Protein 2W7Y (pdb70)

Solvent-accessible surface area: 33368 Å² total

Foldseek 3Di:
DEQEEEEALPDDCVVPVLSVLCVLQVVLQVVDPPYGYHYDHDDDQQVCLVVQLVVPEHRQKYFNPQFFDDPSCVVSVQFDFLCCVCVVVVCCQLQAQQCPQCQDPNTHQFGAQFWQWFKKFFQVLLVVLVADDQVRQQDPVSVLVSCSSVVDPLAFAEAAFLLLLQQLQFQLQLDPLSQVCLVAAHDLVSCVPPSNLVSLLSVSLQVSALVRHPDDLVVRLVCVLVVRYGMGRGHLLCLVSLPRPRMAGHHHHNQEIETHGGGTIGRGPPDPVSNVSSSVVVCSSDPVVQLCCVPVRVGHGSRNVDDLLVCCVPDPDSSSVRSSVNRVSRVPGPYYGYRCCSRHHDVLSNLSSVLSSVCNDNPDDSNVSSVVSSVVNNVD/DEQEEEEALPDDCVVPVLSVLCVLQVVLQVVDPPYGYHYDHDDDQQVCLVVQLVVPEDRQKYFNPQFFDDPSCVVSVQFDFLCCVCPVVVCCQLQAQQCPQCQDPNTHQFGAQFWQWFKKFFQVLLVVLVADDQVRQQDPVSVLVSCSSVVDPLAFAEAAFLLLLQQLQFQLQLDPLSQVCQVAAHDLVSCVPPSNLVSLLSVSLQVSALVRHPDDLVVRLVCVLVVRYGMGRGHLLCLVSLPRPRMAGHHHHNQEIETHGGGTIGRGPPDPVSNVSSSVVVPSSDPVVQLCCVPVRVGHGSRNVDDLLVCCVPDPDSSSVRSSVNNVSRVPGPYYGYRCCSRHHDVLSNLSSVLSSVCNDNPDDSNVSSVVSSVVNNVD

Radius of gyration: 34.04 Å; Cα contacts (8 Å, |Δi|>4): 1521; chains: 2; bounding box: 57×71×108 Å

Nearest PDB structures (foldseek):
  2w7y-assembly2_B  TM=1.002E+00  e=1.220E-68  Streptococcus pneumoniae SP3-BS71
  8xbc-assembly1_A  TM=7.570E-01  e=1.941E-14  Vibrio sp. EA2
  3k02-assembly1_A  TM=7.233E-01  e=1.651E-14  Streptomyces glaucescens
  4r9g-assembly1_A  TM=7.208E-01  e=6.713E-14  Caldanaerobius polysaccharolyticus
  6wpm-assembly1_A  TM=7.218E-01  e=6.832E-13  Synechococcus sp.

Secondary structure (DSSP, 8-state):
-EEEEEES----TTT-HHHH--HHHHHHHHH---SEEEEEE-SS-TTT--TTTTTT---SEEE-TTPPPPHHHHHTT-B---HHHHHHTT-HHHHTTHHHHTEETTEE--B-SB-B--EEEEHHHHHHHTPPPGGG--SHHHHHH--TTTTSSS-EEE--BTTHHHHHHHHHTTSHHHHHHTTS---TTTTTSHHHHHHH---HHHHT-GGG-SB-HHHHHHHHHTTSEEEE---GGGGG---STTEEEE-BGGGEEE-B----EEEB---HHHHHHHHHHHH---HHHHHHHHHTS-S-BS-TTS-HHHHHHT---HHHHHHHHHHHHHHT-SEEE--HHHHH-HHHHHHHHHHHHHTTSTT--HHHHHHHHHHHHHH-/-EEEEEES----TTT-HHHH--HHHHHHHHH---SEEEEEE-SS-TTT--TTTTTT---SEEE-TTPPPPHHHHHTT-B---HHHHHHTT-HHHHTTHHHHTEETTEE--B-SB-B--EEEEHHHHHHHTPPPGGG--SHHHHHH--TTTTSSS-EEE--BTTHHHHHHHHHTTSHHHHHHTTS---TTTTTSHHHHHHH---HHHHH-GGG-SB-HHHHHHHHHTTSEEEE---GGGGG----TTEEEE-BTTTEEE-B----EEEB---HHHHHHHHHHHH---HHHHHHHHHTS-S-BS-TTS-HHHHHHT---HHHHHHHHHHHHHHT-SEEE--HHHHH-HHHHHHHHHHHHHTTSTT--HHHHHHHHHHHHHH-

Sequence (760 aa):
EVLEFYHGYHHSEDEWPVAKTRDLYDKFAEEHSGVEFKPTPVNGDLKDINNKVASGEFPDVIDLAGNAVSLAAIEQKLVLDLKPYIDSNKLEKNVGLNYKQNQKDGKIYTVHEQLFTGLWYNKDIFAKAGAKTPDQWNTWDDFTQAASIRKQDGVYAFGAGEPSIRLFNTVLGTTENGRKLLDKPLTKEGIESKEFADALKVKEIQANGSKNAGGDANAYSKDFQEGKSAVFFNGVWASGESKNPSLAPGIYPAGVAISSSGGGITISSKSEAKQKLALEFLKYTSDDVQKVIFEKVGANPSNENVNVKELSEKSSEATTKILGQAITQVKNAKAVVPTVSDVWGGDVHTAIINALTESAAENVDVDQKVKSTQDVLKSLEVLEFYHGYHHSEDEWPVAKTRDLYDKFAEEHSGVEFKPTPVNGDLKDINNKVASGEFPDVIDLAGNAVSLAAIEQKLVLDLKPYIDSNKLEKNVGLNYKQNQKDGKIYTVHEQLFTGLWYNKDIFAKAGAKTPDQWNTWDDFTQAASIRKQDGVYAFGAGEPSIRLFNTVLGTTENGRKLLDKPLTKEGIESKEFADALKVKEIQANGSKNAGGDANAYSKDFQEGKSAVFFNGVWASGESKNPSLAPGIYPAGVAISSSGGGITISSKSEAKQKLALEFLKYTSDDVQKVIFEKVGANPSNENVNVKELSEKSSEATTKILGQAITQVKNAKAVVPTVSDVWGGDVHTAIINALTESAAENVDVDQKVKSTQDVLKSL

CATH classification: 3.40.190.10 (+1 more: 3.40.190.10)

Structure (mmCIF, N/CA/C/O backbone):
data_2W7Y
#
_entry.id   2W7Y
#
_cell.length_a   36.990
_cell.length_b   104.900
_cell.length_c   97.700
_cell.angle_alpha   90.00
_cell.angle_beta   89.95
_cell.angle_gamma   90.00
#
_symmetry.space_group_name_H-M   'P 1 21 1'
#
loop_
_entity.id
_entity.type
_entity.pdbx_description
1 polymer 'PROBABLE SUGAR ABC TRANSPORTER, SUGAR-BINDING PROTEIN'
2 branched alpha-L-fucopyranose-(1-2)-[2-acetamido-2-deoxy-alpha-D-galactopyranose-(1-3)]beta-D-galactopyranose
3 non-polymer 'IODIDE ION'
4 water water
#
loop_
_atom_site.group_PDB
_atom_site.id
_atom_site.type_symbol
_atom_site.label_atom_id
_atom_site.label_alt_id
_atom_site.label_comp_id
_atom_site.label_asym_id
_atom_site.label_entity_id
_atom_site.label_seq_id
_atom_site.pdbx_PDB_ins_code
_atom_site.Cartn_x
_atom_site.Cartn_y
_atom_site.Cartn_z
_atom_site.occupancy
_atom_site.B_iso_or_equiv
_atom_site.auth_seq_id
_atom_site.auth_comp_id
_atom_site.auth_asym_id
_atom_site.auth_atom_id
_atom_site.pdbx_PDB_model_num
ATOM 1 N N . GLU A 1 38 ? 30.757 6.540 77.923 1.00 23.13 38 GLU A N 1
ATOM 2 C CA . GLU A 1 38 ? 30.262 5.537 76.932 1.00 23.25 38 GLU A CA 1
ATOM 3 C C . GLU A 1 38 ? 29.786 6.189 75.638 1.00 23.23 38 GLU A C 1
ATOM 4 O O . GLU A 1 38 ? 29.213 7.278 75.654 1.00 23.38 38 GLU A O 1
ATOM 10 N N . VAL A 1 39 ? 30.020 5.505 74.522 1.00 23.24 39 VAL A N 1
ATOM 11 C CA . VAL A 1 39 ? 29.653 6.009 73.197 1.00 23.06 39 VAL A CA 1
ATOM 12 C C . VAL A 1 39 ? 28.754 5.011 72.468 1.00 23.01 39 VAL A C 1
ATOM 13 O O . VAL A 1 39 ? 29.111 3.840 72.304 1.00 22.92 39 VAL A O 1
ATOM 17 N N . LEU A 1 40 ? 27.583 5.482 72.045 1.00 22.98 40 LEU A N 1
ATOM 18 C CA . LEU A 1 40 ? 26.685 4.692 71.209 1.00 22.99 40 LEU A CA 1
ATOM 19 C C . LEU A 1 40 ? 26.894 5.063 69.738 1.00 23.09 40 LEU A C 1
ATOM 20 O O . LEU A 1 40 ? 26.511 6.156 69.299 1.00 23.00 40 LEU A O 1
ATOM 25 N N . GLU A 1 41 ? 27.507 4.144 68.990 1.00 23.12 41 GLU A N 1
ATOM 26 C CA . GLU A 1 41 ? 27.821 4.355 67.577 1.00 23.19 41 GLU A CA 1
ATOM 27 C C . GLU A 1 41 ? 26.621 4.036 66.680 1.00 23.16 41 GLU A C 1
ATOM 28 O O . GLU A 1 41 ? 26.091 2.924 66.709 1.00 23.18 41 GLU A O 1
ATOM 34 N N . PHE A 1 42 ? 26.192 5.021 65.893 1.00 23.04 42 PHE A N 1
ATOM 35 C CA . PHE A 1 42 ? 25.046 4.849 65.004 1.00 23.01 42 PHE A CA 1
ATOM 36 C C . PHE A 1 42 ? 25.447 4.953 63.535 1.00 22.91 42 PHE A C 1
ATOM 37 O O . PHE A 1 42 ? 25.845 6.016 63.068 1.00 22.91 42 PHE A O 1
ATOM 45 N N . TYR A 1 43 ? 25.333 3.840 62.816 1.00 22.89 43 TYR A N 1
ATOM 46 C CA . TYR A 1 43 ? 25.693 3.790 61.401 1.00 23.01 43 TYR A CA 1
ATOM 47 C C . TYR A 1 43 ? 24.486 4.022 60.489 1.00 23.02 43 TYR A C 1
ATOM 48 O O . TYR A 1 43 ? 23.440 3.393 60.658 1.00 22.88 43 TYR A O 1
ATOM 57 N N . HIS A 1 44 ? 24.651 4.935 59.532 1.00 23.22 44 HIS A N 1
ATOM 58 C CA . HIS A 1 44 ? 23.631 5.248 58.519 1.00 23.11 44 HIS A CA 1
ATOM 59 C C . HIS A 1 44 ? 24.277 5.520 57.153 1.00 23.12 44 HIS A C 1
ATOM 60 O O . HIS A 1 44 ? 25.489 5.714 57.068 1.00 23.15 44 HIS A O 1
ATOM 67 N N . GLY A 1 45 ? 23.470 5.535 56.093 1.00 22.99 45 GLY A N 1
ATOM 68 C CA . GLY A 1 45 ? 23.978 5.767 54.741 1.00 22.98 45 GLY A CA 1
ATOM 69 C C . GLY A 1 45 ? 23.729 7.155 54.166 1.00 22.96 45 GLY A C 1
ATOM 70 O O . GLY A 1 45 ? 23.828 7.359 52.956 1.00 23.01 45 GLY A O 1
ATOM 71 N N . TYR A 1 46 ? 23.415 8.116 55.028 1.00 23.01 46 TYR A N 1
ATOM 72 C CA . TYR A 1 46 ? 23.197 9.493 54.593 1.00 22.92 46 TYR A CA 1
ATOM 73 C C . TYR A 1 46 ? 24.501 10.291 54.671 1.00 22.94 46 TYR A C 1
ATOM 74 O O . TYR A 1 46 ? 24.714 11.088 55.585 1.00 22.82 46 TYR A O 1
ATOM 83 N N . HIS A 1 47 ? 25.368 10.047 53.688 1.00 23.11 47 HIS A N 1
ATOM 84 C CA . HIS A 1 47 ? 26.720 10.618 53.621 1.00 23.08 47 HIS A CA 1
ATOM 85 C C . HIS A 1 47 ? 26.797 11.796 52.653 1.00 23.03 47 HIS A C 1
ATOM 86 O O . HIS A 1 47 ? 27.783 12.527 52.627 1.00 23.10 47 HIS A O 1
ATOM 93 N N . HIS A 1 48 ? 25.742 11.957 51.861 1.00 23.05 48 HIS A N 1
ATOM 94 C CA . HIS A 1 48 ? 25.707 12.881 50.733 1.00 23.02 48 HIS A CA 1
ATOM 95 C C . HIS A 1 48 ? 25.861 14.339 51.146 1.00 23.12 48 HIS A C 1
ATOM 96 O O . HIS A 1 48 ? 25.291 14.776 52.151 1.00 23.14 48 HIS A O 1
ATOM 103 N N . SER A 1 49 ? 26.642 15.082 50.367 1.00 23.13 49 SER A N 1
ATOM 104 C CA . SER A 1 49 ? 26.691 16.529 50.497 1.00 23.17 49 SER A CA 1
ATOM 105 C C . SER A 1 49 ? 25.314 17.061 50.126 1.00 23.31 49 SER A C 1
ATOM 106 O O . SER A 1 49 ? 24.626 16.479 49.282 1.00 23.20 49 SER A O 1
ATOM 109 N N . GLU A 1 50 ? 24.910 18.162 50.754 1.00 23.49 50 GLU A N 1
ATOM 110 C CA . GLU A 1 50 ? 23.574 18.715 50.520 1.00 23.46 50 GLU A CA 1
ATOM 111 C C . GLU A 1 50 ? 23.356 19.176 49.076 1.00 23.39 50 GLU A C 1
ATOM 112 O O . GLU A 1 50 ? 22.219 19.365 48.646 1.00 23.51 50 GLU A O 1
ATOM 118 N N . ASP A 1 51 ? 24.450 19.320 48.332 1.00 23.42 51 ASP A N 1
ATOM 119 C CA . ASP A 1 51 ? 24.391 19.643 46.909 1.00 23.39 51 ASP A CA 1
ATOM 120 C C . ASP A 1 51 ? 24.158 18.432 45.995 1.00 23.44 51 ASP A C 1
ATOM 121 O O . ASP A 1 51 ? 23.678 18.594 44.870 1.00 23.49 51 ASP A O 1
ATOM 126 N N . GLU A 1 52 ? 24.488 17.228 46.467 1.00 23.47 52 GLU A N 1
ATOM 127 C CA . GLU A 1 52 ? 24.164 16.008 45.708 1.00 23.55 52 GLU A CA 1
ATOM 128 C C . GLU A 1 52 ? 22.836 15.366 46.142 1.00 23.54 52 GLU A C 1
ATOM 129 O O . GLU A 1 52 ? 22.103 14.836 45.303 1.00 23.65 52 GLU A O 1
ATOM 135 N N . TRP A 1 53 ? 22.532 15.429 47.439 1.00 23.42 53 TRP A N 1
ATOM 136 C CA . TRP A 1 53 ? 21.252 14.958 47.981 1.00 23.41 53 TRP A CA 1
ATOM 137 C C . TRP A 1 53 ? 20.922 15.669 49.302 1.00 23.36 53 TRP A C 1
ATOM 138 O O . TRP A 1 53 ? 21.403 15.260 50.362 1.00 23.32 53 TRP A O 1
ATOM 149 N N . PRO A 1 54 ? 20.110 16.747 49.236 1.00 23.35 54 PRO A N 1
ATOM 150 C CA . PRO A 1 54 ? 19.710 17.551 50.401 1.00 23.30 54 PRO A CA 1
ATOM 151 C C . PRO A 1 54 ? 19.054 16.747 51.525 1.00 23.27 54 PRO A C 1
ATOM 152 O O . PRO A 1 54 ? 19.110 17.161 52.686 1.00 23.38 54 PRO A O 1
ATOM 156 N N . VAL A 1 55 ? 18.441 15.616 51.173 1.00 23.26 55 VAL A N 1
ATOM 157 C CA . VAL A 1 55 ? 17.768 14.730 52.128 1.00 23.12 55 VAL A CA 1
ATOM 158 C C . VAL A 1 55 ? 18.738 14.199 53.185 1.00 23.14 55 VAL A C 1
ATOM 159 O O . VAL A 1 55 ? 18.388 14.102 54.365 1.00 23.16 55 VAL A O 1
ATOM 163 N N . ALA A 1 56 ? 19.955 13.876 52.755 1.00 23.09 56 ALA A N 1
ATOM 164 C CA . ALA A 1 56 ? 20.988 13.353 53.649 1.00 23.28 56 ALA A CA 1
ATOM 165 C C . ALA A 1 56 ? 21.314 14.333 54.780 1.00 23.32 56 ALA A C 1
ATOM 166 O O . ALA A 1 56 ? 21.430 13.931 55.941 1.00 23.53 56 ALA A O 1
ATOM 168 N N . LYS A 1 57 ? 21.442 15.612 54.428 1.00 23.23 57 LYS A N 1
ATOM 169 C CA . LYS A 1 57 ? 21.726 16.684 55.376 1.00 23.23 57 LYS A CA 1
ATOM 170 C C . LYS A 1 57 ? 20.587 16.846 56.385 1.00 23.32 57 LYS A C 1
ATOM 171 O O . LYS A 1 57 ? 20.832 17.025 57.582 1.00 23.38 57 LYS A O 1
ATOM 177 N N . THR A 1 58 ? 19.348 16.788 55.893 1.00 23.31 58 THR A N 1
ATOM 178 C CA . THR A 1 58 ? 18.159 16.817 56.742 1.00 23.25 58 THR A CA 1
ATOM 179 C C . THR A 1 58 ? 18.203 15.683 57.770 1.00 23.34 58 THR A C 1
ATOM 180 O O . THR A 1 58 ? 17.967 15.913 58.958 1.00 23.56 58 THR A O 1
ATOM 192 N N . ARG A 1 60 ? 20.902 13.922 58.790 1.00 23.38 60 ARG A N 1
ATOM 193 C CA . ARG A 1 60 ? 22.034 14.184 59.689 1.00 23.35 60 ARG A CA 1
ATOM 194 C C . ARG A 1 60 ? 21.713 15.261 60.727 1.00 23.37 60 ARG A C 1
ATOM 195 O O . ARG A 1 60 ? 22.204 15.201 61.858 1.00 23.38 60 ARG A O 1
ATOM 203 N N . ASP A 1 61 ? 20.896 16.240 60.339 1.00 23.33 61 ASP A N 1
ATOM 204 C CA . ASP A 1 61 ? 20.413 17.265 61.273 1.00 23.31 61 ASP A CA 1
ATOM 205 C C . ASP A 1 61 ? 19.508 16.658 62.340 1.00 23.20 61 ASP A C 1
ATOM 206 O O . ASP A 1 61 ? 19.591 17.028 63.510 1.00 23.23 61 ASP A O 1
ATOM 211 N N . LEU A 1 62 ? 18.654 15.726 61.922 1.00 23.12 62 LEU A N 1
ATOM 212 C CA . LEU A 1 62 ? 17.799 14.954 62.826 1.00 23.15 62 LEU A CA 1
ATOM 213 C C . LEU A 1 62 ? 18.600 14.157 63.856 1.00 23.09 62 LEU A C 1
ATOM 214 O O . LEU A 1 62 ? 18.212 14.082 65.018 1.00 23.07 62 LEU A O 1
ATOM 219 N N . TYR A 1 63 ? 19.718 13.575 63.424 1.00 23.15 63 TYR A N 1
ATOM 220 C CA . TYR A 1 63 ? 20.526 12.697 64.277 1.00 23.14 63 TYR A CA 1
ATOM 221 C C . TYR A 1 63 ? 21.297 13.438 65.370 1.00 23.11 63 TYR A C 1
ATOM 222 O O . TYR A 1 63 ? 21.207 13.082 66.541 1.00 23.08 63 TYR A O 1
ATOM 231 N N . ASP A 1 64 ? 22.067 14.455 64.990 1.00 23.17 64 ASP A N 1
ATOM 232 C CA . ASP A 1 64 ? 22.906 15.157 65.969 1.00 23.45 64 ASP A CA 1
ATOM 233 C C . ASP A 1 64 ? 22.117 16.143 66.837 1.00 23.29 64 ASP A C 1
ATOM 234 O O . ASP A 1 64 ? 22.641 16.683 67.810 1.00 23.29 64 ASP A O 1
ATOM 239 N N . LYS A 1 65 ? 20.856 16.352 66.470 1.00 23.17 65 LYS A N 1
ATOM 240 C CA . LYS A 1 65 ? 19.877 17.044 67.298 1.00 23.19 65 LYS A CA 1
ATOM 241 C C . LYS A 1 65 ? 19.431 16.134 68.449 1.00 23.17 65 LYS A C 1
ATOM 242 O O . LYS A 1 65 ? 19.184 16.606 69.564 1.00 22.98 65 LYS A O 1
ATOM 248 N N . PHE A 1 66 ? 19.340 14.833 68.167 1.00 23.18 66 PHE A N 1
ATOM 249 C CA . PHE A 1 66 ? 19.130 13.813 69.199 1.00 23.22 66 PHE A CA 1
ATOM 250 C C . PHE A 1 66 ? 20.338 13.743 70.139 1.00 23.26 66 PHE A C 1
ATOM 251 O O . PHE A 1 66 ? 20.177 13.611 71.351 1.00 23.32 66 PHE A O 1
ATOM 259 N N . ALA A 1 67 ? 21.539 13.832 69.569 1.00 23.24 67 ALA A N 1
ATOM 260 C CA . ALA A 1 67 ? 22.781 13.800 70.340 1.00 23.19 67 ALA A CA 1
ATOM 261 C C . ALA A 1 67 ? 22.877 14.951 71.348 1.00 23.26 67 ALA A C 1
ATOM 262 O O . ALA A 1 67 ? 23.285 14.745 72.493 1.00 23.19 67 ALA A O 1
ATOM 264 N N . GLU A 1 68 ? 22.490 16.152 70.917 1.00 23.30 68 GLU A N 1
ATOM 265 C CA . GLU A 1 68 ? 22.500 17.344 71.772 1.00 23.48 68 GLU A CA 1
ATOM 266 C C . GLU A 1 68 ? 21.403 17.296 72.839 1.00 23.54 68 GLU A C 1
ATOM 267 O O . GLU A 1 68 ? 21.540 17.877 73.919 1.00 23.51 68 GLU A O 1
ATOM 273 N N . GLU A 1 69 ? 20.322 16.592 72.513 1.00 23.62 69 GLU A N 1
ATOM 274 C CA . GLU A 1 69 ? 19.195 16.354 73.410 1.00 23.63 69 GLU A CA 1
ATOM 275 C C . GLU A 1 69 ? 19.605 15.445 74.569 1.00 23.72 69 GLU A C 1
ATOM 276 O O . GLU A 1 69 ? 18.971 15.449 75.627 1.00 23.81 69 GLU A O 1
ATOM 282 N N . HIS A 1 70 ? 20.669 14.670 74.357 1.00 23.72 70 HIS A N 1
ATOM 283 C CA . HIS A 1 70 ? 21.163 13.708 75.344 1.00 23.68 70 HIS A CA 1
ATOM 284 C C . HIS A 1 70 ? 22.619 13.985 75.736 1.00 23.62 70 HIS A C 1
ATOM 285 O O . HIS A 1 70 ? 23.495 13.128 75.602 1.00 23.69 70 HIS A O 1
ATOM 292 N N . SER A 1 73 ? 23.452 13.107 79.054 1.00 24.07 71 SER A N 1
ATOM 293 C CA . SER A 1 73 ? 23.593 12.029 80.030 1.00 24.07 71 SER A CA 1
ATOM 294 C C . SER A 1 73 ? 24.913 11.263 79.843 1.00 23.97 71 SER A C 1
ATOM 295 O O . SER A 1 73 ? 25.762 11.660 79.039 1.00 23.99 71 SER A O 1
ATOM 298 N N . GLY A 1 74 ? 25.070 10.164 80.582 1.00 23.79 72 GLY A N 1
ATOM 299 C CA . GLY A 1 74 ? 26.337 9.430 80.657 1.00 23.59 72 GLY A CA 1
ATOM 300 C C . GLY A 1 74 ? 26.767 8.643 79.432 1.00 23.46 72 GLY A C 1
ATOM 301 O O . GLY A 1 74 ? 27.849 8.050 79.426 1.00 23.38 72 GLY A O 1
ATOM 302 N N . VAL A 1 75 ? 25.919 8.621 78.405 1.00 23.39 73 VAL A N 1
ATOM 303 C CA . VAL A 1 75 ? 26.234 7.961 77.137 1.00 23.27 73 VAL A CA 1
ATOM 304 C C . VAL A 1 75 ? 26.022 8.949 75.992 1.00 23.28 73 VAL A C 1
ATOM 305 O O . VAL A 1 75 ? 24.958 9.564 75.888 1.00 23.25 73 VAL A O 1
ATOM 309 N N . GLU A 1 76 ? 27.034 9.107 75.142 1.00 23.24 74 GLU A N 1
ATOM 310 C CA . GLU A 1 76 ? 26.927 10.036 74.019 1.00 23.26 74 GLU A CA 1
ATOM 311 C C . GLU A 1 76 ? 26.584 9.338 72.701 1.00 23.19 74 GLU A C 1
ATOM 312 O O . GLU A 1 76 ? 27.058 8.237 72.413 1.00 23.13 74 GLU A O 1
ATOM 318 N N . PHE A 1 77 ? 25.744 10.001 71.918 1.00 23.17 75 PHE A N 1
ATOM 319 C CA . PHE A 1 77 ? 25.272 9.486 70.646 1.00 23.11 75 PHE A CA 1
ATOM 320 C C . PHE A 1 77 ? 26.219 9.928 69.534 1.00 23.11 75 PHE A C 1
ATOM 321 O O . PHE A 1 77 ? 26.530 11.117 69.404 1.00 22.99 75 PHE A O 1
ATOM 329 N N . LYS A 1 78 ? 26.686 8.960 68.747 1.00 23.09 76 LYS A N 1
ATOM 330 C CA . LYS A 1 78 ? 27.633 9.230 67.667 1.00 23.23 76 LYS A CA 1
ATOM 331 C C . LYS A 1 78 ? 27.151 8.692 66.313 1.00 23.17 76 LYS A C 1
ATOM 332 O O . LYS A 1 78 ? 27.302 7.503 66.025 1.00 23.18 76 LYS A O 1
ATOM 338 N N . PRO A 1 79 ? 26.562 9.573 65.482 1.00 23.16 77 PRO A N 1
ATOM 339 C CA . PRO A 1 79 ? 26.195 9.187 64.126 1.00 23.00 77 PRO A CA 1
ATOM 340 C C . PRO A 1 79 ? 27.433 9.090 63.225 1.00 23.09 77 PRO A C 1
ATOM 341 O O . PRO A 1 79 ? 28.276 9.997 63.208 1.00 22.88 77 PRO A O 1
ATOM 345 N N . THR A 1 80 ? 27.532 7.979 62.500 1.00 23.15 78 THR A N 1
ATOM 346 C CA . THR A 1 80 ? 28.633 7.730 61.586 1.00 23.25 78 THR A CA 1
ATOM 347 C C . THR A 1 80 ? 28.071 7.471 60.191 1.00 23.16 78 THR A C 1
ATOM 348 O O . THR A 1 80 ? 27.483 6.414 59.945 1.00 23.08 78 THR A O 1
ATOM 352 N N . PRO A 1 81 ? 28.228 8.452 59.282 1.00 23.26 79 PRO A N 1
ATOM 353 C CA . PRO A 1 81 ? 27.773 8.314 57.897 1.00 23.25 79 PRO A CA 1
ATOM 354 C C . PRO A 1 81 ? 28.665 7.341 57.133 1.00 23.31 79 PRO A C 1
ATOM 355 O O . PRO A 1 81 ? 29.887 7.515 57.102 1.00 23.51 79 PRO A O 1
ATOM 359 N N . VAL A 1 82 ? 28.054 6.326 56.533 1.00 23.03 80 VAL A N 1
ATOM 360 C CA . VAL A 1 82 ? 28.793 5.290 55.822 1.00 22.93 80 VAL A CA 1
ATOM 361 C C . VAL A 1 82 ? 28.752 5.515 54.313 1.00 22.91 80 VAL A C 1
ATOM 362 O O . VAL A 1 82 ? 27.678 5.560 53.708 1.00 22.90 80 VAL A O 1
ATOM 366 N N . ASN A 1 83 ? 29.933 5.668 53.719 1.00 23.00 81 ASN A N 1
ATOM 367 C CA . ASN A 1 83 ? 30.070 5.760 52.272 1.00 23.05 81 ASN A CA 1
ATOM 368 C C . ASN A 1 83 ? 30.418 4.380 51.726 1.00 23.11 81 ASN A C 1
ATOM 369 O O . ASN A 1 83 ? 31.550 3.905 51.874 1.00 23.25 81 ASN A O 1
ATOM 374 N N . GLY A 1 84 ? 29.430 3.735 51.114 1.00 23.04 82 GLY A N 1
ATOM 375 C CA . GLY A 1 84 ? 29.565 2.357 50.657 1.00 23.09 82 GLY A CA 1
ATOM 376 C C . GLY A 1 84 ? 28.452 1.480 51.194 1.00 23.06 82 GLY A C 1
ATOM 377 O O . GLY A 1 84 ? 27.393 1.975 51.581 1.00 23.05 82 GLY A O 1
ATOM 378 N N . ASP A 1 85 ? 28.696 0.174 51.233 1.00 23.12 83 ASP A N 1
ATOM 379 C CA . ASP A 1 85 ? 27.663 -0.778 51.614 1.00 23.17 83 ASP A CA 1
ATOM 380 C C . ASP A 1 85 ? 27.433 -0.815 53.121 1.00 23.15 83 ASP A C 1
ATOM 381 O O . ASP A 1 85 ? 28.363 -1.054 53.893 1.00 23.10 83 ASP A O 1
ATOM 386 N N . LEU A 1 86 ? 26.186 -0.567 53.521 1.00 23.23 84 LEU A N 1
ATOM 387 C CA . LEU A 1 86 ? 25.764 -0.655 54.918 1.00 23.29 84 LEU A CA 1
ATOM 388 C C . LEU A 1 86 ? 25.720 -2.094 55.408 1.00 23.30 84 LEU A C 1
ATOM 389 O O . LEU A 1 86 ? 25.915 -2.354 56.598 1.00 23.50 84 LEU A O 1
ATOM 394 N N . LYS A 1 87 ? 25.452 -3.020 54.490 1.00 23.27 85 LYS A N 1
ATOM 395 C CA . LYS A 1 87 ? 25.402 -4.448 54.809 1.00 23.26 85 LYS A CA 1
ATOM 396 C C . LYS A 1 87 ? 26.758 -4.983 55.263 1.00 23.28 85 LYS A C 1
ATOM 397 O O . LYS A 1 87 ? 26.816 -5.904 56.078 1.00 23.32 85 LYS A O 1
ATOM 403 N N . ASP A 1 88 ? 27.836 -4.403 54.733 1.00 23.24 86 ASP A N 1
ATOM 404 C CA . ASP A 1 88 ? 29.199 -4.766 55.123 1.00 23.15 86 ASP A CA 1
ATOM 405 C C . ASP A 1 88 ? 29.495 -4.431 56.588 1.00 23.22 86 ASP A C 1
ATOM 406 O O . ASP A 1 88 ? 30.087 -5.243 57.294 1.00 23.08 86 ASP A O 1
ATOM 411 N N . ILE A 1 89 ? 29.073 -3.249 57.043 1.00 23.39 87 ILE A N 1
ATOM 412 C CA . ILE A 1 89 ? 29.215 -2.867 58.459 1.00 23.57 87 ILE A CA 1
ATOM 413 C C . ILE A 1 89 ? 28.600 -3.916 59.381 1.00 23.55 87 ILE A C 1
ATOM 414 O O . ILE A 1 89 ? 29.220 -4.325 60.360 1.00 23.65 87 ILE A O 1
ATOM 427 N N . ASN A 1 91 ? 27.569 -7.228 58.482 1.00 23.40 89 ASN A N 1
ATOM 428 C CA . ASN A 1 91 ? 28.079 -8.582 58.228 1.00 23.23 89 ASN A CA 1
ATOM 429 C C . ASN A 1 91 ? 29.507 -8.829 58.718 1.00 23.17 89 ASN A C 1
ATOM 430 O O . ASN A 1 91 ? 29.848 -9.948 59.120 1.00 23.02 89 ASN A O 1
ATOM 435 N N . ASN A 1 92 ? 30.339 -7.790 58.673 1.00 23.07 90 ASN A N 1
ATOM 436 C CA . ASN A 1 92 ? 31.693 -7.879 59.213 1.00 23.20 90 ASN A CA 1
ATOM 437 C C . ASN A 1 92 ? 31.697 -7.995 60.736 1.00 23.17 90 ASN A C 1
ATOM 438 O O . ASN A 1 92 ? 32.578 -8.631 61.309 1.00 23.14 90 ASN A O 1
ATOM 443 N N . LYS A 1 93 ? 30.706 -7.391 61.387 1.00 23.17 91 LYS A N 1
ATOM 444 C CA . LYS A 1 93 ? 30.556 -7.540 62.833 1.00 23.16 91 LYS A CA 1
ATOM 445 C C . LYS A 1 93 ? 29.893 -8.860 63.229 1.00 23.05 91 LYS A C 1
ATOM 446 O O . LYS A 1 93 ? 30.309 -9.485 64.203 1.00 22.94 91 LYS A O 1
ATOM 452 N N . VAL A 1 94 ? 28.884 -9.288 62.466 1.00 23.05 92 VAL A N 1
ATOM 453 C CA . VAL A 1 94 ? 28.214 -10.585 62.680 1.00 23.00 92 VAL A CA 1
ATOM 454 C C . VAL A 1 94 ? 29.213 -11.749 62.653 1.00 23.17 92 VAL A C 1
ATOM 455 O O . VAL A 1 94 ? 29.169 -12.631 63.515 1.00 23.02 92 VAL A O 1
ATOM 459 N N . ALA A 1 95 ? 30.107 -11.742 61.663 1.00 23.32 93 ALA A N 1
ATOM 460 C CA . ALA A 1 95 ? 31.292 -12.599 61.684 1.00 23.50 93 ALA A CA 1
ATOM 461 C C . ALA A 1 95 ? 32.181 -12.117 62.824 1.00 23.61 93 ALA A C 1
ATOM 462 O O . ALA A 1 95 ? 32.512 -10.936 62.892 1.00 24.15 93 ALA A O 1
ATOM 464 N N . SER A 1 96 ? 32.556 -13.033 63.712 1.00 23.63 94 SER A N 1
ATOM 465 C CA . SER A 1 96 ? 33.211 -12.722 65.003 1.00 23.52 94 SER A CA 1
ATOM 466 C C . SER A 1 96 ? 32.206 -12.360 66.115 1.00 23.32 94 SER A C 1
ATOM 467 O O . SER A 1 96 ? 32.586 -11.841 67.169 1.00 23.32 94 SER A O 1
ATOM 470 N N . GLY A 1 97 ? 30.930 -12.651 65.859 1.00 23.14 95 GLY A N 1
ATOM 471 C CA . GLY A 1 97 ? 29.884 -12.668 66.885 1.00 22.89 95 GLY A CA 1
ATOM 472 C C . GLY A 1 97 ? 29.487 -11.346 67.510 1.00 22.88 95 GLY A C 1
ATOM 473 O O . GLY A 1 97 ? 29.114 -11.297 68.684 1.00 22.84 95 GLY A O 1
ATOM 474 N N . GLU A 1 98 ? 29.551 -10.276 66.727 1.00 22.81 96 GLU A N 1
ATOM 475 C CA . GLU A 1 98 ? 29.225 -8.941 67.225 1.00 22.98 96 GLU A CA 1
ATOM 476 C C . GLU A 1 98 ? 28.137 -8.265 66.380 1.00 22.95 96 GLU A C 1
ATOM 477 O O . GLU A 1 98 ? 27.621 -8.848 65.423 1.00 22.77 96 GLU A O 1
ATOM 483 N N . PHE A 1 99 ? 27.779 -7.042 66.752 1.00 22.91 97 PHE A N 1
ATOM 484 C CA . PHE A 1 99 ? 26.798 -6.261 66.011 1.00 23.10 97 PHE A CA 1
ATOM 485 C C . PHE A 1 99 ? 27.093 -4.774 66.214 1.00 23.21 97 PHE A C 1
ATOM 486 O O . PHE A 1 99 ? 27.530 -4.380 67.300 1.00 23.17 97 PHE A O 1
ATOM 494 N N . PRO A 1 100 ? 26.891 -3.946 65.164 1.00 23.20 98 PRO A N 1
ATOM 495 C CA . PRO A 1 100 ? 27.016 -2.495 65.345 1.00 23.30 98 PRO A CA 1
ATOM 496 C C . PRO A 1 100 ? 26.014 -2.008 66.383 1.00 23.40 98 PRO A C 1
ATOM 497 O O . PRO A 1 100 ? 24.860 -2.449 66.373 1.00 23.55 98 PRO A O 1
ATOM 501 N N . ASP A 1 101 ? 26.452 -1.126 67.282 1.00 23.48 99 ASP A N 1
ATOM 502 C CA . ASP A 1 101 ? 25.588 -0.634 68.364 1.00 23.45 99 ASP A CA 1
ATOM 503 C C . ASP A 1 101 ? 24.185 -0.303 67.852 1.00 23.44 99 ASP A C 1
ATOM 504 O O . ASP A 1 101 ? 23.193 -0.846 68.338 1.00 23.65 99 ASP A O 1
ATOM 509 N N . VAL A 1 102 ? 24.120 0.590 66.867 1.00 23.48 100 VAL A N 1
ATOM 510 C CA . VAL A 1 102 ? 22.874 0.942 66.187 1.00 23.18 100 VAL A CA 1
ATOM 511 C C . VAL A 1 102 ? 23.196 1.054 64.704 1.00 23.12 100 VAL A C 1
ATOM 512 O O . VAL A 1 102 ? 24.202 1.660 64.332 1.00 23.09 100 VAL A O 1
ATOM 516 N N . ILE A 1 103 ? 22.364 0.448 63.860 1.00 23.06 101 ILE A N 1
ATOM 517 C CA . ILE A 1 103 ? 22.482 0.640 62.416 1.00 23.13 101 ILE A CA 1
ATOM 518 C C . ILE A 1 103 ? 21.117 0.881 61.776 1.00 23.24 101 ILE A C 1
ATOM 519 O O . ILE A 1 103 ? 20.151 0.191 62.097 1.00 23.52 101 ILE A O 1
ATOM 524 N N . ASP A 1 104 ? 21.044 1.890 60.910 1.00 23.10 102 ASP A N 1
ATOM 525 C CA . ASP A 1 104 ? 19.888 2.090 60.044 1.00 22.97 102 ASP A CA 1
ATOM 526 C C . ASP A 1 104 ? 20.168 1.391 58.723 1.00 22.83 102 ASP A C 1
ATOM 527 O O . ASP A 1 104 ? 20.994 1.837 57.924 1.00 22.60 102 ASP A O 1
ATOM 532 N N . LEU A 1 105 ? 19.465 0.285 58.513 1.00 22.85 103 LEU A N 1
ATOM 533 C CA . LEU A 1 105 ? 19.693 -0.587 57.375 1.00 22.75 103 LEU A CA 1
ATOM 534 C C . LEU A 1 105 ? 19.127 -0.038 56.069 1.00 22.71 103 LEU A C 1
ATOM 535 O O . LEU A 1 105 ? 19.468 -0.533 54.997 1.00 22.92 103 LEU A O 1
ATOM 540 N N . ALA A 1 106 ? 18.271 0.978 56.170 1.00 22.62 104 ALA A N 1
ATOM 541 C CA . ALA A 1 106 ? 17.765 1.727 55.010 1.00 22.78 104 ALA A CA 1
ATOM 542 C C . ALA A 1 106 ? 17.068 0.863 53.954 1.00 22.67 104 ALA A C 1
ATOM 543 O O . ALA A 1 106 ? 17.261 1.064 52.752 1.00 22.49 104 ALA A O 1
ATOM 545 N N . GLY A 1 107 ? 16.261 -0.089 54.418 1.00 22.66 105 GLY A N 1
ATOM 546 C CA . GLY A 1 107 ? 15.543 -1.011 53.539 1.00 22.78 105 GLY A CA 1
ATOM 547 C C . GLY A 1 107 ? 16.165 -2.397 53.470 1.00 22.77 105 GLY A C 1
ATOM 548 O O . GLY A 1 107 ? 15.483 -3.369 53.136 1.00 22.46 105 GLY A O 1
ATOM 549 N N . ASN A 1 108 ? 17.464 -2.482 53.771 1.00 22.78 106 ASN A N 1
ATOM 550 C CA . ASN A 1 108 ? 18.189 -3.752 53.756 1.00 23.05 106 ASN A CA 1
ATOM 551 C C . ASN A 1 108 ? 17.704 -4.690 54.849 1.00 23.10 106 ASN A C 1
ATOM 552 O O . ASN A 1 108 ? 17.320 -4.243 55.923 1.00 23.24 106 ASN A O 1
ATOM 557 N N . ALA A 1 109 ? 17.717 -5.989 54.565 1.00 23.25 107 ALA A N 1
ATOM 558 C CA . ALA A 1 109 ? 17.248 -6.991 55.520 1.00 23.31 107 ALA A CA 1
ATOM 559 C C . ALA A 1 109 ? 18.289 -7.266 56.597 1.00 23.38 107 ALA A C 1
ATOM 560 O O . ALA A 1 109 ? 19.497 -7.183 56.343 1.00 23.45 107 ALA A O 1
ATOM 562 N N . VAL A 1 110 ? 17.808 -7.586 57.796 1.00 23.38 108 VAL A N 1
ATOM 563 C CA . VAL A 1 110 ? 18.666 -8.026 58.898 1.00 23.40 108 VAL A CA 1
ATOM 564 C C . VAL A 1 110 ? 19.315 -9.360 58.539 1.00 23.45 108 VAL A C 1
ATOM 565 O O . VAL A 1 110 ? 18.699 -10.209 57.881 1.00 23.44 108 VAL A O 1
ATOM 569 N N . SER A 1 111 ? 20.570 -9.523 58.948 1.00 23.46 109 SER A N 1
ATOM 570 C CA . SER A 1 111 ? 21.275 -10.790 58.806 1.00 23.32 109 SER A CA 1
ATOM 571 C C . SER A 1 111 ? 20.521 -11.887 59.553 1.00 23.26 109 SER A C 1
ATOM 572 O O . SER A 1 111 ? 20.145 -11.711 60.716 1.00 23.20 109 SER A O 1
ATOM 575 N N . LEU A 1 112 ? 20.288 -13.006 58.872 1.00 23.27 110 LEU A N 1
ATOM 576 C CA . LEU A 1 112 ? 19.633 -14.165 59.479 1.00 23.28 110 LEU A CA 1
ATOM 577 C C . LEU A 1 112 ? 20.550 -14.862 60.485 1.00 23.21 110 LEU A C 1
ATOM 578 O O . LEU A 1 112 ? 20.076 -15.446 61.461 1.00 23.33 110 LEU A O 1
ATOM 583 N N . ALA A 1 113 ? 21.857 -14.787 60.237 1.00 23.11 111 ALA A N 1
ATOM 584 C CA . ALA A 1 113 ? 22.873 -15.289 61.160 1.00 23.04 111 ALA A CA 1
ATOM 585 C C . ALA A 1 113 ? 22.933 -14.462 62.446 1.00 23.11 111 ALA A C 1
ATOM 586 O O . ALA A 1 113 ? 23.238 -14.991 63.512 1.00 23.18 111 ALA A O 1
ATOM 588 N N . ALA A 1 114 ? 22.651 -13.164 62.336 1.00 23.17 112 ALA A N 1
ATOM 589 C CA . ALA A 1 114 ? 22.609 -12.274 63.494 1.00 23.13 112 ALA A CA 1
ATOM 590 C C . ALA A 1 114 ? 21.443 -12.622 64.423 1.00 23.15 112 ALA A C 1
ATOM 591 O O . ALA A 1 114 ? 21.589 -12.608 65.650 1.00 22.94 112 ALA A O 1
ATOM 593 N N . ILE A 1 115 ? 20.297 -12.941 63.824 1.00 23.08 113 ILE A N 1
ATOM 594 C CA . ILE A 1 115 ? 19.111 -13.354 64.571 1.00 23.19 113 ILE A CA 1
ATOM 595 C C . ILE A 1 115 ? 19.309 -14.719 65.251 1.00 23.25 113 ILE A C 1
ATOM 596 O O . ILE A 1 115 ? 18.912 -14.896 66.406 1.00 23.32 113 ILE A O 1
ATOM 601 N N . GLU A 1 116 ? 19.939 -15.662 64.547 1.00 23.27 114 GLU A N 1
ATOM 602 C CA . GLU A 1 116 ? 20.209 -17.002 65.095 1.00 23.42 114 GLU A CA 1
ATOM 603 C C . GLU A 1 116 ? 21.169 -16.945 66.293 1.00 23.33 114 GLU A C 1
ATOM 604 O O . GLU A 1 116 ? 21.030 -17.713 67.251 1.00 23.29 114 GLU A O 1
ATOM 610 N N . GLN A 1 117 ? 22.134 -16.029 66.225 1.00 23.23 115 GLN A N 1
ATOM 611 C CA . GLN A 1 117 ? 23.133 -15.852 67.274 1.00 23.21 115 GLN A CA 1
ATOM 612 C C . GLN A 1 117 ? 22.666 -14.835 68.312 1.00 23.22 115 GLN A C 1
ATOM 613 O O . GLN A 1 117 ? 23.419 -14.493 69.230 1.00 23.12 115 GLN A O 1
ATOM 619 N N . LYS A 1 118 ? 21.412 -14.392 68.161 1.00 23.31 116 LYS A N 1
ATOM 620 C CA . LYS A 1 118 ? 20.805 -13.249 68.887 1.00 23.25 116 LYS A CA 1
ATOM 621 C C . LYS A 1 118 ? 21.725 -12.058 69.151 1.00 23.20 116 LYS A C 1
ATOM 622 O O . LYS A 1 118 ? 21.833 -11.563 70.280 1.00 23.33 116 LYS A O 1
ATOM 628 N N . LEU A 1 119 ? 22.360 -11.599 68.080 1.00 23.17 117 LEU A N 1
ATOM 629 C CA . LEU A 1 119 ? 23.194 -10.403 68.091 1.00 23.21 117 LEU A CA 1
ATOM 630 C C . LEU A 1 119 ? 22.331 -9.138 68.079 1.00 23.09 117 LEU A C 1
ATOM 631 O O . LEU A 1 119 ? 22.835 -8.031 68.275 1.00 22.95 117 LEU A O 1
ATOM 636 N N . VAL A 1 120 ? 21.028 -9.328 67.863 1.00 23.18 118 VAL A N 1
ATOM 637 C CA . VAL A 1 120 ? 20.069 -8.239 67.651 1.00 23.23 118 VAL A CA 1
ATOM 638 C C . VAL A 1 120 ? 19.006 -8.227 68.752 1.00 23.25 118 VAL A C 1
ATOM 639 O O . VAL A 1 120 ? 18.519 -9.285 69.164 1.00 23.13 118 VAL A O 1
ATOM 643 N N . LEU A 1 121 ? 18.647 -7.027 69.212 1.00 23.26 119 LEU A N 1
ATOM 644 C CA . LEU A 1 121 ? 17.634 -6.857 70.256 1.00 23.45 119 LEU A CA 1
ATOM 645 C C . LEU A 1 121 ? 16.202 -6.955 69.719 1.00 23.41 119 LEU A C 1
ATOM 646 O O . LEU A 1 121 ? 15.892 -6.430 68.649 1.00 23.59 119 LEU A O 1
ATOM 651 N N . ASP A 1 122 ? 15.345 -7.644 70.470 1.00 23.42 120 ASP A N 1
ATOM 652 C CA . ASP A 1 122 ? 13.907 -7.682 70.204 1.00 23.40 120 ASP A CA 1
ATOM 653 C C . ASP A 1 122 ? 13.298 -6.348 70.634 1.00 23.42 120 ASP A C 1
ATOM 654 O O . ASP A 1 122 ? 13.368 -5.964 71.807 1.00 23.34 120 ASP A O 1
ATOM 659 N N . LEU A 1 123 ? 12.710 -5.651 69.664 1.00 23.39 121 LEU A N 1
ATOM 660 C CA . LEU A 1 123 ? 12.212 -4.288 69.849 1.00 23.36 121 LEU A CA 1
ATOM 661 C C . LEU A 1 123 ? 10.754 -4.226 70.291 1.00 23.17 121 LEU A C 1
ATOM 662 O O . LEU A 1 123 ? 10.303 -3.198 70.798 1.00 23.16 121 LEU A O 1
ATOM 667 N N . LYS A 1 124 ? 10.027 -5.325 70.100 1.00 23.20 122 LYS A N 1
ATOM 668 C CA . LYS A 1 124 ? 8.582 -5.355 70.351 1.00 23.19 122 LYS A CA 1
ATOM 669 C C . LYS A 1 124 ? 8.170 -5.054 71.801 1.00 23.23 122 LYS A C 1
ATOM 670 O O . LYS A 1 124 ? 7.265 -4.243 72.002 1.00 23.35 122 LYS A O 1
ATOM 676 N N . PRO A 1 125 ? 8.811 -5.703 72.808 1.00 23.26 123 PRO A N 1
ATOM 677 C CA . PRO A 1 125 ? 8.517 -5.345 74.201 1.00 23.28 123 PRO A CA 1
ATOM 678 C C . PRO A 1 125 ? 8.578 -3.845 74.496 1.00 23.28 123 PRO A C 1
ATOM 679 O O . PRO A 1 125 ? 7.669 -3.332 75.126 1.00 23.50 123 PRO A O 1
ATOM 683 N N . TYR A 1 126 ? 9.619 -3.152 74.037 1.00 23.30 124 TYR A N 1
ATOM 684 C CA . TYR A 1 126 ? 9.748 -1.701 74.246 1.00 23.31 124 TYR A CA 1
ATOM 685 C C . TYR A 1 126 ? 8.654 -0.898 73.535 1.00 23.35 124 TYR A C 1
ATOM 686 O O . TYR A 1 126 ? 8.143 0.083 74.083 1.00 23.36 124 TYR A O 1
ATOM 695 N N . ILE A 1 127 ? 8.315 -1.310 72.314 1.00 23.28 125 ILE A N 1
ATOM 696 C CA . ILE A 1 127 ? 7.236 -0.683 71.551 1.00 23.16 125 ILE A CA 1
ATOM 697 C C . ILE A 1 127 ? 5.885 -0.857 72.258 1.00 23.22 125 ILE A C 1
ATOM 698 O O . ILE A 1 127 ? 5.064 0.065 72.267 1.00 23.16 125 ILE A O 1
ATOM 703 N N . ASP A 1 128 ? 5.687 -2.025 72.877 1.00 23.37 126 ASP A N 1
ATOM 704 C CA . ASP A 1 128 ? 4.367 -2.434 73.391 1.00 23.47 126 ASP A CA 1
ATOM 705 C C . ASP A 1 128 ? 3.676 -1.483 74.397 1.00 23.56 126 ASP A C 1
ATOM 706 O O . ASP A 1 128 ? 2.451 -1.331 74.363 1.00 23.56 126 ASP A O 1
ATOM 711 N N . SER A 1 129 ? 4.428 -0.751 75.231 1.00 23.62 127 SER A N 1
ATOM 712 C CA . SER A 1 129 ? 4.977 -1.161 76.533 1.00 23.61 127 SER A CA 1
ATOM 713 C C . SER A 1 129 ? 5.160 0.371 76.733 1.00 23.49 127 SER A C 1
ATOM 714 O O . SER A 1 129 ? 4.822 0.946 77.769 1.00 23.57 127 SER A O 1
ATOM 717 N N . ASN A 1 130 ? 5.594 1.010 75.636 1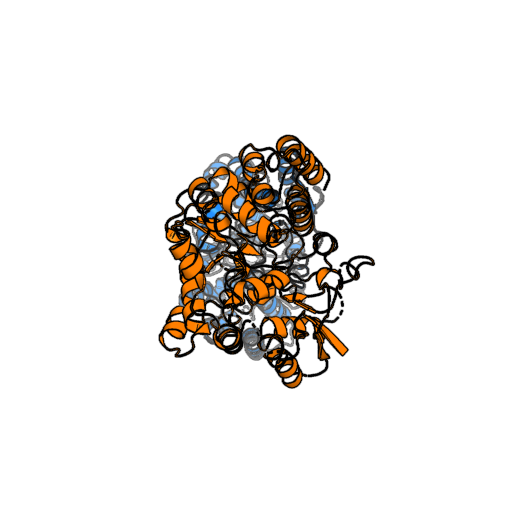.00 23.41 128 ASN A N 1
ATOM 718 C CA . ASN A 1 130 ? 5.604 2.471 75.448 1.00 23.31 128 ASN A CA 1
ATOM 719 C C . ASN A 1 130 ? 4.552 2.984 74.453 1.00 23.18 128 ASN A C 1
ATOM 720 O O . ASN A 1 130 ? 4.601 4.147 74.040 1.00 23.13 128 ASN A O 1
ATOM 725 N N . LYS A 1 131 ? 3.612 2.113 74.078 1.00 23.20 129 LYS A N 1
ATOM 726 C CA . LYS A 1 131 ? 2.459 2.460 73.222 1.00 23.31 129 LYS A CA 1
ATOM 727 C C . LYS A 1 131 ? 2.870 3.077 71.881 1.00 23.24 129 LYS A C 1
ATOM 728 O O . LYS A 1 131 ? 2.436 4.181 71.534 1.00 23.27 129 LYS A O 1
ATOM 734 N N . LEU A 1 132 ? 3.705 2.359 71.133 1.00 23.26 130 LEU A N 1
ATOM 735 C CA . LEU A 1 132 ? 4.239 2.862 69.866 1.00 23.19 130 LEU A CA 1
ATOM 736 C C . LEU A 1 132 ? 3.869 1.985 68.666 1.00 23.17 130 LEU A C 1
ATOM 737 O O . LEU A 1 132 ? 4.595 1.955 67.672 1.00 23.20 130 LEU A O 1
ATOM 742 N N . GLU A 1 133 ? 2.744 1.275 68.768 1.00 23.25 131 GLU A N 1
ATOM 743 C CA . GLU A 1 133 ? 2.211 0.471 67.663 1.00 23.27 131 GLU A CA 1
ATOM 744 C C . GLU A 1 133 ? 1.971 1.339 66.427 1.00 23.23 131 GLU A C 1
ATOM 745 O O . GLU A 1 133 ? 2.382 0.985 65.319 1.00 23.07 131 GLU A O 1
ATOM 751 N N . LYS A 1 134 ? 1.302 2.473 66.639 1.00 23.18 132 LYS A N 1
ATOM 752 C CA . LYS A 1 134 ? 0.974 3.425 65.576 1.00 23.23 132 LYS A CA 1
ATOM 753 C C . LYS A 1 134 ? 2.202 4.128 65.009 1.00 23.20 132 LYS A C 1
ATOM 754 O O . LYS A 1 134 ? 2.248 4.445 63.817 1.00 23.20 132 LYS A O 1
ATOM 760 N N . ASN A 1 135 ? 3.183 4.378 65.874 1.00 23.12 133 ASN A N 1
ATOM 761 C CA . ASN A 1 135 ? 4.409 5.073 65.497 1.00 23.08 133 ASN A CA 1
ATOM 762 C C . ASN A 1 135 ? 5.302 4.266 64.557 1.00 23.15 133 ASN A C 1
ATOM 763 O O . ASN A 1 135 ? 5.961 4.835 63.687 1.00 23.14 133 ASN A O 1
ATOM 768 N N . VAL A 1 136 ? 5.326 2.947 64.741 1.00 23.20 134 VAL A N 1
ATOM 769 C CA . VAL A 1 136 ? 6.134 2.062 63.893 1.00 23.22 134 VAL A CA 1
ATOM 770 C C . VAL A 1 136 ? 5.348 1.570 62.672 1.00 23.23 134 VAL A C 1
ATOM 771 O O . VAL A 1 136 ? 5.941 1.095 61.697 1.00 23.30 134 VAL A O 1
ATOM 775 N N . GLY A 1 137 ? 4.020 1.687 62.748 1.00 23.16 135 GLY A N 1
ATOM 776 C CA . GLY A 1 137 ? 3.114 1.379 61.645 1.00 23.13 135 GLY A CA 1
ATOM 777 C C . GLY A 1 137 ? 3.232 -0.021 61.081 1.00 23.22 135 GLY A C 1
ATOM 778 O O . GLY A 1 137 ? 3.070 -1.006 61.804 1.00 23.19 135 GLY A O 1
ATOM 779 N N . LEU A 1 138 ? 3.527 -0.094 59.784 1.00 23.27 136 LEU A N 1
ATOM 780 C CA . LEU A 1 138 ? 3.631 -1.355 59.047 1.00 23.30 136 LEU A CA 1
ATOM 781 C C . LEU A 1 138 ? 4.726 -2.296 59.577 1.00 23.36 136 LEU A C 1
ATOM 782 O O . LEU A 1 138 ? 4.612 -3.514 59.432 1.00 23.38 136 LEU A O 1
ATOM 787 N N . ASN A 1 139 ? 5.771 -1.729 60.187 1.00 23.23 137 ASN A N 1
ATOM 788 C CA . ASN A 1 139 ? 6.834 -2.514 60.834 1.00 23.21 137 ASN A CA 1
ATOM 789 C C . ASN A 1 139 ? 6.294 -3.502 61.865 1.00 23.22 137 ASN A C 1
ATOM 790 O O . ASN A 1 139 ? 6.813 -4.611 61.995 1.00 23.13 137 ASN A O 1
ATOM 795 N N . TYR A 1 140 ? 5.252 -3.086 62.586 1.00 23.23 138 TYR A N 1
ATOM 796 C CA . TYR A 1 140 ? 4.712 -3.846 63.710 1.00 23.26 138 TYR A CA 1
ATOM 797 C C . TYR A 1 140 ? 4.262 -5.254 63.332 1.00 23.28 138 TYR A C 1
ATOM 798 O O . TYR A 1 140 ? 4.618 -6.217 64.008 1.00 23.39 138 TYR A O 1
ATOM 807 N N . LYS A 1 141 ? 3.486 -5.370 62.259 1.00 23.42 139 LYS A N 1
ATOM 808 C CA . LYS A 1 141 ? 3.000 -6.669 61.795 1.00 23.50 139 LYS A CA 1
ATOM 809 C C . LYS A 1 141 ? 4.000 -7.363 60.869 1.00 23.63 139 LYS A C 1
ATOM 810 O O . LYS A 1 141 ? 4.242 -8.567 60.996 1.00 23.73 139 LYS A O 1
ATOM 812 N N . GLN A 1 142 ? 4.586 -6.593 59.954 1.00 23.59 140 GLN A N 1
ATOM 813 C CA . GLN A 1 142 ? 5.403 -7.145 58.873 1.00 23.53 140 GLN A CA 1
ATOM 814 C C . GLN A 1 142 ? 6.842 -7.507 59.267 1.00 23.49 140 GLN A C 1
ATOM 815 O O . GLN A 1 142 ? 7.404 -8.469 58.742 1.00 23.46 140 GLN A O 1
ATOM 821 N N . ASN A 1 143 ? 7.437 -6.730 60.172 1.00 23.33 141 ASN A N 1
ATOM 822 C CA . ASN A 1 143 ? 8.768 -7.046 60.693 1.00 23.34 141 ASN A CA 1
ATOM 823 C C . ASN A 1 143 ? 8.739 -7.968 61.914 1.00 23.26 141 ASN A C 1
ATOM 824 O O . ASN A 1 143 ? 9.748 -8.141 62.596 1.00 23.19 141 ASN A O 1
ATOM 829 N N . GLN A 1 144 ? 7.574 -8.556 62.173 1.00 23.40 142 GLN A N 1
ATOM 830 C CA . GLN A 1 144 ? 7.408 -9.537 63.236 1.00 23.42 142 GLN A CA 1
ATOM 831 C C . GLN A 1 144 ? 7.804 -10.937 62.785 1.00 23.53 142 GLN A C 1
ATOM 832 O O . GLN A 1 144 ? 7.174 -11.525 61.902 1.00 23.60 142 GLN A O 1
ATOM 838 N N . LYS A 1 145 ? 8.859 -11.454 63.406 1.00 23.65 143 LYS A N 1
ATOM 839 C CA . LYS A 1 145 ? 9.335 -12.811 63.176 1.00 23.63 143 LYS A CA 1
ATOM 840 C C . LYS A 1 145 ? 9.152 -13.636 64.441 1.00 23.48 143 LYS A C 1
ATOM 841 O O . LYS A 1 145 ? 9.932 -13.514 65.390 1.00 23.51 143 LYS A O 1
ATOM 847 N N . ASP A 1 146 ? 8.109 -14.465 64.442 1.00 23.35 144 ASP A N 1
ATOM 848 C CA . ASP A 1 146 ? 7.709 -15.256 65.608 1.00 23.26 144 ASP A CA 1
ATOM 849 C C . ASP A 1 146 ? 7.426 -14.380 66.836 1.00 23.18 144 ASP A C 1
ATOM 850 O O . ASP A 1 146 ? 7.885 -14.674 67.936 1.00 23.20 144 ASP A O 1
ATOM 855 N N . GLY A 1 147 ? 6.675 -13.298 66.635 1.00 23.13 145 GLY A N 1
ATOM 856 C CA . GLY A 1 147 ? 6.321 -12.379 67.721 1.00 23.07 145 GLY A CA 1
ATOM 857 C C . GLY A 1 147 ? 7.448 -11.466 68.181 1.00 22.98 145 GLY A C 1
ATOM 858 O O . GLY A 1 147 ? 7.323 -10.785 69.199 1.00 22.95 145 GLY A O 1
ATOM 859 N N . LYS A 1 148 ? 8.540 -11.449 67.424 1.00 22.94 146 LYS A N 1
ATOM 860 C CA . LYS A 1 148 ? 9.711 -10.631 67.736 1.00 23.03 146 LYS A CA 1
ATOM 861 C C . LYS A 1 148 ? 9.987 -9.632 66.615 1.00 22.97 146 LYS A C 1
ATOM 862 O O . LYS A 1 148 ? 9.922 -9.987 65.439 1.00 22.95 146 LYS A O 1
ATOM 868 N N . ILE A 1 149 ? 10.277 -8.384 66.984 1.00 23.05 147 ILE A N 1
ATOM 869 C CA . ILE A 1 149 ? 10.649 -7.352 66.007 1.00 23.06 147 ILE A CA 1
ATOM 870 C C . ILE A 1 149 ? 12.115 -6.942 66.172 1.00 23.08 147 ILE A C 1
ATOM 871 O O . ILE A 1 149 ? 12.507 -6.375 67.192 1.00 23.11 147 ILE A O 1
ATOM 876 N N . TYR A 1 150 ? 12.919 -7.220 65.152 1.00 23.13 148 TYR A N 1
ATOM 877 C CA . TYR A 1 150 ? 14.351 -6.958 65.217 1.00 23.10 148 TYR A CA 1
ATOM 878 C C . TYR A 1 150 ? 14.762 -5.634 64.566 1.00 23.07 148 TYR A C 1
ATOM 879 O O . TYR A 1 150 ? 15.877 -5.150 64.781 1.00 23.08 148 TYR A O 1
ATOM 888 N N . THR A 1 151 ? 13.862 -5.054 63.776 1.00 22.90 149 THR A N 1
ATOM 889 C CA . THR A 1 151 ? 14.170 -3.838 63.024 1.00 22.81 149 THR A CA 1
ATOM 890 C C . THR A 1 151 ? 12.928 -2.981 62.753 1.00 22.74 149 THR A C 1
ATOM 891 O O . THR A 1 151 ? 11.831 -3.503 62.528 1.00 22.48 149 THR A O 1
ATOM 895 N N . VAL A 1 152 ? 13.111 -1.662 62.804 1.00 22.75 150 VAL A N 1
ATOM 896 C CA . VAL A 1 152 ? 12.039 -0.712 62.503 1.00 22.81 150 VAL A CA 1
ATOM 897 C C . VAL A 1 152 ? 12.525 0.359 61.530 1.00 22.77 150 VAL A C 1
ATOM 898 O O . VAL A 1 152 ? 13.416 1.145 61.850 1.00 22.76 150 VAL A O 1
ATOM 902 N N . HIS A 1 153 ? 11.927 0.378 60.343 1.00 22.85 151 HIS A N 1
ATOM 903 C CA . HIS A 1 153 ? 12.250 1.360 59.318 1.00 22.86 151 HIS A CA 1
ATOM 904 C C . HIS A 1 153 ? 11.348 2.585 59.488 1.00 23.10 151 HIS A C 1
ATOM 905 O O . HIS A 1 153 ? 10.125 2.488 59.350 1.00 23.38 151 HIS A O 1
ATOM 912 N N . GLU A 1 154 ? 11.950 3.731 59.814 1.00 23.11 152 GLU A N 1
ATOM 913 C CA . GLU A 1 154 ? 11.212 4.996 59.965 1.00 23.28 152 GLU A CA 1
ATOM 914 C C . GLU A 1 154 ? 10.594 5.521 58.666 1.00 23.31 152 GLU A C 1
ATOM 915 O O . GLU A 1 154 ? 9.681 6.345 58.697 1.00 23.11 152 GLU A O 1
ATOM 921 N N . GLN A 1 155 ? 11.112 5.049 57.536 1.00 23.42 153 GLN A N 1
ATOM 922 C CA . GLN A 1 155 ? 10.550 5.341 56.226 1.00 23.39 153 GLN A CA 1
ATOM 923 C C . GLN A 1 155 ? 10.066 4.035 55.626 1.00 23.34 153 GLN A C 1
ATOM 924 O O . GLN A 1 155 ? 10.833 3.083 55.522 1.00 23.38 153 GLN A O 1
ATOM 930 N N . LEU A 1 156 ? 8.801 3.990 55.227 1.00 23.08 154 LEU A N 1
ATOM 931 C CA . LEU A 1 156 ? 8.224 2.781 54.657 1.00 22.78 154 LEU A CA 1
ATOM 932 C C . LEU A 1 156 ? 8.713 2.501 53.238 1.00 22.60 154 LEU A C 1
ATOM 933 O O . LEU A 1 156 ? 8.899 3.418 52.441 1.00 22.24 154 LEU A O 1
ATOM 938 N N . PHE A 1 157 ? 8.914 1.220 52.938 1.00 22.72 155 PHE A N 1
ATOM 939 C CA . PHE A 1 157 ? 9.325 0.783 51.611 1.00 22.71 155 PHE A CA 1
ATOM 940 C C . PHE A 1 157 ? 8.110 0.733 50.683 1.00 22.84 155 PHE A C 1
ATOM 941 O O . PHE A 1 157 ? 7.738 -0.323 50.158 1.00 22.69 155 PHE A O 1
ATOM 949 N N . THR A 1 158 ? 7.501 1.901 50.499 1.00 23.10 156 THR A N 1
ATOM 950 C CA . THR A 1 158 ? 6.305 2.069 49.689 1.00 23.38 156 THR A CA 1
ATOM 951 C C . THR A 1 158 ? 6.755 2.332 48.260 1.00 23.69 156 THR A C 1
ATOM 952 O O . THR A 1 158 ? 7.364 3.364 47.973 1.00 23.62 156 THR A O 1
ATOM 964 N N . GLY A 1 160 ? 5.817 2.071 44.025 1.00 23.63 158 GLY A N 1
ATOM 965 C CA . GLY A 1 160 ? 5.240 1.845 42.705 1.00 23.10 158 GLY A CA 1
ATOM 966 C C . GLY A 1 160 ? 6.347 1.990 41.677 1.00 22.88 158 GLY A C 1
ATOM 967 O O . GLY A 1 160 ? 7.431 1.423 41.832 1.00 22.65 158 GLY A O 1
ATOM 968 N N . LEU A 1 161 ? 6.087 2.754 40.623 1.00 22.75 159 LEU A N 1
ATOM 969 C CA . LEU A 1 161 ? 7.126 3.048 39.642 1.00 22.82 159 LEU A CA 1
ATOM 970 C C . LEU A 1 161 ? 6.971 4.472 39.091 1.00 22.71 159 LEU A C 1
ATOM 971 O O . LEU A 1 161 ? 6.025 5.182 39.455 1.00 22.39 159 LEU A O 1
ATOM 976 N N . TRP A 1 162 ? 7.909 4.889 38.242 1.00 22.61 160 TRP A N 1
ATOM 977 C CA . TRP A 1 162 ? 7.848 6.207 37.615 1.00 22.72 160 TRP A CA 1
ATOM 978 C C . TRP A 1 162 ? 7.958 6.089 36.103 1.00 22.77 160 TRP A C 1
ATOM 979 O O . TRP A 1 162 ? 8.653 5.212 35.595 1.00 22.88 160 TRP A O 1
ATOM 990 N N . TYR A 1 163 ? 7.265 6.969 35.387 1.00 22.75 161 TYR A N 1
ATOM 991 C CA . TYR A 1 163 ? 7.294 6.949 33.928 1.00 22.85 161 TYR A CA 1
ATOM 992 C C . TYR A 1 163 ? 7.286 8.353 33.331 1.00 22.99 161 TYR A C 1
ATOM 993 O O . TYR A 1 163 ? 6.771 9.296 33.943 1.00 22.92 161 TYR A O 1
ATOM 1002 N N . ASN A 1 164 ? 7.876 8.480 32.144 1.00 22.95 162 ASN A N 1
ATOM 1003 C CA . ASN A 1 164 ? 7.888 9.736 31.405 1.00 22.87 162 ASN A CA 1
ATOM 1004 C C . ASN A 1 164 ? 6.655 9.841 30.512 1.00 22.93 162 ASN A C 1
ATOM 1005 O O . ASN A 1 164 ? 6.529 9.109 29.525 1.00 22.91 162 ASN A O 1
ATOM 1010 N N . LYS A 1 165 ? 5.757 10.760 30.865 1.00 22.91 163 LYS A N 1
ATOM 1011 C CA . LYS A 1 165 ? 4.496 10.968 30.140 1.00 22.95 163 LYS A CA 1
ATOM 1012 C C . LYS A 1 165 ? 4.698 11.361 28.673 1.00 22.97 163 LYS A C 1
ATOM 1013 O O . LYS A 1 165 ? 3.920 10.952 27.806 1.00 23.00 163 LYS A O 1
ATOM 1019 N N . ASP A 1 166 ? 5.741 12.147 28.406 1.00 23.00 164 ASP A N 1
ATOM 1020 C CA . ASP A 1 166 ? 6.027 12.645 27.054 1.00 23.10 164 ASP A CA 1
ATOM 1021 C C . ASP A 1 166 ? 6.539 11.556 26.115 1.00 23.02 164 ASP A C 1
ATOM 1022 O O . ASP A 1 166 ? 6.104 11.472 24.967 1.00 23.06 164 ASP A O 1
ATOM 1027 N N . ILE A 1 167 ? 7.466 10.738 26.608 1.00 23.04 165 ILE A N 1
ATOM 1028 C CA . ILE A 1 167 ? 8.003 9.605 25.848 1.00 23.07 165 ILE A CA 1
ATOM 1029 C C . ILE A 1 167 ? 6.914 8.576 25.520 1.00 22.94 165 ILE A C 1
ATOM 1030 O O . ILE A 1 167 ? 6.863 8.066 24.399 1.00 23.13 165 ILE A O 1
ATOM 1035 N N . PHE A 1 168 ? 6.046 8.288 26.490 1.00 22.90 166 PHE A N 1
ATOM 1036 C CA . PHE A 1 168 ? 4.917 7.372 26.285 1.00 22.89 166 PHE A CA 1
ATOM 1037 C C . PHE A 1 168 ? 3.945 7.893 25.225 1.00 23.00 166 PHE A C 1
ATOM 1038 O O . PHE A 1 168 ? 3.529 7.145 24.335 1.00 22.99 166 PHE A O 1
ATOM 1046 N N . ALA A 1 169 ? 3.597 9.177 25.327 1.00 22.88 167 ALA A N 1
ATOM 1047 C CA . ALA A 1 169 ? 2.671 9.812 24.396 1.00 22.98 167 ALA A CA 1
ATOM 1048 C C . ALA A 1 169 ? 3.201 9.780 22.966 1.00 23.16 167 ALA A C 1
ATOM 1049 O O . ALA A 1 169 ? 2.446 9.502 22.032 1.00 23.30 167 ALA A O 1
ATOM 1051 N N . LYS A 1 170 ? 4.502 10.040 22.818 1.00 23.25 168 LYS A N 1
ATOM 1052 C CA . LYS A 1 170 ? 5.184 10.047 21.520 1.00 23.39 168 LYS A CA 1
ATOM 1053 C C . LYS A 1 170 ? 5.299 8.666 20.883 1.00 23.35 168 LYS A C 1
ATOM 1054 O O . LYS A 1 170 ? 5.236 8.529 19.657 1.00 23.47 168 LYS A O 1
ATOM 1060 N N . ALA A 1 171 ? 5.460 7.650 21.724 1.00 23.33 169 ALA A N 1
ATOM 1061 C CA . ALA A 1 171 ? 5.540 6.265 21.274 1.00 23.28 169 ALA A CA 1
ATOM 1062 C C . ALA A 1 171 ? 4.165 5.673 20.976 1.00 23.26 169 ALA A C 1
ATOM 1063 O O . ALA A 1 171 ? 4.064 4.624 20.338 1.00 23.44 169 ALA A O 1
ATOM 1065 N N . GLY A 1 172 ? 3.114 6.351 21.439 1.00 23.24 170 GLY A N 1
ATOM 1066 C CA . GLY A 1 172 ? 1.749 5.829 21.385 1.00 23.06 170 GLY A CA 1
ATOM 1067 C C . GLY A 1 172 ? 1.594 4.631 22.306 1.00 23.03 170 GLY A C 1
ATOM 1068 O O . GLY A 1 172 ? 0.850 3.701 22.006 1.00 22.94 170 GLY A O 1
ATOM 1069 N N . ALA A 1 173 ? 2.310 4.661 23.429 1.00 23.03 171 ALA A N 1
ATOM 1070 C CA . ALA A 1 173 ? 2.365 3.529 24.350 1.00 22.97 171 ALA A CA 1
ATOM 1071 C C . ALA A 1 173 ? 1.359 3.667 25.492 1.00 23.02 171 ALA A C 1
ATOM 1072 O O . ALA A 1 173 ? 1.150 4.767 26.019 1.00 22.97 171 ALA A O 1
ATOM 1074 N N . LYS A 1 174 ? 0.739 2.544 25.858 1.00 23.09 172 LYS A N 1
ATOM 1075 C CA . LYS A 1 174 ? -0.157 2.476 27.013 1.00 23.09 172 LYS A CA 1
ATOM 1076 C C . LYS A 1 174 ? 0.584 2.910 28.272 1.00 23.11 172 LYS A C 1
ATOM 1077 O O . LYS A 1 174 ? 1.687 2.440 28.546 1.00 23.08 172 LYS A O 1
ATOM 1083 N N . THR A 1 175 ? -0.021 3.820 29.027 1.00 23.12 173 THR A N 1
ATOM 1084 C CA . THR A 1 175 ? 0.566 4.288 30.279 1.00 23.09 173 THR A CA 1
ATOM 1085 C C . THR A 1 175 ? 0.316 3.238 31.375 1.00 23.05 173 THR A C 1
ATOM 1086 O O . THR A 1 175 ? -0.558 2.385 31.209 1.00 23.02 173 THR A O 1
ATOM 1090 N N . PRO A 1 176 ? 1.106 3.264 32.474 1.00 23.08 174 PRO A N 1
ATOM 1091 C CA . PRO A 1 176 ? 0.970 2.292 33.567 1.00 23.09 174 PRO A CA 1
ATOM 1092 C C . PRO A 1 176 ? -0.455 1.992 34.058 1.00 23.24 174 PRO A C 1
ATOM 1093 O O . PRO A 1 176 ? -0.744 0.851 34.421 1.00 23.27 174 PRO A O 1
ATOM 1097 N N . ASP A 1 177 ? -1.332 2.992 34.056 1.00 23.47 175 ASP A N 1
ATOM 1098 C CA . ASP A 1 177 ? -2.731 2.800 34.456 1.00 23.62 175 ASP A CA 1
ATOM 1099 C C . ASP A 1 177 ? -3.529 1.968 33.441 1.00 23.64 175 ASP A C 1
ATOM 1100 O O . ASP A 1 177 ? -4.633 1.504 33.743 1.00 23.65 175 ASP A O 1
ATOM 1105 N N . GLN A 1 178 ? -2.967 1.781 32.246 1.00 23.58 176 GLN A N 1
ATOM 1106 C CA . GLN A 1 178 ? -3.609 0.983 31.197 1.00 23.49 176 GLN A CA 1
ATOM 1107 C C . GLN A 1 178 ? -3.042 -0.436 31.118 1.00 23.28 176 GLN A C 1
ATOM 1108 O O . GLN A 1 178 ? -3.525 -1.253 30.333 1.00 23.36 176 GLN A O 1
ATOM 1114 N N . TRP A 1 179 ? -2.017 -0.724 31.917 1.00 23.29 177 TRP A N 1
ATOM 1115 C CA . TRP A 1 179 ? -1.389 -2.050 31.922 1.00 23.21 177 TRP A CA 1
ATOM 1116 C C . TRP A 1 179 ? -2.180 -3.045 32.762 1.00 23.24 177 TRP A C 1
ATOM 1117 O O . TRP A 1 179 ? -1.908 -3.223 33.951 1.00 23.18 177 TRP A O 1
ATOM 1128 N N . ASN A 1 180 ? -3.154 -3.696 32.132 1.00 23.40 178 ASN A N 1
ATOM 1129 C CA . ASN A 1 180 ? -3.985 -4.691 32.807 1.00 23.30 178 ASN A CA 1
ATOM 1130 C C . ASN A 1 180 ? -3.323 -6.057 32.878 1.00 23.19 178 ASN A C 1
ATOM 1131 O O . ASN A 1 180 ? -3.624 -6.850 33.769 1.00 23.07 178 ASN A O 1
ATOM 1136 N N . THR A 1 181 ? -2.425 -6.317 31.930 1.00 23.16 179 THR A N 1
ATOM 1137 C CA . THR A 1 181 ? -1.662 -7.562 31.875 1.00 23.18 179 THR A CA 1
ATOM 1138 C C . THR A 1 181 ? -0.167 -7.288 31.674 1.00 23.17 179 THR A C 1
ATOM 1139 O O . THR A 1 181 ? 0.232 -6.170 31.340 1.00 23.10 179 THR A O 1
ATOM 1143 N N . TRP A 1 182 ? 0.646 -8.323 31.878 1.00 23.16 180 TRP A N 1
ATOM 1144 C CA . TRP A 1 182 ? 2.083 -8.271 31.614 1.00 23.17 180 TRP A CA 1
ATOM 1145 C C . TRP A 1 182 ? 2.377 -7.953 30.146 1.00 23.15 180 TRP A C 1
ATOM 1146 O O . TRP A 1 182 ? 3.294 -7.187 29.843 1.00 23.18 180 TRP A O 1
ATOM 1157 N N . ASP A 1 183 ? 1.593 -8.546 29.247 1.00 23.18 181 ASP A N 1
ATOM 1158 C CA . ASP A 1 183 ? 1.733 -8.326 27.808 1.00 23.09 181 ASP A CA 1
ATOM 1159 C C . ASP A 1 183 ? 1.516 -6.865 27.393 1.00 23.12 181 ASP A C 1
ATOM 1160 O O . ASP A 1 183 ? 2.182 -6.382 26.478 1.00 23.13 181 ASP A O 1
ATOM 1165 N N . ASP A 1 184 ? 0.607 -6.165 28.074 1.00 23.04 182 ASP A N 1
ATOM 1166 C CA . ASP A 1 184 ? 0.410 -4.723 27.864 1.00 23.04 182 ASP A CA 1
ATOM 1167 C C . ASP A 1 184 ? 1.677 -3.927 28.175 1.00 23.05 182 ASP A C 1
ATOM 1168 O O . ASP A 1 184 ? 2.021 -2.985 27.456 1.00 23.06 182 ASP A O 1
ATOM 1173 N N . PHE A 1 185 ? 2.349 -4.303 29.262 1.00 22.97 183 PHE A N 1
ATOM 1174 C CA . PHE A 1 185 ? 3.600 -3.678 29.684 1.00 22.91 183 PHE A CA 1
ATOM 1175 C C . PHE A 1 185 ? 4.722 -3.905 28.668 1.00 22.91 183 PHE A C 1
ATOM 1176 O O . PHE A 1 185 ? 5.424 -2.965 28.302 1.00 22.96 183 PHE A O 1
ATOM 1184 N N . THR A 1 186 ? 4.877 -5.151 28.220 1.00 22.92 184 THR A N 1
ATOM 1185 C CA . THR A 1 186 ? 5.906 -5.518 27.247 1.00 22.92 184 THR A CA 1
ATOM 1186 C C . THR A 1 186 ? 5.650 -4.905 25.873 1.00 22.86 184 THR A C 1
ATOM 1187 O O . THR A 1 186 ? 6.594 -4.568 25.161 1.00 23.02 184 THR A O 1
ATOM 1191 N N . GLN A 1 187 ? 4.376 -4.778 25.504 1.00 22.77 185 GLN A N 1
ATOM 1192 C CA . GLN A 1 187 ? 3.986 -4.124 24.248 1.00 22.83 185 GLN A CA 1
ATOM 1193 C C . GLN A 1 187 ? 4.228 -2.614 24.299 1.00 22.77 185 GLN A C 1
ATOM 1194 O O . GLN A 1 187 ? 4.592 -2.004 23.295 1.00 22.69 185 GLN A O 1
ATOM 1200 N N . ALA A 1 188 ? 4.039 -2.027 25.481 1.00 22.90 186 ALA A N 1
ATOM 1201 C CA . ALA A 1 188 ? 4.342 -0.616 25.717 1.00 23.00 186 ALA A CA 1
ATOM 1202 C C . ALA A 1 188 ? 5.846 -0.374 25.633 1.00 23.04 186 ALA A C 1
ATOM 1203 O O . ALA A 1 188 ? 6.298 0.611 25.045 1.00 22.83 186 ALA A O 1
ATOM 1213 N N . ALA A 1 190 ? 8.049 -2.332 24.008 1.00 23.26 188 ALA A N 1
ATOM 1214 C CA . ALA A 1 190 ? 8.423 -2.538 22.607 1.00 23.22 188 ALA A CA 1
ATOM 1215 C C . ALA A 1 190 ? 8.190 -1.279 21.758 1.00 23.15 188 ALA A C 1
ATOM 1216 O O . ALA A 1 190 ? 9.050 -0.896 20.965 1.00 23.23 188 ALA A O 1
ATOM 1218 N N . SER A 1 191 ? 7.037 -0.636 21.947 1.00 23.24 189 SER A N 1
ATOM 1219 C CA . SER A 1 191 ? 6.693 0.619 21.264 1.00 23.36 189 SER A CA 1
ATOM 1220 C C . SER A 1 191 ? 7.698 1.738 21.516 1.00 23.31 189 SER A C 1
ATOM 1221 O O . SER A 1 191 ? 8.036 2.492 20.602 1.00 23.45 189 SER A O 1
ATOM 1224 N N . ILE A 1 192 ? 8.157 1.840 22.762 1.00 23.27 190 ILE A N 1
ATOM 1225 C CA . ILE A 1 192 ? 9.076 2.894 23.191 1.00 23.26 190 ILE A CA 1
ATOM 1226 C C . ILE A 1 192 ? 10.475 2.680 22.615 1.00 23.37 190 ILE A C 1
ATOM 1227 O O . ILE A 1 192 ? 11.171 3.644 22.282 1.00 23.40 190 ILE A O 1
ATOM 1232 N N . ARG A 1 193 ? 10.866 1.413 22.486 1.00 23.45 191 ARG A N 1
ATOM 1233 C CA . ARG A 1 193 ? 12.157 1.039 21.907 1.00 23.43 191 ARG A CA 1
ATOM 1234 C C . ARG A 1 193 ? 12.228 1.290 20.399 1.00 23.46 191 ARG A C 1
ATOM 1235 O O . ARG A 1 193 ? 13.323 1.386 19.840 1.00 23.64 191 ARG A O 1
ATOM 1243 N N . LYS A 1 194 ? 11.070 1.395 19.746 1.00 23.47 192 LYS A N 1
ATOM 1244 C CA . LYS A 1 194 ? 11.006 1.755 18.321 1.00 23.48 192 LYS A CA 1
ATOM 1245 C C . LYS A 1 194 ? 11.457 3.199 18.081 1.00 23.59 192 LYS A C 1
ATOM 1246 O O . LYS A 1 194 ? 11.807 3.577 16.958 1.00 23.60 192 LYS A O 1
ATOM 1252 N N . GLN A 1 195 ? 11.435 3.994 19.148 1.00 23.67 193 GLN A N 1
ATOM 1253 C CA . GLN A 1 195 ? 11.978 5.347 19.147 1.00 23.77 193 GLN A CA 1
ATOM 1254 C C . GLN A 1 195 ? 13.455 5.261 19.512 1.00 23.79 193 GLN A C 1
ATOM 1255 O O . GLN A 1 195 ? 13.845 4.418 20.325 1.00 23.99 193 GLN A O 1
ATOM 1261 N N . ASP A 1 196 ? 14.278 6.125 18.925 1.00 23.79 194 ASP A N 1
ATOM 1262 C CA . ASP A 1 196 ? 15.695 6.159 19.289 1.00 23.75 194 ASP A CA 1
ATOM 1263 C C . ASP A 1 196 ? 16.046 7.352 20.178 1.00 23.71 194 ASP A C 1
ATOM 1264 O O . ASP A 1 196 ? 15.324 8.355 20.209 1.00 23.72 194 ASP A O 1
ATOM 1269 N N . GLY A 1 197 ? 17.156 7.223 20.902 1.00 23.59 195 GLY A N 1
ATOM 1270 C CA . GLY A 1 197 ? 17.577 8.226 21.869 1.00 23.44 195 GLY A CA 1
ATOM 1271 C C . GLY A 1 197 ? 17.228 7.800 23.280 1.00 23.35 195 GLY A C 1
ATOM 1272 O O . GLY A 1 197 ? 17.871 8.230 24.242 1.00 23.35 195 GLY A O 1
ATOM 1273 N N . VAL A 1 198 ? 16.206 6.952 23.399 1.00 23.24 196 VAL A N 1
ATOM 1274 C CA . VAL A 1 198 ? 15.755 6.451 24.697 1.00 23.21 196 VAL A CA 1
ATOM 1275 C C . VAL A 1 198 ? 15.795 4.925 24.795 1.00 23.14 196 VAL A C 1
ATOM 1276 O O . VAL A 1 198 ? 15.542 4.216 23.814 1.00 23.13 196 VAL A O 1
ATOM 1280 N N . TYR A 1 199 ? 16.133 4.430 25.982 1.00 22.96 197 TYR A N 1
ATOM 1281 C CA . TYR A 1 199 ? 15.939 3.024 26.307 1.00 22.92 197 TYR A CA 1
ATOM 1282 C C . TYR A 1 199 ? 14.720 2.887 27.215 1.00 22.94 197 TYR A C 1
ATOM 1283 O O . TYR A 1 199 ? 14.273 3.868 27.815 1.00 22.97 197 TYR A O 1
ATOM 1292 N N . ALA A 1 200 ? 14.172 1.679 27.294 1.00 22.88 198 ALA A N 1
ATOM 1293 C CA . ALA A 1 200 ? 12.920 1.444 28.005 1.00 22.82 198 ALA A CA 1
ATOM 1294 C C . ALA A 1 200 ? 13.056 1.683 29.515 1.00 22.86 198 ALA A C 1
ATOM 1295 O O . ALA A 1 200 ? 12.447 2.609 30.064 1.00 22.74 198 ALA A O 1
ATOM 1297 N N . PHE A 1 201 ? 13.869 0.859 30.170 1.00 22.87 199 PHE A N 1
ATOM 1298 C CA . PHE A 1 201 ? 14.119 0.975 31.605 1.00 22.90 199 PHE A CA 1
ATOM 1299 C C . PHE A 1 201 ? 15.523 0.507 31.973 1.00 22.93 199 PHE A C 1
ATOM 1300 O O . PHE A 1 201 ? 16.169 -0.223 31.213 1.00 22.93 199 PHE A O 1
ATOM 1308 N N . GLY A 1 202 ? 15.995 0.938 33.139 1.00 23.01 200 GLY A N 1
ATOM 1309 C CA . GLY A 1 202 ? 17.224 0.399 33.712 1.00 22.94 200 GLY A CA 1
ATOM 1310 C C . GLY A 1 202 ? 16.981 -0.961 34.341 1.00 22.98 200 GLY A C 1
ATOM 1311 O O . GLY A 1 202 ? 15.994 -1.156 35.051 1.00 23.12 200 GLY A O 1
ATOM 1312 N N . ALA A 1 203 ? 17.879 -1.904 34.070 1.00 23.11 201 ALA A N 1
ATOM 1313 C CA . ALA A 1 203 ? 17.807 -3.243 34.653 1.00 23.27 201 ALA A CA 1
ATOM 1314 C C . ALA A 1 203 ? 18.978 -3.490 35.603 1.00 23.39 201 ALA A C 1
ATOM 1315 O O . ALA A 1 203 ? 19.986 -2.790 35.554 1.00 23.59 201 ALA A O 1
ATOM 1317 N N . GLY A 1 204 ? 18.840 -4.496 36.459 1.00 23.61 202 GLY A N 1
ATOM 1318 C CA . GLY A 1 204 ? 19.811 -4.764 37.522 1.00 23.67 202 GLY A CA 1
ATOM 1319 C C . GLY A 1 204 ? 19.032 -4.946 38.808 1.00 23.74 202 GLY A C 1
ATOM 1320 O O . GLY A 1 204 ? 18.170 -5.823 38.889 1.00 23.86 202 GLY A O 1
ATOM 1321 N N . GLU A 1 205 ? 19.318 -4.105 39.803 1.00 23.69 203 GLU A N 1
ATOM 1322 C CA . GLU A 1 205 ? 18.496 -4.023 41.014 1.00 23.61 203 GLU A CA 1
ATOM 1323 C C . GLU A 1 205 ? 17.012 -3.749 40.704 1.00 23.66 203 GLU A C 1
ATOM 1324 O O . GLU A 1 205 ? 16.144 -4.411 41.272 1.00 23.97 203 GLU A O 1
ATOM 1330 N N . PRO A 1 206 ? 16.711 -2.773 39.814 1.00 23.57 204 PRO A N 1
ATOM 1331 C CA . PRO A 1 206 ? 15.308 -2.484 39.482 1.00 23.50 204 PRO A CA 1
ATOM 1332 C C . PRO A 1 206 ? 14.511 -3.641 38.869 1.00 23.51 204 PRO A C 1
ATOM 1333 O O . PRO A 1 206 ? 13.280 -3.617 38.910 1.00 23.82 204 PRO A O 1
ATOM 1337 N N . SER A 1 207 ? 15.191 -4.630 38.299 1.00 23.46 205 SER A N 1
ATOM 1338 C CA . SER A 1 207 ? 14.497 -5.738 37.637 1.00 23.47 205 SER A CA 1
ATOM 1339 C C . SER A 1 207 ? 13.832 -6.720 38.610 1.00 23.34 205 SER A C 1
ATOM 1340 O O . SER A 1 207 ? 12.894 -7.419 38.232 1.00 23.50 205 SER A O 1
ATOM 1343 N N . ILE A 1 208 ? 14.306 -6.764 39.857 1.00 23.30 206 ILE A N 1
ATOM 1344 C CA . ILE A 1 208 ? 13.679 -7.602 40.885 1.00 23.03 206 ILE A CA 1
ATOM 1345 C C . ILE A 1 208 ? 12.299 -7.069 41.283 1.00 22.96 206 ILE A C 1
ATOM 1346 O O . ILE A 1 208 ? 11.459 -7.820 41.773 1.00 22.92 206 ILE A O 1
ATOM 1351 N N . ARG A 1 209 ? 12.074 -5.774 41.054 1.00 23.08 207 ARG A N 1
ATOM 1352 C CA . ARG A 1 209 ? 10.782 -5.140 41.316 1.00 23.03 207 ARG A CA 1
ATOM 1353 C C . ARG A 1 209 ? 9.736 -5.617 40.311 1.00 23.02 207 ARG A C 1
ATOM 1354 O O . ARG A 1 209 ? 8.542 -5.664 40.624 1.00 22.98 207 ARG A O 1
ATOM 1362 N N . LEU A 1 210 ? 10.190 -5.957 39.106 1.00 23.06 208 LEU A N 1
ATOM 1363 C CA . LEU A 1 210 ? 9.329 -6.583 38.100 1.00 22.99 208 LEU A CA 1
ATOM 1364 C C . LEU A 1 210 ? 8.990 -8.028 38.464 1.00 23.02 208 LEU A C 1
ATOM 1365 O O . LEU A 1 210 ? 7.843 -8.447 38.317 1.00 23.08 208 LEU A O 1
ATOM 1370 N N . PHE A 1 211 ? 9.986 -8.778 38.939 1.00 23.11 209 PHE A N 1
ATOM 1371 C CA . PHE A 1 211 ? 9.785 -10.150 39.425 1.00 23.17 209 PHE A CA 1
ATOM 1372 C C . PHE A 1 211 ? 8.867 -10.182 40.653 1.00 23.22 209 PHE A C 1
ATOM 1373 O O . PHE A 1 211 ? 7.934 -10.984 40.714 1.00 23.21 209 PHE A O 1
ATOM 1381 N N . ASN A 1 212 ? 9.153 -9.309 41.616 1.00 23.10 210 ASN A N 1
ATOM 1382 C CA . ASN A 1 212 ? 8.393 -9.186 42.856 1.00 23.12 210 ASN A CA 1
ATOM 1383 C C . ASN A 1 212 ? 6.907 -8.962 42.606 1.00 23.11 210 ASN A C 1
ATOM 1384 O O . ASN A 1 212 ? 6.056 -9.568 43.266 1.00 23.04 210 ASN A O 1
ATOM 1389 N N . THR A 1 213 ? 6.607 -8.093 41.642 1.00 23.08 211 THR A N 1
ATOM 1390 C CA . THR A 1 213 ? 5.231 -7.694 41.365 1.00 22.98 211 THR A CA 1
ATOM 1391 C C . THR A 1 213 ? 4.485 -8.642 40.426 1.00 23.00 211 THR A C 1
ATOM 1392 O O . THR A 1 213 ? 3.271 -8.803 40.563 1.00 22.92 211 THR A O 1
ATOM 1396 N N . VAL A 1 214 ? 5.198 -9.271 39.491 1.00 23.09 212 VAL A N 1
ATOM 1397 C CA . VAL A 1 214 ? 4.559 -10.199 38.544 1.00 23.34 212 VAL A CA 1
ATOM 1398 C C . VAL A 1 214 ? 4.197 -11.514 39.230 1.00 23.51 212 VAL A C 1
ATOM 1399 O O . VAL A 1 214 ? 3.245 -12.188 38.837 1.00 23.80 212 VAL A O 1
ATOM 1403 N N . LEU A 1 215 ? 4.955 -11.859 40.267 1.00 23.63 213 LEU A N 1
ATOM 1404 C CA . LEU A 1 215 ? 4.642 -12.997 41.115 1.00 23.61 213 LEU A CA 1
ATOM 1405 C C . LEU A 1 215 ? 3.330 -12.739 41.864 1.00 23.62 213 LEU A C 1
ATOM 1406 O O . LEU A 1 215 ? 2.505 -13.640 42.007 1.00 23.86 213 LEU A O 1
ATOM 1411 N N . GLY A 1 216 ? 3.127 -11.498 42.304 1.00 23.63 214 GLY A N 1
ATOM 1412 C CA . GLY A 1 216 ? 1.903 -11.101 43.006 1.00 23.54 214 GLY A CA 1
ATOM 1413 C C . GLY A 1 216 ? 0.658 -10.975 42.137 1.00 23.43 214 GLY A C 1
ATOM 1414 O O . GLY A 1 216 ? -0.356 -10.432 42.573 1.00 23.35 214 GLY A O 1
ATOM 1415 N N . THR A 1 217 ? 0.739 -11.492 40.914 1.00 23.42 215 THR A N 1
ATOM 1416 C CA . THR A 1 217 ? -0.346 -11.409 39.941 1.00 23.32 215 THR A CA 1
ATOM 1417 C C . THR A 1 217 ? -1.322 -12.593 40.076 1.00 23.28 215 THR A C 1
ATOM 1418 O O . THR A 1 217 ? -2.423 -12.571 39.516 1.00 23.16 215 THR A O 1
ATOM 1422 N N . THR A 1 218 ? -0.901 -13.619 40.818 1.00 23.16 216 THR A N 1
ATOM 1423 C CA . THR A 1 218 ? -1.753 -14.763 41.140 1.00 23.24 216 THR A CA 1
ATOM 1424 C C . THR A 1 218 ? -1.794 -14.983 42.651 1.00 23.23 216 THR A C 1
ATOM 1425 O O . THR A 1 218 ? -0.908 -14.519 43.372 1.00 23.01 216 THR A O 1
ATOM 1429 N N . GLU A 1 219 ? -2.822 -15.696 43.117 1.00 23.20 217 GLU A N 1
ATOM 1430 C CA . GLU A 1 219 ? -2.957 -16.061 44.530 1.00 23.25 217 GLU A CA 1
ATOM 1431 C C . GLU A 1 219 ? -1.783 -16.908 45.025 1.00 23.21 217 GLU A C 1
ATOM 1432 O O . GLU A 1 219 ? -1.248 -16.657 46.106 1.00 23.20 217 GLU A O 1
ATOM 1438 N N . ASN A 1 220 ? -1.389 -17.900 44.226 1.00 23.21 218 ASN A N 1
ATOM 1439 C CA . ASN A 1 220 ? -0.264 -18.785 44.547 1.00 23.20 218 ASN A CA 1
ATOM 1440 C C . ASN A 1 220 ? 1.070 -18.051 44.671 1.00 23.17 218 ASN A C 1
ATOM 1441 O O . ASN A 1 220 ? 1.896 -18.391 45.518 1.00 23.14 218 ASN A O 1
ATOM 1446 N N . GLY A 1 221 ? 1.270 -17.049 43.818 1.00 23.24 219 GLY A N 1
ATOM 1447 C CA . GLY A 1 221 ? 2.454 -16.201 43.871 1.00 23.12 219 GLY A CA 1
ATOM 1448 C C . GLY A 1 221 ? 2.475 -15.275 45.076 1.00 23.12 219 GLY A C 1
ATOM 1449 O O . GLY A 1 221 ? 3.545 -14.968 45.603 1.00 23.33 219 GLY A O 1
ATOM 1450 N N . ARG A 1 222 ? 1.296 -14.827 45.506 1.00 23.08 220 ARG A N 1
ATOM 1451 C CA . ARG A 1 222 ? 1.161 -13.958 46.680 1.00 23.11 220 ARG A CA 1
ATOM 1452 C C . ARG A 1 222 ? 1.470 -14.685 47.991 1.00 23.13 220 ARG A C 1
ATOM 1453 O O . ARG A 1 222 ? 2.128 -14.132 48.870 1.00 23.08 220 ARG A O 1
ATOM 1461 N N . LYS A 1 223 ? 0.994 -15.923 48.121 1.00 23.21 221 LYS A N 1
ATOM 1462 C CA . LYS A 1 223 ? 1.239 -16.709 49.334 1.00 23.22 221 LYS A CA 1
ATOM 1463 C C . LYS A 1 223 ? 2.687 -17.209 49.432 1.00 23.18 221 LYS A C 1
ATOM 1464 O O . LYS A 1 223 ? 3.183 -17.484 50.526 1.00 23.18 221 LYS A O 1
ATOM 1470 N N . LEU A 1 224 ? 3.351 -17.319 48.283 1.00 23.18 222 LEU A N 1
ATOM 1471 C CA . LEU A 1 224 ? 4.797 -17.534 48.221 1.00 23.25 222 LEU A CA 1
ATOM 1472 C C . LEU A 1 224 ? 5.552 -16.419 48.937 1.00 23.32 222 LEU A C 1
ATOM 1473 O O . LEU A 1 224 ? 6.530 -16.680 49.634 1.00 23.40 222 LEU A O 1
ATOM 1478 N N . LEU A 1 225 ? 5.080 -15.183 48.758 1.00 23.44 223 LEU A N 1
ATOM 1479 C CA . LEU A 1 225 ? 5.659 -13.997 49.394 1.00 23.55 223 LEU A CA 1
ATOM 1480 C C . LEU A 1 225 ? 5.121 -13.718 50.809 1.00 23.55 223 LEU A C 1
ATOM 1481 O O . LEU A 1 225 ? 5.348 -12.638 51.357 1.00 23.74 223 LEU A O 1
ATOM 1486 N N . ASP A 1 226 ? 4.411 -14.689 51.383 1.00 23.57 224 ASP A N 1
ATOM 1487 C CA . ASP A 1 226 ? 3.901 -14.612 52.758 1.00 23.59 224 ASP A CA 1
ATOM 1488 C C . ASP A 1 226 ? 4.815 -15.343 53.741 1.00 23.53 224 ASP A C 1
ATOM 1489 O O . ASP A 1 226 ? 4.824 -15.052 54.937 1.00 23.59 224 ASP A O 1
ATOM 1494 N N . LYS A 1 227 ? 5.564 -16.311 53.226 1.00 23.52 225 LYS A N 1
ATOM 1495 C CA . LYS A 1 227 ? 6.429 -17.155 54.042 1.00 23.44 225 LYS A CA 1
ATOM 1496 C C . LYS A 1 227 ? 7.871 -17.088 53.525 1.00 23.35 225 LYS A C 1
ATOM 1497 O O . LYS A 1 227 ? 8.103 -16.581 52.424 1.00 23.07 225 LYS A O 1
ATOM 1503 N N . PRO A 1 228 ? 8.847 -17.573 54.327 1.00 23.35 226 PRO A N 1
ATOM 1504 C CA . PRO A 1 228 ? 10.187 -17.831 53.797 1.00 23.40 226 PRO A CA 1
ATOM 1505 C C . PRO A 1 228 ? 10.152 -18.762 52.580 1.00 23.44 226 PRO A C 1
ATOM 1506 O O . PRO A 1 228 ? 9.238 -19.580 52.446 1.00 23.45 226 PRO A O 1
ATOM 1510 N N . LEU A 1 229 ? 11.144 -18.627 51.705 1.00 23.45 227 LEU A N 1
ATOM 1511 C CA . LEU A 1 229 ? 11.199 -19.391 50.460 1.00 23.41 227 LEU A CA 1
ATOM 1512 C C . LEU A 1 229 ? 11.553 -20.863 50.698 1.00 23.36 227 LEU A C 1
ATOM 1513 O O . LEU A 1 229 ? 12.450 -21.183 51.484 1.00 23.13 227 LEU A O 1
ATOM 1518 N N . THR A 1 230 ? 10.830 -21.748 50.015 1.00 23.41 228 THR A N 1
ATOM 1519 C CA . THR A 1 230 ? 11.067 -23.189 50.088 1.00 23.45 228 THR A CA 1
ATOM 1520 C C . THR A 1 230 ? 11.421 -23.745 48.703 1.00 23.43 228 THR A C 1
ATOM 1521 O O . THR A 1 230 ? 11.174 -23.091 47.689 1.00 23.30 228 THR A O 1
ATOM 1525 N N . LYS A 1 231 ? 11.995 -24.948 48.674 1.00 23.50 229 LYS A N 1
ATOM 1526 C CA . LYS A 1 231 ? 12.394 -25.611 47.424 1.00 23.56 229 LYS A CA 1
ATOM 1527 C C . LYS A 1 231 ? 11.214 -25.818 46.475 1.00 23.59 229 LYS A C 1
ATOM 1528 O O . LYS A 1 231 ? 11.324 -25.569 45.274 1.00 23.56 229 LYS A O 1
ATOM 1534 N N . GLU A 1 232 ? 10.091 -26.270 47.028 1.00 23.65 230 GLU A N 1
ATOM 1535 C CA . GLU A 1 232 ? 8.850 -26.436 46.273 1.00 23.66 230 GLU A CA 1
ATOM 1536 C C . GLU A 1 232 ? 8.287 -25.096 45.795 1.00 23.64 230 GLU A C 1
ATOM 1537 O O . GLU A 1 232 ? 7.672 -25.024 44.732 1.00 23.79 230 GLU A O 1
ATOM 1543 N N . GLY A 1 233 ? 8.508 -24.043 46.580 1.00 23.61 231 GLY A N 1
ATOM 1544 C CA . GLY A 1 233 ? 8.116 -22.686 46.197 1.00 23.50 231 GLY A CA 1
ATOM 1545 C C . GLY A 1 233 ? 8.936 -22.163 45.029 1.00 23.48 231 GLY A C 1
ATOM 1546 O O . GLY A 1 233 ? 8.424 -21.467 44.165 1.00 23.46 231 GLY A O 1
ATOM 1547 N N . ILE A 1 234 ? 10.220 -22.505 45.011 1.00 23.38 232 ILE A N 1
ATOM 1548 C CA . ILE A 1 234 ? 11.106 -22.182 43.900 1.00 23.40 232 ILE A CA 1
ATOM 1549 C C . ILE A 1 234 ? 10.675 -22.886 42.592 1.00 23.51 232 ILE A C 1
ATOM 1550 O O . ILE A 1 234 ? 11.256 -22.631 41.532 1.00 23.48 232 ILE A O 1
ATOM 1555 N N . GLU A 1 235 ? 9.630 -23.718 42.642 1.00 23.64 233 GLU A N 1
ATOM 1556 C CA . GLU A 1 235 ? 9.497 -24.752 41.617 1.00 23.58 233 GLU A CA 1
ATOM 1557 C C . GLU A 1 235 ? 8.155 -25.340 41.123 1.00 23.65 233 GLU A C 1
ATOM 1558 O O . GLU A 1 235 ? 8.183 -25.972 40.065 1.00 23.69 233 GLU A O 1
ATOM 1564 N N . SER A 1 236 ? 6.978 -25.103 41.714 1.00 23.66 234 SER A N 1
ATOM 1565 C CA . SER A 1 236 ? 6.165 -23.876 41.587 1.00 23.53 234 SER A CA 1
ATOM 1566 C C . SER A 1 236 ? 6.244 -23.195 40.211 1.00 23.58 234 SER A C 1
ATOM 1567 O O . SER A 1 236 ? 7.217 -22.518 39.871 1.00 23.57 234 SER A O 1
ATOM 1570 N N . LYS A 1 237 ? 5.201 -23.448 39.421 1.00 23.54 235 LYS A N 1
ATOM 1571 C CA . LYS A 1 237 ? 5.047 -22.915 38.069 1.00 23.56 235 LYS A CA 1
ATOM 1572 C C . LYS A 1 237 ? 5.020 -21.386 38.060 1.00 23.58 235 LYS A C 1
ATOM 1573 O O . LYS A 1 237 ? 5.614 -20.760 37.183 1.00 23.72 235 LYS A O 1
ATOM 1579 N N . GLU A 1 238 ? 4.349 -20.800 39.049 1.00 23.54 236 GLU A N 1
ATOM 1580 C CA . GLU A 1 238 ? 4.283 -19.348 39.211 1.00 23.52 236 GLU A CA 1
ATOM 1581 C C . GLU A 1 238 ? 5.662 -18.705 39.388 1.00 23.51 236 GLU A C 1
ATOM 1582 O O . GLU A 1 238 ? 5.938 -17.664 38.795 1.00 23.73 236 GLU A O 1
ATOM 1588 N N . PHE A 1 239 ? 6.512 -19.326 40.204 1.00 23.48 237 PHE A N 1
ATOM 1589 C CA . PHE A 1 239 ? 7.888 -18.871 40.417 1.00 23.39 237 PHE A CA 1
ATOM 1590 C C . PHE A 1 239 ? 8.707 -18.964 39.130 1.00 23.40 237 PHE A C 1
ATOM 1591 O O . PHE A 1 239 ? 9.469 -18.050 38.806 1.00 23.46 237 PHE A O 1
ATOM 1599 N N . ALA A 1 240 ? 8.544 -20.072 38.407 1.00 23.36 238 ALA A N 1
ATOM 1600 C CA . ALA A 1 240 ? 9.266 -20.314 37.155 1.00 23.23 238 ALA A CA 1
ATOM 1601 C C . ALA A 1 240 ? 8.796 -19.406 36.020 1.00 23.16 238 ALA A C 1
ATOM 1602 O O . ALA A 1 240 ? 9.620 -18.919 35.242 1.00 23.10 238 ALA A O 1
ATOM 1604 N N . ASP A 1 241 ? 7.482 -19.191 35.929 1.00 23.12 239 ASP A N 1
ATOM 1605 C CA . ASP A 1 241 ? 6.897 -18.302 34.917 1.00 23.20 239 ASP A CA 1
ATOM 1606 C C . ASP A 1 241 ? 7.297 -16.845 35.118 1.00 23.09 239 ASP A C 1
ATOM 1607 O O . ASP A 1 241 ? 7.577 -16.142 34.150 1.00 23.15 239 ASP A O 1
ATOM 1612 N N . ALA A 1 242 ? 7.306 -16.397 36.371 1.00 23.02 240 ALA A N 1
ATOM 1613 C CA . ALA A 1 242 ? 7.673 -15.022 36.704 1.00 23.10 240 ALA A CA 1
ATOM 1614 C C . ALA A 1 242 ? 9.122 -14.753 36.299 1.00 23.14 240 ALA A C 1
ATOM 1615 O O . ALA A 1 242 ? 9.417 -13.783 35.599 1.00 22.93 240 ALA A O 1
ATOM 1617 N N . LEU A 1 243 ? 10.009 -15.641 36.738 1.00 23.10 241 LEU A N 1
ATOM 1618 C CA . LEU A 1 243 ? 11.418 -15.618 36.379 1.00 23.22 241 LEU A CA 1
ATOM 1619 C C . LEU A 1 243 ? 11.603 -15.488 34.863 1.00 23.32 241 LEU A C 1
ATOM 1620 O O . LEU A 1 243 ? 12.362 -14.633 34.403 1.00 23.17 241 LEU A O 1
ATOM 1625 N N . LYS A 1 244 ? 10.873 -16.309 34.102 1.00 23.27 242 LYS A N 1
ATOM 1626 C CA . LYS A 1 244 ? 10.989 -16.371 32.641 1.00 23.37 242 LYS A CA 1
ATOM 1627 C C . LYS A 1 244 ? 10.447 -15.128 31.921 1.00 23.58 242 LYS A C 1
ATOM 1628 O O . LYS A 1 244 ? 11.083 -14.620 30.993 1.00 23.42 242 LYS A O 1
ATOM 1642 N N . VAL A 1 246 ? 10.197 -12.068 33.113 1.00 23.58 244 VAL A N 1
ATOM 1643 C CA . VAL A 1 246 ? 11.040 -10.910 33.429 1.00 23.42 244 VAL A CA 1
ATOM 1644 C C . VAL A 1 246 ? 12.386 -10.976 32.694 1.00 23.40 244 VAL A C 1
ATOM 1645 O O . VAL A 1 246 ? 12.834 -9.975 32.135 1.00 23.34 244 VAL A O 1
ATOM 1657 N N . LYS A 1 248 ? 13.011 -12.548 29.869 1.00 23.40 246 LYS A N 1
ATOM 1658 C CA . LYS A 1 248 ? 12.730 -12.292 28.455 1.00 23.29 246 LYS A CA 1
ATOM 1659 C C . LYS A 1 248 ? 12.638 -10.795 28.173 1.00 23.27 246 LYS A C 1
ATOM 1660 O O . LYS A 1 248 ? 13.127 -10.316 27.143 1.00 23.09 246 LYS A O 1
ATOM 1666 N N . GLU A 1 249 ? 12.007 -10.068 29.094 1.00 23.20 247 GLU A N 1
ATOM 1667 C CA . GLU A 1 249 ? 11.857 -8.620 28.981 1.00 23.28 247 GLU A CA 1
ATOM 1668 C C . GLU A 1 249 ? 13.176 -7.885 29.225 1.00 23.25 247 GLU A C 1
ATOM 1669 O O . GLU A 1 249 ? 13.474 -6.895 28.556 1.00 23.38 247 GLU A O 1
ATOM 1675 N N . ILE A 1 250 ? 13.961 -8.385 30.174 1.00 23.29 248 ILE A N 1
ATOM 1676 C CA . ILE A 1 250 ? 15.290 -7.847 30.468 1.00 23.19 248 ILE A CA 1
ATOM 1677 C C . ILE A 1 250 ? 16.261 -8.064 29.292 1.00 23.33 248 ILE A C 1
ATOM 1678 O O . ILE A 1 250 ? 17.110 -7.208 29.010 1.00 23.27 248 ILE A O 1
ATOM 1683 N N . GLN A 1 251 ? 16.120 -9.199 28.606 1.00 23.27 249 GLN A N 1
ATOM 1684 C CA . GLN A 1 251 ? 16.942 -9.506 27.436 1.00 23.22 249 GLN A CA 1
ATOM 1685 C C . GLN A 1 251 ? 16.547 -8.624 26.247 1.00 23.07 249 GLN A C 1
ATOM 1686 O O . GLN A 1 251 ? 17.409 -8.121 25.526 1.00 22.99 249 GLN A O 1
ATOM 1692 N N . ALA A 1 252 ? 15.241 -8.430 26.071 1.00 23.01 250 ALA A N 1
ATOM 1693 C CA . ALA A 1 252 ? 14.698 -7.531 25.054 1.00 23.09 250 ALA A CA 1
ATOM 1694 C C . ALA A 1 252 ? 15.057 -6.073 25.342 1.00 23.12 250 ALA A C 1
ATOM 1695 O O . ALA A 1 252 ? 15.174 -5.262 24.422 1.00 23.16 250 ALA A O 1
ATOM 1697 N N . ASN A 1 253 ? 15.231 -5.757 26.624 1.00 23.08 251 ASN A N 1
ATOM 1698 C CA . ASN A 1 253 ? 15.610 -4.418 27.073 1.00 23.19 251 ASN A CA 1
ATOM 1699 C C . ASN A 1 253 ? 17.041 -4.033 26.674 1.00 23.27 251 ASN A C 1
ATOM 1700 O O . ASN A 1 253 ? 17.378 -2.848 26.620 1.00 23.34 251 ASN A O 1
ATOM 1705 N N . GLY A 1 254 ? 17.870 -5.037 26.391 1.00 23.36 252 GLY A N 1
ATOM 1706 C CA . GLY A 1 254 ? 19.245 -4.823 25.956 1.00 23.38 252 GLY A CA 1
ATOM 1707 C C . GLY A 1 254 ? 20.266 -5.039 27.056 1.00 23.46 252 GLY A C 1
ATOM 1708 O O . GLY A 1 254 ? 20.089 -4.561 28.182 1.00 23.32 252 GLY A O 1
ATOM 1709 N N . SER A 1 255 ? 21.342 -5.753 26.717 1.00 23.50 253 SER A N 1
ATOM 1710 C CA . SER A 1 255 ? 22.454 -6.026 27.637 1.00 23.56 253 SER A CA 1
ATOM 1711 C C . SER A 1 255 ? 23.178 -4.751 28.071 1.00 23.56 253 SER A C 1
ATOM 1712 O O . SER A 1 255 ? 23.774 -4.695 29.150 1.00 23.57 253 SER A O 1
ATOM 1715 N N . LYS A 1 256 ? 23.111 -3.735 27.214 1.00 23.56 254 LYS A N 1
ATOM 1716 C CA . LYS A 1 256 ? 23.696 -2.421 27.460 1.00 23.47 254 LYS A CA 1
ATOM 1717 C C . LYS A 1 256 ? 23.025 -1.712 28.639 1.00 23.30 254 LYS A C 1
ATOM 1718 O O . LYS A 1 256 ? 23.629 -0.855 29.281 1.00 23.23 254 LYS A O 1
ATOM 1724 N N . ASN A 1 257 ? 21.780 -2.083 28.926 1.00 23.22 255 ASN A N 1
ATOM 1725 C CA . ASN A 1 257 ? 20.968 -1.361 29.906 1.00 23.20 255 ASN A CA 1
ATOM 1726 C C . ASN A 1 257 ? 20.736 -2.080 31.244 1.00 23.11 255 ASN A C 1
ATOM 1727 O O . ASN A 1 257 ? 19.803 -1.752 31.978 1.00 22.94 255 ASN A O 1
ATOM 1732 N N . ALA A 1 258 ? 21.607 -3.036 31.564 1.00 23.18 256 ALA A N 1
ATOM 1733 C CA . ALA A 1 258 ? 21.501 -3.805 32.807 1.00 23.42 256 ALA A CA 1
ATOM 1734 C C . ALA A 1 258 ? 22.710 -3.656 33.741 1.00 23.64 256 ALA A C 1
ATOM 1735 O O . ALA A 1 258 ? 22.817 -4.364 34.747 1.00 23.83 256 ALA A O 1
ATOM 1737 N N . GLY A 1 259 ? 23.607 -2.730 33.419 1.00 23.78 257 GLY A N 1
ATOM 1738 C CA . GLY A 1 259 ? 24.813 -2.526 34.217 1.00 24.09 257 GLY A CA 1
ATOM 1739 C C . GLY A 1 259 ? 24.706 -1.470 35.307 1.00 24.28 257 GLY A C 1
ATOM 1740 O O . GLY A 1 259 ? 25.485 -0.507 35.314 1.00 24.33 257 GLY A O 1
ATOM 1741 N N . GLY A 1 260 ? 23.755 -1.644 36.231 1.00 24.24 258 GLY A N 1
ATOM 1742 C CA . GLY A 1 260 ? 23.666 -0.754 37.395 1.00 24.17 258 GLY A CA 1
ATOM 1743 C C . GLY A 1 260 ? 22.528 -0.941 38.385 1.00 24.12 258 GLY A C 1
ATOM 1744 O O . GLY A 1 260 ? 21.658 -1.792 38.203 1.00 24.10 258 GLY A O 1
ATOM 1745 N N . ASP A 1 261 ? 22.557 -0.133 39.446 1.00 24.16 259 ASP A N 1
ATOM 1746 C CA . ASP A 1 261 ? 21.491 -0.087 40.453 1.00 24.18 259 ASP A CA 1
ATOM 1747 C C . ASP A 1 261 ? 20.586 1.126 40.231 1.00 24.15 259 ASP A C 1
ATOM 1748 O O . ASP A 1 261 ? 20.866 1.965 39.367 1.00 24.21 259 ASP A O 1
ATOM 1753 N N . ALA A 1 262 ? 19.514 1.218 41.019 1.00 24.02 260 ALA A N 1
ATOM 1754 C CA . ALA A 1 262 ? 18.518 2.290 40.877 1.00 23.96 260 ALA A CA 1
ATOM 1755 C C . ALA A 1 262 ? 19.120 3.696 40.954 1.00 23.82 260 ALA A C 1
ATOM 1756 O O . ALA A 1 262 ? 18.653 4.616 40.279 1.00 23.86 260 ALA A O 1
ATOM 1758 N N . ASN A 1 263 ? 20.160 3.851 41.768 1.00 23.79 261 ASN A N 1
ATOM 1759 C CA . ASN A 1 263 ? 20.813 5.145 41.959 1.00 23.72 261 ASN A CA 1
ATOM 1760 C C . ASN A 1 263 ? 21.480 5.696 40.698 1.00 23.69 261 ASN A C 1
ATOM 1761 O O . ASN A 1 263 ? 21.536 6.911 40.500 1.00 23.66 261 ASN A O 1
ATOM 1766 N N . ALA A 1 264 ? 21.977 4.802 39.847 1.00 23.72 262 ALA A N 1
ATOM 1767 C CA . ALA A 1 264 ? 22.673 5.212 38.627 1.00 23.66 262 ALA A CA 1
ATOM 1768 C C . ALA A 1 264 ? 21.742 5.329 37.414 1.00 23.55 262 ALA A C 1
ATOM 1769 O O . ALA A 1 264 ? 22.165 5.778 36.346 1.00 23.66 262 ALA A O 1
ATOM 1771 N N . TYR A 1 265 ? 20.485 4.923 37.589 1.00 23.26 263 TYR A N 1
ATOM 1772 C CA . TYR A 1 265 ? 19.458 5.062 36.555 1.00 23.05 263 TYR A CA 1
ATOM 1773 C C . TYR A 1 265 ? 18.567 6.287 36.765 1.00 22.92 263 TYR A C 1
ATOM 1774 O O . TYR A 1 265 ? 17.818 6.677 35.864 1.00 22.73 263 TYR A O 1
ATOM 1783 N N . SER A 1 266 ? 18.652 6.879 37.955 1.00 22.81 264 SER A N 1
ATOM 1784 C CA . SER A 1 266 ? 17.848 8.041 38.322 1.00 22.84 264 SER A CA 1
ATOM 1785 C C . SER A 1 266 ? 18.159 9.256 37.452 1.00 22.92 264 SER A C 1
ATOM 1786 O O . SER A 1 266 ? 17.245 9.924 36.968 1.00 22.88 264 SER A O 1
ATOM 1789 N N . LYS A 1 267 ? 19.450 9.522 37.259 1.00 22.94 265 LYS A N 1
ATOM 1790 C CA . LYS A 1 267 ? 19.927 10.654 36.468 1.00 23.07 265 LYS A CA 1
ATOM 1791 C C . LYS A 1 267 ? 19.390 10.603 35.035 1.00 22.98 265 LYS A C 1
ATOM 1792 O O . LYS A 1 267 ? 18.827 11.586 34.552 1.00 22.82 265 LYS A O 1
ATOM 1798 N N . ASP A 1 268 ? 19.549 9.446 34.384 1.00 22.92 266 ASP A N 1
ATOM 1799 C CA . ASP A 1 268 ? 19.077 9.222 33.012 1.00 22.95 266 ASP A CA 1
ATOM 1800 C C . ASP A 1 268 ? 17.598 9.524 32.871 1.00 22.94 266 ASP A C 1
ATOM 1801 O O . ASP A 1 268 ? 17.179 10.157 31.902 1.00 23.03 266 ASP A O 1
ATOM 1806 N N . PHE A 1 269 ? 16.822 9.068 33.853 1.00 22.91 267 PHE A N 1
ATOM 1807 C CA . PHE A 1 269 ? 15.378 9.243 33.868 1.00 22.97 267 PHE A CA 1
ATOM 1808 C C . PHE A 1 269 ? 14.981 10.709 34.034 1.00 22.99 267 PHE A C 1
ATOM 1809 O O . PHE A 1 269 ? 14.080 11.187 33.344 1.00 23.17 267 PHE A O 1
ATOM 1817 N N . GLN A 1 270 ? 15.667 11.407 34.939 1.00 23.05 268 GLN A N 1
ATOM 1818 C CA . GLN A 1 270 ? 15.493 12.849 35.151 1.00 23.13 268 GLN A CA 1
ATOM 1819 C C . GLN A 1 270 ? 15.796 13.652 33.891 1.00 23.19 268 GLN A C 1
ATOM 1820 O O . GLN A 1 270 ? 15.217 14.718 33.673 1.00 23.46 268 GLN A O 1
ATOM 1826 N N . GLU A 1 271 ? 16.709 13.132 33.072 1.00 23.16 269 GLU A N 1
ATOM 1827 C CA . GLU A 1 271 ? 17.162 13.808 31.860 1.00 23.21 269 GLU A CA 1
ATOM 1828 C C . GLU A 1 271 ? 16.392 13.366 30.613 1.00 23.20 269 GLU A C 1
ATOM 1829 O O . GLU A 1 271 ? 16.678 13.822 29.508 1.00 23.20 269 GLU A O 1
ATOM 1835 N N . GLY A 1 272 ? 15.419 12.477 30.797 1.00 23.20 270 GLY A N 1
ATOM 1836 C CA . GLY A 1 272 ? 14.573 12.013 29.699 1.00 23.14 270 GLY A CA 1
ATOM 1837 C C . GLY A 1 272 ? 15.234 11.015 28.770 1.00 23.09 270 GLY A C 1
ATOM 1838 O O . GLY A 1 272 ? 14.890 10.937 27.589 1.00 23.06 270 GLY A O 1
ATOM 1839 N N . LYS A 1 273 ? 16.178 10.247 29.306 1.00 23.05 271 LYS A N 1
ATOM 1840 C CA . LYS A 1 273 ? 16.903 9.236 28.529 1.00 23.00 271 LYS A CA 1
ATOM 1841 C C . LYS A 1 273 ? 16.278 7.845 28.644 1.00 22.90 271 LYS A C 1
ATOM 1842 O O . LYS A 1 273 ? 16.609 6.953 27.869 1.00 22.88 271 LYS A O 1
ATOM 1848 N N . SER A 1 274 ? 15.385 7.667 29.616 1.00 22.91 272 SER A N 1
ATOM 1849 C CA . SER A 1 274 ? 14.641 6.416 29.778 1.00 22.83 272 SER A CA 1
ATOM 1850 C C . SER A 1 274 ? 13.148 6.682 29.981 1.00 22.90 272 SER A C 1
ATOM 1851 O O . SER A 1 274 ? 12.754 7.795 30.340 1.00 22.83 272 SER A O 1
ATOM 1854 N N . ALA A 1 275 ? 12.326 5.663 29.733 1.00 22.85 273 ALA A N 1
ATOM 1855 C CA . ALA A 1 275 ? 10.869 5.812 29.761 1.00 22.96 273 ALA A CA 1
ATOM 1856 C C . ALA A 1 275 ? 10.263 5.483 31.121 1.00 22.94 273 ALA A C 1
ATOM 1857 O O . ALA A 1 275 ? 9.328 6.144 31.560 1.00 22.89 273 ALA A O 1
ATOM 1859 N N . VAL A 1 276 ? 10.799 4.457 31.773 1.00 22.94 274 VAL A N 1
ATOM 1860 C CA . VAL A 1 276 ? 10.305 4.029 33.079 1.00 23.16 274 VAL A CA 1
ATOM 1861 C C . VAL A 1 276 ? 11.443 3.813 34.091 1.00 22.97 274 VAL A C 1
ATOM 1862 O O . VAL A 1 276 ? 12.570 3.474 33.724 1.00 22.84 274 VAL A O 1
ATOM 1866 N N . PHE A 1 277 ? 11.125 4.044 35.363 1.00 22.87 275 PHE A N 1
ATOM 1867 C CA . PHE A 1 277 ? 12.091 3.992 36.452 1.00 22.76 275 PHE A CA 1
ATOM 1868 C C . PHE A 1 277 ? 11.460 3.283 37.635 1.00 22.75 275 PHE A C 1
ATOM 1869 O O . PHE A 1 277 ? 10.529 3.797 38.250 1.00 22.80 275 PHE A O 1
ATOM 1877 N N . PHE A 1 278 ? 11.960 2.091 37.938 1.00 22.86 276 PHE A N 1
ATOM 1878 C CA . PHE A 1 278 ? 11.438 1.304 39.047 1.00 22.98 276 PHE A CA 1
ATOM 1879 C C . PHE A 1 278 ? 12.101 1.714 40.363 1.00 23.01 276 PHE A C 1
ATOM 1880 O O . PHE A 1 278 ? 13.148 1.180 40.741 1.00 22.97 276 PHE A O 1
ATOM 1888 N N . ASN A 1 279 ? 11.493 2.690 41.035 1.00 22.94 277 ASN A N 1
ATOM 1889 C CA . ASN A 1 279 ? 11.940 3.128 42.357 1.00 22.80 277 ASN A CA 1
ATOM 1890 C C . ASN A 1 279 ? 10.752 3.561 43.219 1.00 22.71 277 ASN A C 1
ATOM 1891 O O . ASN A 1 279 ? 9.655 3.781 42.704 1.00 22.29 277 ASN A O 1
ATOM 1896 N N . GLY A 1 280 ? 10.978 3.666 44.529 1.00 22.59 278 GLY A N 1
ATOM 1897 C CA . GLY A 1 280 ? 9.911 3.961 45.483 1.00 22.63 278 GLY A CA 1
ATOM 1898 C C . GLY A 1 280 ? 9.437 5.400 45.511 1.00 22.69 278 GLY A C 1
ATOM 1899 O O . GLY A 1 280 ? 9.928 6.240 44.758 1.00 22.63 278 GLY A O 1
ATOM 1900 N N . VAL A 1 281 ? 8.478 5.674 46.393 1.00 22.79 279 VAL A N 1
ATOM 1901 C CA . VAL A 1 281 ? 7.874 7.003 46.522 1.00 22.88 279 VAL A CA 1
ATOM 1902 C C . VAL A 1 281 ? 8.887 8.062 46.964 1.00 23.05 279 VAL A C 1
ATOM 1903 O O . VAL A 1 281 ? 8.744 9.243 46.644 1.00 22.97 279 VAL A O 1
ATOM 1907 N N . TRP A 1 282 ? 9.916 7.615 47.684 1.00 23.18 280 TRP A N 1
ATOM 1908 C CA . TRP A 1 282 ? 10.972 8.476 48.208 1.00 23.06 280 TRP A CA 1
ATOM 1909 C C . TRP A 1 282 ? 11.779 9.182 47.113 1.00 22.98 280 TRP A C 1
ATOM 1910 O O . TRP A 1 282 ? 12.543 10.102 47.401 1.00 23.08 280 TRP A O 1
ATOM 1921 N N . ALA A 1 283 ? 11.593 8.754 45.864 1.00 22.86 281 ALA A N 1
ATOM 1922 C CA . ALA A 1 283 ? 12.246 9.364 44.701 1.00 22.84 281 ALA A CA 1
ATOM 1923 C C . ALA A 1 283 ? 11.648 10.718 44.312 1.00 22.73 281 ALA A C 1
ATOM 1924 O O . ALA A 1 283 ? 12.208 11.434 43.479 1.00 22.82 281 ALA A O 1
ATOM 1926 N N . SER A 1 284 ? 10.520 11.059 44.933 1.00 22.69 282 SER A N 1
ATOM 1927 C CA . SER A 1 284 ? 9.721 12.243 44.597 1.00 22.60 282 SER A CA 1
ATOM 1928 C C . SER A 1 284 ? 10.478 13.568 44.537 1.00 22.73 282 SER A C 1
ATOM 1929 O O . SER A 1 284 ? 10.224 14.379 43.646 1.00 22.83 282 SER A O 1
ATOM 1932 N N . GLY A 1 285 ? 11.389 13.785 45.483 1.00 22.72 283 GLY A N 1
ATOM 1933 C CA . GLY A 1 285 ? 12.197 15.004 45.526 1.00 23.00 283 GLY A CA 1
ATOM 1934 C C . GLY A 1 285 ? 13.104 15.193 44.323 1.00 23.11 283 GLY A C 1
ATOM 1935 O O . GLY A 1 285 ? 13.350 16.324 43.891 1.00 23.27 283 GLY A O 1
ATOM 1936 N N . GLU A 1 286 ? 13.609 14.083 43.792 1.00 23.22 284 GLU A N 1
ATOM 1937 C CA . GLU A 1 286 ? 14.453 14.097 42.597 1.00 23.48 284 GLU A CA 1
ATOM 1938 C C . GLU A 1 286 ? 13.593 14.139 41.343 1.00 23.50 284 GLU A C 1
ATOM 1939 O O . GLU A 1 286 ? 14.022 14.605 40.286 1.00 23.50 284 GLU A O 1
ATOM 1953 N N . SER A 1 288 ? 10.321 15.532 41.061 1.00 23.54 286 SER A N 1
ATOM 1954 C CA . SER A 1 288 ? 9.504 16.746 40.924 1.00 23.33 286 SER A CA 1
ATOM 1955 C C . SER A 1 288 ? 10.168 17.857 40.106 1.00 23.35 286 SER A C 1
ATOM 1956 O O . SER A 1 288 ? 9.503 18.806 39.687 1.00 23.32 286 SER A O 1
ATOM 1959 N N . LYS A 1 289 ? 11.477 17.733 39.892 1.00 23.43 287 LYS A N 1
ATOM 1960 C CA . LYS A 1 289 ? 12.251 18.692 39.095 1.00 23.42 287 LYS A CA 1
ATOM 1961 C C . LYS A 1 289 ? 11.849 18.646 37.618 1.00 23.38 287 LYS A C 1
ATOM 1962 O O . LYS A 1 289 ? 11.875 19.663 36.925 1.00 23.34 287 LYS A O 1
ATOM 1968 N N . ASN A 1 290 ? 11.472 17.458 37.151 1.00 23.24 288 ASN A N 1
ATOM 1969 C CA . ASN A 1 290 ? 11.014 17.256 35.784 1.00 23.10 288 ASN A CA 1
ATOM 1970 C C . ASN A 1 290 ? 9.513 16.935 35.793 1.00 23.10 288 ASN A C 1
ATOM 1971 O O . ASN A 1 290 ? 9.110 15.860 36.234 1.00 22.98 288 ASN A O 1
ATOM 1976 N N . PRO A 1 291 ? 8.675 17.875 35.310 1.00 23.14 289 PRO A N 1
ATOM 1977 C CA . PRO A 1 291 ? 7.224 17.678 35.393 1.00 23.13 289 PRO A CA 1
ATOM 1978 C C . PRO A 1 291 ? 6.674 16.665 34.375 1.00 23.19 289 PRO A C 1
ATOM 1979 O O . PRO A 1 291 ? 5.482 16.347 34.408 1.00 23.15 289 PRO A O 1
ATOM 1983 N N . SER A 1 292 ? 7.542 16.157 33.495 1.00 23.20 290 SER A N 1
ATOM 1984 C CA . SER A 1 292 ? 7.162 15.158 32.494 1.00 23.11 290 SER A CA 1
ATOM 1985 C C . SER A 1 292 ? 6.958 13.772 33.092 1.00 23.27 290 SER A C 1
ATOM 1986 O O . SER A 1 292 ? 6.311 12.919 32.490 1.00 23.46 290 SER A O 1
ATOM 1989 N N . LEU A 1 293 ? 7.513 13.543 34.275 1.00 23.32 291 LEU A N 1
ATOM 1990 C CA . LEU A 1 293 ? 7.483 12.214 34.862 1.00 23.45 291 LEU A CA 1
ATOM 1991 C C . LEU A 1 293 ? 6.463 12.060 35.999 1.00 23.35 291 LEU A C 1
ATOM 1992 O O . LEU A 1 293 ? 6.264 12.965 36.818 1.00 23.22 291 LEU A O 1
ATOM 1997 N N . ALA A 1 294 ? 5.807 10.907 36.017 1.00 23.13 292 ALA A N 1
ATOM 1998 C CA . ALA A 1 294 ? 4.654 10.692 36.867 1.00 23.09 292 ALA A CA 1
ATOM 1999 C C . ALA A 1 294 ? 4.710 9.341 37.591 1.00 23.11 292 ALA A C 1
ATOM 2000 O O . ALA A 1 294 ? 5.366 8.404 37.126 1.00 23.13 292 ALA A O 1
ATOM 2002 N N . PRO A 1 295 ? 4.039 9.243 38.752 1.00 23.11 293 PRO A N 1
ATOM 2003 C CA . PRO A 1 295 ? 3.948 7.942 39.411 1.00 23.08 293 PRO A CA 1
ATOM 2004 C C . PRO A 1 295 ? 2.943 6.993 38.748 1.00 23.09 293 PRO A C 1
ATOM 2005 O O . PRO A 1 295 ? 1.920 7.427 38.218 1.00 23.12 293 PRO A O 1
ATOM 2009 N N . GLY A 1 296 ? 3.260 5.704 38.782 1.00 22.93 294 GLY A N 1
ATOM 2010 C CA . GLY A 1 296 ? 2.332 4.657 38.397 1.00 22.92 294 GLY A CA 1
ATOM 2011 C C . GLY A 1 296 ? 2.641 3.424 39.213 1.00 22.94 294 GLY A C 1
ATOM 2012 O O . GLY A 1 296 ? 3.516 3.450 40.074 1.00 23.15 294 GLY A O 1
ATOM 2013 N N . ILE A 1 297 ? 1.928 2.337 38.949 1.00 23.08 295 ILE A N 1
ATOM 2014 C CA . ILE A 1 297 ? 2.243 1.051 39.576 1.00 23.00 295 ILE A CA 1
ATOM 2015 C C . ILE A 1 297 ? 2.394 -0.039 38.514 1.00 22.97 295 ILE A C 1
ATOM 2016 O O . ILE A 1 297 ? 2.334 0.243 37.315 1.00 23.01 295 ILE A O 1
ATOM 2021 N N . TYR A 1 298 ? 2.580 -1.274 38.966 1.00 23.00 296 TYR A N 1
ATOM 2022 C CA . TYR A 1 298 ? 2.931 -2.397 38.102 1.00 23.05 296 TYR A CA 1
ATOM 2023 C C . TYR A 1 298 ? 1.699 -3.072 37.489 1.00 23.11 296 TYR A C 1
ATOM 2024 O O . TYR A 1 298 ? 0.594 -2.911 38.014 1.00 23.23 296 TYR A O 1
ATOM 2033 N N . PRO A 1 299 ? 1.880 -3.806 36.361 1.00 23.16 297 PRO A N 1
ATOM 2034 C CA . PRO A 1 299 ? 0.782 -4.474 35.642 1.00 23.05 297 PRO A CA 1
ATOM 2035 C C . PRO A 1 299 ? -0.165 -5.269 36.538 1.00 23.10 297 PRO A C 1
ATOM 2036 O O . PRO A 1 299 ? 0.263 -5.850 37.544 1.00 23.05 297 PRO A O 1
ATOM 2040 N N . ALA A 1 300 ? -1.440 -5.284 36.149 1.00 23.10 298 ALA A N 1
ATOM 2041 C CA . ALA A 1 300 ? -2.529 -5.903 36.917 1.00 23.11 298 ALA A CA 1
ATOM 2042 C C . ALA A 1 300 ? -2.790 -5.222 38.270 1.00 23.01 298 ALA A C 1
ATOM 2043 O O . ALA A 1 300 ? -3.322 -5.840 39.193 1.00 23.15 298 ALA A O 1
ATOM 2045 N N . GLY A 1 301 ? -2.428 -3.941 38.365 1.00 22.87 299 GLY A N 1
ATOM 2046 C CA . GLY A 1 301 ? -2.682 -3.131 39.556 1.00 22.59 299 GLY A CA 1
ATOM 2047 C C . GLY A 1 301 ? -1.945 -3.569 40.810 1.00 22.48 299 GLY A C 1
ATOM 2048 O O . GLY A 1 301 ? -2.485 -3.481 41.911 1.00 22.19 299 GLY A O 1
ATOM 2049 N N . VAL A 1 302 ? -0.705 -4.026 40.642 1.00 22.61 300 VAL A N 1
ATOM 2050 C CA . VAL A 1 302 ? 0.117 -4.481 41.764 1.00 22.67 300 VAL A CA 1
ATOM 2051 C C . VAL A 1 302 ? 1.138 -3.412 42.160 1.00 22.88 300 VAL A C 1
ATOM 2052 O O . VAL A 1 302 ? 1.701 -2.730 41.304 1.00 22.83 300 VAL A O 1
ATOM 2056 N N . ALA A 1 303 ? 1.348 -3.260 43.466 1.00 22.99 301 ALA A N 1
ATOM 2057 C CA . ALA A 1 303 ? 2.374 -2.366 43.997 1.00 23.01 301 ALA A CA 1
ATOM 2058 C C . ALA A 1 303 ? 3.147 -3.052 45.116 1.00 23.02 301 ALA A C 1
ATOM 2059 O O . ALA A 1 303 ? 2.709 -4.068 45.653 1.00 22.97 301 ALA A O 1
ATOM 2061 N N . ILE A 1 304 ? 4.311 -2.503 45.448 1.00 23.13 302 ILE A N 1
ATOM 2062 C CA . ILE A 1 304 ? 5.110 -3.007 46.557 1.00 23.11 302 ILE A CA 1
ATOM 2063 C C . ILE A 1 304 ? 4.802 -2.185 47.811 1.00 23.17 302 ILE A C 1
ATOM 2064 O O . ILE A 1 304 ? 4.848 -0.951 47.783 1.00 23.11 302 ILE A O 1
ATOM 2069 N N . SER A 1 305 ? 4.458 -2.879 48.894 1.00 23.20 303 SER A N 1
ATOM 2070 C CA . SER A 1 305 ? 4.256 -2.240 50.190 1.00 23.39 303 SER A CA 1
ATOM 2071 C C . SER A 1 305 ? 4.834 -3.096 51.298 1.00 23.47 303 SER A C 1
ATOM 2072 O O . SER A 1 305 ? 4.207 -4.054 51.766 1.00 23.57 303 SER A O 1
ATOM 2075 N N . SER A 1 306 ? 6.051 -2.752 51.695 1.00 23.58 304 SER A N 1
ATOM 2076 C CA . SER A 1 306 ? 6.695 -3.404 52.815 1.00 23.83 304 SER A CA 1
ATOM 2077 C C . SER A 1 306 ? 7.340 -2.374 53.726 1.00 23.69 304 SER A C 1
ATOM 2078 O O . SER A 1 306 ? 7.249 -1.165 53.478 1.00 23.75 304 SER A O 1
ATOM 2081 N N . SER A 1 307 ? 7.954 -2.859 54.799 1.00 23.63 305 SER A N 1
ATOM 2082 C CA . SER A 1 307 ? 8.606 -2.008 55.776 1.00 23.51 305 SER A CA 1
ATOM 2083 C C . SER A 1 307 ? 10.041 -1.742 55.360 1.00 23.31 305 SER A C 1
ATOM 2084 O O . SER A 1 307 ? 10.470 -0.588 55.289 1.00 23.39 305 SER A O 1
ATOM 2087 N N . GLY A 1 308 ? 10.762 -2.823 55.062 1.00 23.10 306 GLY A N 1
ATOM 2088 C CA . GLY A 1 308 ? 12.212 -2.793 54.909 1.00 22.97 306 GLY A CA 1
ATOM 2089 C C . GLY A 1 308 ? 12.883 -2.934 56.267 1.00 22.88 306 GLY A C 1
ATOM 2090 O O . GLY A 1 308 ? 12.225 -2.859 57.305 1.00 22.71 306 GLY A O 1
ATOM 2091 N N . GLY A 1 309 ? 14.193 -3.160 56.261 1.00 22.83 307 GLY A N 1
ATOM 2092 C CA . GLY A 1 309 ? 14.986 -3.075 57.482 1.00 22.88 307 GLY A CA 1
ATOM 2093 C C . GLY A 1 309 ? 15.277 -1.615 57.774 1.00 22.94 307 GLY A C 1
ATOM 2094 O O . GLY A 1 309 ? 15.350 -0.787 56.858 1.00 23.05 307 GLY A O 1
ATOM 2095 N N . GLY A 1 310 ? 15.433 -1.289 59.049 1.00 22.78 308 GLY A N 1
ATOM 2096 C CA . GLY A 1 310 ? 15.720 0.078 59.441 1.00 22.86 308 GLY A CA 1
ATOM 2097 C C . GLY A 1 310 ? 16.618 0.130 60.649 1.00 22.92 308 GLY A C 1
ATOM 2098 O O . GLY A 1 310 ? 17.710 -0.437 60.642 1.00 22.82 308 GLY A O 1
ATOM 2099 N N . ILE A 1 311 ? 16.145 0.816 61.685 1.00 22.93 309 ILE A N 1
ATOM 2100 C CA . ILE A 1 311 ? 16.865 0.935 62.949 1.00 23.02 309 ILE A CA 1
ATOM 2101 C C . ILE A 1 311 ? 16.958 -0.429 63.628 1.00 23.03 309 ILE A C 1
ATOM 2102 O O . ILE A 1 311 ? 15.943 -1.050 63.947 1.00 23.11 309 ILE A O 1
ATOM 2107 N N . THR A 1 312 ? 18.195 -0.884 63.812 1.00 22.94 310 THR A N 1
ATOM 2108 C CA . THR A 1 312 ? 18.497 -2.222 64.308 1.00 22.80 310 THR A CA 1
ATOM 2109 C C . THR A 1 312 ? 19.570 -2.099 65.393 1.00 22.72 310 THR A C 1
ATOM 2110 O O . THR A 1 312 ? 20.592 -1.445 65.189 1.00 22.61 310 THR A O 1
ATOM 2114 N N . ILE A 1 313 ? 19.331 -2.711 66.549 1.00 22.70 311 ILE A N 1
ATOM 2115 C CA . ILE A 1 313 ? 20.194 -2.479 67.713 1.00 22.87 311 ILE A CA 1
ATOM 2116 C C . ILE A 1 313 ? 20.825 -3.735 68.318 1.00 22.80 311 ILE A C 1
ATOM 2117 O O . ILE A 1 313 ? 20.184 -4.783 68.426 1.00 22.86 311 ILE A O 1
ATOM 2122 N N . SER A 1 314 ? 22.092 -3.603 68.700 1.00 22.61 312 SER A N 1
ATOM 2123 C CA . SER A 1 314 ? 22.866 -4.680 69.302 1.00 22.64 312 SER A CA 1
ATOM 2124 C C . SER A 1 314 ? 22.289 -5.175 70.630 1.00 22.68 312 SER A C 1
ATOM 2125 O O . SER A 1 314 ? 21.767 -4.393 71.420 1.00 22.40 312 SER A O 1
ATOM 2128 N N . SER A 1 315 ? 22.397 -6.485 70.849 1.00 22.87 313 SER A N 1
ATOM 2129 C CA . SER A 1 315 ? 21.979 -7.141 72.087 1.00 23.11 313 SER A CA 1
ATOM 2130 C C . SER A 1 315 ? 23.063 -7.091 73.158 1.00 23.28 313 SER A C 1
ATOM 2131 O O . SER A 1 315 ? 22.791 -7.333 74.336 1.00 23.29 313 SER A O 1
ATOM 2134 N N . LYS A 1 316 ? 24.285 -6.773 72.739 1.00 23.40 314 LYS A N 1
ATOM 2135 C CA . LYS A 1 316 ? 25.463 -6.925 73.583 1.00 23.53 314 LYS A CA 1
ATOM 2136 C C . LYS A 1 316 ? 26.004 -5.599 74.113 1.00 23.65 314 LYS A C 1
ATOM 2137 O O . LYS A 1 316 ? 27.183 -5.280 73.953 1.00 23.67 314 LYS A O 1
ATOM 2151 N N . SER A 1 318 ? 25.698 -2.401 77.415 1.00 23.74 316 SER A N 1
ATOM 2152 C CA . SER A 1 318 ? 25.313 -2.043 78.776 1.00 23.66 316 SER A CA 1
ATOM 2153 C C . SER A 1 318 ? 23.876 -1.521 78.807 1.00 23.63 316 SER A C 1
ATOM 2154 O O . SER A 1 318 ? 23.330 -1.117 77.773 1.00 23.71 316 SER A O 1
ATOM 2157 N N . GLU A 1 319 ? 23.272 -1.540 79.994 1.00 23.49 317 GLU A N 1
ATOM 2158 C CA . GLU A 1 319 ? 21.885 -1.119 80.181 1.00 23.49 317 GLU A CA 1
ATOM 2159 C C . GLU A 1 319 ? 21.635 0.315 79.713 1.00 23.48 317 GLU A C 1
ATOM 2160 O O . GLU A 1 319 ? 20.602 0.601 79.104 1.00 23.54 317 GLU A O 1
ATOM 2162 N N . ALA A 1 320 ? 22.595 1.198 79.988 1.00 23.48 318 ALA A N 1
ATOM 2163 C CA . ALA A 1 320 ? 22.463 2.630 79.716 1.00 23.45 318 ALA A CA 1
ATOM 2164 C C . ALA A 1 320 ? 22.459 2.978 78.227 1.00 23.45 318 ALA A C 1
ATOM 2165 O O . ALA A 1 320 ? 21.707 3.858 77.799 1.00 23.50 318 ALA A O 1
ATOM 2167 N N . LYS A 1 321 ? 23.298 2.303 77.444 1.00 23.37 319 LYS A N 1
ATOM 2168 C CA . LYS A 1 321 ? 23.353 2.570 76.003 1.00 23.40 319 LYS A CA 1
ATOM 2169 C C . LYS A 1 321 ? 22.305 1.798 75.205 1.00 23.33 319 LYS A C 1
ATOM 2170 O O . LYS A 1 321 ? 21.941 2.203 74.098 1.00 23.33 319 LYS A O 1
ATOM 2176 N N . GLN A 1 322 ? 21.816 0.699 75.777 1.00 23.29 320 GLN A N 1
ATOM 2177 C CA . GLN A 1 322 ? 20.660 -0.009 75.226 1.00 23.21 320 GLN A CA 1
ATOM 2178 C C . GLN A 1 322 ? 19.384 0.828 75.353 1.00 23.10 320 GLN A C 1
ATOM 2179 O O . GLN A 1 322 ? 18.565 0.855 74.437 1.00 22.91 320 GLN A O 1
ATOM 2185 N N . LYS A 1 323 ? 19.220 1.509 76.485 1.00 23.15 321 LYS A N 1
ATOM 2186 C CA . LYS A 1 323 ? 18.029 2.334 76.690 1.00 23.22 321 LYS A CA 1
ATOM 2187 C C . LYS A 1 323 ? 18.077 3.669 75.942 1.00 23.11 321 LYS A C 1
ATOM 2188 O O . LYS A 1 323 ? 17.032 4.220 75.611 1.00 23.21 321 LYS A O 1
ATOM 2194 N N . LEU A 1 324 ? 19.279 4.172 75.667 1.00 22.99 322 LEU A N 1
ATOM 2195 C CA . LEU A 1 324 ? 19.446 5.355 74.823 1.00 22.94 322 LEU A CA 1
ATOM 2196 C C . LEU A 1 324 ? 19.168 5.017 73.355 1.00 22.98 322 LEU A C 1
ATOM 2197 O O . LEU A 1 324 ? 18.618 5.838 72.611 1.00 22.90 322 LEU A O 1
ATOM 2202 N N . ALA A 1 325 ? 19.556 3.809 72.951 1.00 22.94 323 ALA A N 1
ATOM 2203 C CA . ALA A 1 325 ? 19.292 3.308 71.603 1.00 22.82 323 ALA A CA 1
ATOM 2204 C C . ALA A 1 325 ? 17.796 3.131 71.344 1.00 22.81 323 ALA A C 1
ATOM 2205 O O . ALA A 1 325 ? 17.317 3.425 70.251 1.00 22.72 323 ALA A O 1
ATOM 2207 N N . LEU A 1 326 ? 17.069 2.648 72.351 1.00 22.90 324 LEU A N 1
ATOM 2208 C CA . LEU A 1 326 ? 15.612 2.523 72.276 1.00 22.97 324 LEU A CA 1
ATOM 2209 C C . LEU A 1 326 ? 14.947 3.896 72.311 1.00 23.03 324 LEU A C 1
ATOM 2210 O O . LEU A 1 326 ? 13.916 4.106 71.663 1.00 22.94 324 LEU A O 1
ATOM 2215 N N . GLU A 1 327 ? 15.547 4.824 73.061 1.00 23.02 325 GLU A N 1
ATOM 2216 C CA . GLU A 1 327 ? 15.142 6.234 73.037 1.00 23.10 325 GLU A CA 1
ATOM 2217 C C . GLU A 1 327 ? 15.298 6.838 71.633 1.00 23.11 325 GLU A C 1
ATOM 2218 O O . GLU A 1 327 ? 14.494 7.675 71.226 1.00 23.26 325 GLU A O 1
ATOM 2224 N N . PHE A 1 328 ? 16.322 6.398 70.898 1.00 22.99 326 PHE A N 1
ATOM 2225 C CA . PHE A 1 328 ? 16.561 6.861 69.529 1.00 22.88 326 PHE A CA 1
ATOM 2226 C C . PHE A 1 328 ? 15.520 6.322 68.543 1.00 22.78 326 PHE A C 1
ATOM 2227 O O . PHE A 1 328 ? 15.092 7.035 67.636 1.00 22.64 326 PHE A O 1
ATOM 2235 N N . LEU A 1 329 ? 15.134 5.061 68.725 1.00 22.75 327 LEU A N 1
ATOM 2236 C CA . LEU A 1 329 ? 14.017 4.461 68.001 1.00 22.92 327 LEU A CA 1
ATOM 2237 C C . LEU A 1 329 ? 12.724 5.245 68.248 1.00 23.02 327 LEU A C 1
ATOM 2238 O O . LEU A 1 329 ? 11.994 5.551 67.310 1.00 23.03 327 LEU A O 1
ATOM 2243 N N . LYS A 1 330 ? 12.461 5.556 69.518 1.00 23.13 328 LYS A N 1
ATOM 2244 C CA . LYS A 1 330 ? 11.328 6.377 69.947 1.00 23.24 328 LYS A CA 1
ATOM 2245 C C . LYS A 1 330 ? 11.343 7.755 69.276 1.00 23.23 328 LYS A C 1
ATOM 2246 O O . LYS A 1 330 ? 10.306 8.251 68.823 1.00 23.30 328 LYS A O 1
ATOM 2252 N N . TYR A 1 331 ? 12.528 8.359 69.219 1.00 23.07 329 TYR A N 1
ATOM 2253 C CA . TYR A 1 331 ? 12.725 9.685 68.638 1.00 23.01 329 TYR A CA 1
ATOM 2254 C C . TYR A 1 331 ? 12.461 9.714 67.124 1.00 23.05 329 TYR A C 1
ATOM 2255 O O . TYR A 1 331 ? 11.691 10.548 66.638 1.00 22.78 329 TYR A O 1
ATOM 2272 N N . THR A 1 333 ? 10.772 7.920 65.414 1.00 23.19 331 THR A N 1
ATOM 2273 C CA . THR A 1 333 ? 9.455 7.369 65.154 1.00 23.16 331 THR A CA 1
ATOM 2274 C C . THR A 1 333 ? 8.358 8.260 65.783 1.00 23.05 331 THR A C 1
ATOM 2275 O O . THR A 1 333 ? 7.161 7.976 65.684 1.00 23.01 331 THR A O 1
ATOM 2279 N N . SER A 1 334 ? 8.790 9.372 66.379 1.00 22.99 332 SER A N 1
ATOM 2280 C CA . SER A 1 334 ? 7.888 10.335 67.013 1.00 23.13 332 SER A CA 1
ATOM 2281 C C . SER A 1 334 ? 7.123 11.200 66.005 1.00 23.13 332 SER A C 1
ATOM 2282 O O . SER A 1 334 ? 7.545 11.356 64.856 1.00 22.92 332 SER A O 1
ATOM 2285 N N . ASP A 1 335 ? 6.006 11.764 66.466 1.00 23.19 333 ASP A N 1
ATOM 2286 C CA . ASP A 1 335 ? 5.118 12.598 65.649 1.00 23.24 333 ASP A CA 1
ATOM 2287 C C . ASP A 1 335 ? 5.840 13.733 64.921 1.00 23.16 333 ASP A C 1
ATOM 2288 O O . ASP A 1 335 ? 5.627 13.941 63.725 1.00 23.21 333 ASP A O 1
ATOM 2293 N N . ASP A 1 336 ? 6.688 14.456 65.651 1.00 23.11 334 ASP A N 1
ATOM 2294 C CA . ASP A 1 336 ? 7.386 15.629 65.119 1.00 23.22 334 ASP A CA 1
ATOM 2295 C C . ASP A 1 336 ? 8.475 15.293 64.097 1.00 23.05 334 ASP A C 1
ATOM 2296 O O . ASP A 1 336 ? 8.645 16.008 63.109 1.00 22.96 334 ASP A O 1
ATOM 2301 N N . VAL A 1 337 ? 9.206 14.210 64.340 1.00 23.15 335 VAL A N 1
ATOM 2302 C CA . VAL A 1 337 ? 10.254 13.762 63.417 1.00 23.14 335 VAL A CA 1
ATOM 2303 C C . VAL A 1 337 ? 9.649 13.193 62.130 1.00 23.13 335 VAL A C 1
ATOM 2304 O O . VAL A 1 337 ? 10.161 13.440 61.034 1.00 23.01 335 VAL A O 1
ATOM 2308 N N . GLN A 1 338 ? 8.553 12.449 62.270 1.00 23.15 336 GLN A N 1
ATOM 2309 C CA . GLN A 1 338 ? 7.861 11.858 61.122 1.00 23.11 336 GLN A CA 1
ATOM 2310 C C . GLN A 1 338 ? 7.227 12.883 60.192 1.00 22.98 336 GLN A C 1
ATOM 2311 O O . GLN A 1 338 ? 7.110 12.637 58.993 1.00 22.98 336 GLN A O 1
ATOM 2317 N N . LYS A 1 339 ? 6.827 14.026 60.745 1.00 23.06 337 LYS A N 1
ATOM 2318 C CA . LYS A 1 339 ? 6.361 15.152 59.938 1.00 22.98 337 LYS A CA 1
ATOM 2319 C C . LYS A 1 339 ? 7.500 15.682 59.067 1.00 22.88 337 LYS A C 1
ATOM 2320 O O . LYS A 1 339 ? 7.290 16.045 57.912 1.00 22.85 337 LYS A O 1
ATOM 2326 N N . VAL A 1 340 ? 8.705 15.710 59.630 1.00 22.91 338 VAL A N 1
ATOM 2327 C CA . VAL A 1 340 ? 9.913 16.065 58.881 1.00 22.79 338 VAL A CA 1
ATOM 2328 C C . VAL A 1 340 ? 10.230 14.985 57.845 1.00 22.74 338 VAL A C 1
ATOM 2329 O O . VAL A 1 340 ? 10.632 15.301 56.726 1.00 22.74 338 VAL A O 1
ATOM 2333 N N . ILE A 1 341 ? 10.031 13.719 58.221 1.00 22.72 339 ILE A N 1
ATOM 2334 C CA . ILE A 1 341 ? 10.208 12.587 57.303 1.00 22.85 339 ILE A CA 1
ATOM 2335 C C . ILE A 1 341 ? 9.326 12.723 56.058 1.00 22.74 339 ILE A C 1
ATOM 2336 O O . ILE A 1 341 ? 9.767 12.405 54.965 1.00 22.73 339 ILE A O 1
ATOM 2341 N N . PHE A 1 342 ? 8.098 13.209 56.220 1.00 22.80 340 PHE A N 1
ATOM 2342 C CA . PHE A 1 342 ? 7.213 13.435 55.073 1.00 22.81 340 PHE A CA 1
ATOM 2343 C C . PHE A 1 342 ? 7.485 14.741 54.315 1.00 22.85 340 PHE A C 1
ATOM 2344 O O . PHE A 1 342 ? 7.558 14.737 53.089 1.00 22.78 340 PHE A O 1
ATOM 2352 N N . GLU A 1 343 ? 7.641 15.847 55.044 1.00 23.06 341 GLU A N 1
ATOM 2353 C CA . GLU A 1 343 ? 7.701 17.188 54.439 1.00 23.13 341 GLU A CA 1
ATOM 2354 C C . GL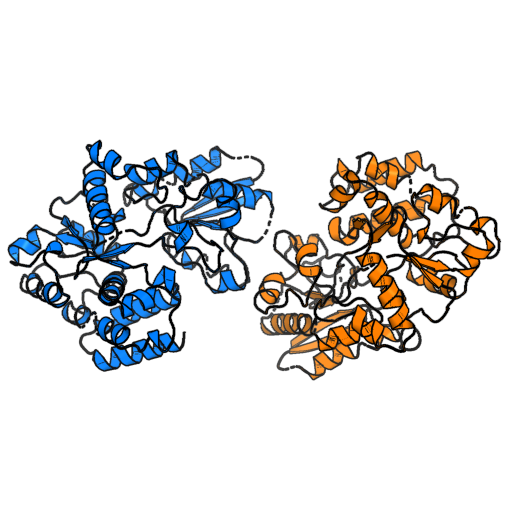U A 1 343 ? 9.074 17.610 53.899 1.00 23.30 341 GLU A C 1
ATOM 2355 O O . GLU A 1 343 ? 9.156 18.206 52.825 1.00 23.35 341 GLU A O 1
ATOM 2361 N N . LYS A 1 344 ? 10.136 17.333 54.655 1.00 23.37 342 LYS A N 1
ATOM 2362 C CA . LYS A 1 344 ? 11.498 17.707 54.260 1.00 23.36 342 LYS A CA 1
ATOM 2363 C C . LYS A 1 344 ? 12.191 16.569 53.519 1.00 23.34 342 LYS A C 1
ATOM 2364 O O . LYS A 1 344 ? 12.709 16.754 52.415 1.00 23.29 342 LYS A O 1
ATOM 2370 N N . VAL A 1 345 ? 12.216 15.402 54.153 1.00 23.33 343 VAL A N 1
ATOM 2371 C CA . VAL A 1 345 ? 12.581 14.164 53.490 1.00 23.36 343 VAL A CA 1
ATOM 2372 C C . VAL A 1 345 ? 11.345 13.817 52.678 1.00 23.59 343 VAL A C 1
ATOM 2373 O O . VAL A 1 345 ? 10.236 13.836 53.202 1.00 23.88 343 VAL A O 1
ATOM 2377 N N . GLY A 1 346 ? 11.500 13.537 51.396 1.00 23.55 344 GLY A N 1
ATOM 2378 C CA . GLY A 1 346 ? 10.308 13.255 50.597 1.00 23.48 344 GLY A CA 1
ATOM 2379 C C . GLY A 1 346 ? 9.955 11.785 50.644 1.00 23.27 344 GLY A C 1
ATOM 2380 O O . GLY A 1 346 ? 9.920 11.132 49.612 1.00 23.38 344 GLY A O 1
ATOM 2381 N N . ALA A 1 347 ? 9.699 11.266 51.844 1.00 23.18 345 ALA A N 1
ATOM 2382 C CA . ALA A 1 347 ? 9.436 9.839 52.033 1.00 23.17 345 ALA A CA 1
ATOM 2383 C C . ALA A 1 347 ? 8.125 9.555 52.767 1.00 23.08 345 ALA A C 1
ATOM 2384 O O . ALA A 1 347 ? 7.515 10.460 53.339 1.00 23.05 345 ALA A O 1
ATOM 2386 N N . ASN A 1 348 ? 7.694 8.294 52.722 1.00 23.11 346 ASN A N 1
ATOM 2387 C CA . ASN A 1 348 ? 6.491 7.837 53.414 1.00 23.01 346 ASN A CA 1
ATOM 2388 C C . ASN A 1 348 ? 6.805 7.474 54.873 1.00 23.03 346 ASN A C 1
ATOM 2389 O O . ASN A 1 348 ? 7.548 6.525 55.134 1.00 22.83 346 ASN A O 1
ATOM 2394 N N . PRO A 1 349 ? 6.234 8.234 55.827 1.00 23.08 347 PRO A N 1
ATOM 2395 C CA . PRO A 1 349 ? 6.487 8.014 57.249 1.00 23.05 347 PRO A CA 1
ATOM 2396 C C . PRO A 1 349 ? 5.887 6.700 57.752 1.00 23.07 347 PRO A C 1
ATOM 2397 O O . PRO A 1 349 ? 4.836 6.271 57.266 1.00 23.18 347 PRO A O 1
ATOM 2401 N N . SER A 1 350 ? 6.560 6.068 58.710 1.00 23.00 348 SER A N 1
ATOM 2402 C CA . SER A 1 350 ? 6.048 4.850 59.337 1.00 22.91 348 SER A CA 1
ATOM 2403 C C . SER A 1 350 ? 4.931 5.182 60.321 1.00 22.99 348 SER A C 1
ATOM 2404 O O . SER A 1 350 ? 4.043 4.364 60.569 1.00 22.95 348 SER A O 1
ATOM 2407 N N . ASN A 1 351 ? 4.987 6.393 60.872 1.00 23.16 349 ASN A N 1
ATOM 2408 C CA . ASN A 1 351 ? 4.029 6.850 61.870 1.00 23.18 349 ASN A CA 1
ATOM 2409 C C . ASN A 1 351 ? 2.672 7.150 61.247 1.00 23.25 349 ASN A C 1
ATOM 2410 O O . ASN A 1 351 ? 2.534 8.076 60.445 1.00 23.18 349 ASN A O 1
ATOM 2415 N N . GLU A 1 352 ? 1.676 6.361 61.640 1.00 23.38 350 GLU A N 1
ATOM 2416 C CA . GLU A 1 352 ? 0.330 6.449 61.076 1.00 23.34 350 GLU A CA 1
ATOM 2417 C C . GLU A 1 352 ? -0.475 7.630 61.619 1.00 23.39 350 GLU A C 1
ATOM 2418 O O . GLU A 1 352 ? -1.595 7.883 61.164 1.00 23.64 350 GLU A O 1
ATOM 2424 N N . ASN A 1 353 ? 0.104 8.347 62.585 1.00 23.35 351 ASN A N 1
ATOM 2425 C CA . ASN A 1 353 ? -0.477 9.582 63.112 1.00 23.25 351 ASN A CA 1
ATOM 2426 C C . ASN A 1 353 ? -0.237 10.773 62.188 1.00 23.22 351 ASN A C 1
ATOM 2427 O O . ASN A 1 353 ? -0.897 11.800 62.313 1.00 23.33 351 ASN A O 1
ATOM 2432 N N . VAL A 1 354 ? 0.721 10.635 61.274 1.00 23.33 352 VAL A N 1
ATOM 2433 C CA . VAL A 1 354 ? 1.020 11.678 60.295 1.00 23.27 352 VAL A CA 1
ATOM 2434 C C . VAL A 1 354 ? 0.040 11.574 59.132 1.00 23.36 352 VAL A C 1
ATOM 2435 O O . VAL A 1 354 ? 0.004 10.565 58.425 1.00 23.34 352 VAL A O 1
ATOM 2439 N N . ASN A 1 355 ? -0.761 12.622 58.954 1.00 23.47 353 ASN A N 1
ATOM 2440 C CA . ASN A 1 355 ? -1.771 12.657 57.903 1.00 23.45 353 ASN A CA 1
ATOM 2441 C C . ASN A 1 355 ? -1.165 13.048 56.554 1.00 23.40 353 ASN A C 1
ATOM 2442 O O . ASN A 1 355 ? -1.126 14.224 56.192 1.00 23.49 353 ASN A O 1
ATOM 2447 N N . VAL A 1 356 ? -0.704 12.041 55.821 1.00 23.39 354 VAL A N 1
ATOM 2448 C CA . VAL A 1 356 ? -0.035 12.218 54.528 1.00 23.37 354 VAL A CA 1
ATOM 2449 C C . VAL A 1 356 ? -0.907 12.929 53.483 1.00 23.40 354 VAL A C 1
ATOM 2450 O O . VAL A 1 356 ? -0.413 13.781 52.741 1.00 23.33 354 VAL A O 1
ATOM 2454 N N . LYS A 1 357 ? -2.191 12.571 53.430 1.00 23.44 355 LYS A N 1
ATOM 2455 C CA . LYS A 1 357 ? -3.128 13.163 52.471 1.00 23.37 355 LYS A CA 1
ATOM 2456 C C . LYS A 1 357 ? -3.400 14.624 52.773 1.00 23.44 355 LYS A C 1
ATOM 2457 O O . LYS A 1 357 ? -3.315 15.469 51.881 1.00 23.54 355 LYS A O 1
ATOM 2463 N N . GLU A 1 358 ? -3.734 14.910 54.033 1.00 23.48 356 GLU A N 1
ATOM 2464 C CA . GLU A 1 358 ? -3.997 16.270 54.497 1.00 23.37 356 GLU A CA 1
ATOM 2465 C C . GLU A 1 358 ? -2.760 17.159 54.363 1.00 23.39 356 GLU A C 1
ATOM 2466 O O . GLU A 1 358 ? -2.872 18.336 54.013 1.00 23.47 356 GLU A O 1
ATOM 2472 N N . LEU A 1 359 ? -1.587 16.594 54.643 1.00 23.32 357 LEU A N 1
ATOM 2473 C CA . LEU A 1 359 ? -0.326 17.314 54.464 1.00 23.39 357 LEU A CA 1
ATOM 2474 C C . LEU A 1 359 ? -0.042 17.597 52.985 1.00 23.34 357 LEU A C 1
ATOM 2475 O O . LEU A 1 359 ? 0.439 18.677 52.638 1.00 23.41 357 LEU A O 1
ATOM 2480 N N . SER A 1 360 ? -0.357 16.631 52.123 1.00 23.43 358 SER A N 1
ATOM 2481 C CA . SER A 1 360 ? -0.305 16.827 50.670 1.00 23.54 358 SER A CA 1
ATOM 2482 C C . SER A 1 360 ? -1.322 17.871 50.214 1.00 23.64 358 SER A C 1
ATOM 2483 O O . SER A 1 360 ? -0.999 18.710 49.373 1.00 23.79 358 SER A O 1
ATOM 2486 N N . GLU A 1 361 ? -2.539 17.796 50.769 1.00 23.62 359 GLU A N 1
ATOM 2487 C CA . GLU A 1 361 ? -3.604 18.784 50.552 1.00 23.59 359 GLU A CA 1
ATOM 2488 C C . GLU A 1 361 ? -3.069 20.204 50.721 1.00 23.60 359 GLU A C 1
ATOM 2489 O O . GLU A 1 361 ? -3.117 21.011 49.794 1.00 23.65 359 GLU A O 1
ATOM 2495 N N . LYS A 1 362 ? -2.552 20.478 51.918 1.00 23.58 360 LYS A N 1
ATOM 2496 C CA . LYS A 1 362 ? -2.227 21.831 52.372 1.00 23.58 360 LYS A CA 1
ATOM 2497 C C . LYS A 1 362 ? -0.822 22.313 51.989 1.00 23.59 360 LYS A C 1
ATOM 2498 O O . LYS A 1 362 ? -0.383 23.378 52.440 1.00 23.63 360 LYS A O 1
ATOM 2504 N N . SER A 1 363 ? -0.125 21.539 51.158 1.00 23.61 361 SER A N 1
ATOM 2505 C CA . SER A 1 363 ? 1.229 21.895 50.724 1.00 23.61 361 SER A CA 1
ATOM 2506 C C . SER A 1 363 ? 1.249 22.594 49.367 1.00 23.60 361 SER A C 1
ATOM 2507 O O . SER A 1 363 ? 0.442 22.284 48.486 1.00 23.47 361 SER A O 1
ATOM 2510 N N . SER A 1 364 ? 2.178 23.536 49.215 1.00 23.60 362 SER A N 1
ATOM 2511 C CA . SER A 1 364 ? 2.417 24.211 47.938 1.00 23.67 362 SER A CA 1
ATOM 2512 C C . SER A 1 364 ? 3.620 23.602 47.207 1.00 23.67 362 SER A C 1
ATOM 2513 O O . SER A 1 364 ? 3.957 24.013 46.094 1.00 23.68 362 SER A O 1
ATOM 2516 N N . GLU A 1 365 ? 4.249 22.612 47.841 1.00 23.59 363 GLU A N 1
ATOM 2517 C CA . GLU A 1 365 ? 5.448 21.974 47.314 1.00 23.55 363 GLU A CA 1
ATOM 2518 C C . GLU A 1 365 ? 5.117 20.915 46.267 1.00 23.51 363 GLU A C 1
ATOM 2519 O O . GLU A 1 365 ? 4.255 20.058 46.483 1.00 23.58 363 GLU A O 1
ATOM 2525 N N . ALA A 1 366 ? 5.816 20.982 45.136 1.00 23.38 364 ALA A N 1
ATOM 2526 C CA . ALA A 1 366 ? 5.635 20.028 44.045 1.00 23.27 364 ALA A CA 1
ATOM 2527 C C . ALA A 1 366 ? 6.044 18.624 44.478 1.00 23.22 364 ALA A C 1
ATOM 2528 O O . ALA A 1 366 ? 5.398 17.647 44.108 1.00 23.27 364 ALA A O 1
ATOM 2530 N N . THR A 1 367 ? 7.112 18.543 45.269 1.00 23.22 365 THR A N 1
ATOM 2531 C CA . THR A 1 367 ? 7.611 17.283 45.818 1.00 23.12 365 THR A CA 1
ATOM 2532 C C . THR A 1 367 ? 6.555 16.569 46.665 1.00 23.04 365 THR A C 1
ATOM 2533 O O . THR A 1 367 ? 6.303 15.376 46.481 1.00 23.02 365 THR A O 1
ATOM 2537 N N . THR A 1 368 ? 5.947 17.312 47.584 1.00 23.03 366 THR A N 1
ATOM 2538 C CA . THR A 1 368 ? 4.916 16.789 48.480 1.00 23.04 366 THR A CA 1
ATOM 2539 C C . THR A 1 368 ? 3.643 16.383 47.718 1.00 23.06 366 THR A C 1
ATOM 2540 O O . THR A 1 368 ? 2.959 15.441 48.114 1.00 23.16 366 THR A O 1
ATOM 2544 N N . LYS A 1 369 ? 3.353 17.079 46.618 1.00 23.06 367 LYS A N 1
ATOM 2545 C CA . LYS A 1 369 ? 2.208 16.764 45.755 1.00 23.08 367 LYS A CA 1
ATOM 2546 C C . LYS A 1 369 ? 2.293 15.388 45.087 1.00 22.96 367 LYS A C 1
ATOM 2547 O O . LYS A 1 369 ? 1.393 14.570 45.263 1.00 22.73 367 LYS A O 1
ATOM 2553 N N . ILE A 1 370 ? 3.358 15.131 44.321 1.00 23.03 368 ILE A N 1
ATOM 2554 C CA . ILE A 1 370 ? 3.500 13.823 43.660 1.00 23.13 368 ILE A CA 1
ATOM 2555 C C . ILE A 1 370 ? 3.867 12.715 44.639 1.00 22.89 368 ILE A C 1
ATOM 2556 O O . ILE A 1 370 ? 3.618 11.550 44.361 1.00 22.97 368 ILE A O 1
ATOM 2561 N N . LEU A 1 371 ? 4.446 13.084 45.782 1.00 22.97 369 LEU A N 1
ATOM 2562 C CA . LEU A 1 371 ? 4.705 12.134 46.864 1.00 22.98 369 LEU A CA 1
ATOM 2563 C C . LEU A 1 371 ? 3.390 11.542 47.352 1.00 22.94 369 LEU A C 1
ATOM 2564 O O . LEU A 1 371 ? 3.239 10.322 47.414 1.00 23.21 369 LEU A O 1
ATOM 2569 N N . GLY A 1 372 ? 2.447 12.417 47.689 1.00 22.88 370 GLY A N 1
ATOM 2570 C CA . GLY A 1 372 ? 1.110 12.018 48.115 1.00 22.95 370 GLY A CA 1
ATOM 2571 C C . GLY A 1 372 ? 0.360 11.261 47.038 1.00 23.08 370 GLY A C 1
ATOM 2572 O O . GLY A 1 372 ? -0.403 10.342 47.341 1.00 23.20 370 GLY A O 1
ATOM 2573 N N . GLN A 1 373 ? 0.582 11.648 45.782 1.00 23.08 371 GLN A N 1
ATOM 2574 C CA . GLN A 1 373 ? -0.007 10.968 44.629 1.00 23.22 371 GLN A CA 1
ATOM 2575 C C . GLN A 1 373 ? 0.547 9.554 44.491 1.00 23.20 371 GLN A C 1
ATOM 2576 O O . GLN A 1 373 ? -0.206 8.603 44.282 1.00 23.43 371 GLN A O 1
ATOM 2582 N N . ALA A 1 374 ? 1.866 9.428 44.621 1.00 23.19 372 ALA A N 1
ATOM 2583 C CA . ALA A 1 374 ? 2.546 8.137 44.547 1.00 23.10 372 ALA A CA 1
ATOM 2584 C C . ALA A 1 374 ? 2.132 7.197 45.683 1.00 23.02 372 ALA A C 1
ATOM 2585 O O . ALA A 1 374 ? 1.911 6.006 45.454 1.00 23.19 372 ALA A O 1
ATOM 2587 N N . ILE A 1 375 ? 2.020 7.732 46.897 1.00 23.03 373 ILE A N 1
ATOM 2588 C CA . ILE A 1 375 ? 1.569 6.939 48.051 1.00 23.05 373 ILE A CA 1
ATOM 2589 C C . ILE A 1 375 ? 0.119 6.449 47.890 1.00 22.92 373 ILE A C 1
ATOM 2590 O O . ILE A 1 375 ? -0.166 5.274 48.129 1.00 22.98 373 ILE A O 1
ATOM 2595 N N . THR A 1 376 ? -0.776 7.346 47.471 1.00 22.86 374 THR A N 1
ATOM 2596 C CA . THR A 1 376 ? -2.195 7.018 47.254 1.00 23.03 374 THR A CA 1
ATOM 2597 C C . THR A 1 376 ? -2.392 5.892 46.225 1.00 23.01 374 THR A C 1
ATOM 2598 O O . THR A 1 376 ? -3.291 5.063 46.376 1.00 23.06 374 THR A O 1
ATOM 2602 N N . GLN A 1 377 ? -1.544 5.862 45.197 1.00 23.02 375 GLN A N 1
ATOM 2603 C CA . GLN A 1 377 ? -1.584 4.800 44.188 1.00 22.93 375 GLN A CA 1
ATOM 2604 C C . GLN A 1 377 ? -1.296 3.416 44.772 1.00 22.88 375 GLN A C 1
ATOM 2605 O O . GLN A 1 377 ? -1.994 2.453 44.448 1.00 22.76 375 GLN A O 1
ATOM 2611 N N . VAL A 1 378 ? -0.273 3.334 45.626 1.00 22.81 376 VAL A N 1
ATOM 2612 C CA . VAL A 1 378 ? 0.126 2.087 46.279 1.00 22.93 376 VAL A CA 1
ATOM 2613 C C . VAL A 1 378 ? -0.927 1.657 47.302 1.00 23.17 376 VAL A C 1
ATOM 2614 O O . VAL A 1 378 ? -1.261 0.472 47.399 1.00 23.29 376 VAL A O 1
ATOM 2618 N N . LYS A 1 379 ? -1.452 2.627 48.049 1.00 23.28 377 LYS A N 1
ATOM 2619 C CA . LYS A 1 379 ? -2.518 2.386 49.031 1.00 23.24 377 LYS A CA 1
ATOM 2620 C C . LYS A 1 379 ? -3.819 1.889 48.395 1.00 23.25 377 LYS A C 1
ATOM 2621 O O . LYS A 1 379 ? -4.637 1.253 49.065 1.00 23.27 377 LYS A O 1
ATOM 2627 N N . ASN A 1 380 ? -4.004 2.182 47.108 1.00 23.17 378 ASN A N 1
ATOM 2628 C CA . ASN A 1 380 ? -5.227 1.815 46.387 1.00 23.26 378 ASN A CA 1
ATOM 2629 C C . ASN A 1 380 ? -4.993 0.781 45.281 1.00 23.26 378 ASN A C 1
ATOM 2630 O O . ASN A 1 380 ? -5.831 0.601 44.391 1.00 23.38 378 ASN A O 1
ATOM 2635 N N . ALA A 1 381 ? -3.847 0.109 45.351 1.00 23.31 379 ALA A N 1
ATOM 2636 C CA . ALA A 1 381 ? -3.515 -0.990 44.447 1.00 23.28 379 ALA A CA 1
ATOM 2637 C C . ALA A 1 381 ? -4.479 -2.158 44.647 1.00 23.32 379 ALA A C 1
ATOM 2638 O O . ALA A 1 381 ? -4.970 -2.384 45.762 1.00 23.25 379 ALA A O 1
ATOM 2640 N N . LYS A 1 382 ? -4.756 -2.882 43.563 1.00 23.29 380 LYS A N 1
ATOM 2641 C CA . LYS A 1 382 ? -5.601 -4.075 43.612 1.00 23.30 380 LYS A CA 1
ATOM 2642 C C . LYS A 1 382 ? -4.957 -5.159 44.474 1.00 23.25 380 LYS A C 1
ATOM 2643 O O . LYS A 1 382 ? -5.638 -5.870 45.206 1.00 23.27 380 LYS A O 1
ATOM 2649 N N . ALA A 1 383 ? -3.638 -5.280 44.370 1.00 23.39 381 ALA A N 1
ATOM 2650 C CA . ALA A 1 383 ? -2.869 -6.209 45.185 1.00 23.42 381 ALA A CA 1
ATOM 2651 C C . ALA A 1 383 ? -1.577 -5.553 45.617 1.00 23.47 381 ALA A C 1
ATOM 2652 O O . ALA A 1 383 ? -0.981 -4.769 44.875 1.00 23.60 381 ALA A O 1
ATOM 2654 N N . VAL A 1 384 ? -1.140 -5.877 46.824 1.00 23.55 382 VAL A N 1
ATOM 2655 C CA . VAL A 1 384 ? 0.092 -5.323 47.343 1.00 23.43 382 VAL A CA 1
ATOM 2656 C C . VAL A 1 384 ? 0.975 -6.445 47.913 1.00 23.41 382 VAL A C 1
ATOM 2657 O O . VAL A 1 384 ? 0.488 -7.328 48.634 1.00 23.50 382 VAL A O 1
ATOM 2661 N N . VAL A 1 385 ? 2.256 -6.424 47.541 1.00 23.10 383 VAL A N 1
ATOM 2662 C CA . VAL A 1 385 ? 3.230 -7.440 47.958 1.00 23.13 383 VAL A CA 1
ATOM 2663 C C . VAL A 1 385 ? 4.372 -6.847 48.802 1.00 23.11 383 VAL A C 1
ATOM 2664 O O . VAL A 1 385 ? 4.669 -5.658 48.686 1.00 23.03 383 VAL A O 1
ATOM 2668 N N . PRO A 1 386 ? 4.996 -7.669 49.675 1.00 23.13 384 PRO A N 1
ATOM 2669 C CA . PRO A 1 386 ? 6.208 -7.222 50.356 1.00 23.13 384 PRO A CA 1
ATOM 2670 C C . PRO A 1 386 ? 7.436 -7.458 49.472 1.00 23.08 384 PRO A C 1
ATOM 2671 O O . PRO A 1 386 ? 7.338 -8.137 48.448 1.00 23.21 384 PRO A O 1
ATOM 2675 N N . THR A 1 387 ? 8.579 -6.903 49.854 1.00 23.07 385 THR A N 1
ATOM 2676 C CA . THR A 1 387 ? 9.801 -7.110 49.075 1.00 23.20 385 THR A CA 1
ATOM 2677 C C . THR A 1 387 ? 10.354 -8.506 49.325 1.00 23.39 385 THR A C 1
ATOM 2678 O O . THR A 1 387 ? 10.278 -9.021 50.450 1.00 23.44 385 THR A O 1
ATOM 2682 N N . VAL A 1 388 ? 10.896 -9.109 48.267 1.00 23.31 386 VAL A N 1
ATOM 2683 C CA . VAL A 1 388 ? 11.644 -10.366 48.353 1.00 23.37 386 VAL A CA 1
ATOM 2684 C C . VAL A 1 388 ? 12.642 -10.326 49.517 1.00 23.42 386 VAL A C 1
ATOM 2685 O O . VAL A 1 388 ? 12.761 -11.294 50.274 1.00 23.55 386 VAL A O 1
ATOM 2689 N N . SER A 1 389 ? 13.329 -9.194 49.656 1.00 23.24 387 SER A N 1
ATOM 2690 C CA . SER A 1 389 ? 14.314 -8.976 50.712 1.00 23.33 387 SER A CA 1
ATOM 2691 C C . SER A 1 389 ? 13.753 -9.142 52.126 1.00 23.20 387 SER A C 1
ATOM 2692 O O . SER A 1 389 ? 14.397 -9.745 52.979 1.00 23.25 387 SER A O 1
ATOM 2695 N N . ASP A 1 390 ? 12.557 -8.605 52.366 1.00 23.36 388 ASP A N 1
ATOM 2696 C CA . ASP A 1 390 ? 11.922 -8.650 53.687 1.00 23.21 388 ASP A CA 1
ATOM 2697 C C . ASP A 1 390 ? 11.495 -10.056 54.079 1.00 23.11 388 ASP A C 1
ATOM 2698 O O . ASP A 1 390 ? 11.724 -10.500 55.208 1.00 22.99 388 ASP A O 1
ATOM 2703 N N . VAL A 1 391 ? 10.884 -10.752 53.130 1.00 23.06 389 VAL A N 1
ATOM 2704 C CA . VAL A 1 391 ? 10.240 -12.028 53.397 1.00 23.13 389 VAL A CA 1
ATOM 2705 C C . VAL A 1 391 ? 11.180 -13.228 53.166 1.00 23.08 389 VAL A C 1
ATOM 2706 O O . VAL A 1 391 ? 11.096 -14.230 53.879 1.00 22.92 389 VAL A O 1
ATOM 2710 N N . TRP A 1 392 ? 12.087 -13.113 52.194 1.00 23.12 390 TRP A N 1
ATOM 2711 C CA . TRP A 1 392 ? 12.996 -14.218 51.870 1.00 23.04 390 TRP A CA 1
ATOM 2712 C C . TRP A 1 392 ? 14.457 -13.970 52.267 1.00 23.13 390 TRP A C 1
ATOM 2713 O O . TRP A 1 392 ? 15.286 -14.882 52.201 1.00 23.20 390 TRP A O 1
ATOM 2724 N N . GLY A 1 393 ? 14.767 -12.744 52.681 1.00 23.17 391 GLY A N 1
ATOM 2725 C CA . GLY A 1 393 ? 16.103 -12.413 53.171 1.00 23.19 391 GLY A CA 1
ATOM 2726 C C . GLY A 1 393 ? 17.005 -11.787 52.128 1.00 23.14 391 GLY A C 1
ATOM 2727 O O . GLY A 1 393 ? 16.720 -11.855 50.932 1.00 23.09 391 GLY A O 1
ATOM 2728 N N . GLY A 1 394 ? 18.105 -11.197 52.594 1.00 23.19 392 GLY A N 1
ATOM 2729 C CA . GLY A 1 394 ? 19.046 -10.471 51.739 1.00 23.30 392 GLY A CA 1
ATOM 2730 C C . GLY A 1 394 ? 19.816 -11.307 50.729 1.00 23.30 392 GLY A C 1
ATOM 2731 O O . GLY A 1 394 ? 20.148 -10.819 49.645 1.00 23.42 392 GLY A O 1
ATOM 2732 N N . ASP A 1 395 ? 20.103 -12.559 51.084 1.00 23.22 393 ASP A N 1
ATOM 2733 C CA . ASP A 1 395 ? 20.837 -13.476 50.209 1.00 23.20 393 ASP A CA 1
ATOM 2734 C C . ASP A 1 395 ? 20.037 -13.884 48.975 1.00 23.20 393 ASP A C 1
ATOM 2735 O O . ASP A 1 395 ? 20.590 -13.973 47.877 1.00 23.30 393 ASP A O 1
ATOM 2740 N N . VAL A 1 396 ? 18.747 -14.144 49.168 1.00 23.25 394 VAL A N 1
ATOM 2741 C CA . VAL A 1 396 ? 17.842 -14.522 48.079 1.00 23.30 394 VAL A CA 1
ATOM 2742 C C . VAL A 1 396 ? 17.648 -13.325 47.144 1.00 23.33 394 VAL A C 1
ATOM 2743 O O . VAL A 1 396 ? 17.716 -13.465 45.923 1.00 23.44 394 VAL A O 1
ATOM 2747 N N . HIS A 1 397 ? 17.432 -12.155 47.743 1.00 23.37 395 HIS A N 1
ATOM 2748 C CA . HIS A 1 397 ? 17.386 -10.862 47.045 1.00 23.30 395 HIS A CA 1
ATOM 2749 C C . HIS A 1 397 ? 18.566 -10.687 46.066 1.00 23.28 395 HIS A C 1
ATOM 2750 O O . HIS A 1 397 ? 18.356 -10.531 44.858 1.00 23.33 395 HIS A O 1
ATOM 2757 N N . THR A 1 398 ? 19.791 -10.760 46.594 1.00 23.22 396 THR A N 1
ATOM 2758 C CA . THR A 1 398 ? 21.030 -10.594 45.821 1.00 23.09 396 THR A CA 1
ATOM 2759 C C . THR A 1 398 ? 21.211 -11.651 44.719 1.00 23.23 396 THR A C 1
ATOM 2760 O O . THR A 1 398 ? 21.600 -11.323 43.593 1.00 23.32 396 THR A O 1
ATOM 2764 N N . ALA A 1 399 ? 20.932 -12.911 45.047 1.00 23.17 397 ALA A N 1
ATOM 2765 C CA . ALA A 1 399 ? 20.997 -14.013 44.075 1.00 23.09 397 ALA A CA 1
ATOM 2766 C C . ALA A 1 399 ? 20.033 -13.826 42.898 1.00 23.05 397 ALA A C 1
ATOM 2767 O O . ALA A 1 399 ? 20.404 -14.059 41.747 1.00 23.17 397 ALA A O 1
ATOM 2769 N N . ILE A 1 400 ? 18.806 -13.405 43.192 1.00 23.10 398 ILE A N 1
ATOM 2770 C CA . ILE A 1 400 ? 17.803 -13.131 42.155 1.00 23.14 398 ILE A CA 1
ATOM 2771 C C . ILE A 1 400 ? 18.190 -11.930 41.287 1.00 23.07 398 ILE A C 1
ATOM 2772 O O . ILE A 1 400 ? 18.078 -11.998 40.069 1.00 23.27 398 ILE A O 1
ATOM 2777 N N . ILE A 1 401 ? 18.657 -10.850 41.919 1.00 23.21 399 ILE A N 1
ATOM 2778 C CA . ILE A 1 401 ? 19.178 -9.668 41.207 1.00 23.23 399 ILE A CA 1
ATOM 2779 C C . ILE A 1 401 ? 20.314 -10.023 40.244 1.00 23.20 399 ILE A C 1
ATOM 2780 O O . ILE A 1 401 ? 20.302 -9.590 39.089 1.00 23.20 399 ILE A O 1
ATOM 2785 N N . ASN A 1 402 ? 21.284 -10.804 40.724 1.00 23.27 400 ASN A N 1
ATOM 2786 C CA . ASN A 1 402 ? 22.400 -11.278 39.892 1.00 23.33 400 ASN A CA 1
ATOM 2787 C C . ASN A 1 402 ? 21.949 -12.118 38.692 1.00 23.26 400 ASN A C 1
ATOM 2788 O O . ASN A 1 402 ? 22.452 -11.939 37.581 1.00 23.30 400 ASN A O 1
ATOM 2793 N N . ALA A 1 403 ? 21.003 -13.026 38.921 1.00 23.24 401 ALA A N 1
ATOM 2794 C CA . ALA A 1 403 ? 20.483 -13.893 37.859 1.00 23.33 401 ALA A CA 1
ATOM 2795 C C . ALA A 1 403 ? 19.714 -13.109 36.793 1.00 23.28 401 ALA A C 1
ATOM 2796 O O . ALA A 1 403 ? 19.835 -13.389 35.602 1.00 23.21 401 ALA A O 1
ATOM 2798 N N . LEU A 1 404 ? 18.927 -12.129 37.232 1.00 23.40 402 LEU A N 1
ATOM 2799 C CA . LEU A 1 404 ? 18.188 -11.258 36.315 1.00 23.37 402 LEU A CA 1
ATOM 2800 C C . LEU A 1 404 ? 19.129 -10.365 35.505 1.00 23.37 402 LEU A C 1
ATOM 2801 O O . LEU A 1 404 ? 18.883 -10.119 34.325 1.00 23.55 402 LEU A O 1
ATOM 2806 N N . THR A 1 405 ? 20.202 -9.898 36.143 1.00 23.23 403 THR A N 1
ATOM 2807 C CA . THR A 1 405 ? 21.233 -9.087 35.488 1.00 23.18 403 THR A CA 1
ATOM 2808 C C . THR A 1 405 ? 21.988 -9.892 34.423 1.00 23.24 403 THR A C 1
ATOM 2809 O O . THR A 1 405 ? 22.170 -9.428 33.294 1.00 23.42 403 THR A O 1
ATOM 2813 N N . GLU A 1 406 ? 22.407 -11.101 34.791 1.00 23.19 404 GLU A N 1
ATOM 2814 C CA . GLU A 1 406 ? 23.090 -12.020 33.884 1.00 23.09 404 GLU A CA 1
ATOM 2815 C C . GLU A 1 406 ? 22.259 -12.394 32.653 1.00 23.03 404 GLU A C 1
ATOM 2816 O O . GLU A 1 406 ? 22.815 -12.648 31.579 1.00 23.08 404 GLU A O 1
ATOM 2822 N N . SER A 1 407 ? 20.938 -12.425 32.813 1.00 22.97 405 SER A N 1
ATOM 2823 C CA . SER A 1 407 ? 20.021 -12.826 31.737 1.00 22.90 405 SER A CA 1
ATOM 2824 C C . SER A 1 407 ? 19.882 -11.789 30.613 1.00 22.83 405 SER A C 1
ATOM 2825 O O . SER A 1 407 ? 19.338 -12.093 29.550 1.00 22.91 405 SER A O 1
ATOM 2828 N N . ALA A 1 408 ? 20.377 -10.575 30.854 1.00 22.84 406 ALA A N 1
ATOM 2829 C CA . ALA A 1 408 ? 20.364 -9.503 29.859 1.00 22.82 406 ALA A CA 1
ATOM 2830 C C . ALA A 1 408 ? 21.319 -9.777 28.709 1.00 22.94 406 ALA A C 1
ATOM 2831 O O . ALA A 1 408 ? 21.125 -9.258 27.605 1.00 23.01 406 ALA A O 1
ATOM 2833 N N . ALA A 1 409 ? 22.353 -10.578 28.977 1.00 23.00 407 ALA A N 1
ATOM 2834 C CA . ALA A 1 409 ? 23.314 -10.990 27.950 1.00 23.13 407 ALA A CA 1
ATOM 2835 C C . ALA A 1 409 ? 22.595 -11.649 26.774 1.00 23.07 407 ALA A C 1
ATOM 2836 O O . ALA A 1 409 ? 21.721 -12.503 26.964 1.00 22.98 407 ALA A O 1
ATOM 2838 N N . GLU A 1 410 ? 22.969 -11.228 25.569 1.00 23.09 408 GLU A N 1
ATOM 2839 C CA . GLU A 1 410 ? 22.261 -11.589 24.338 1.00 23.36 408 GLU A CA 1
ATOM 2840 C C . GLU A 1 410 ? 22.402 -13.074 23.968 1.00 23.28 408 GLU A C 1
ATOM 2841 O O . GLU A 1 410 ? 21.620 -13.596 23.174 1.00 23.31 408 GLU A O 1
ATOM 2847 N N . ASN A 1 411 ? 23.391 -13.739 24.565 1.00 23.33 409 ASN A N 1
ATOM 2848 C CA . ASN A 1 411 ? 23.730 -15.133 24.262 1.00 23.32 409 ASN A CA 1
ATOM 2849 C C . ASN A 1 411 ? 23.204 -16.143 25.289 1.00 23.31 409 ASN A C 1
ATOM 2850 O O . ASN A 1 411 ? 23.524 -17.332 25.228 1.00 23.33 409 ASN A O 1
ATOM 2855 N N . VAL A 1 412 ? 22.395 -15.668 26.228 1.00 23.28 410 VAL A N 1
ATOM 2856 C CA . VAL A 1 412 ? 21.864 -16.518 27.282 1.00 23.30 410 VAL A CA 1
ATOM 2857 C C . VAL A 1 412 ? 20.496 -17.045 26.866 1.00 23.32 410 VAL A C 1
ATOM 2858 O O . VAL A 1 412 ? 19.621 -16.275 26.461 1.00 23.38 410 VAL A O 1
ATOM 2862 N N . ASP A 1 413 ? 20.332 -18.363 26.943 1.00 23.30 411 ASP A N 1
ATOM 2863 C CA . ASP A 1 413 ? 19.036 -18.997 26.725 1.00 23.41 411 ASP A CA 1
ATOM 2864 C C . ASP A 1 413 ? 18.203 -18.849 27.995 1.00 23.41 411 ASP A C 1
ATOM 2865 O O . ASP A 1 413 ? 18.644 -19.245 29.079 1.00 23.40 411 ASP A O 1
ATOM 2870 N N . VAL A 1 414 ? 17.008 -18.273 27.853 1.00 23.37 412 VAL A N 1
ATOM 2871 C CA . VAL A 1 414 ? 16.130 -17.980 28.998 1.00 23.42 412 VAL A CA 1
ATOM 2872 C C . VAL A 1 414 ? 15.683 -19.244 29.742 1.00 23.39 412 VAL A C 1
ATOM 2873 O O . VAL A 1 414 ? 15.738 -19.292 30.970 1.00 23.39 412 VAL A O 1
ATOM 2877 N N . ASP A 1 415 ? 15.257 -20.260 28.992 1.00 23.36 413 ASP A N 1
ATOM 2878 C CA . ASP A 1 415 ? 14.772 -21.516 29.570 1.00 23.39 413 ASP A CA 1
ATOM 2879 C C . ASP A 1 415 ? 15.761 -22.173 30.536 1.00 23.36 413 ASP A C 1
ATOM 2880 O O . ASP A 1 415 ? 15.403 -22.494 31.673 1.00 23.29 413 ASP A O 1
ATOM 2885 N N . GLN A 1 416 ? 16.999 -22.361 30.085 1.00 23.30 414 GLN A N 1
ATOM 2886 C CA . GLN A 1 416 ? 18.018 -23.008 30.908 1.00 23.28 414 GLN A CA 1
ATOM 2887 C C . GLN A 1 416 ? 18.618 -22.070 31.953 1.00 23.22 414 GLN A C 1
ATOM 2888 O O . GLN A 1 416 ? 19.197 -22.530 32.939 1.00 23.27 414 GLN A O 1
ATOM 2894 N N . LYS A 1 417 ? 18.475 -20.762 31.737 1.00 23.10 415 LYS A N 1
ATOM 2895 C CA . LYS A 1 417 ? 18.830 -19.772 32.752 1.00 22.96 415 LYS A CA 1
ATOM 2896 C C . LYS A 1 417 ? 17.850 -19.813 33.925 1.00 22.93 415 LYS A C 1
ATOM 2897 O O . LYS A 1 417 ? 18.270 -19.751 35.084 1.00 22.79 415 LYS A O 1
ATOM 2903 N N . VAL A 1 418 ? 16.556 -19.915 33.615 1.00 22.82 416 VAL A N 1
ATOM 2904 C CA . VAL A 1 418 ? 15.516 -20.081 34.631 1.00 22.99 416 VAL A CA 1
ATOM 2905 C C . VAL A 1 418 ? 15.821 -21.317 35.486 1.00 23.14 416 VAL A C 1
ATOM 2906 O O . VAL A 1 418 ? 15.808 -21.243 36.719 1.00 23.12 416 VAL A O 1
ATOM 2910 N N . LYS A 1 419 ? 16.126 -22.432 34.819 1.00 23.14 417 LYS A N 1
ATOM 2911 C CA . LYS A 1 419 ? 16.429 -23.690 35.496 1.00 23.17 417 LYS A CA 1
ATOM 2912 C C . LYS A 1 419 ? 17.677 -23.604 36.378 1.00 23.25 417 LYS A C 1
ATOM 2913 O O . LYS A 1 419 ? 17.685 -24.128 37.496 1.00 23.28 417 LYS A O 1
ATOM 2919 N N . SER A 1 420 ? 18.722 -22.946 35.875 1.00 23.20 418 SER A N 1
ATOM 2920 C CA . SER A 1 420 ? 19.970 -22.797 36.626 1.00 23.28 418 SER A CA 1
ATOM 2921 C C . SER A 1 420 ? 19.823 -21.780 37.763 1.00 23.28 418 SER A C 1
ATOM 2922 O O . SER A 1 420 ? 20.498 -21.891 38.788 1.00 23.25 418 SER A O 1
ATOM 2925 N N . THR A 1 421 ? 18.942 -20.799 37.571 1.00 23.23 419 THR A N 1
ATOM 2926 C CA . THR A 1 421 ? 18.615 -19.829 38.615 1.00 23.25 419 THR A CA 1
ATOM 2927 C C . THR A 1 421 ? 17.918 -20.520 39.784 1.00 23.31 419 THR A C 1
ATOM 2928 O O . THR A 1 421 ? 18.272 -20.292 40.943 1.00 23.39 419 THR A O 1
ATOM 2932 N N . GLN A 1 422 ? 16.944 -21.374 39.479 1.00 23.34 420 GLN A N 1
ATOM 2933 C CA . GLN A 1 422 ? 16.253 -22.123 40.527 1.00 23.40 420 GLN A CA 1
ATOM 2934 C C . GLN A 1 422 ? 17.148 -23.189 41.169 1.00 23.37 420 GLN A C 1
ATOM 2935 O O . GLN A 1 422 ? 16.922 -23.578 42.312 1.00 23.42 420 GLN A O 1
ATOM 2941 N N . ASP A 1 423 ? 18.175 -23.628 40.443 1.00 23.53 421 ASP A N 1
ATOM 2942 C CA . ASP A 1 423 ? 19.217 -24.493 41.003 1.00 23.61 421 ASP A CA 1
ATOM 2943 C C . ASP A 1 423 ? 20.050 -23.747 42.051 1.00 23.64 421 ASP A C 1
ATOM 2944 O O . ASP A 1 423 ? 20.396 -24.309 43.096 1.00 23.71 421 ASP A O 1
ATOM 2949 N N . VAL A 1 424 ? 20.364 -22.485 41.760 1.00 23.57 422 VAL A N 1
ATOM 2950 C CA . VAL A 1 424 ? 21.131 -21.618 42.659 1.00 23.51 422 VAL A CA 1
ATOM 2951 C C . VAL A 1 424 ? 20.353 -21.282 43.941 1.00 23.52 422 VAL A C 1
ATOM 2952 O O . VAL A 1 424 ? 20.927 -21.272 45.036 1.00 23.56 422 VAL A O 1
ATOM 2956 N N . LEU A 1 425 ? 19.052 -21.027 43.801 1.00 23.51 423 LEU A N 1
ATOM 2957 C CA . LEU A 1 425 ? 18.194 -20.689 44.942 1.00 23.42 423 LEU A CA 1
ATOM 2958 C C . LEU A 1 425 ? 18.017 -21.828 45.951 1.00 23.34 423 LEU A C 1
ATOM 2959 O O . LEU A 1 425 ? 17.997 -21.587 47.160 1.00 23.42 423 LEU A O 1
ATOM 2964 N N . LYS A 1 426 ? 17.887 -23.056 45.447 1.00 23.25 424 LYS A N 1
ATOM 2965 C CA . LYS A 1 426 ? 17.736 -24.250 46.287 1.00 23.29 424 LYS A CA 1
ATOM 2966 C C . LYS A 1 426 ? 18.952 -24.512 47.177 1.00 23.33 424 LYS A C 1
ATOM 2967 O O . LYS A 1 426 ? 18.803 -24.937 48.323 1.00 23.35 424 LYS A O 1
ATOM 2973 N N . SER A 1 427 ? 20.146 -24.258 46.639 1.00 23.37 425 SER A N 1
ATOM 2974 C CA . SER A 1 427 ? 21.406 -24.459 47.361 1.00 23.42 425 SER A CA 1
ATOM 2975 C C . SER A 1 427 ? 21.589 -23.523 48.559 1.00 23.51 425 SER A C 1
ATOM 2976 O O . SER A 1 427 ? 22.249 -23.887 49.537 1.00 23.50 425 SER A O 1
ATOM 2979 N N . LEU A 1 428 ? 21.014 -22.324 48.478 1.00 23.56 426 LEU A N 1
ATOM 2980 C CA . LEU A 1 428 ? 21.133 -21.332 49.549 1.00 23.64 426 LEU A CA 1
ATOM 2981 C C . LEU A 1 428 ? 19.964 -21.370 50.544 1.00 23.68 426 LEU A C 1
ATOM 2982 O O . LEU A 1 428 ? 18.876 -21.868 50.240 1.00 23.69 426 LEU A O 1
ATOM 2984 N N . GLU B 1 38 ? 48.875 -28.703 66.109 1.00 23.12 38 GLU B N 1
ATOM 2985 C CA . GLU B 1 38 ? 48.409 -27.708 67.118 1.00 23.23 38 GLU B CA 1
ATOM 2986 C C . GLU B 1 38 ? 47.933 -28.375 68.404 1.00 23.26 38 GLU B C 1
ATOM 2987 O O . GLU B 1 38 ? 47.330 -29.448 68.374 1.00 23.39 38 GLU B O 1
ATOM 2993 N N . VAL B 1 39 ? 48.200 -27.723 69.532 1.00 23.22 39 VAL B N 1
ATOM 2994 C CA . VAL B 1 39 ? 47.823 -28.247 70.841 1.00 23.08 39 VAL B CA 1
ATOM 2995 C C . VAL B 1 39 ? 46.930 -27.253 71.585 1.00 23.04 39 VAL B C 1
ATOM 2996 O O . VAL B 1 39 ? 47.293 -26.085 71.758 1.00 22.95 39 VAL B O 1
ATOM 3000 N N . LEU B 1 40 ? 45.759 -27.726 72.009 1.00 22.95 40 LEU B N 1
ATOM 3001 C CA . LEU B 1 40 ? 44.871 -26.945 72.866 1.00 22.97 40 LEU B CA 1
ATOM 3002 C C . LEU B 1 40 ? 45.083 -27.338 74.331 1.00 22.97 40 LEU B C 1
ATOM 3003 O O . LEU B 1 40 ? 44.704 -28.434 74.749 1.00 22.94 40 LEU B O 1
ATOM 3008 N N . GLU B 1 41 ? 45.700 -26.439 75.094 1.00 23.05 41 GLU B N 1
ATOM 3009 C CA . GLU B 1 41 ? 46.026 -26.688 76.499 1.00 23.20 41 GLU B CA 1
ATOM 3010 C C . GLU B 1 41 ? 44.832 -26.386 77.411 1.00 23.17 41 GLU B C 1
ATOM 3011 O O . GLU B 1 41 ? 44.292 -25.278 77.395 1.00 23.26 41 GLU B O 1
ATOM 3017 N N . PHE B 1 42 ? 44.418 -27.378 78.196 1.00 22.98 42 PHE B N 1
ATOM 3018 C CA . PHE B 1 42 ? 43.275 -27.218 79.097 1.00 23.04 42 PHE B CA 1
ATOM 3019 C C . PHE B 1 42 ? 43.681 -27.354 80.564 1.00 22.93 42 PHE B C 1
ATOM 3020 O O . PHE B 1 42 ? 44.090 -28.423 81.007 1.00 22.95 42 PHE B O 1
ATOM 3028 N N . TYR B 1 43 ? 43.556 -26.260 81.309 1.00 22.92 43 TYR B N 1
ATOM 3029 C CA . TYR B 1 43 ? 43.938 -26.233 82.720 1.00 23.01 43 TYR B CA 1
ATOM 3030 C C . TYR B 1 43 ? 42.742 -26.451 83.649 1.00 23.05 43 TYR B C 1
ATOM 3031 O O . TYR B 1 43 ? 41.711 -25.783 83.519 1.00 22.89 43 TYR B O 1
ATOM 3040 N N . HIS B 1 44 ? 42.891 -27.406 84.568 1.00 23.14 44 HIS B N 1
ATOM 3041 C CA . HIS B 1 44 ? 41.869 -27.726 85.570 1.00 23.05 44 HIS B CA 1
ATOM 3042 C C . HIS B 1 44 ? 42.529 -28.032 86.919 1.00 23.16 44 HIS B C 1
ATOM 3043 O O . HIS B 1 44 ? 43.746 -28.233 86.987 1.00 23.04 44 HIS B O 1
ATOM 3050 N N . GLY B 1 45 ? 41.723 -28.073 87.983 1.00 23.12 45 GLY B N 1
ATOM 3051 C CA . GLY B 1 45 ? 42.232 -28.305 89.338 1.00 23.04 45 GLY B CA 1
ATOM 3052 C C . GLY B 1 45 ? 42.003 -29.704 89.890 1.00 23.00 45 GLY B C 1
ATOM 3053 O O . GLY B 1 45 ? 42.141 -29.931 91.092 1.00 22.96 45 GLY B O 1
ATOM 3054 N N . TYR B 1 46 ? 41.660 -30.644 89.013 1.00 22.99 46 TYR B N 1
ATOM 3055 C CA . TYR B 1 46 ? 41.455 -32.031 89.421 1.00 22.96 46 TYR B CA 1
ATOM 3056 C C . TYR B 1 46 ? 42.763 -32.820 89.315 1.00 22.93 46 TYR B C 1
ATOM 3057 O O . TYR B 1 46 ? 42.981 -33.583 88.373 1.00 22.87 46 TYR B O 1
ATOM 3066 N N . HIS B 1 47 ? 43.626 -32.609 90.305 1.00 23.01 47 HIS B N 1
ATOM 3067 C CA . HIS B 1 47 ? 44.971 -33.192 90.354 1.00 23.14 47 HIS B CA 1
ATOM 3068 C C . HIS B 1 47 ? 45.044 -34.383 91.315 1.00 23.09 47 HIS B C 1
ATOM 3069 O O . HIS B 1 47 ? 46.044 -35.100 91.355 1.00 23.20 47 HIS B O 1
ATOM 3076 N N . HIS B 1 48 ? 43.978 -34.573 92.087 1.00 23.08 48 HIS B N 1
ATOM 3077 C CA . HIS B 1 48 ? 43.959 -35.512 93.202 1.00 23.03 48 HIS B CA 1
ATOM 3078 C C . HIS B 1 48 ? 44.094 -36.960 92.769 1.00 23.07 48 HIS B C 1
ATOM 3079 O O . HIS B 1 48 ? 43.520 -37.375 91.758 1.00 23.15 48 HIS B O 1
ATOM 3086 N N . SER B 1 49 ? 44.866 -37.721 93.539 1.00 23.07 49 SER B N 1
ATOM 3087 C CA . SER B 1 49 ? 44.920 -39.163 93.375 1.00 23.20 49 SER B CA 1
ATOM 3088 C C . SER B 1 49 ? 43.547 -39.701 93.736 1.00 23.37 49 SER B C 1
ATOM 3089 O O . SER B 1 49 ? 42.870 -39.140 94.605 1.00 23.35 49 SER B O 1
ATOM 3092 N N . GLU B 1 50 ? 43.130 -40.778 93.073 1.00 23.50 50 GLU B N 1
ATOM 3093 C CA . GLU B 1 50 ? 41.793 -41.335 93.303 1.00 23.46 50 GLU B CA 1
ATOM 3094 C C . GLU B 1 50 ? 41.580 -41.832 94.736 1.00 23.39 50 GLU B C 1
ATOM 3095 O O . GLU B 1 50 ? 40.446 -42.046 95.157 1.00 23.51 50 GLU B O 1
ATOM 3101 N N . ASP B 1 51 ? 42.673 -41.985 95.479 1.00 23.41 51 ASP B N 1
ATOM 3102 C CA . ASP B 1 51 ? 42.615 -42.353 96.890 1.00 23.36 51 ASP B CA 1
ATOM 3103 C C . ASP B 1 51 ? 42.391 -41.166 97.833 1.00 23.40 51 ASP B C 1
ATOM 3104 O O . ASP B 1 51 ? 41.928 -41.351 98.961 1.00 23.41 51 ASP B O 1
ATOM 3109 N N . GLU B 1 52 ? 42.718 -39.954 97.382 1.00 23.47 52 GLU B N 1
ATOM 3110 C CA . GLU B 1 52 ? 42.416 -38.747 98.169 1.00 23.52 52 GLU B CA 1
ATOM 3111 C C . GLU B 1 52 ? 41.100 -38.074 97.750 1.00 23.52 52 GLU B C 1
ATOM 3112 O O . GLU B 1 52 ? 40.378 -37.541 98.597 1.00 23.61 52 GLU B O 1
ATOM 3118 N N . TRP B 1 53 ? 40.789 -38.118 96.453 1.00 23.48 53 TRP B N 1
ATOM 3119 C CA . TRP B 1 53 ? 39.508 -37.627 95.929 1.00 23.41 53 TRP B CA 1
ATOM 3120 C C . TRP B 1 53 ? 39.170 -38.306 94.598 1.00 23.41 53 TRP B C 1
ATOM 3121 O O . TRP B 1 53 ? 39.658 -37.882 93.545 1.00 23.41 53 TRP B O 1
ATOM 3132 N N . PRO B 1 54 ? 38.349 -39.380 94.647 1.00 23.39 54 PRO B N 1
ATOM 3133 C CA . PRO B 1 54 ? 37.929 -40.161 93.470 1.00 23.37 54 PRO B CA 1
ATOM 3134 C C . PRO B 1 54 ? 37.266 -39.334 92.364 1.00 23.36 54 PRO B C 1
ATOM 3135 O O . PRO B 1 54 ? 37.313 -39.722 91.193 1.00 23.49 54 PRO B O 1
ATOM 3139 N N . VAL B 1 55 ? 36.655 -38.213 92.746 1.00 23.32 55 VAL B N 1
ATOM 3140 C CA . VAL B 1 55 ? 35.993 -37.298 91.812 1.00 23.17 55 VAL B CA 1
ATOM 3141 C C . VAL B 1 55 ? 36.964 -36.755 90.765 1.00 23.19 55 VAL B C 1
ATOM 3142 O O . VAL B 1 55 ? 36.606 -36.623 89.588 1.00 23.23 55 VAL B O 1
ATOM 3146 N N . ALA B 1 56 ? 38.188 -36.452 91.195 1.00 23.11 56 ALA B N 1
ATOM 3147 C CA . ALA B 1 56 ? 39.216 -35.915 90.300 1.00 23.24 56 ALA B CA 1
ATOM 3148 C C . ALA B 1 56 ? 39.537 -36.876 89.150 1.00 23.26 56 ALA B C 1
ATOM 3149 O O . ALA B 1 56 ? 39.632 -36.458 87.991 1.00 23.37 56 ALA B O 1
ATOM 3151 N N . LYS B 1 57 ? 39.687 -38.157 89.486 1.00 23.15 57 LYS B N 1
ATOM 3152 C CA . LYS B 1 57 ? 39.943 -39.216 88.511 1.00 23.23 57 LYS B CA 1
ATOM 3153 C C . LYS B 1 57 ? 38.798 -39.342 87.496 1.00 23.30 57 LYS B C 1
ATOM 3154 O O . LYS B 1 57 ? 39.042 -39.462 86.295 1.00 23.29 57 LYS B O 1
ATOM 3160 N N . THR B 1 58 ? 37.559 -39.308 87.993 1.00 23.28 58 THR B N 1
ATOM 3161 C CA . THR B 1 58 ? 36.365 -39.303 87.151 1.00 23.24 58 THR B CA 1
ATOM 3162 C C . THR B 1 58 ? 36.405 -38.149 86.147 1.00 23.28 58 THR B C 1
ATOM 3163 O O . THR B 1 58 ? 36.155 -38.350 84.958 1.00 23.42 58 THR B O 1
ATOM 3175 N N . ARG B 1 60 ? 39.117 -36.358 85.144 1.00 23.39 60 ARG B N 1
ATOM 3176 C CA . ARG B 1 60 ? 40.233 -36.621 84.233 1.00 23.36 60 ARG B CA 1
ATOM 3177 C C . ARG B 1 60 ? 39.888 -37.678 83.176 1.00 23.38 60 ARG B C 1
ATOM 3178 O O . ARG B 1 60 ? 40.368 -37.596 82.044 1.00 23.43 60 ARG B O 1
ATOM 3186 N N . ASP B 1 61 ? 39.069 -38.665 83.549 1.00 23.28 61 ASP B N 1
ATOM 3187 C CA . ASP B 1 61 ? 38.588 -39.677 82.599 1.00 23.29 61 ASP B CA 1
ATOM 3188 C C . ASP B 1 61 ? 37.675 -39.052 81.544 1.00 23.24 61 ASP B C 1
ATOM 3189 O O . ASP B 1 61 ? 37.737 -39.413 80.372 1.00 23.12 61 ASP B O 1
ATOM 3194 N N . LEU B 1 62 ? 36.835 -38.116 81.984 1.00 23.23 62 LEU B N 1
ATOM 3195 C CA . LEU B 1 62 ? 35.975 -37.323 81.106 1.00 23.23 62 LEU B CA 1
ATOM 3196 C C . LEU B 1 62 ? 36.767 -36.507 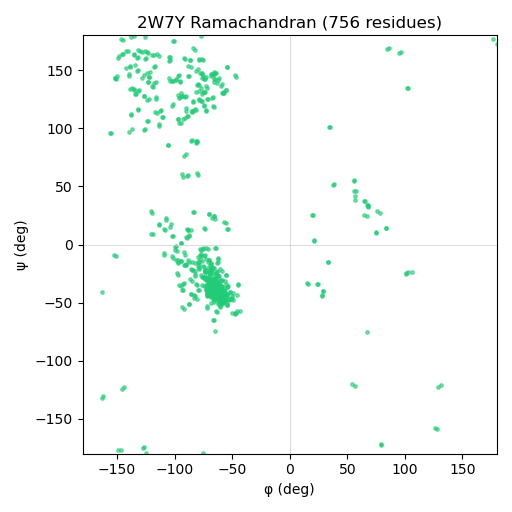80.086 1.00 23.15 62 LEU B C 1
ATOM 3197 O O . LEU B 1 62 ? 36.366 -36.404 78.928 1.00 23.11 62 LEU B O 1
ATOM 3202 N N . TYR B 1 63 ? 37.889 -35.938 80.524 1.00 23.16 63 TYR B N 1
ATOM 3203 C CA . TYR B 1 63 ? 38.697 -35.053 79.685 1.00 23.12 63 TYR B CA 1
ATOM 3204 C C . TYR B 1 63 ? 39.445 -35.792 78.576 1.00 23.13 63 TYR B C 1
ATOM 3205 O O . TYR B 1 63 ? 39.322 -35.431 77.406 1.00 23.08 63 TYR B O 1
ATOM 3214 N N . ASP B 1 64 ? 40.226 -36.810 78.936 1.00 23.18 64 ASP B N 1
ATOM 3215 C CA . ASP B 1 64 ? 41.063 -37.498 77.942 1.00 23.44 64 ASP B CA 1
ATOM 3216 C C . ASP B 1 64 ? 40.273 -38.461 77.052 1.00 23.27 64 ASP B C 1
ATOM 3217 O O . ASP B 1 64 ? 40.798 -38.998 76.076 1.00 23.25 64 ASP B O 1
ATOM 3222 N N . LYS B 1 65 ? 39.007 -38.655 77.405 1.00 23.17 65 LYS B N 1
ATOM 3223 C CA . LYS B 1 65 ? 38.029 -39.341 76.575 1.00 23.18 65 LYS B CA 1
ATOM 3224 C C . LYS B 1 65 ? 37.567 -38.415 75.445 1.00 23.17 65 LYS B C 1
ATOM 3225 O O . LYS B 1 65 ? 37.292 -38.869 74.325 1.00 22.98 65 LYS B O 1
ATOM 3231 N N . PHE B 1 66 ? 37.491 -37.118 75.751 1.00 23.18 66 PHE B N 1
ATOM 3232 C CA . PHE B 1 66 ? 37.274 -36.077 74.745 1.00 23.20 66 PHE B CA 1
ATOM 3233 C C . PHE B 1 66 ? 38.476 -35.997 73.800 1.00 23.27 66 PHE B C 1
ATOM 3234 O O . PHE B 1 66 ? 38.306 -35.864 72.587 1.00 23.28 66 PHE B O 1
ATOM 3242 N N . ALA B 1 67 ? 39.681 -36.083 74.366 1.00 23.28 67 ALA B N 1
ATOM 3243 C CA . ALA B 1 67 ? 40.927 -36.052 73.592 1.00 23.23 67 ALA B CA 1
ATOM 3244 C C . ALA B 1 67 ? 41.020 -37.183 72.563 1.00 23.24 67 ALA B C 1
ATOM 3245 O O . ALA B 1 67 ? 41.446 -36.956 71.429 1.00 23.17 67 ALA B O 1
ATOM 3247 N N . GLU B 1 68 ? 40.618 -38.390 72.965 1.00 23.27 68 GLU B N 1
ATOM 3248 C CA . GLU B 1 68 ? 40.629 -39.564 72.080 1.00 23.49 68 GLU B CA 1
ATOM 3249 C C . GLU B 1 68 ? 39.524 -39.501 71.018 1.00 23.52 68 GLU B C 1
ATOM 3250 O O . GLU B 1 68 ? 39.657 -40.059 69.927 1.00 23.45 68 GLU B O 1
ATOM 3256 N N . GLU B 1 69 ? 38.439 -38.814 71.365 1.00 23.66 69 GLU B N 1
ATOM 3257 C CA . GLU B 1 69 ? 37.310 -38.548 70.479 1.00 23.62 69 GLU B CA 1
ATOM 3258 C C . GLU B 1 69 ? 37.721 -37.602 69.345 1.00 23.73 69 GLU B C 1
ATOM 3259 O O . GLU B 1 69 ? 37.075 -37.562 68.296 1.00 23.80 69 GLU B O 1
ATOM 3265 N N . HIS B 1 70 ? 38.796 -36.847 69.571 1.00 23.70 70 HIS B N 1
ATOM 3266 C CA . HIS B 1 70 ? 39.292 -35.863 68.613 1.00 23.64 70 HIS B CA 1
ATOM 3267 C C . HIS B 1 70 ? 40.754 -36.124 68.240 1.00 23.65 70 HIS B C 1
ATOM 3268 O O . HIS B 1 70 ? 41.619 -35.252 68.372 1.00 23.68 70 HIS B O 1
ATOM 3275 N N . SER B 1 73 ? 41.555 -35.209 64.878 1.00 24.04 71 SER B N 1
ATOM 3276 C CA . SER B 1 73 ? 41.698 -34.114 63.923 1.00 24.03 71 SER B CA 1
ATOM 3277 C C . SER B 1 73 ? 43.033 -33.371 64.106 1.00 23.92 71 SER B C 1
ATOM 3278 O O . SER B 1 73 ? 43.893 -33.807 64.878 1.00 23.95 71 SER B O 1
ATOM 3281 N N . GLY B 1 74 ? 43.193 -32.251 63.399 1.00 23.77 72 GLY B N 1
ATOM 3282 C CA . GLY B 1 74 ? 44.464 -31.522 63.341 1.00 23.57 72 GLY B CA 1
ATOM 3283 C C . GLY B 1 74 ? 44.886 -30.747 64.580 1.00 23.42 72 GLY B C 1
ATOM 3284 O O . GLY B 1 74 ? 45.964 -30.145 64.601 1.00 23.33 72 GLY B O 1
ATOM 3285 N N . VAL B 1 75 ? 44.037 -30.745 65.606 1.00 23.34 73 VAL B N 1
ATOM 3286 C CA . VAL B 1 75 ? 44.361 -30.110 66.888 1.00 23.27 73 VAL B CA 1
ATOM 3287 C C . VAL B 1 75 ? 44.165 -31.128 68.016 1.00 23.31 73 VAL B C 1
ATOM 3288 O O . VAL B 1 75 ? 43.108 -31.761 68.114 1.00 23.28 73 VAL B O 1
ATOM 3292 N N . GLU B 1 76 ? 45.183 -31.296 68.856 1.00 23.26 74 GLU B N 1
ATOM 3293 C CA . GLU B 1 76 ? 45.077 -32.243 69.960 1.00 23.27 74 GLU B CA 1
ATOM 3294 C C . GLU B 1 76 ? 44.731 -31.571 71.288 1.00 23.19 74 GLU B C 1
ATOM 3295 O O . GLU B 1 76 ? 45.187 -30.464 71.582 1.00 23.11 74 GLU B O 1
ATOM 3301 N N . PHE B 1 77 ? 43.901 -32.255 72.068 1.00 23.19 75 PHE B N 1
ATOM 3302 C CA . PHE B 1 77 ? 43.437 -31.762 73.355 1.00 23.10 75 PHE B CA 1
ATOM 3303 C C . PHE B 1 77 ? 44.387 -32.226 74.458 1.00 23.08 75 PHE B C 1
ATOM 3304 O O . PHE B 1 77 ? 44.689 -33.419 74.570 1.00 22.92 75 PHE B O 1
ATOM 3312 N N . LYS B 1 78 ? 44.866 -31.275 75.257 1.00 23.05 76 LYS B N 1
ATOM 3313 C CA . LYS B 1 78 ? 45.813 -31.569 76.330 1.00 23.20 76 LYS B CA 1
ATOM 3314 C C . LYS B 1 78 ? 45.335 -31.045 77.690 1.00 23.20 76 LYS B C 1
ATOM 3315 O O . LYS B 1 78 ? 45.481 -29.854 77.989 1.00 23.18 76 LYS B O 1
ATOM 3321 N N . PRO B 1 79 ? 44.752 -31.936 78.516 1.00 23.14 77 PRO B N 1
ATOM 3322 C CA . PRO B 1 79 ? 44.384 -31.570 79.877 1.00 23.05 77 PRO B CA 1
ATOM 3323 C C . PRO B 1 79 ? 45.613 -31.500 80.781 1.00 23.10 77 PRO B C 1
ATOM 3324 O O . PRO B 1 79 ? 46.440 -32.414 80.783 1.00 22.93 77 PRO B O 1
ATOM 3328 N N . THR B 1 80 ? 45.726 -30.406 81.529 1.00 23.16 78 THR B N 1
ATOM 3329 C CA . THR B 1 80 ? 46.847 -30.182 82.431 1.00 23.23 78 THR B CA 1
ATOM 3330 C C . THR B 1 80 ? 46.314 -29.940 83.841 1.00 23.16 78 THR B C 1
ATOM 3331 O O . THR B 1 80 ? 45.760 -28.871 84.117 1.00 23.00 78 THR B O 1
ATOM 3335 N N . PRO B 1 81 ? 46.469 -30.943 84.732 1.00 23.24 79 PRO B N 1
ATOM 3336 C CA . PRO B 1 81 ? 46.024 -30.835 86.119 1.00 23.24 79 PRO B CA 1
ATOM 3337 C C . PRO B 1 81 ? 46.914 -29.875 86.897 1.00 23.27 79 PRO B C 1
ATOM 3338 O O . PRO B 1 81 ? 48.138 -30.040 86.918 1.00 23.41 79 PRO B O 1
ATOM 3342 N N . VAL B 1 82 ? 46.299 -28.879 87.525 1.00 23.12 80 VAL B N 1
ATOM 3343 C CA . VAL B 1 82 ? 47.047 -27.853 88.247 1.00 22.99 80 VAL B CA 1
ATOM 3344 C C . VAL B 1 82 ? 47.011 -28.095 89.753 1.00 22.92 80 VAL B C 1
ATOM 3345 O O . VAL B 1 82 ? 45.941 -28.111 90.362 1.00 22.85 80 VAL B O 1
ATOM 3349 N N . ASN B 1 83 ? 48.192 -28.295 90.335 1.00 22.99 81 ASN B N 1
ATOM 3350 C CA . ASN B 1 83 ? 48.346 -28.404 91.781 1.00 23.01 81 ASN B CA 1
ATOM 3351 C C . ASN B 1 83 ? 48.714 -27.032 92.353 1.00 23.05 81 ASN B C 1
ATOM 3352 O O . ASN B 1 83 ? 49.851 -26.567 92.219 1.00 23.04 81 ASN B O 1
ATOM 3357 N N . GLY B 1 84 ? 47.734 -26.387 92.977 1.00 23.02 82 GLY B N 1
ATOM 3358 C CA . GLY B 1 84 ? 47.885 -25.015 93.451 1.00 23.11 82 GLY B CA 1
ATOM 3359 C C . GLY B 1 84 ? 46.764 -24.121 92.952 1.00 23.08 82 GLY B C 1
ATOM 3360 O O . GLY B 1 84 ? 45.696 -24.601 92.580 1.00 23.12 82 GLY B O 1
ATOM 3361 N N . ASP B 1 85 ? 47.010 -22.817 92.936 1.00 23.14 83 ASP B N 1
ATOM 3362 C CA . ASP B 1 85 ? 45.979 -21.856 92.566 1.00 23.23 83 ASP B CA 1
ATOM 3363 C C . ASP B 1 85 ? 45.737 -21.802 91.055 1.00 23.21 83 ASP B C 1
ATOM 3364 O O . ASP B 1 85 ? 46.666 -21.567 90.274 1.00 23.10 83 ASP B O 1
ATOM 3369 N N . LEU B 1 86 ? 44.482 -22.026 90.661 1.00 23.25 84 LEU B N 1
ATOM 3370 C CA . LEU B 1 86 ? 44.056 -21.913 89.264 1.00 23.29 84 LEU B CA 1
ATOM 3371 C C . LEU B 1 86 ? 44.015 -20.466 88.802 1.00 23.30 84 LEU B C 1
ATOM 3372 O O . LEU B 1 86 ? 44.199 -20.186 87.617 1.00 23.51 84 LEU B O 1
ATOM 3377 N N . LYS B 1 87 ? 43.758 -19.555 89.740 1.00 23.26 85 LYS B N 1
ATOM 3378 C CA . LYS B 1 87 ? 43.712 -18.124 89.445 1.00 23.26 85 LYS B CA 1
ATOM 3379 C C . LYS B 1 87 ? 45.071 -17.587 89.006 1.00 23.26 85 LYS B C 1
ATOM 3380 O O . LYS B 1 87 ? 45.140 -16.649 88.214 1.00 23.25 85 LYS B O 1
ATOM 3386 N N . ASP B 1 88 ? 46.142 -18.187 89.525 1.00 23.22 86 ASP B N 1
ATOM 3387 C CA . ASP B 1 88 ? 47.501 -17.820 89.141 1.00 23.16 86 ASP B CA 1
ATOM 3388 C C . ASP B 1 88 ? 47.787 -18.115 87.664 1.00 23.22 86 ASP B C 1
ATOM 3389 O O . ASP B 1 88 ? 48.384 -17.287 86.980 1.00 23.10 86 ASP B O 1
ATOM 3394 N N . ILE B 1 89 ? 47.354 -19.282 87.180 1.00 23.34 87 ILE B N 1
ATOM 3395 C CA . ILE B 1 89 ? 47.507 -19.641 85.760 1.00 23.50 87 ILE B CA 1
ATOM 3396 C C . ILE B 1 89 ? 46.891 -18.567 84.864 1.00 23.52 87 ILE B C 1
ATOM 3397 O O . ILE B 1 89 ? 47.511 -18.137 83.895 1.00 23.60 87 ILE B O 1
ATOM 3410 N N . ASN B 1 91 ? 45.854 -15.260 85.812 1.00 23.33 89 ASN B N 1
ATOM 3411 C CA . ASN B 1 91 ? 46.379 -13.922 86.094 1.00 23.15 89 ASN B CA 1
ATOM 3412 C C . ASN B 1 91 ? 47.803 -13.681 85.602 1.00 23.09 89 ASN B C 1
ATOM 3413 O O . ASN B 1 91 ? 48.140 -12.561 85.218 1.00 23.00 89 ASN B O 1
ATOM 3418 N N . ASN B 1 92 ? 48.635 -14.720 85.628 1.00 23.03 90 ASN B N 1
ATOM 3419 C CA . ASN B 1 92 ? 49.994 -14.626 85.092 1.00 23.15 90 ASN B CA 1
ATOM 3420 C C . ASN B 1 92 ? 49.997 -14.471 83.571 1.00 23.14 90 ASN B C 1
ATOM 3421 O O . ASN B 1 92 ? 50.872 -13.813 83.014 1.00 23.03 90 ASN B O 1
ATOM 3426 N N . LYS B 1 93 ? 49.010 -15.073 82.907 1.00 23.18 91 LYS B N 1
ATOM 3427 C CA . LYS B 1 93 ? 48.853 -14.901 81.465 1.00 23.16 91 LYS B CA 1
ATOM 3428 C C . LYS B 1 93 ? 48.196 -13.564 81.100 1.00 23.06 91 LYS B C 1
ATOM 3429 O O . LYS B 1 93 ? 48.604 -12.929 80.135 1.00 22.95 91 LYS B O 1
ATOM 3435 N N . VAL B 1 94 ? 47.198 -13.141 81.880 1.00 23.10 92 VAL B N 1
ATOM 3436 C CA . VAL B 1 94 ? 46.520 -11.850 81.680 1.00 23.00 92 VAL B CA 1
ATOM 3437 C C . VAL B 1 94 ? 47.529 -10.700 81.718 1.00 23.17 92 VAL B C 1
ATOM 3438 O O . VAL B 1 94 ? 47.485 -9.798 80.876 1.00 23.10 92 VAL B O 1
ATOM 3442 N N . ALA B 1 95 ? 48.432 -10.741 82.698 1.00 23.32 93 ALA B N 1
ATOM 3443 C CA . ALA B 1 95 ? 49.612 -9.883 82.701 1.00 23.52 93 ALA B CA 1
ATOM 3444 C C . ALA B 1 95 ? 50.500 -10.345 81.552 1.00 23.61 93 ALA B C 1
ATOM 3445 O O . ALA B 1 95 ? 50.833 -11.523 81.464 1.00 24.07 93 ALA B O 1
ATOM 3447 N N . SER B 1 96 ? 50.870 -9.413 80.680 1.00 23.64 94 SER B N 1
ATOM 3448 C CA . SER B 1 96 ? 51.513 -9.704 79.379 1.00 23.56 94 SER B CA 1
ATOM 3449 C C . SER B 1 96 ? 50.504 -10.040 78.269 1.00 23.34 94 SER B C 1
ATOM 3450 O O . SER B 1 96 ? 50.877 -10.566 77.218 1.00 23.34 94 SER B O 1
ATOM 3453 N N . GLY B 1 97 ? 49.230 -9.740 78.526 1.00 23.16 95 GLY B N 1
ATOM 3454 C CA . GLY B 1 97 ? 48.191 -9.695 77.495 1.00 22.92 95 GLY B CA 1
ATOM 3455 C C . GLY B 1 97 ? 47.782 -11.002 76.846 1.00 22.91 95 GLY B C 1
ATOM 3456 O O . GLY B 1 97 ? 47.404 -11.023 75.671 1.00 22.84 95 GLY B O 1
ATOM 3457 N N . GLU B 1 98 ? 47.837 -12.087 77.613 1.00 22.86 96 GLU B N 1
ATOM 3458 C CA . GLU B 1 98 ? 47.506 -13.416 77.103 1.00 22.94 96 GLU B CA 1
ATOM 3459 C C . GLU B 1 98 ? 46.431 -14.101 77.955 1.00 22.97 96 GLU B C 1
ATOM 3460 O O . GLU B 1 98 ? 45.960 -13.540 78.946 1.00 22.79 96 GLU B O 1
ATOM 3466 N N . PHE B 1 99 ? 46.038 -15.308 77.549 1.00 22.93 97 PHE B N 1
ATOM 3467 C CA . PHE B 1 99 ? 45.059 -16.100 78.279 1.00 23.06 97 PHE B CA 1
ATOM 3468 C C . PHE B 1 99 ? 45.330 -17.586 78.044 1.00 23.16 97 PHE B C 1
ATOM 3469 O O . PHE B 1 99 ? 45.729 -17.966 76.942 1.00 23.18 97 PHE B O 1
ATOM 3477 N N . PRO B 1 100 ? 45.140 -18.431 79.081 1.00 23.17 98 PRO B N 1
ATOM 3478 C CA . PRO B 1 100 ? 45.251 -19.878 78.867 1.00 23.28 98 PRO B CA 1
ATOM 3479 C C . PRO B 1 100 ? 44.243 -20.343 77.819 1.00 23.42 98 PRO B C 1
ATOM 3480 O O . PRO B 1 100 ? 43.096 -19.877 77.823 1.00 23.54 98 PRO B O 1
ATOM 3484 N N . ASP B 1 101 ? 44.667 -21.230 76.920 1.00 23.45 99 ASP B N 1
ATOM 3485 C CA . ASP B 1 101 ? 43.801 -21.687 75.824 1.00 23.45 99 ASP B CA 1
ATOM 3486 C C . ASP B 1 101 ? 42.395 -22.036 76.327 1.00 23.44 99 ASP B C 1
ATOM 3487 O O . ASP B 1 101 ? 41.394 -21.485 75.858 1.00 23.57 99 ASP B O 1
ATOM 3492 N N . VAL B 1 102 ? 42.339 -22.960 77.281 1.00 23.42 100 VAL B N 1
ATOM 3493 C CA . VAL B 1 102 ? 41.105 -23.305 77.985 1.00 23.20 100 VAL B CA 1
ATOM 3494 C C . VAL B 1 102 ? 41.441 -23.441 79.468 1.00 23.11 100 VAL B C 1
ATOM 3495 O O . VAL B 1 102 ? 42.453 -24.051 79.826 1.00 23.01 100 VAL B O 1
ATOM 3499 N N . ILE B 1 103 ? 40.611 -22.854 80.324 1.00 23.07 101 ILE B N 1
ATOM 3500 C CA . ILE B 1 103 ? 40.734 -23.071 81.763 1.00 23.08 101 ILE B CA 1
ATOM 3501 C C . ILE B 1 103 ? 39.368 -23.314 82.403 1.00 23.20 101 ILE B C 1
ATOM 3502 O O . ILE B 1 103 ? 38.402 -22.608 82.109 1.00 23.38 101 ILE B O 1
ATOM 3507 N N . ASP B 1 104 ? 39.294 -24.348 83.241 1.00 23.05 102 ASP B N 1
ATOM 3508 C CA . ASP B 1 104 ? 38.159 -24.547 84.130 1.00 22.96 102 ASP B CA 1
ATOM 3509 C C . ASP B 1 104 ? 38.455 -23.844 85.460 1.00 22.84 102 ASP B C 1
ATOM 3510 O O . ASP B 1 104 ? 39.304 -24.279 86.248 1.00 22.52 102 ASP B O 1
ATOM 3515 N N . LEU B 1 105 ? 37.738 -22.753 85.693 1.00 22.86 103 LEU B N 1
ATOM 3516 C CA . LEU B 1 105 ? 37.967 -21.903 86.855 1.00 22.85 103 LEU B CA 1
ATOM 3517 C C . LEU B 1 105 ? 37.385 -22.465 88.152 1.00 22.76 103 LEU B C 1
ATOM 3518 O O . LEU B 1 105 ? 37.696 -21.974 89.238 1.00 22.86 103 LEU B O 1
ATOM 3523 N N . ALA B 1 106 ? 36.541 -23.488 88.027 1.00 22.68 104 ALA B N 1
ATOM 3524 C CA . ALA B 1 106 ? 36.045 -24.264 89.172 1.00 22.74 104 ALA B CA 1
ATOM 3525 C C . ALA B 1 106 ? 35.345 -23.433 90.252 1.00 22.68 104 ALA B C 1
ATOM 3526 O O . ALA B 1 106 ? 35.491 -23.700 91.452 1.00 22.54 104 ALA B O 1
ATOM 3528 N N . GLY B 1 107 ? 34.580 -22.435 89.816 1.00 22.57 105 GLY B N 1
ATOM 3529 C CA . GLY B 1 107 ? 33.876 -21.542 90.732 1.00 22.79 105 GLY B CA 1
ATOM 3530 C C . GLY B 1 107 ? 34.488 -20.155 90.828 1.00 22.77 105 GLY B C 1
ATOM 3531 O O . GLY B 1 107 ? 33.803 -19.195 91.205 1.00 22.49 105 GLY B O 1
ATOM 3532 N N . ASN B 1 108 ? 35.779 -20.059 90.503 1.00 22.77 106 ASN B N 1
ATOM 3533 C CA . ASN B 1 108 ? 36.513 -18.793 90.533 1.00 22.97 106 ASN B CA 1
ATOM 3534 C C . ASN B 1 108 ? 36.037 -17.845 89.447 1.00 23.10 106 ASN B C 1
ATOM 3535 O O . ASN B 1 108 ? 35.686 -18.279 88.347 1.00 23.25 106 ASN B O 1
ATOM 3540 N N . ALA B 1 109 ? 36.032 -16.552 89.759 1.00 23.19 107 ALA B N 1
ATOM 3541 C CA . ALA B 1 109 ? 35.572 -15.531 88.826 1.00 23.29 107 ALA B CA 1
ATOM 3542 C C . ALA B 1 109 ? 36.612 -15.250 87.746 1.00 23.39 107 ALA B C 1
ATOM 3543 O O . ALA B 1 109 ? 37.818 -15.351 87.992 1.00 23.42 107 ALA B O 1
ATOM 3545 N N . VAL B 1 110 ? 36.133 -14.904 86.552 1.00 23.38 108 VAL B N 1
ATOM 3546 C CA . VAL B 1 110 ? 36.995 -14.451 85.461 1.00 23.37 108 VAL B CA 1
ATOM 3547 C C . VAL B 1 110 ? 37.634 -13.115 85.843 1.00 23.48 108 VAL B C 1
ATOM 3548 O O . VAL B 1 110 ? 37.006 -12.273 86.498 1.00 23.42 108 VAL B O 1
ATOM 3552 N N . SER B 1 111 ? 38.893 -12.944 85.444 1.00 23.50 109 SER B N 1
ATOM 3553 C CA . SER B 1 111 ? 39.600 -11.679 85.598 1.00 23.27 109 SER B CA 1
ATOM 3554 C C . SER B 1 111 ? 38.839 -10.568 84.881 1.00 23.24 109 SER B C 1
ATOM 3555 O O . SER B 1 111 ? 38.435 -10.729 83.725 1.00 23.22 109 SER B O 1
ATOM 3558 N N . LEU B 1 112 ? 38.635 -9.453 85.576 1.00 23.20 110 LEU B N 1
ATOM 3559 C CA . LEU B 1 112 ? 37.970 -8.290 84.996 1.00 23.26 110 LEU B CA 1
ATOM 3560 C C . LEU B 1 112 ? 38.879 -7.579 83.993 1.00 23.21 110 LEU B C 1
ATOM 3561 O O . LEU B 1 112 ? 38.402 -6.975 83.032 1.00 23.27 110 LEU B O 1
ATOM 3566 N N . ALA B 1 113 ? 40.187 -7.669 84.229 1.00 23.16 111 ALA B N 1
ATOM 3567 C CA . ALA B 1 113 ? 41.202 -7.153 83.313 1.00 23.09 111 ALA B CA 1
ATOM 3568 C C . ALA B 1 113 ? 41.273 -7.967 82.020 1.00 23.15 111 ALA B C 1
ATOM 3569 O O . ALA B 1 113 ? 41.625 -7.435 80.968 1.00 23.34 111 ALA B O 1
ATOM 3571 N N . ALA B 1 114 ? 40.952 -9.257 82.104 1.00 23.15 112 ALA B N 1
ATOM 3572 C CA . ALA B 1 114 ? 40.913 -10.122 80.928 1.00 23.14 112 ALA B CA 1
ATOM 3573 C C . ALA B 1 114 ? 39.745 -9.756 80.015 1.00 23.18 112 ALA B C 1
ATOM 3574 O O . ALA B 1 114 ? 39.880 -9.765 78.790 1.00 23.06 112 ALA B O 1
ATOM 3576 N N . ILE B 1 115 ? 38.609 -9.430 80.625 1.00 23.14 113 ILE B N 1
ATOM 3577 C CA . ILE B 1 115 ? 37.418 -9.011 79.892 1.00 23.25 113 ILE B CA 1
ATOM 3578 C C . ILE B 1 115 ? 37.617 -7.633 79.243 1.00 23.31 113 ILE B C 1
ATOM 3579 O O . ILE B 1 115 ? 37.209 -7.426 78.097 1.00 23.33 113 ILE B O 1
ATOM 3584 N N . GLU B 1 116 ? 38.264 -6.714 79.964 1.00 23.35 114 GLU B N 1
ATOM 3585 C CA . GLU B 1 116 ? 38.532 -5.364 79.449 1.00 23.37 114 GLU B CA 1
ATOM 3586 C C . GLU B 1 116 ? 39.477 -5.407 78.247 1.00 23.31 114 GLU B C 1
ATOM 3587 O O . GLU B 1 116 ? 39.320 -4.636 77.296 1.00 23.34 114 GLU B O 1
ATOM 3593 N N . GLN B 1 117 ? 40.445 -6.320 78.297 1.00 23.22 115 GLN B N 1
ATOM 3594 C CA . GLN B 1 117 ? 41.435 -6.480 77.233 1.00 23.22 115 GLN B CA 1
ATOM 3595 C C . GLN B 1 117 ? 40.957 -7.460 76.165 1.00 23.19 115 GLN B C 1
ATOM 3596 O O . GLN B 1 117 ? 41.696 -7.767 75.226 1.00 23.14 115 GLN B O 1
ATOM 3602 N N . LYS B 1 118 ? 39.706 -7.908 76.307 1.00 23.28 116 LYS B N 1
ATOM 3603 C CA . LYS B 1 118 ? 39.106 -9.025 75.545 1.00 23.24 116 LYS B CA 1
ATOM 3604 C C . LYS B 1 118 ? 40.028 -10.218 75.262 1.00 23.18 116 LYS B C 1
ATOM 3605 O O . LYS B 1 118 ? 40.166 -10.667 74.122 1.00 23.24 116 LYS B O 1
ATOM 3611 N N . LEU B 1 119 ? 40.633 -10.725 76.330 1.00 23.21 117 LEU B N 1
ATOM 3612 C CA . LEU B 1 119 ? 41.466 -11.923 76.287 1.00 23.24 117 LEU B CA 1
ATOM 3613 C C . LEU B 1 119 ? 40.586 -13.175 76.282 1.00 23.18 117 LEU B C 1
ATOM 3614 O O . LEU B 1 119 ? 41.068 -14.284 76.043 1.00 23.13 117 LEU B O 1
ATOM 3619 N N . VAL B 1 120 ? 39.292 -12.974 76.533 1.00 23.18 118 VAL B N 1
ATOM 3620 C CA . VAL B 1 120 ? 38.325 -14.058 76.722 1.00 23.23 118 VAL B CA 1
ATOM 3621 C C . VAL B 1 120 ? 37.259 -14.048 75.620 1.00 23.26 118 VAL B C 1
ATOM 3622 O O . VAL B 1 120 ? 36.781 -12.983 75.214 1.00 23.20 118 VAL B O 1
ATOM 3626 N N . LEU B 1 121 ? 36.890 -15.237 75.145 1.00 23.26 119 LEU B N 1
ATOM 3627 C CA . LEU B 1 121 ? 35.884 -15.383 74.097 1.00 23.39 119 LEU B CA 1
ATOM 3628 C C . LEU B 1 121 ? 34.459 -15.299 74.642 1.00 23.40 119 LEU B C 1
ATOM 3629 O O . LEU B 1 121 ? 34.157 -15.868 75.691 1.00 23.58 119 LEU B O 1
ATOM 3634 N N . ASP B 1 122 ? 33.600 -14.576 73.922 1.00 23.41 120 ASP B N 1
ATOM 3635 C CA . ASP B 1 122 ? 32.166 -14.539 74.194 1.00 23.35 120 ASP B CA 1
ATOM 3636 C C . ASP B 1 122 ? 31.551 -15.857 73.729 1.00 23.40 120 ASP B C 1
ATOM 3637 O O . ASP B 1 122 ? 31.619 -16.207 72.547 1.00 23.53 120 ASP B O 1
ATOM 3642 N N . LEU B 1 123 ? 30.953 -16.575 74.672 1.00 23.40 121 LEU B N 1
ATOM 3643 C CA . LEU B 1 123 ? 30.451 -17.931 74.451 1.00 23.39 121 LEU B CA 1
ATOM 3644 C C . LEU B 1 123 ? 28.989 -17.975 74.016 1.00 23.23 121 LEU B C 1
ATOM 3645 O O . LEU B 1 123 ? 28.528 -18.995 73.490 1.00 23.24 121 LEU B O 1
ATOM 3650 N N . LYS B 1 124 ? 28.268 -16.876 74.235 1.00 23.22 122 LYS B N 1
ATOM 3651 C CA . LYS B 1 124 ? 26.819 -16.832 74.002 1.00 23.13 122 LYS B CA 1
ATOM 3652 C C . LYS B 1 124 ? 26.404 -17.103 72.544 1.00 23.25 122 LYS B C 1
ATOM 3653 O O . LYS B 1 124 ? 25.497 -17.910 72.321 1.00 23.41 122 LYS B O 1
ATOM 3659 N N . PRO B 1 125 ? 27.046 -16.432 71.552 1.00 23.29 123 PRO B N 1
ATOM 3660 C CA . PRO B 1 125 ? 26.739 -16.755 70.154 1.00 23.27 123 PRO B CA 1
ATOM 3661 C C . PRO B 1 125 ? 26.797 -18.251 69.825 1.00 23.32 123 PRO B C 1
ATOM 3662 O O . PRO B 1 125 ? 25.896 -18.739 69.159 1.00 23.48 123 PRO B O 1
ATOM 3666 N N . TYR B 1 126 ? 27.824 -18.965 70.294 1.00 23.34 124 TYR B N 1
ATOM 3667 C CA . TYR B 1 126 ? 27.943 -20.415 70.052 1.00 23.31 124 TYR B CA 1
ATOM 3668 C C . TYR B 1 126 ? 26.838 -21.222 70.737 1.00 23.37 124 TYR B C 1
ATOM 3669 O O . TYR B 1 126 ? 26.299 -22.168 70.160 1.00 23.35 124 TYR B O 1
ATOM 3678 N N . ILE B 1 127 ? 26.517 -20.849 71.974 1.00 23.37 125 ILE B N 1
ATOM 3679 C CA . ILE B 1 127 ? 25.452 -21.501 72.734 1.00 23.18 125 ILE B CA 1
ATOM 3680 C C . ILE B 1 127 ? 24.101 -21.321 72.031 1.00 23.21 125 ILE B C 1
ATOM 3681 O O . ILE B 1 127 ? 23.258 -22.221 72.031 1.00 23.09 125 ILE B O 1
ATOM 3686 N N . ASP B 1 128 ? 23.931 -20.170 71.391 1.00 23.39 126 ASP B N 1
ATOM 3687 C CA . ASP B 1 128 ? 22.623 -19.740 70.908 1.00 23.44 126 ASP B CA 1
ATOM 3688 C C . ASP B 1 128 ? 21.812 -20.478 69.792 1.00 23.49 126 ASP B C 1
ATOM 3689 O O . ASP B 1 128 ? 20.798 -21.085 70.116 1.00 23.54 126 ASP B O 1
ATOM 3694 N N . SER B 1 129 ? 22.123 -20.417 68.492 1.00 23.65 127 SER B N 1
ATOM 3695 C CA . SER B 1 129 ? 23.278 -20.918 67.715 1.00 23.64 127 SER B CA 1
ATOM 3696 C C . SER B 1 129 ? 23.354 -22.451 67.646 1.00 23.53 127 SER B C 1
ATOM 3697 O O . SER B 1 129 ? 22.991 -23.047 66.622 1.00 23.51 127 SER B O 1
ATOM 3700 N N . ASN B 1 130 ? 23.769 -23.075 68.743 1.00 23.39 128 ASN B N 1
ATOM 3701 C CA . ASN B 1 130 ? 23.782 -24.532 68.853 1.00 23.30 128 ASN B CA 1
ATOM 3702 C C . ASN B 1 130 ? 22.724 -25.076 69.820 1.00 23.24 128 ASN B C 1
ATOM 3703 O O . ASN B 1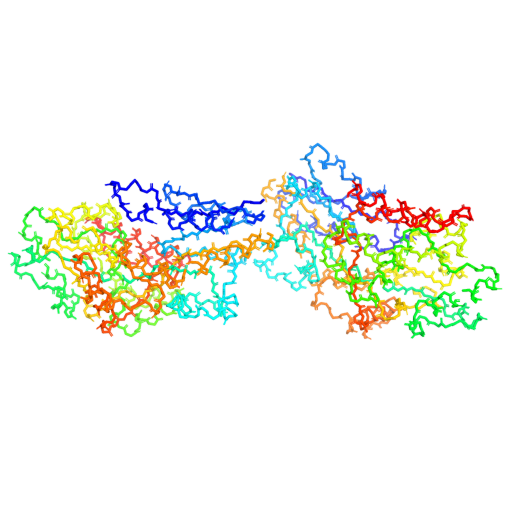 130 ? 22.772 -26.249 70.205 1.00 23.12 128 ASN B O 1
ATOM 3708 N N . LYS B 1 131 ? 21.776 -24.213 70.197 1.00 23.21 129 LYS B N 1
ATOM 3709 C CA . LYS B 1 131 ? 20.622 -24.572 71.040 1.00 23.28 129 LYS B CA 1
ATOM 3710 C C . LYS B 1 131 ? 21.034 -25.211 72.369 1.00 23.24 129 LYS B C 1
ATOM 3711 O O . LYS B 1 131 ? 20.595 -26.315 72.700 1.00 23.27 129 LYS B O 1
ATOM 3717 N N . LEU B 1 132 ? 21.881 -24.511 73.121 1.00 23.26 130 LEU B N 1
ATOM 3718 C CA . LEU B 1 132 ? 22.433 -25.038 74.370 1.00 23.22 130 LEU B CA 1
ATOM 3719 C C . LEU B 1 132 ? 22.084 -24.167 75.577 1.00 23.20 130 LEU B C 1
ATOM 3720 O O . LEU B 1 132 ? 22.842 -24.119 76.547 1.00 23.29 130 LEU B O 1
ATOM 3725 N N . GLU B 1 133 ? 20.944 -23.476 75.503 1.00 23.29 131 GLU B N 1
ATOM 3726 C CA . GLU B 1 133 ? 20.423 -22.673 76.616 1.00 23.25 131 GLU B CA 1
ATOM 3727 C C . GLU B 1 133 ? 20.177 -23.547 77.841 1.00 23.20 131 GLU B C 1
ATOM 3728 O O . GLU B 1 133 ? 20.580 -23.199 78.954 1.00 23.13 131 GLU B O 1
ATOM 3734 N N . LYS B 1 134 ? 19.514 -24.679 77.614 1.00 23.20 132 LYS B N 1
ATOM 3735 C CA . LYS B 1 134 ? 19.194 -25.645 78.662 1.00 23.23 132 LYS B CA 1
ATOM 3736 C C . LYS B 1 134 ? 20.430 -26.352 79.206 1.00 23.14 132 LYS B C 1
ATOM 3737 O O . LYS B 1 134 ? 20.493 -26.674 80.392 1.00 23.22 132 LYS B O 1
ATOM 3743 N N . ASN B 1 135 ? 21.398 -26.596 78.327 1.00 23.13 133 ASN B N 1
ATOM 3744 C CA . ASN B 1 135 ? 22.619 -27.316 78.677 1.00 23.11 133 ASN B CA 1
ATOM 3745 C C . ASN B 1 135 ? 23.530 -26.538 79.626 1.00 23.15 133 ASN B C 1
ATOM 3746 O O . ASN B 1 135 ? 24.201 -27.128 80.475 1.00 23.20 133 ASN B O 1
ATOM 3751 N N . VAL B 1 136 ? 23.555 -25.217 79.472 1.00 23.19 134 VAL B N 1
ATOM 3752 C CA . VAL B 1 136 ? 24.365 -24.356 80.340 1.00 23.21 134 VAL B CA 1
ATOM 3753 C C . VAL B 1 136 ? 23.583 -23.885 81.571 1.00 23.20 134 VAL B C 1
ATOM 3754 O O . VAL B 1 136 ? 24.172 -23.416 82.540 1.00 23.35 134 VAL B O 1
ATOM 3758 N N . GLY B 1 137 ? 22.258 -24.017 81.512 1.00 23.25 135 GLY B N 1
ATOM 3759 C CA . GLY B 1 137 ? 21.364 -23.710 82.630 1.00 23.16 135 GLY B CA 1
ATOM 3760 C C . GLY B 1 137 ? 21.500 -22.319 83.220 1.00 23.20 135 GLY B C 1
ATOM 3761 O O . GLY B 1 137 ? 21.322 -21.316 82.523 1.00 23.13 135 GLY B O 1
ATOM 3762 N N . LEU B 1 138 ? 21.827 -22.275 84.511 1.00 23.20 136 LEU B N 1
ATOM 3763 C CA . LEU B 1 138 ? 21.935 -21.027 85.272 1.00 23.27 136 LEU B CA 1
ATOM 3764 C C . LEU B 1 138 ? 23.024 -20.079 84.747 1.00 23.34 136 LEU B C 1
ATOM 3765 O O . LEU B 1 138 ? 22.918 -18.860 84.914 1.00 23.43 136 LEU B O 1
ATOM 3770 N N . ASN B 1 139 ? 24.059 -20.640 84.122 1.00 23.17 137 ASN B N 1
ATOM 3771 C CA . ASN B 1 139 ? 25.118 -19.851 83.481 1.00 23.18 137 ASN B CA 1
ATOM 3772 C C . ASN B 1 139 ? 24.579 -18.840 82.465 1.00 23.24 137 ASN B C 1
ATOM 3773 O O . ASN B 1 139 ? 25.103 -17.731 82.351 1.00 23.13 137 ASN B O 1
ATOM 3778 N N . TYR B 1 140 ? 23.527 -19.234 81.745 1.00 23.28 138 TYR B N 1
ATOM 3779 C CA . TYR B 1 140 ? 22.979 -18.446 80.643 1.00 23.29 138 TYR B CA 1
ATOM 3780 C C . TYR B 1 140 ? 22.530 -17.045 81.050 1.00 23.32 138 TYR B C 1
ATOM 3781 O O . TYR B 1 140 ? 22.871 -16.069 80.385 1.00 23.47 138 TYR B O 1
ATOM 3790 N N . LYS B 1 141 ? 21.768 -16.950 82.133 1.00 23.40 139 LYS B N 1
ATOM 3791 C CA . LYS B 1 141 ? 21.299 -15.660 82.625 1.00 23.50 139 LYS B CA 1
ATOM 3792 C C . LYS B 1 141 ? 22.311 -14.982 83.555 1.00 23.60 139 LYS B C 1
ATOM 3793 O O . LYS B 1 141 ? 22.551 -13.776 83.449 1.00 23.67 139 LYS B O 1
ATOM 3795 N N . GLN B 1 142 ? 22.911 -15.769 84.446 1.00 23.52 140 GLN B N 1
ATOM 3796 C CA . GLN B 1 142 ? 23.725 -15.241 85.537 1.00 23.45 140 GLN B CA 1
ATOM 3797 C C . GLN B 1 142 ? 25.161 -14.884 85.153 1.00 23.47 140 GLN B C 1
ATOM 3798 O O . GLN B 1 142 ? 25.732 -13.940 85.704 1.00 23.44 140 GLN B O 1
ATOM 3804 N N . ASN B 1 143 ? 25.748 -15.642 84.227 1.00 23.34 141 ASN B N 1
ATOM 3805 C CA . ASN B 1 143 ? 27.076 -15.323 83.708 1.00 23.29 141 ASN B CA 1
ATOM 3806 C C . ASN B 1 143 ? 27.030 -14.384 82.496 1.00 23.32 141 ASN B C 1
ATOM 3807 O O . ASN B 1 143 ? 28.028 -14.215 81.788 1.00 23.23 141 ASN B O 1
ATOM 3812 N N . GLN B 1 144 ? 25.865 -13.779 82.268 1.00 23.35 142 GLN B N 1
ATOM 3813 C CA . GLN B 1 144 ? 25.696 -12.778 81.216 1.00 23.45 142 GLN B CA 1
ATOM 3814 C C . GLN B 1 144 ? 26.096 -11.389 81.689 1.00 23.55 142 GLN B C 1
ATOM 3815 O O . GLN B 1 144 ? 25.469 -10.816 82.585 1.00 23.58 142 GLN B O 1
ATOM 3821 N N . LYS B 1 145 ? 27.156 -10.867 81.080 1.00 23.65 143 LYS B N 1
ATOM 3822 C CA . LYS B 1 145 ? 27.629 -9.512 81.327 1.00 23.64 143 LYS B CA 1
ATOM 3823 C C . LYS B 1 145 ? 27.443 -8.675 80.069 1.00 23.50 143 LYS B C 1
ATOM 3824 O O . LYS B 1 145 ? 28.208 -8.802 79.106 1.00 23.51 143 LYS B O 1
ATOM 3830 N N . ASP B 1 146 ? 26.414 -7.829 80.091 1.00 23.39 144 ASP B N 1
ATOM 3831 C CA . ASP B 1 146 ? 26.008 -7.012 78.942 1.00 23.29 144 ASP B CA 1
ATOM 3832 C C . ASP B 1 146 ? 25.726 -7.864 77.699 1.00 23.20 144 ASP B C 1
ATOM 3833 O O . ASP B 1 146 ? 26.185 -7.547 76.605 1.00 23.17 144 ASP B O 1
ATOM 3838 N N . GLY B 1 147 ? 24.978 -8.950 77.881 1.00 23.21 145 GLY B N 1
ATOM 3839 C CA . GLY B 1 147 ? 24.620 -9.844 76.777 1.00 23.11 145 GLY B CA 1
ATOM 3840 C C . GLY B 1 147 ? 25.744 -10.748 76.292 1.00 23.03 145 GLY B C 1
ATOM 3841 O O . GLY B 1 147 ? 25.619 -11.396 75.255 1.00 23.03 145 GLY B O 1
ATOM 3842 N N . LYS B 1 148 ? 26.838 -10.795 77.048 1.00 22.99 146 LYS B N 1
ATOM 3843 C CA . LYS B 1 148 ? 27.994 -11.623 76.711 1.00 22.99 146 LYS B CA 1
ATOM 3844 C C . LYS B 1 148 ? 28.277 -12.643 77.814 1.00 22.94 146 LYS B C 1
ATOM 3845 O O . LYS B 1 148 ? 28.232 -12.311 78.996 1.00 23.00 146 LYS B O 1
ATOM 3851 N N . ILE B 1 149 ? 28.558 -13.883 77.423 1.00 23.00 147 ILE B N 1
ATOM 3852 C CA . ILE B 1 149 ? 28.912 -14.936 78.379 1.00 23.09 147 ILE B CA 1
ATOM 3853 C C . ILE B 1 149 ? 30.374 -15.352 78.204 1.00 23.12 147 ILE B C 1
ATOM 3854 O O . ILE B 1 149 ? 30.753 -15.905 77.168 1.00 23.13 147 ILE B O 1
ATOM 3859 N N . TYR B 1 150 ? 31.187 -15.087 79.224 1.00 23.06 148 TYR B N 1
ATOM 3860 C CA . TYR B 1 150 ? 32.622 -15.348 79.154 1.00 23.07 148 TYR B CA 1
ATOM 3861 C C . TYR B 1 150 ? 33.036 -16.679 79.782 1.00 23.01 148 TYR B C 1
ATOM 3862 O O . TYR B 1 150 ? 34.143 -17.160 79.539 1.00 22.92 148 TYR B O 1
ATOM 3871 N N . THR B 1 151 ? 32.147 -17.266 80.582 1.00 22.86 149 THR B N 1
ATOM 3872 C CA . THR B 1 151 ? 32.451 -18.508 81.289 1.00 22.78 149 THR B CA 1
ATOM 3873 C C . THR B 1 151 ? 31.200 -19.364 81.527 1.00 22.68 149 THR B C 1
ATOM 3874 O O . THR B 1 151 ? 30.103 -18.840 81.740 1.00 22.43 149 THR B O 1
ATOM 3878 N N . VAL B 1 152 ? 31.376 -20.681 81.462 1.00 22.73 150 VAL B N 1
ATOM 3879 C CA . VAL B 1 152 ? 30.300 -21.631 81.754 1.00 22.85 150 VAL B CA 1
ATOM 3880 C 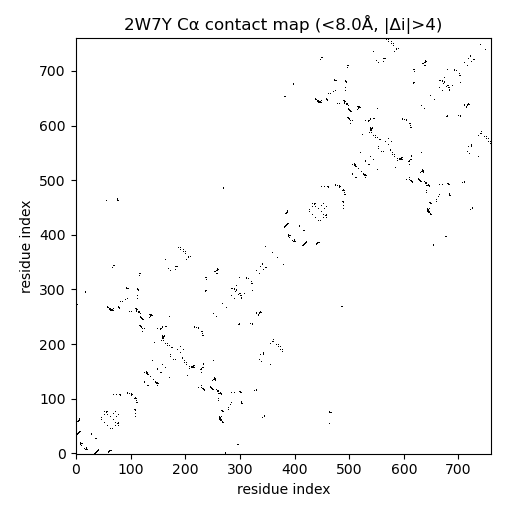C . VAL B 1 152 ? 30.797 -22.711 82.714 1.00 22.80 150 VAL B C 1
ATOM 3881 O O . VAL B 1 152 ? 31.698 -23.481 82.387 1.00 22.79 150 VAL B O 1
ATOM 3885 N N . HIS B 1 153 ? 30.201 -22.753 83.899 1.00 22.91 151 HIS B N 1
ATOM 3886 C CA . HIS B 1 153 ? 30.527 -23.761 84.904 1.00 22.90 151 HIS B CA 1
ATOM 3887 C C . HIS B 1 153 ? 29.623 -24.980 84.710 1.00 23.03 151 HIS B C 1
ATOM 3888 O O . HIS B 1 153 ? 28.401 -24.873 84.820 1.00 23.27 151 HIS B O 1
ATOM 3895 N N . GLU B 1 154 ? 30.223 -26.127 84.395 1.00 23.12 152 GLU B N 1
ATOM 3896 C CA . GLU B 1 154 ? 29.468 -27.381 84.198 1.00 23.29 152 GLU B CA 1
ATOM 3897 C C . GLU B 1 154 ? 28.860 -27.948 85.480 1.00 23.24 152 GLU B C 1
ATOM 3898 O O . GLU B 1 154 ? 27.964 -28.789 85.426 1.00 23.02 152 GLU B O 1
ATOM 3904 N N . GLN B 1 155 ? 29.368 -27.486 86.620 1.00 23.31 153 GLN B N 1
ATOM 3905 C CA . GLN B 1 155 ? 28.809 -27.796 87.929 1.00 23.30 153 GLN B CA 1
ATOM 3906 C C . GLN B 1 155 ? 28.325 -26.499 88.548 1.00 23.20 153 GLN B C 1
ATOM 3907 O O . GLN B 1 155 ? 29.081 -25.538 88.644 1.00 23.24 153 GLN B O 1
ATOM 3913 N N . LEU B 1 156 ? 27.071 -26.474 88.976 1.00 23.01 154 LEU B N 1
ATOM 3914 C CA . LEU B 1 156 ? 26.497 -25.271 89.563 1.00 22.78 154 LEU B CA 1
ATOM 3915 C C . LEU B 1 156 ? 27.001 -25.013 90.978 1.00 22.66 154 LEU B C 1
ATOM 3916 O O . LEU B 1 156 ? 27.194 -25.945 91.758 1.00 22.27 154 LEU B O 1
ATOM 3921 N N . PHE B 1 157 ? 27.215 -23.737 91.297 1.00 22.74 155 PHE B N 1
ATOM 3922 C CA . PHE B 1 157 ? 27.631 -23.337 92.637 1.00 22.77 155 PHE B CA 1
ATOM 3923 C C . PHE B 1 157 ? 26.422 -23.312 93.580 1.00 22.85 155 PHE B C 1
ATOM 3924 O O . PHE B 1 157 ? 26.084 -22.276 94.164 1.00 22.64 155 PHE B O 1
ATOM 3932 N N . THR B 1 158 ? 25.784 -24.475 93.709 1.00 23.04 156 THR B N 1
ATOM 3933 C CA . THR B 1 158 ? 24.599 -24.664 94.538 1.00 23.26 156 THR B CA 1
ATOM 3934 C C . THR B 1 158 ? 25.059 -24.958 95.968 1.00 23.68 156 THR B C 1
ATOM 3935 O O . THR B 1 158 ? 25.698 -25.984 96.228 1.00 23.54 156 THR B O 1
ATOM 3947 N N . GLY B 1 160 ? 24.141 -24.765 100.208 1.00 23.52 158 GLY B N 1
ATOM 3948 C CA . GLY B 1 160 ? 23.578 -24.560 101.536 1.00 23.08 158 GLY B CA 1
ATOM 3949 C C . GLY B 1 160 ? 24.697 -24.728 102.551 1.00 22.84 158 GLY B C 1
ATOM 3950 O O . GLY B 1 160 ? 25.776 -24.149 102.403 1.00 22.60 158 GLY B O 1
ATOM 3951 N N . LEU B 1 161 ? 24.452 -25.532 103.579 1.00 22.72 159 LEU B N 1
ATOM 3952 C CA . LEU B 1 161 ? 25.492 -25.837 104.555 1.00 22.75 159 LEU B CA 1
ATOM 3953 C C . LEU B 1 161 ? 25.343 -27.268 105.084 1.00 22.65 159 LEU B C 1
ATOM 3954 O O . LEU B 1 161 ? 24.415 -27.982 104.695 1.00 22.44 159 LEU B O 1
ATOM 3959 N N . TRP B 1 162 ? 26.268 -27.691 105.938 1.00 22.51 160 TRP B N 1
ATOM 3960 C CA . TRP B 1 162 ? 26.205 -29.024 106.532 1.00 22.69 160 TRP B CA 1
ATOM 3961 C C . TRP B 1 162 ? 26.331 -28.944 108.048 1.00 22.75 160 TRP B C 1
ATOM 3962 O O . TRP B 1 162 ? 27.069 -28.110 108.570 1.00 22.80 160 TRP B O 1
ATOM 3973 N N . TYR B 1 163 ? 25.599 -29.803 108.749 1.00 22.72 161 TYR B N 1
ATOM 3974 C CA . TYR B 1 163 ? 25.650 -29.827 110.207 1.00 22.82 161 TYR B CA 1
ATOM 3975 C C . TYR B 1 163 ? 25.649 -31.249 110.766 1.00 22.90 161 TYR B C 1
ATOM 3976 O O . TYR B 1 163 ? 25.139 -32.175 110.129 1.00 22.79 161 TYR B O 1
ATOM 3985 N N . ASN B 1 164 ? 26.240 -31.407 111.950 1.00 22.93 162 ASN B N 1
ATOM 3986 C CA . ASN B 1 164 ? 26.253 -32.678 112.666 1.00 22.80 162 ASN B CA 1
ATOM 3987 C C . ASN B 1 164 ? 25.027 -32.796 113.568 1.00 22.85 162 ASN B C 1
ATOM 3988 O O . ASN B 1 164 ? 24.918 -32.094 114.577 1.00 22.83 162 ASN B O 1
ATOM 3993 N N . LYS B 1 165 ? 24.117 -33.696 113.198 1.00 22.84 163 LYS B N 1
ATOM 3994 C CA . LYS B 1 165 ? 22.858 -33.912 113.923 1.00 22.94 163 LYS B CA 1
ATOM 3995 C C . LYS B 1 165 ? 23.057 -34.344 115.378 1.00 22.93 163 LYS B C 1
ATOM 3996 O O . LYS B 1 165 ? 22.283 -33.958 116.252 1.00 22.95 163 LYS B O 1
ATOM 4002 N N . ASP B 1 166 ? 24.098 -35.139 115.627 1.00 22.98 164 ASP B N 1
ATOM 4003 C CA . ASP B 1 166 ? 24.389 -35.653 116.968 1.00 23.11 164 ASP B CA 1
ATOM 4004 C C . ASP B 1 166 ? 24.914 -34.585 117.920 1.00 23.01 164 ASP B C 1
ATOM 4005 O O . ASP B 1 166 ? 24.492 -34.527 119.070 1.00 23.16 164 ASP B O 1
ATOM 4010 N N . ILE B 1 167 ? 25.833 -33.752 117.435 1.00 23.05 165 ILE B N 1
ATOM 4011 C CA . ILE B 1 167 ? 26.393 -32.648 118.221 1.00 23.05 165 ILE B CA 1
ATOM 4012 C C . ILE B 1 167 ? 25.316 -31.617 118.584 1.00 22.96 165 ILE B C 1
ATOM 4013 O O . ILE B 1 167 ? 25.282 -31.129 119.717 1.00 23.08 165 ILE B O 1
ATOM 4018 N N . PHE B 1 168 ? 24.443 -31.301 117.625 1.00 22.93 166 PHE B N 1
ATOM 4019 C CA . PHE B 1 168 ? 23.318 -30.383 117.848 1.00 22.87 166 PHE B CA 1
ATOM 4020 C C . PHE B 1 168 ? 22.346 -30.919 118.898 1.00 23.01 166 PHE B C 1
ATOM 4021 O O . PHE B 1 168 ? 21.932 -30.180 119.799 1.00 23.05 166 PHE B O 1
ATOM 4029 N N . ALA B 1 169 ? 21.998 -32.202 118.780 1.00 22.88 167 ALA B N 1
ATOM 4030 C CA . ALA B 1 169 ? 21.082 -32.863 119.707 1.00 23.01 167 ALA B CA 1
ATOM 4031 C C . ALA B 1 169 ? 21.614 -32.868 121.143 1.00 23.19 167 ALA B C 1
ATOM 4032 O O . ALA B 1 169 ? 20.864 -32.615 122.090 1.00 23.24 167 ALA B O 1
ATOM 4034 N N . LYS B 1 170 ? 22.911 -33.143 121.288 1.00 23.28 168 LYS B N 1
ATOM 4035 C CA . LYS B 1 170 ? 23.579 -33.173 122.593 1.00 23.40 168 LYS B CA 1
ATOM 4036 C C . LYS B 1 170 ? 23.691 -31.792 123.238 1.00 23.39 168 LYS B C 1
ATOM 4037 O O . LYS B 1 170 ? 23.620 -31.664 124.463 1.00 23.54 168 LYS B O 1
ATOM 4043 N N . ALA B 1 171 ? 23.865 -30.766 122.408 1.00 23.36 169 ALA B N 1
ATOM 4044 C CA . ALA B 1 171 ? 23.958 -29.389 122.883 1.00 23.29 169 ALA B CA 1
ATOM 4045 C C . ALA B 1 171 ? 22.589 -28.796 123.204 1.00 23.29 169 ALA B C 1
ATOM 4046 O O . ALA B 1 171 ? 22.499 -27.766 123.874 1.00 23.43 169 ALA B O 1
ATOM 4048 N N . GLY B 1 172 ? 21.531 -29.454 122.729 1.00 23.28 170 GLY B N 1
ATOM 4049 C CA . GLY B 1 172 ? 20.175 -28.916 122.798 1.00 23.08 170 GLY B CA 1
ATOM 4050 C C . GLY B 1 172 ? 20.028 -27.703 121.897 1.00 22.99 170 GLY B C 1
ATOM 4051 O O . GLY B 1 172 ? 19.289 -26.775 122.212 1.00 22.99 170 GLY B O 1
ATOM 4052 N N . ALA B 1 173 ? 20.740 -27.715 120.772 1.00 23.00 171 ALA B N 1
ATOM 4053 C CA . ALA B 1 173 ? 20.794 -26.567 119.867 1.00 22.95 171 ALA B CA 1
ATOM 4054 C C . ALA B 1 173 ? 19.782 -26.676 118.730 1.00 22.96 171 ALA B C 1
ATOM 4055 O O . ALA B 1 173 ? 19.561 -27.759 118.187 1.00 22.94 171 ALA B O 1
ATOM 4057 N N . LYS B 1 174 ? 19.163 -25.546 118.392 1.00 23.04 172 LYS B N 1
ATOM 4058 C CA . LYS B 1 174 ? 18.271 -25.449 117.245 1.00 23.00 172 LYS B CA 1
ATOM 4059 C C . LYS B 1 174 ? 19.006 -25.861 115.972 1.00 23.02 172 LYS B C 1
ATOM 4060 O O . LYS B 1 174 ? 20.110 -25.389 115.701 1.00 22.99 172 LYS B O 1
ATOM 4066 N N . THR B 1 175 ? 18.392 -26.755 115.205 1.00 23.04 173 THR B N 1
ATOM 4067 C CA . THR B 1 175 ? 18.963 -27.206 113.941 1.00 23.06 173 THR B CA 1
ATOM 4068 C C . THR B 1 175 ? 18.706 -26.140 112.863 1.00 23.02 173 THR B C 1
ATOM 4069 O O . THR B 1 175 ? 17.830 -25.294 113.044 1.00 23.01 173 THR B O 1
ATOM 4073 N N . PRO B 1 176 ? 19.497 -26.142 111.766 1.00 23.02 174 PRO B N 1
ATOM 4074 C CA . PRO B 1 176 ? 19.355 -25.150 110.687 1.00 23.07 174 PRO B CA 1
ATOM 4075 C C . PRO B 1 176 ? 17.931 -24.830 110.203 1.00 23.19 174 PRO B C 1
ATOM 4076 O O . PRO B 1 176 ? 17.658 -23.686 109.841 1.00 23.18 174 PRO B O 1
ATOM 4080 N N . ASP B 1 177 ? 17.043 -25.823 110.204 1.00 23.40 175 ASP B N 1
ATOM 4081 C CA . ASP B 1 177 ? 15.645 -25.623 109.806 1.00 23.58 175 ASP B CA 1
ATOM 4082 C C . ASP B 1 177 ? 14.850 -24.804 110.829 1.00 23.58 175 ASP B C 1
ATOM 4083 O O . ASP B 1 177 ? 13.759 -24.318 110.527 1.00 23.57 175 ASP B O 1
ATOM 4088 N N . GLN B 1 178 ? 15.405 -24.657 112.032 1.00 23.55 176 GLN B N 1
ATOM 4089 C CA . GLN B 1 178 ? 14.782 -23.877 113.101 1.00 23.43 176 GLN B CA 1
ATOM 4090 C C . GLN B 1 178 ? 15.360 -22.460 113.199 1.00 23.28 176 GLN B C 1
ATOM 4091 O O . GLN B 1 178 ? 14.876 -21.650 113.992 1.00 23.20 176 GLN B O 1
ATOM 4097 N N . TRP B 1 179 ? 16.392 -22.166 112.404 1.00 23.22 177 TRP B N 1
ATOM 4098 C CA . TRP B 1 179 ? 17.023 -20.841 112.417 1.00 23.21 177 TRP B CA 1
ATOM 4099 C C . TRP B 1 179 ? 16.231 -19.827 111.601 1.00 23.22 177 TRP B C 1
ATOM 4100 O O . TRP B 1 179 ? 16.490 -19.627 110.412 1.00 23.23 177 TRP B O 1
ATOM 4111 N N . ASN B 1 180 ? 15.272 -19.181 112.253 1.00 23.33 178 ASN B N 1
ATOM 4112 C CA . ASN B 1 180 ? 14.449 -18.168 111.606 1.00 23.29 178 ASN B CA 1
ATOM 4113 C C . ASN B 1 180 ? 15.124 -16.807 111.566 1.00 23.16 178 ASN B C 1
ATOM 4114 O O . ASN B 1 180 ? 14.845 -15.998 110.685 1.00 23.17 178 ASN B O 1
ATOM 4119 N N . THR B 1 181 ? 16.009 -16.566 112.528 1.00 23.14 179 THR B N 1
ATOM 4120 C CA . THR B 1 181 ? 16.783 -15.328 112.598 1.00 23.18 179 THR B CA 1
ATOM 4121 C C . THR B 1 181 ? 18.275 -15.618 112.776 1.00 23.15 179 THR B C 1
ATOM 4122 O O . THR B 1 181 ? 18.666 -16.749 113.081 1.00 23.05 179 THR B O 1
ATOM 4126 N N . TRP B 1 182 ? 19.094 -14.587 112.576 1.00 23.09 180 TRP B N 1
ATOM 4127 C CA . TRP B 1 182 ? 20.531 -14.647 112.826 1.00 23.08 180 TRP B CA 1
ATOM 4128 C C . TRP B 1 182 ? 20.828 -14.985 114.290 1.00 23.15 180 TRP B C 1
ATOM 4129 O O . TRP B 1 182 ? 21.752 -15.750 114.578 1.00 23.21 180 TRP B O 1
ATOM 4140 N N . ASP B 1 183 ? 20.039 -14.418 115.203 1.00 23.18 181 ASP B N 1
ATOM 4141 C CA . ASP B 1 183 ? 20.195 -14.663 116.639 1.00 23.16 181 ASP B CA 1
ATOM 4142 C C . ASP B 1 183 ? 19.967 -16.129 117.028 1.00 23.11 181 ASP B C 1
ATOM 4143 O O . ASP B 1 183 ? 20.612 -16.625 117.949 1.00 23.04 181 ASP B O 1
ATOM 4148 N N . ASP B 1 184 ? 19.064 -16.815 116.324 1.00 23.05 182 ASP B N 1
ATOM 4149 C CA . ASP B 1 184 ? 18.850 -18.257 116.518 1.00 23.02 182 ASP B CA 1
ATOM 4150 C C . ASP B 1 184 ? 20.115 -19.049 116.200 1.00 23.10 182 ASP B C 1
ATOM 4151 O O . ASP B 1 184 ? 20.479 -19.972 116.934 1.00 23.01 182 ASP B O 1
ATOM 4156 N N . PHE B 1 185 ? 20.773 -18.675 115.102 1.00 23.00 183 PHE B N 1
ATOM 4157 C CA . PHE B 1 185 ? 22.037 -19.276 114.682 1.00 22.95 183 PHE B CA 1
ATOM 4158 C C . PHE B 1 185 ? 23.157 -19.073 115.713 1.00 22.91 183 PHE B C 1
ATOM 4159 O O . PHE B 1 185 ? 23.842 -20.029 116.085 1.00 22.90 183 PHE B O 1
ATOM 4167 N N . THR B 1 186 ? 23.327 -17.832 116.167 1.00 22.89 184 THR B N 1
ATOM 4168 C CA . THR B 1 186 ? 24.366 -17.475 117.140 1.00 22.91 184 THR B CA 1
ATOM 4169 C C . THR B 1 186 ? 24.123 -18.106 118.511 1.00 22.89 184 THR B C 1
ATOM 4170 O O . THR B 1 186 ? 25.073 -18.471 119.207 1.00 22.97 184 THR B O 1
ATOM 4174 N N . GLN B 1 187 ? 22.851 -18.227 118.891 1.00 22.84 185 GLN B N 1
ATOM 4175 C CA . GLN B 1 187 ? 22.462 -18.915 120.128 1.00 22.83 185 GLN B CA 1
ATOM 4176 C C . GLN B 1 187 ? 22.694 -20.425 120.040 1.00 22.74 185 GLN B C 1
ATOM 4177 O O . GLN B 1 187 ? 23.077 -21.053 121.030 1.00 22.69 185 GLN B O 1
ATOM 4183 N N . ALA B 1 188 ? 22.463 -20.996 118.857 1.00 22.79 186 ALA B N 1
ATOM 4184 C CA . ALA B 1 188 ? 22.762 -22.405 118.587 1.00 22.93 186 ALA B CA 1
ATOM 4185 C C . ALA B 1 188 ? 24.266 -22.663 118.657 1.00 23.03 186 ALA B C 1
ATOM 4186 O O . ALA B 1 188 ? 24.706 -23.649 119.250 1.00 22.88 186 ALA B O 1
ATOM 4196 N N . ALA B 1 190 ? 26.507 -20.750 120.299 1.00 23.23 188 ALA B N 1
ATOM 4197 C CA . ALA B 1 190 ? 26.894 -20.579 121.703 1.00 23.20 188 ALA B CA 1
ATOM 4198 C C . ALA B 1 190 ? 26.658 -21.842 122.542 1.00 23.13 188 ALA B C 1
ATOM 4199 O O . ALA B 1 190 ? 27.510 -22.222 123.347 1.00 23.15 188 ALA B O 1
ATOM 4201 N N . SER B 1 191 ? 25.508 -22.486 122.337 1.00 23.25 189 SER B N 1
ATOM 4202 C CA . SER B 1 191 ? 25.156 -23.742 123.012 1.00 23.35 189 SER B CA 1
ATOM 4203 C C . SER B 1 191 ? 26.147 -24.868 122.720 1.00 23.37 189 SER B C 1
ATOM 4204 O O . SER B 1 191 ? 26.505 -25.630 123.616 1.00 23.45 189 SER B O 1
ATOM 4207 N N . ILE B 1 192 ? 26.574 -24.964 121.461 1.00 23.34 190 ILE B N 1
ATOM 4208 C CA . ILE B 1 192 ? 27.500 -26.004 121.007 1.00 23.32 190 ILE B CA 1
ATOM 4209 C C . ILE B 1 192 ? 28.907 -25.801 121.578 1.00 23.36 190 ILE B C 1
ATOM 4210 O O . ILE B 1 192 ? 29.595 -26.770 121.907 1.00 23.42 190 ILE B O 1
ATOM 4215 N N . ARG B 1 193 ? 29.311 -24.539 121.712 1.00 23.42 191 ARG B N 1
ATOM 4216 C CA . ARG B 1 193 ? 30.604 -24.184 122.302 1.00 23.41 191 ARG B CA 1
ATOM 4217 C C . ARG B 1 193 ? 30.686 -24.471 123.805 1.00 23.47 191 ARG B C 1
ATOM 4218 O O . ARG B 1 193 ? 31.783 -24.605 124.348 1.00 23.61 191 ARG B O 1
ATOM 4226 N N . LYS B 1 194 ? 29.532 -24.567 124.470 1.00 23.48 192 LYS B N 1
ATOM 4227 C CA . LYS B 1 194 ? 29.478 -24.954 125.885 1.00 23.49 192 LYS B CA 1
ATOM 4228 C C . LYS B 1 194 ? 29.930 -26.402 126.085 1.00 23.62 192 LYS B C 1
ATOM 4229 O O . LYS B 1 194 ? 30.300 -26.802 127.194 1.00 23.68 192 LYS B O 1
ATOM 4235 N N . GLN B 1 195 ? 29.891 -27.177 125.002 1.00 23.68 193 GLN B N 1
ATOM 4236 C CA . GLN B 1 195 ? 30.427 -28.537 124.977 1.00 23.79 193 GLN B CA 1
ATOM 4237 C C . GLN B 1 195 ? 31.902 -28.461 124.604 1.00 23.83 193 GLN B C 1
ATOM 4238 O O . GLN B 1 195 ? 32.297 -27.614 123.798 1.00 24.06 193 GLN B O 1
ATOM 4244 N N . ASP B 1 196 ? 32.720 -29.340 125.176 1.00 23.82 194 ASP B N 1
ATOM 4245 C CA . ASP B 1 196 ? 34.139 -29.373 124.813 1.00 23.79 194 ASP B CA 1
ATOM 4246 C C . ASP B 1 196 ? 34.491 -30.557 123.911 1.00 23.72 194 ASP B C 1
ATOM 4247 O O . ASP B 1 196 ? 33.776 -31.565 123.876 1.00 23.74 194 ASP B O 1
ATOM 4252 N N . GLY B 1 197 ? 35.594 -30.412 123.179 1.00 23.56 195 GLY B N 1
ATOM 4253 C CA . GLY B 1 197 ? 36.003 -31.391 122.181 1.00 23.42 195 GLY B CA 1
ATOM 4254 C C . GLY B 1 197 ? 35.637 -30.935 120.782 1.00 23.36 195 GLY B C 1
ATOM 4255 O O . GLY B 1 197 ? 36.263 -31.350 119.804 1.00 23.35 195 GLY B O 1
ATOM 4256 N N . VAL B 1 198 ? 34.621 -30.077 120.691 1.00 23.22 196 VAL B N 1
ATOM 4257 C CA . VAL B 1 198 ? 34.153 -29.553 119.410 1.00 23.23 196 VAL B CA 1
ATOM 4258 C C . VAL B 1 198 ? 34.204 -28.023 119.338 1.00 23.15 196 VAL B C 1
ATOM 4259 O O . VAL B 1 198 ? 33.975 -27.333 120.335 1.00 23.13 196 VAL B O 1
ATOM 4263 N N . TYR B 1 199 ? 34.528 -27.508 118.154 1.00 22.95 197 TYR B N 1
ATOM 4264 C CA . TYR B 1 199 ? 34.355 -26.092 117.859 1.00 22.91 197 TYR B CA 1
ATOM 4265 C C . TYR B 1 199 ? 33.140 -25.924 116.953 1.00 22.91 197 TYR B C 1
ATOM 4266 O O . TYR B 1 199 ? 32.686 -26.887 116.328 1.00 22.89 197 TYR B O 1
ATOM 4275 N N . ALA B 1 200 ? 32.606 -24.708 116.901 1.00 22.84 198 ALA B N 1
ATOM 4276 C CA . ALA B 1 200 ? 31.344 -24.456 116.212 1.00 22.81 198 ALA B CA 1
ATOM 4277 C C . ALA B 1 200 ? 31.465 -24.666 114.700 1.00 22.81 198 ALA B C 1
ATOM 4278 O O . ALA B 1 200 ? 30.853 -25.578 114.142 1.00 22.74 198 ALA B O 1
ATOM 4280 N N . PHE B 1 201 ? 32.275 -23.834 114.054 1.00 22.83 199 PHE B N 1
ATOM 4281 C CA . PHE B 1 201 ? 32.517 -23.941 112.617 1.00 22.92 199 PHE B CA 1
ATOM 4282 C C . PHE B 1 201 ? 33.928 -23.485 112.258 1.00 22.93 199 PHE B C 1
ATOM 4283 O O . PHE B 1 201 ? 34.590 -22.803 113.046 1.00 22.85 199 PHE B O 1
ATOM 4291 N N . GLY B 1 202 ? 34.383 -23.870 111.070 1.00 22.97 200 GLY B N 1
ATOM 4292 C CA . GLY B 1 202 ? 35.617 -23.325 110.513 1.00 22.99 200 GLY B CA 1
ATOM 4293 C C . GLY B 1 202 ? 35.374 -21.950 109.920 1.00 22.99 200 GLY B C 1
ATOM 4294 O O . GLY B 1 202 ? 34.364 -21.726 109.256 1.00 23.20 200 GLY B O 1
ATOM 4295 N N . ALA B 1 203 ? 36.294 -21.027 110.175 1.00 23.10 201 ALA B N 1
ATOM 4296 C CA . ALA B 1 203 ? 36.223 -19.676 109.627 1.00 23.30 201 ALA B CA 1
ATOM 4297 C C . ALA B 1 203 ? 37.389 -19.411 108.669 1.00 23.39 201 ALA B C 1
ATOM 4298 O O . ALA B 1 203 ? 38.380 -20.135 108.670 1.00 23.56 201 ALA B O 1
ATOM 4300 N N . GLY B 1 204 ? 37.263 -18.367 107.857 1.00 23.54 202 GLY B N 1
ATOM 4301 C CA . GLY B 1 204 ? 38.218 -18.089 106.784 1.00 23.65 202 GLY B CA 1
ATOM 4302 C C . GLY B 1 204 ? 37.423 -17.898 105.511 1.00 23.68 202 GLY B C 1
ATOM 4303 O O . GLY B 1 204 ? 36.543 -17.040 105.463 1.00 23.91 202 GLY B O 1
ATOM 4304 N N . GLU B 1 205 ? 37.713 -18.704 104.489 1.00 23.65 203 GLU B N 1
ATOM 4305 C CA . GLU B 1 205 ? 36.872 -18.761 103.284 1.00 23.65 203 GLU B CA 1
ATOM 4306 C C . GLU B 1 205 ? 35.387 -19.021 103.617 1.00 23.72 203 GLU B C 1
ATOM 4307 O O . GLU B 1 205 ? 34.518 -18.317 103.098 1.00 24.00 203 GLU B O 1
ATOM 4313 N N . PRO B 1 206 ? 35.090 -20.026 104.477 1.00 23.58 204 PRO B N 1
ATOM 4314 C CA . PRO B 1 206 ? 33.692 -20.325 104.809 1.00 23.53 204 PRO B CA 1
ATOM 4315 C C . PRO B 1 206 ? 32.894 -19.182 105.437 1.00 23.54 204 PRO B C 1
ATOM 4316 O O . PRO B 1 206 ? 31.666 -19.201 105.380 1.00 23.86 204 PRO B O 1
ATOM 4320 N N . SER B 1 207 ? 33.573 -18.213 106.043 1.00 23.52 205 SER B N 1
ATOM 4321 C CA . SER B 1 207 ? 32.886 -17.107 106.711 1.00 23.48 205 SER B CA 1
ATOM 4322 C C . SER B 1 207 ? 32.221 -16.110 105.755 1.00 23.34 205 SER B C 1
ATOM 4323 O O . SER B 1 207 ? 31.282 -15.422 106.147 1.00 23.37 205 SER B O 1
ATOM 4326 N N . ILE B 1 208 ? 32.698 -16.039 104.509 1.00 23.37 206 ILE B N 1
ATOM 4327 C CA . ILE B 1 208 ? 32.068 -15.177 103.496 1.00 23.08 206 ILE B CA 1
ATOM 4328 C C . ILE B 1 208 ? 30.674 -15.685 103.110 1.00 23.01 206 ILE B C 1
ATOM 4329 O O . ILE B 1 208 ? 29.822 -14.907 102.677 1.00 22.91 206 ILE B O 1
ATOM 4334 N N . ARG B 1 209 ? 30.452 -16.987 103.286 1.00 23.05 207 ARG B N 1
ATOM 4335 C CA . ARG B 1 209 ? 29.153 -17.606 103.026 1.00 23.01 207 ARG B CA 1
ATOM 4336 C C . ARG B 1 209 ? 28.116 -17.131 104.045 1.00 23.04 207 ARG B C 1
ATOM 4337 O O . ARG B 1 209 ? 26.929 -17.039 103.732 1.00 22.98 207 ARG B O 1
ATOM 4345 N N . LEU B 1 210 ? 28.572 -16.831 105.261 1.00 23.04 208 LEU B N 1
ATOM 4346 C CA . LEU B 1 210 ? 27.722 -16.223 106.284 1.00 22.99 208 LEU B CA 1
ATOM 4347 C C . LEU B 1 210 ? 27.384 -14.771 105.943 1.00 23.05 208 LEU B C 1
ATOM 4348 O O . LEU B 1 210 ? 26.237 -14.352 106.094 1.00 23.13 208 LEU B O 1
ATOM 4353 N N . PHE B 1 211 ? 28.382 -14.018 105.481 1.00 23.08 209 PHE B N 1
ATOM 4354 C CA . PHE B 1 211 ? 28.186 -12.639 105.026 1.00 23.15 209 PHE B CA 1
ATOM 4355 C C . PHE B 1 211 ? 27.278 -12.577 103.794 1.00 23.19 209 PHE B C 1
ATOM 4356 O O . PHE B 1 211 ? 26.362 -11.756 103.732 1.00 23.19 209 PHE B O 1
ATOM 4364 N N . ASN B 1 212 ? 27.548 -13.450 102.825 1.00 23.14 210 ASN B N 1
ATOM 4365 C CA . ASN B 1 212 ? 26.782 -13.541 101.581 1.00 23.12 210 ASN B CA 1
ATOM 4366 C C . ASN B 1 212 ? 25.293 -13.757 101.840 1.00 23.13 210 ASN B C 1
ATOM 4367 O O . ASN B 1 212 ? 24.444 -13.135 101.197 1.00 23.22 210 ASN B O 1
ATOM 4372 N N . THR B 1 213 ? 24.986 -14.633 102.792 1.00 23.08 211 THR B N 1
ATOM 4373 C CA . THR B 1 213 ? 23.607 -15.025 103.063 1.00 22.94 211 THR B CA 1
ATOM 4374 C C . THR B 1 213 ? 22.877 -14.104 104.043 1.00 22.96 211 THR B C 1
ATOM 4375 O O . THR B 1 213 ? 21.658 -13.954 103.947 1.00 22.87 211 THR B O 1
ATOM 4379 N N . VAL B 1 214 ? 23.607 -13.490 104.975 1.00 23.03 212 VAL B N 1
ATOM 4380 C CA . VAL B 1 214 ? 22.983 -12.578 105.942 1.00 23.30 212 VAL B CA 1
ATOM 4381 C C . VAL B 1 214 ? 22.615 -11.260 105.267 1.00 23.49 212 VAL B C 1
ATOM 4382 O O . VAL B 1 214 ? 21.652 -10.594 105.659 1.00 23.68 212 VAL B O 1
ATOM 4386 N N . LEU B 1 215 ? 23.372 -10.909 104.231 1.00 23.60 213 LEU B N 1
ATOM 4387 C CA . LEU B 1 215 ? 23.057 -9.756 103.397 1.00 23.69 213 LEU B CA 1
ATOM 4388 C C . LEU B 1 215 ? 21.739 -9.990 102.656 1.00 23.67 213 LEU B C 1
ATOM 4389 O O . LEU B 1 215 ? 20.925 -9.077 102.520 1.00 23.90 213 LEU B O 1
ATOM 4394 N N . GLY B 1 216 ? 21.522 -11.223 102.207 1.00 23.64 214 GLY B N 1
ATOM 4395 C CA . GLY B 1 216 ? 20.295 -11.589 101.497 1.00 23.57 214 GLY B CA 1
ATOM 4396 C C . GLY B 1 216 ? 19.062 -11.727 102.376 1.00 23.50 214 GLY B C 1
ATOM 4397 O O . GLY B 1 216 ? 18.039 -12.259 101.939 1.00 23.49 214 GLY B O 1
ATOM 4398 N N . THR B 1 217 ? 19.156 -11.232 103.608 1.00 23.50 215 THR B N 1
ATOM 4399 C CA . THR B 1 217 ? 18.078 -11.331 104.591 1.00 23.40 215 THR B CA 1
ATOM 4400 C C . THR B 1 217 ? 17.099 -10.151 104.477 1.00 23.38 215 THR B C 1
ATOM 4401 O O . THR B 1 217 ? 15.990 -10.199 105.022 1.00 23.38 215 THR B O 1
ATOM 4405 N N . THR B 1 218 ? 17.521 -9.101 103.767 1.00 23.29 216 THR B N 1
ATOM 4406 C CA . THR B 1 218 ? 16.668 -7.947 103.459 1.00 23.25 216 THR B CA 1
ATOM 4407 C C . THR B 1 218 ? 16.621 -7.694 101.952 1.00 23.19 216 THR B C 1
ATOM 4408 O O . THR B 1 218 ? 17.503 -8.140 101.215 1.00 22.96 216 THR B O 1
ATOM 4412 N N . GLU B 1 219 ? 15.595 -6.967 101.508 1.00 23.23 217 GLU B N 1
ATOM 4413 C CA . GLU B 1 219 ? 15.460 -6.573 100.103 1.00 23.29 217 GLU B CA 1
ATOM 4414 C C . GLU B 1 219 ? 16.639 -5.726 99.622 1.00 23.26 217 GLU B C 1
ATOM 4415 O O . GLU B 1 219 ? 17.178 -5.966 98.539 1.00 23.27 217 GLU B O 1
ATOM 4421 N N . ASN B 1 220 ? 17.032 -4.743 100.433 1.00 23.19 218 ASN B N 1
ATOM 4422 C CA . ASN B 1 220 ? 18.157 -3.861 100.119 1.00 23.20 218 ASN B CA 1
ATOM 4423 C C . ASN B 1 220 ? 19.488 -4.600 99.968 1.00 23.22 218 ASN B C 1
ATOM 4424 O O . ASN B 1 220 ? 20.315 -4.235 99.129 1.00 23.21 218 ASN B O 1
ATOM 4429 N N . GLY B 1 221 ? 19.689 -5.628 100.790 1.00 23.25 219 GLY B N 1
ATOM 4430 C CA . GLY B 1 221 ? 20.877 -6.474 100.713 1.00 23.14 219 GLY B CA 1
ATOM 4431 C C . GLY B 1 221 ? 20.886 -7.385 99.498 1.00 23.15 219 GLY B C 1
ATOM 4432 O O . GLY B 1 221 ? 21.947 -7.684 98.953 1.00 23.28 219 GLY B O 1
ATOM 4433 N N . ARG B 1 222 ? 19.702 -7.825 99.078 1.00 23.13 220 ARG B N 1
ATOM 4434 C CA . ARG B 1 222 ? 19.544 -8.660 97.883 1.00 23.19 220 ARG B CA 1
ATOM 4435 C C . ARG B 1 222 ? 19.847 -7.909 96.582 1.00 23.20 220 ARG B C 1
ATOM 4436 O O . ARG B 1 222 ? 20.486 -8.458 95.684 1.00 23.17 220 ARG B O 1
ATOM 4444 N N . LYS B 1 223 ? 19.385 -6.663 96.480 1.00 23.22 221 LYS B N 1
ATOM 4445 C CA . LYS B 1 223 ? 19.627 -5.858 95.279 1.00 23.25 221 LYS B CA 1
ATOM 4446 C C . LYS B 1 223 ? 21.080 -5.373 95.186 1.00 23.25 221 LYS B C 1
ATOM 4447 O O . LYS B 1 223 ? 21.572 -5.077 94.095 1.00 23.23 221 LYS B O 1
ATOM 4453 N N . LEU B 1 224 ? 21.752 -5.296 96.335 1.00 23.24 222 LEU B N 1
ATOM 4454 C CA . LEU B 1 224 ? 23.198 -5.082 96.396 1.00 23.31 222 LEU B CA 1
ATOM 4455 C C . LEU B 1 224 ? 23.953 -6.191 95.664 1.00 23.39 222 LEU B C 1
ATOM 4456 O O . LEU B 1 224 ? 24.955 -5.934 94.996 1.00 23.48 222 LEU B O 1
ATOM 4461 N N . LEU B 1 225 ? 23.454 -7.419 95.792 1.00 23.48 223 LEU B N 1
ATOM 4462 C CA . LEU B 1 225 ? 24.045 -8.594 95.150 1.00 23.56 223 LEU B CA 1
ATOM 4463 C C . LEU B 1 225 ? 23.505 -8.849 93.738 1.00 23.59 223 LEU B C 1
ATOM 4464 O O . LEU B 1 225 ? 23.725 -9.922 93.174 1.00 23.74 223 LEU B O 1
ATOM 4469 N N . ASP B 1 226 ? 22.796 -7.865 93.183 1.00 23.63 224 ASP B N 1
ATOM 4470 C CA . ASP B 1 226 ? 22.281 -7.917 91.808 1.00 23.69 224 ASP B CA 1
ATOM 4471 C C . ASP B 1 226 ? 23.195 -7.181 90.832 1.00 23.60 224 ASP B C 1
ATOM 4472 O O . ASP B 1 226 ? 23.212 -7.479 89.633 1.00 23.59 224 ASP B O 1
ATOM 4477 N N . LYS B 1 227 ? 23.940 -6.213 91.357 1.00 23.53 225 LYS B N 1
ATOM 4478 C CA . LYS B 1 227 ? 24.802 -5.356 90.554 1.00 23.46 225 LYS B CA 1
ATOM 4479 C C . LYS B 1 227 ? 26.243 -5.439 91.066 1.00 23.40 225 LYS B C 1
ATOM 4480 O O . LYS B 1 227 ? 26.473 -5.955 92.163 1.00 23.16 225 LYS B O 1
ATOM 4486 N N . PRO B 1 228 ? 27.222 -4.961 90.266 1.00 23.42 226 PRO B N 1
ATOM 4487 C CA . PRO B 1 228 ? 28.567 -4.721 90.799 1.00 23.46 226 PRO B CA 1
ATOM 4488 C C . PRO B 1 228 ? 28.541 -3.811 92.034 1.00 23.50 226 PRO B C 1
ATOM 4489 O O . PRO B 1 228 ? 27.634 -2.983 92.178 1.00 23.52 226 PRO B O 1
ATOM 4493 N N . LEU B 1 229 ? 29.533 -3.970 92.907 1.00 23.48 227 LEU B N 1
ATOM 4494 C CA . LEU B 1 229 ? 29.603 -3.217 94.160 1.00 23.48 227 LEU B CA 1
ATOM 4495 C C . LEU B 1 229 ? 29.959 -1.741 93.949 1.00 23.40 227 LEU B C 1
ATOM 4496 O O . LEU B 1 229 ? 30.861 -1.414 93.175 1.00 23.28 227 LEU B O 1
ATOM 4501 N N . THR B 1 230 ? 29.233 -0.863 94.637 1.00 23.46 228 THR B N 1
ATOM 4502 C CA . THR B 1 230 ? 29.483 0.582 94.597 1.00 23.51 228 THR B CA 1
ATOM 4503 C C . THR B 1 230 ? 29.853 1.107 95.986 1.00 23.51 228 THR B C 1
ATOM 4504 O O . THR B 1 230 ? 29.610 0.431 96.988 1.00 23.41 228 THR B O 1
ATOM 4508 N N . LYS B 1 231 ? 30.433 2.310 96.036 1.00 23.57 229 LYS B N 1
ATOM 4509 C CA . LYS B 1 231 ? 30.844 2.946 97.299 1.00 23.62 229 LYS B CA 1
ATOM 4510 C C . LYS B 1 231 ? 29.670 3.144 98.257 1.00 23.65 229 LYS B C 1
ATOM 4511 O O . LYS B 1 231 ? 29.795 2.902 99.458 1.00 23.69 229 LYS B O 1
ATOM 4517 N N . GLU B 1 232 ? 28.537 3.583 97.712 1.00 23.72 230 GLU B N 1
ATOM 4518 C CA . GLU B 1 232 ? 27.304 3.756 98.483 1.00 23.75 230 GLU B CA 1
ATOM 4519 C C . GLU B 1 232 ? 26.720 2.414 98.929 1.00 23.71 230 GLU B C 1
ATOM 4520 O O . GLU B 1 232 ? 26.076 2.330 99.976 1.00 23.78 230 GLU B O 1
ATOM 4526 N N . GLY B 1 233 ? 26.956 1.374 98.132 1.00 23.67 231 GLY B N 1
ATOM 4527 C CA . GLY B 1 233 ? 26.565 0.009 98.487 1.00 23.57 231 GLY B CA 1
ATOM 4528 C C . GLY B 1 233 ? 27.386 -0.542 99.640 1.00 23.54 231 GLY B C 1
ATOM 4529 O O . GLY B 1 233 ? 26.877 -1.278 100.478 1.00 23.55 231 GLY B O 1
ATOM 4530 N N . ILE B 1 234 ? 28.663 -0.180 99.677 1.00 23.45 232 ILE B N 1
ATOM 4531 C CA . ILE B 1 234 ? 29.557 -0.542 100.771 1.00 23.45 232 ILE B CA 1
ATOM 4532 C C . ILE B 1 234 ? 29.132 0.114 102.107 1.00 23.59 232 ILE B C 1
ATOM 4533 O O . ILE B 1 234 ? 29.718 -0.180 103.158 1.00 23.50 232 ILE B O 1
ATOM 4538 N N . GLU B 1 235 ? 28.085 0.949 102.089 1.00 23.67 233 GLU B N 1
ATOM 4539 C CA . GLU B 1 235 ? 27.973 1.976 103.128 1.00 23.68 233 GLU B CA 1
ATOM 4540 C C . GLU B 1 235 ? 26.646 2.599 103.649 1.00 23.80 233 GLU B C 1
ATOM 4541 O O . GLU B 1 235 ? 26.701 3.220 104.713 1.00 23.91 233 GLU B O 1
ATOM 4547 N N . SER B 1 236 ? 25.453 2.391 103.078 1.00 23.82 234 SER B N 1
ATOM 4548 C CA . SER B 1 236 ? 24.624 1.175 103.162 1.00 23.70 234 SER B CA 1
ATOM 4549 C C . SER B 1 236 ? 24.704 0.447 104.510 1.00 23.69 234 SER B C 1
ATOM 4550 O O . SER B 1 236 ? 25.672 -0.254 104.817 1.00 23.74 234 SER B O 1
ATOM 4553 N N . LYS B 1 237 ? 23.668 0.685 105.316 1.00 23.67 235 LYS B N 1
ATOM 4554 C CA . LYS B 1 237 ? 23.518 0.119 106.658 1.00 23.66 235 LYS B CA 1
ATOM 4555 C C . LYS B 1 237 ? 23.492 -1.409 106.625 1.00 23.62 235 LYS B C 1
ATOM 4556 O O . LYS B 1 237 ? 24.085 -2.056 107.486 1.00 23.72 235 LYS B O 1
ATOM 4562 N N . GLU B 1 238 ? 22.822 -1.973 105.619 1.00 23.60 236 GLU B N 1
ATOM 4563 C CA . GLU B 1 238 ? 22.741 -3.428 105.435 1.00 23.56 236 GLU B CA 1
ATOM 4564 C C . GLU B 1 238 ? 24.113 -4.078 105.233 1.00 23.53 236 GLU B C 1
ATOM 4565 O O . GLU B 1 238 ? 24.381 -5.143 105.792 1.00 23.64 236 GLU B O 1
ATOM 4571 N N . PHE B 1 239 ? 24.965 -3.435 104.433 1.00 23.48 237 PHE B N 1
ATOM 4572 C CA . PHE B 1 239 ? 26.338 -3.891 104.205 1.00 23.42 237 PHE B CA 1
ATOM 4573 C C . PHE B 1 239 ? 27.163 -3.833 105.492 1.00 23.43 237 PHE B C 1
ATOM 4574 O O . PHE B 1 239 ? 27.934 -4.750 105.786 1.00 23.43 237 PHE B O 1
ATOM 4582 N N . ALA B 1 240 ? 26.992 -2.750 106.247 1.00 23.34 238 ALA B N 1
ATOM 4583 C CA . ALA B 1 240 ? 27.725 -2.530 107.492 1.00 23.25 238 ALA B CA 1
ATOM 4584 C C . ALA B 1 240 ? 27.266 -3.465 108.607 1.00 23.16 238 ALA B C 1
ATOM 4585 O O . ALA B 1 240 ? 28.093 -3.980 109.360 1.00 23.06 238 ALA B O 1
ATOM 4587 N N . ASP B 1 241 ? 25.952 -3.674 108.705 1.00 23.13 239 ASP B N 1
ATOM 4588 C CA . ASP B 1 241 ? 25.368 -4.570 109.705 1.00 23.21 239 ASP B CA 1
ATOM 4589 C C . ASP B 1 241 ? 25.760 -6.025 109.473 1.00 23.13 239 ASP B C 1
ATOM 4590 O O . ASP B 1 241 ? 26.060 -6.742 110.424 1.00 23.18 239 ASP B O 1
ATOM 4595 N N . ALA B 1 242 ? 25.742 -6.452 108.211 1.00 23.08 240 ALA B N 1
ATOM 4596 C CA . ALA B 1 242 ? 26.108 -7.816 107.842 1.00 23.12 240 ALA B CA 1
ATOM 4597 C C . ALA B 1 242 ? 27.558 -8.101 108.227 1.00 23.16 240 ALA B C 1
ATOM 4598 O O . ALA B 1 242 ? 27.850 -9.100 108.885 1.00 23.09 240 ALA B O 1
ATOM 4600 N N . LEU B 1 243 ? 28.448 -7.199 107.821 1.00 23.13 241 LEU B N 1
ATOM 4601 C CA . LEU B 1 243 ? 29.863 -7.242 108.166 1.00 23.25 241 LEU B CA 1
ATOM 4602 C C . LEU B 1 243 ? 30.062 -7.393 109.681 1.00 23.30 241 LEU B C 1
ATOM 4603 O O . LEU B 1 243 ? 30.832 -8.246 110.124 1.00 23.19 241 LEU B O 1
ATOM 4608 N N . LYS B 1 244 ? 29.338 -6.587 110.460 1.00 23.25 242 LYS B N 1
ATOM 4609 C CA . LYS B 1 244 ? 29.465 -6.561 111.920 1.00 23.32 242 LYS B CA 1
ATOM 4610 C C . LYS B 1 244 ? 28.922 -7.813 112.612 1.00 23.54 242 LYS B C 1
ATOM 4611 O O . LYS B 1 244 ? 29.548 -8.335 113.536 1.00 23.38 242 LYS B O 1
ATOM 4625 N N . VAL B 1 246 ? 28.642 -10.851 111.373 1.00 23.63 244 VAL B N 1
ATOM 4626 C CA . VAL B 1 246 ? 29.488 -12.000 111.037 1.00 23.44 244 VAL B CA 1
ATOM 4627 C C . VAL B 1 246 ? 30.828 -11.947 111.777 1.00 23.39 244 VAL B C 1
ATOM 4628 O O . VAL B 1 246 ? 31.269 -12.954 112.329 1.00 23.38 244 VAL B O 1
ATOM 4640 N N . LYS B 1 248 ? 31.487 -10.438 114.618 1.00 23.39 246 LYS B N 1
ATOM 4641 C CA . LYS B 1 248 ? 31.210 -10.729 116.024 1.00 23.28 246 LYS B CA 1
ATOM 4642 C C . LYS B 1 248 ? 31.104 -12.237 116.273 1.00 23.29 246 LYS B C 1
ATOM 4643 O O . LYS B 1 248 ? 31.587 -12.747 117.288 1.00 23.08 246 LYS B O 1
ATOM 4649 N N . GLU B 1 249 ? 30.466 -12.939 115.338 1.00 23.20 247 GLU B N 1
ATOM 4650 C CA . GLU B 1 249 ? 30.308 -14.384 115.431 1.00 23.24 247 GLU B CA 1
ATOM 4651 C C . GLU B 1 249 ? 31.628 -15.118 115.181 1.00 23.25 247 GLU B C 1
ATOM 4652 O O . GLU B 1 249 ? 31.930 -16.108 115.847 1.00 23.24 247 GLU B O 1
ATOM 4658 N N . ILE B 1 250 ? 32.408 -14.613 114.229 1.00 23.33 248 ILE B N 1
ATOM 4659 C CA . ILE B 1 250 ? 33.736 -15.145 113.925 1.00 23.25 248 ILE B CA 1
ATOM 4660 C C . ILE B 1 250 ? 34.702 -14.954 115.108 1.00 23.32 248 ILE B C 1
ATOM 4661 O O . ILE B 1 250 ? 35.541 -15.819 115.384 1.00 23.31 248 ILE B O 1
ATOM 4666 N N . GLN B 1 251 ? 34.568 -13.830 115.810 1.00 23.29 249 GLN B N 1
ATOM 4667 C CA . GLN B 1 251 ? 35.408 -13.542 116.973 1.00 23.16 249 GLN B CA 1
ATOM 4668 C C . GLN B 1 251 ? 35.023 -14.435 118.150 1.00 23.05 249 GLN B C 1
ATOM 4669 O O . GLN B 1 251 ? 35.892 -14.953 118.855 1.00 22.98 249 GLN B O 1
ATOM 4675 N N . ALA B 1 252 ? 33.717 -14.619 118.339 1.00 23.00 250 ALA B N 1
ATOM 4676 C CA . ALA B 1 252 ? 33.175 -15.544 119.335 1.00 23.11 250 ALA B CA 1
ATOM 4677 C C . ALA B 1 252 ? 33.521 -17.005 119.014 1.00 23.11 250 ALA B C 1
ATOM 4678 O O . ALA B 1 252 ? 33.634 -17.835 119.918 1.00 23.06 250 ALA B O 1
ATOM 4680 N N . ASN B 1 253 ? 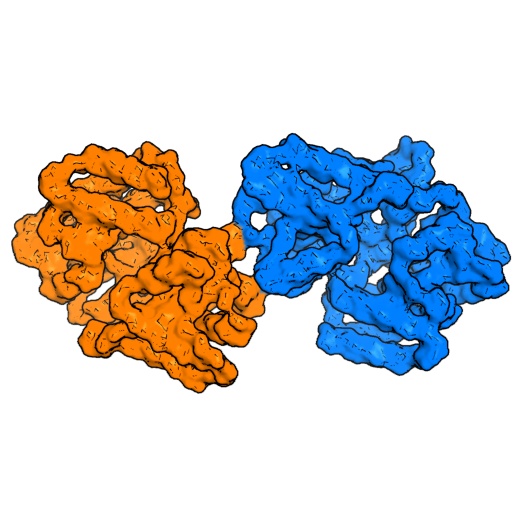33.688 -17.298 117.725 1.00 23.11 251 ASN B N 1
ATOM 4681 C CA . ASN B 1 253 ? 34.059 -18.629 117.250 1.00 23.19 251 ASN B CA 1
ATOM 4682 C C . ASN B 1 253 ? 35.491 -19.027 117.628 1.00 23.21 251 ASN B C 1
ATOM 4683 O O . ASN B 1 253 ? 35.824 -20.211 117.666 1.00 23.27 251 ASN B O 1
ATOM 4688 N N . GLY B 1 254 ? 36.328 -18.031 117.905 1.00 23.41 252 GLY B N 1
ATOM 4689 C CA . GLY B 1 254 ? 37.704 -18.262 118.345 1.00 23.44 252 GLY B CA 1
ATOM 4690 C C . GLY B 1 254 ? 38.720 -18.038 117.245 1.00 23.45 252 GLY B C 1
ATOM 4691 O O . GLY B 1 254 ? 38.534 -18.493 116.119 1.00 23.35 252 GLY B O 1
ATOM 4692 N N . SER B 1 255 ? 39.796 -17.332 117.585 1.00 23.60 253 SER B N 1
ATOM 4693 C CA . SER B 1 255 ? 40.907 -17.051 116.663 1.00 23.61 253 SER B CA 1
ATOM 4694 C C . SER B 1 255 ? 41.634 -18.321 116.214 1.00 23.59 253 SER B C 1
ATOM 4695 O O . SER B 1 255 ? 42.235 -18.359 115.137 1.00 23.64 253 SER B O 1
ATOM 4698 N N . LYS B 1 256 ? 41.566 -19.350 117.054 1.00 23.52 254 LYS B N 1
ATOM 4699 C CA . LYS B 1 256 ? 42.130 -20.667 116.778 1.00 23.50 254 LYS B CA 1
ATOM 4700 C C . LYS B 1 256 ? 41.453 -21.354 115.584 1.00 23.37 254 LYS B C 1
ATOM 4701 O O . LYS B 1 256 ? 42.053 -22.206 114.923 1.00 23.29 254 LYS B O 1
ATOM 4707 N N . ASN B 1 257 ? 40.208 -20.971 115.311 1.00 23.28 255 ASN B N 1
ATOM 4708 C CA . ASN B 1 257 ? 39.387 -21.666 114.325 1.00 23.21 255 ASN B CA 1
ATOM 4709 C C . ASN B 1 257 ? 39.147 -20.909 113.010 1.00 23.10 255 ASN B C 1
ATOM 4710 O O . ASN B 1 257 ? 38.186 -21.191 112.294 1.00 23.01 255 ASN B O 1
ATOM 4715 N N . ALA B 1 258 ? 40.033 -19.967 112.693 1.00 23.13 256 ALA B N 1
ATOM 4716 C CA . ALA B 1 258 ? 39.920 -19.170 111.466 1.00 23.41 256 ALA B CA 1
ATOM 4717 C C . ALA B 1 258 ? 41.125 -19.304 110.522 1.00 23.58 256 ALA B C 1
ATOM 4718 O O . ALA B 1 258 ? 41.233 -18.574 109.536 1.00 23.79 256 ALA B O 1
ATOM 4720 N N . GLY B 1 259 ? 42.023 -20.237 110.819 1.00 23.75 257 GLY B N 1
ATOM 4721 C CA . GLY B 1 259 ? 43.213 -20.429 109.998 1.00 24.08 257 GLY B CA 1
ATOM 4722 C C . GLY B 1 259 ? 43.080 -21.491 108.916 1.00 24.27 257 GLY B C 1
ATOM 4723 O O . GLY B 1 259 ? 43.838 -22.470 108.912 1.00 24.33 257 GLY B O 1
ATOM 4724 N N . GLY B 1 260 ? 42.132 -21.304 107.992 1.00 24.23 258 GLY B N 1
ATOM 4725 C CA . GLY B 1 260 ? 42.000 -22.212 106.846 1.00 24.20 258 GLY B CA 1
ATOM 4726 C C . GLY B 1 260 ? 40.898 -21.947 105.835 1.00 24.16 258 GLY B C 1
ATOM 4727 O O . GLY B 1 260 ? 40.052 -21.075 106.029 1.00 24.12 258 GLY B O 1
ATOM 4728 N N . ASP B 1 261 ? 40.928 -22.712 104.744 1.00 24.24 259 ASP B N 1
ATOM 4729 C CA . ASP B 1 261 ? 39.851 -22.724 103.748 1.00 24.24 259 ASP B CA 1
ATOM 4730 C C . ASP B 1 261 ? 38.942 -23.938 103.961 1.00 24.19 259 ASP B C 1
ATOM 4731 O O . ASP B 1 261 ? 39.231 -24.795 104.806 1.00 24.24 259 ASP B O 1
ATOM 4736 N N . ALA B 1 262 ? 37.858 -24.007 103.187 1.00 24.10 260 ALA B N 1
ATOM 4737 C CA . ALA B 1 262 ? 36.865 -25.086 103.292 1.00 24.02 260 ALA B CA 1
ATOM 4738 C C . ALA B 1 262 ? 37.466 -26.492 103.193 1.00 23.89 260 ALA B C 1
ATOM 4739 O O . ALA B 1 262 ? 37.003 -27.423 103.862 1.00 23.89 260 ALA B O 1
ATOM 4741 N N . ASN B 1 263 ? 38.499 -26.635 102.366 1.00 23.77 261 ASN B N 1
ATOM 4742 C CA . ASN B 1 263 ? 39.145 -27.926 102.144 1.00 23.72 261 ASN B CA 1
ATOM 4743 C C . ASN B 1 263 ? 39.819 -28.510 103.389 1.00 23.72 261 ASN B C 1
ATOM 4744 O O . ASN B 1 263 ? 39.879 -29.731 103.552 1.00 23.65 261 ASN B O 1
ATOM 4749 N N . ALA B 1 264 ? 40.309 -27.635 104.265 1.00 23.75 262 ALA B N 1
ATOM 4750 C CA . ALA B 1 264 ? 41.015 -28.061 105.475 1.00 23.67 262 ALA B CA 1
ATOM 4751 C C . ALA B 1 264 ? 40.083 -28.222 106.679 1.00 23.56 262 ALA B C 1
ATOM 4752 O O . ALA B 1 264 ? 40.490 -28.732 107.727 1.00 23.71 262 ALA B O 1
ATOM 4754 N N . TYR B 1 265 ? 38.834 -27.789 106.519 1.00 23.29 263 TYR B N 1
ATOM 4755 C CA . TYR B 1 265 ? 37.810 -27.945 107.553 1.00 23.06 263 TYR B CA 1
ATOM 4756 C C . TYR B 1 265 ? 36.918 -29.165 107.327 1.00 22.93 263 TYR B C 1
ATOM 4757 O O . TYR B 1 265 ? 36.180 -29.573 108.226 1.00 22.79 263 TYR B O 1
ATOM 4766 N N . SER B 1 266 ? 36.993 -29.737 106.127 1.00 22.88 264 SER B N 1
ATOM 4767 C CA . SER B 1 266 ? 36.182 -30.890 105.745 1.00 22.91 264 SER B CA 1
ATOM 4768 C C . SER B 1 266 ? 36.495 -32.114 106.601 1.00 22.98 264 SER B C 1
ATOM 4769 O O . SER B 1 266 ? 35.583 -32.789 107.082 1.00 22.99 264 SER B O 1
ATOM 4772 N N . LYS B 1 267 ? 37.787 -32.378 106.789 1.00 22.97 265 LYS B N 1
ATOM 4773 C CA . LYS B 1 267 ? 38.265 -33.531 107.548 1.00 23.08 265 LYS B CA 1
ATOM 4774 C C . LYS B 1 267 ? 37.739 -33.515 108.985 1.00 22.99 265 LYS B C 1
ATOM 4775 O O . LYS B 1 267 ? 37.180 -34.507 109.452 1.00 22.90 265 LYS B O 1
ATOM 4781 N N . ASP B 1 268 ? 37.913 -32.380 109.662 1.00 22.91 266 ASP B N 1
ATOM 4782 C CA . ASP B 1 268 ? 37.434 -32.171 111.027 1.00 22.89 266 ASP B CA 1
ATOM 4783 C C . ASP B 1 268 ? 35.946 -32.451 111.171 1.00 22.89 266 ASP B C 1
ATOM 4784 O O . ASP B 1 268 ? 35.519 -33.057 112.150 1.00 23.03 266 ASP B O 1
ATOM 4789 N N . PHE B 1 269 ? 35.168 -31.993 110.195 1.00 22.85 267 PHE B N 1
ATOM 4790 C CA . PHE B 1 269 ? 33.722 -32.177 110.185 1.00 22.93 267 PHE B CA 1
ATOM 4791 C C . PHE B 1 269 ? 33.330 -33.649 109.987 1.00 23.01 267 PHE B C 1
ATOM 4792 O O . PHE B 1 269 ? 32.441 -34.158 110.673 1.00 23.02 267 PHE B O 1
ATOM 4800 N N . GLN B 1 270 ? 34.011 -34.322 109.060 1.00 23.07 268 GLN B N 1
ATOM 4801 C CA . GLN B 1 270 ? 33.835 -35.757 108.824 1.00 23.17 268 GLN B CA 1
ATOM 4802 C C . GLN B 1 270 ? 34.132 -36.582 110.072 1.00 23.20 268 GLN B C 1
ATOM 4803 O O . GLN B 1 270 ? 33.542 -37.645 110.276 1.00 23.39 268 GLN B O 1
ATOM 4809 N N . GLU B 1 271 ? 35.047 -36.081 110.900 1.00 23.18 269 GLU B N 1
ATOM 4810 C CA . GLU B 1 271 ? 35.501 -36.786 112.098 1.00 23.20 269 GLU B CA 1
ATOM 4811 C C . GLU B 1 271 ? 34.738 -36.376 113.362 1.00 23.22 269 GLU B C 1
ATOM 4812 O O . GLU B 1 271 ? 35.023 -36.869 114.456 1.00 23.22 269 GLU B O 1
ATOM 4818 N N . GLY B 1 272 ? 33.774 -35.473 113.207 1.00 23.20 270 GLY B N 1
ATOM 4819 C CA . GLY B 1 272 ? 32.935 -35.032 114.318 1.00 23.21 270 GLY B CA 1
ATOM 4820 C C . GLY B 1 272 ? 33.589 -34.028 115.251 1.00 23.13 270 GLY B C 1
ATOM 4821 O O . GLY B 1 272 ? 33.238 -33.956 116.431 1.00 23.06 270 GLY B O 1
ATOM 4822 N N . LYS B 1 273 ? 34.532 -33.250 114.721 1.00 23.04 271 LYS B N 1
ATOM 4823 C CA . LYS B 1 273 ? 35.267 -32.262 115.516 1.00 23.03 271 LYS B CA 1
ATOM 4824 C C . LYS B 1 273 ? 34.645 -30.868 115.441 1.00 22.94 271 LYS B C 1
ATOM 4825 O O . LYS B 1 273 ? 34.974 -29.996 116.242 1.00 22.95 271 LYS B O 1
ATOM 4831 N N . SER B 1 274 ? 33.753 -30.665 114.475 1.00 22.97 272 SER B N 1
ATOM 4832 C CA . SER B 1 274 ? 33.010 -29.411 114.343 1.00 22.88 272 SER B CA 1
ATOM 4833 C C . SER B 1 274 ? 31.515 -29.673 114.156 1.00 22.91 272 SER B C 1
ATOM 4834 O O . SER B 1 274 ? 31.116 -30.785 113.796 1.00 22.79 272 SER B O 1
ATOM 4837 N N . ALA B 1 275 ? 30.700 -28.647 114.404 1.00 22.82 273 ALA B N 1
ATOM 4838 C CA . ALA B 1 275 ? 29.242 -28.786 114.371 1.00 22.91 273 ALA B CA 1
ATOM 4839 C C . ALA B 1 275 ? 28.632 -28.427 113.022 1.00 22.91 273 ALA B C 1
ATOM 4840 O O . ALA B 1 275 ? 27.688 -29.071 112.571 1.00 22.85 273 ALA B O 1
ATOM 4842 N N . VAL B 1 276 ? 29.169 -27.391 112.391 1.00 22.94 274 VAL B N 1
ATOM 4843 C CA . VAL B 1 276 ? 28.671 -26.938 111.098 1.00 23.09 274 VAL B CA 1
ATOM 4844 C C . VAL B 1 276 ? 29.814 -26.722 110.097 1.00 22.93 274 VAL B C 1
ATOM 4845 O O . VAL B 1 276 ? 30.945 -26.402 110.481 1.00 22.83 274 VAL B O 1
ATOM 4849 N N . PHE B 1 277 ? 29.499 -26.924 108.820 1.00 22.82 275 PHE B N 1
ATOM 4850 C CA . PHE B 1 277 ? 30.460 -26.852 107.729 1.00 22.73 275 PHE B CA 1
ATOM 4851 C C . PHE B 1 277 ? 29.831 -26.116 106.554 1.00 22.75 275 PHE B C 1
ATOM 4852 O O . PHE B 1 277 ? 28.893 -26.608 105.926 1.00 22.72 275 PHE B O 1
ATOM 4860 N N . PHE B 1 278 ? 30.347 -24.927 106.269 1.00 22.87 276 PHE B N 1
ATOM 4861 C CA . PHE B 1 278 ? 29.818 -24.113 105.179 1.00 22.99 276 PHE B CA 1
ATOM 4862 C C . PHE B 1 278 ? 30.457 -24.501 103.843 1.00 22.96 276 PHE B C 1
ATOM 4863 O O . PHE B 1 278 ? 31.491 -23.954 103.452 1.00 23.01 276 PHE B O 1
ATOM 4871 N N . ASN B 1 279 ? 29.842 -25.469 103.166 1.00 22.92 277 ASN B N 1
ATOM 4872 C CA . ASN B 1 279 ? 30.275 -25.891 101.833 1.00 22.83 277 ASN B CA 1
ATOM 4873 C C . ASN B 1 279 ? 29.084 -26.283 100.961 1.00 22.69 277 ASN B C 1
ATOM 4874 O O . ASN B 1 279 ? 27.981 -26.492 101.471 1.00 22.42 277 ASN B O 1
ATOM 4879 N N . GLY B 1 280 ? 29.308 -26.370 99.651 1.00 22.52 278 GLY B N 1
ATOM 4880 C CA . GLY B 1 280 ? 28.233 -26.631 98.697 1.00 22.61 278 GLY B CA 1
ATOM 4881 C C . GLY B 1 280 ? 27.769 -28.073 98.634 1.00 22.63 278 GLY B C 1
ATOM 4882 O O . GLY B 1 280 ? 28.292 -28.934 99.336 1.00 22.50 278 GLY B O 1
ATOM 4883 N N . VAL B 1 281 ? 26.785 -28.325 97.773 1.00 22.79 279 VAL B N 1
ATOM 4884 C CA . VAL B 1 281 ? 26.176 -29.649 97.617 1.00 22.91 279 VAL B CA 1
ATOM 4885 C C . VAL B 1 281 ? 27.182 -30.697 97.143 1.00 23.06 279 VAL B C 1
ATOM 4886 O O . VAL B 1 281 ? 27.035 -31.885 97.435 1.00 23.03 279 VAL B O 1
ATOM 4890 N N . TRP B 1 282 ? 28.206 -30.234 96.427 1.00 23.11 280 TRP B N 1
ATOM 4891 C CA . TRP B 1 282 ? 29.258 -31.089 95.883 1.00 23.05 280 TRP B CA 1
ATOM 4892 C C . TRP B 1 282 ? 30.068 -31.830 96.954 1.00 22.95 280 TRP B C 1
ATOM 4893 O O . TRP B 1 282 ? 30.818 -32.755 96.635 1.00 23.07 280 TRP B O 1
ATOM 4904 N N . ALA B 1 283 ? 29.906 -31.423 98.215 1.00 22.88 281 ALA B N 1
ATOM 4905 C CA . ALA B 1 283 ? 30.564 -32.065 99.355 1.00 22.78 281 ALA B CA 1
ATOM 4906 C C . ALA B 1 283 ? 29.953 -33.426 99.724 1.00 22.75 281 ALA B C 1
ATOM 4907 O O . ALA B 1 283 ? 30.512 -34.155 100.547 1.00 22.86 281 ALA B O 1
ATOM 4909 N N . SER B 1 284 ? 28.820 -33.754 99.103 1.00 22.70 282 SER B N 1
ATOM 4910 C CA . SER B 1 284 ? 28.010 -34.933 99.433 1.00 22.61 282 SER B CA 1
ATOM 4911 C C . SER B 1 284 ? 28.761 -36.262 99.467 1.00 22.79 282 SER B C 1
ATOM 4912 O O . SER B 1 284 ? 28.511 -37.087 100.344 1.00 22.93 282 SER B O 1
ATOM 4915 N N . GLY B 1 285 ? 29.669 -36.468 98.512 1.00 22.88 283 GLY B N 1
ATOM 4916 C CA . GLY B 1 285 ? 30.464 -37.695 98.438 1.00 23.02 283 GLY B CA 1
ATOM 4917 C C . GLY B 1 285 ? 31.376 -37.911 99.632 1.00 23.12 283 GLY B C 1
ATOM 4918 O O . GLY B 1 285 ? 31.626 -39.049 100.032 1.00 23.27 283 GLY B O 1
ATOM 4919 N N . GLU B 1 286 ? 31.882 -36.815 100.190 1.00 23.23 284 GLU B N 1
ATOM 4920 C CA . GLU B 1 286 ? 32.739 -36.861 101.372 1.00 23.43 284 GLU B CA 1
ATOM 4921 C C . GLU B 1 286 ? 31.886 -36.918 102.628 1.00 23.49 284 GLU B C 1
ATOM 4922 O O . GLU B 1 286 ? 32.318 -37.407 103.673 1.00 23.51 284 GLU B O 1
ATOM 4936 N N . SER B 1 288 ? 28.612 -38.286 102.891 1.00 23.49 286 SER B N 1
ATOM 4937 C CA . SER B 1 288 ? 27.794 -39.502 103.009 1.00 23.31 286 SER B CA 1
ATOM 4938 C C . SER B 1 288 ? 28.454 -40.627 103.809 1.00 23.32 286 SER B C 1
ATOM 4939 O O . SER B 1 288 ? 27.788 -41.584 104.212 1.00 23.29 286 SER B O 1
ATOM 4942 N N . LYS B 1 289 ? 29.762 -40.505 104.023 1.00 23.41 287 LYS B N 1
ATOM 4943 C CA . LYS B 1 289 ? 30.539 -41.483 104.786 1.00 23.41 287 LYS B CA 1
ATOM 4944 C C . LYS B 1 289 ? 30.142 -41.476 106.265 1.00 23.35 287 LYS B C 1
ATOM 4945 O O . LYS B 1 289 ? 30.175 -42.511 106.933 1.00 23.35 287 LYS B O 1
ATOM 4951 N N . ASN B 1 290 ? 29.770 -40.298 106.760 1.00 23.19 288 ASN B N 1
ATOM 4952 C CA . ASN B 1 290 ? 29.318 -40.119 108.134 1.00 23.09 288 ASN B CA 1
ATOM 4953 C C . ASN B 1 290 ? 27.817 -39.805 108.140 1.00 23.07 288 ASN B C 1
ATOM 4954 O O . ASN B 1 290 ? 27.408 -38.729 107.714 1.00 23.05 288 ASN B O 1
ATOM 4959 N N . PRO B 1 291 ? 26.987 -40.747 108.619 1.00 23.12 289 PRO B N 1
ATOM 4960 C CA . PRO B 1 291 ? 25.537 -40.538 108.554 1.00 23.18 289 PRO B CA 1
ATOM 4961 C C . PRO B 1 291 ? 24.998 -39.547 109.594 1.00 23.23 289 PRO B C 1
ATOM 4962 O O . PRO B 1 291 ? 23.804 -39.236 109.580 1.00 23.28 289 PRO B O 1
ATOM 4966 N N . SER B 1 292 ? 25.873 -39.049 110.470 1.00 23.22 290 SER B N 1
ATOM 4967 C CA . SER B 1 292 ? 25.501 -38.068 111.489 1.00 23.13 290 SER B CA 1
ATOM 4968 C C . SER B 1 292 ? 25.307 -36.664 110.932 1.00 23.30 290 SER B C 1
ATOM 4969 O O . SER B 1 292 ? 24.688 -35.815 111.575 1.00 23.52 290 SER B O 1
ATOM 4972 N N . LEU B 1 293 ? 25.845 -36.411 109.745 1.00 23.37 291 LEU B N 1
ATOM 4973 C CA . LEU B 1 293 ? 25.817 -35.067 109.181 1.00 23.45 291 LEU B CA 1
ATOM 4974 C C . LEU B 1 293 ? 24.790 -34.903 108.055 1.00 23.38 291 LEU B C 1
ATOM 4975 O O . LEU B 1 293 ? 24.570 -35.818 107.251 1.00 23.24 291 LEU B O 1
ATOM 4980 N N . ALA B 1 294 ? 24.163 -33.730 108.021 1.00 23.17 292 ALA B N 1
ATOM 4981 C CA . ALA B 1 294 ? 22.997 -33.503 107.187 1.00 23.09 292 ALA B CA 1
ATOM 4982 C C . ALA B 1 294 ? 23.043 -32.134 106.517 1.00 23.13 292 ALA B C 1
ATOM 4983 O O . ALA B 1 294 ? 23.685 -31.210 107.028 1.00 23.19 292 ALA B O 1
ATOM 4985 N N . PRO B 1 295 ? 22.383 -32.005 105.352 1.00 23.10 293 PRO B N 1
ATOM 4986 C CA . PRO B 1 295 ? 22.286 -30.698 104.719 1.00 23.05 293 PRO B CA 1
ATOM 4987 C C . PRO B 1 295 ? 21.288 -29.762 105.406 1.00 23.03 293 PRO B C 1
ATOM 4988 O O . PRO B 1 295 ? 20.260 -30.202 105.923 1.00 23.13 293 PRO B O 1
ATOM 4992 N N . GLY B 1 296 ? 21.619 -28.477 105.420 1.00 22.88 294 GLY B N 1
ATOM 4993 C CA . GLY B 1 296 ? 20.690 -27.433 105.822 1.00 22.91 294 GLY B CA 1
ATOM 4994 C C . GLY B 1 296 ? 20.983 -26.189 105.010 1.00 23.03 294 GLY B C 1
ATOM 4995 O O . GLY B 1 296 ? 21.849 -26.202 104.130 1.00 23.12 294 GLY B O 1
ATOM 4996 N N . ILE B 1 297 ? 20.268 -25.108 105.297 1.00 23.06 295 ILE B N 1
ATOM 4997 C CA . ILE B 1 297 ? 20.592 -23.812 104.702 1.00 22.96 295 ILE B CA 1
ATOM 4998 C C . ILE B 1 297 ? 20.758 -22.740 105.785 1.00 22.96 295 ILE B C 1
ATOM 4999 O O . ILE B 1 297 ? 20.727 -23.043 106.981 1.00 22.92 295 ILE B O 1
ATOM 5004 N N . TYR B 1 298 ? 20.933 -21.495 105.353 1.00 23.00 296 TYR B N 1
ATOM 5005 C CA . TYR B 1 298 ? 21.306 -20.389 106.237 1.00 23.03 296 TYR B CA 1
ATOM 5006 C C . TYR B 1 298 ? 20.081 -19.725 106.879 1.00 23.03 296 TYR B C 1
ATOM 5007 O O . TYR B 1 298 ? 18.969 -19.873 106.369 1.00 23.09 296 TYR B O 1
ATOM 5016 N N . PRO B 1 299 ? 20.277 -19.013 108.013 1.00 23.09 297 PRO B N 1
ATOM 5017 C CA . PRO B 1 299 ? 19.189 -18.342 108.745 1.00 23.03 297 PRO B CA 1
ATOM 5018 C C . PRO B 1 299 ? 18.236 -17.537 107.869 1.00 23.03 297 PRO B C 1
ATOM 5019 O O . PRO B 1 299 ? 18.659 -16.921 106.886 1.00 22.93 297 PRO B O 1
ATOM 5023 N N . ALA B 1 300 ? 16.958 -17.548 108.250 1.00 23.11 298 ALA B N 1
ATOM 5024 C CA . ALA B 1 300 ? 15.871 -16.889 107.506 1.00 23.11 298 ALA B CA 1
ATOM 5025 C C . ALA B 1 300 ? 15.588 -17.544 106.148 1.00 22.98 298 ALA B C 1
ATOM 5026 O O . ALA B 1 300 ? 15.052 -16.903 105.240 1.00 23.23 298 ALA B O 1
ATOM 5028 N N . GLY B 1 301 ? 15.939 -18.823 106.028 1.00 22.85 299 GLY B N 1
ATOM 5029 C CA . GLY B 1 301 ? 15.685 -19.606 104.817 1.00 22.63 299 GLY B CA 1
ATOM 5030 C C . GLY B 1 301 ? 16.423 -19.145 103.570 1.00 22.58 299 GLY B C 1
ATOM 5031 O O . GLY B 1 301 ? 15.873 -19.195 102.471 1.00 22.34 299 GLY B O 1
ATOM 5032 N N . VAL B 1 302 ? 17.670 -18.709 103.741 1.00 22.63 300 VAL B N 1
ATOM 5033 C CA . VAL B 1 302 ? 18.487 -18.236 102.625 1.00 22.69 300 VAL B CA 1
ATOM 5034 C C . VAL B 1 302 ? 19.501 -19.307 102.203 1.00 22.91 300 VAL B C 1
ATOM 5035 O O . VAL B 1 302 ? 20.067 -20.009 103.044 1.00 22.94 300 VAL B O 1
ATOM 5039 N N . ALA B 1 303 ? 19.702 -19.437 100.894 1.00 23.00 301 ALA B N 1
ATOM 5040 C CA . ALA B 1 303 ? 20.734 -20.310 100.346 1.00 23.03 301 ALA B CA 1
ATOM 5041 C C . ALA B 1 303 ? 21.499 -19.602 99.232 1.00 22.99 301 ALA B C 1
ATOM 5042 O O . ALA B 1 303 ? 21.059 -18.573 98.719 1.00 22.92 301 ALA B O 1
ATOM 5044 N N . ILE B 1 304 ? 22.655 -20.149 98.877 1.00 23.04 302 ILE B N 1
ATOM 5045 C CA . ILE B 1 304 ? 23.443 -19.624 97.773 1.00 23.10 302 ILE B CA 1
ATOM 5046 C C . ILE B 1 304 ? 23.133 -20.430 96.514 1.00 23.20 302 ILE B C 1
ATOM 5047 O O . ILE B 1 304 ? 23.205 -21.665 96.518 1.00 23.04 302 ILE B O 1
ATOM 5052 N N . SER B 1 305 ? 22.754 -19.718 95.453 1.00 23.26 303 SER B N 1
ATOM 5053 C CA . SER B 1 305 ? 22.561 -20.321 94.144 1.00 23.38 303 SER B CA 1
ATOM 5054 C C . SER B 1 305 ? 23.157 -19.444 93.056 1.00 23.49 303 SER B C 1
ATOM 5055 O O . SER B 1 305 ? 22.556 -18.449 92.634 1.00 23.51 303 SER B O 1
ATOM 5058 N N . SER B 1 306 ? 24.357 -19.810 92.622 1.00 23.59 304 SER B N 1
ATOM 5059 C CA . SER B 1 306 ? 25.007 -19.125 91.518 1.00 23.84 304 SER B CA 1
ATOM 5060 C C . SER B 1 306 ? 25.667 -20.131 90.593 1.00 23.72 304 SER B C 1
ATOM 5061 O O . SER B 1 306 ? 25.613 -21.336 90.835 1.00 23.88 304 SER B O 1
ATOM 5064 N N . SER B 1 307 ? 26.267 -19.624 89.523 1.00 23.65 305 SER B N 1
ATOM 5065 C CA . SER B 1 307 ? 26.909 -20.461 88.524 1.00 23.52 305 SER B CA 1
ATOM 5066 C C . SER B 1 307 ? 28.347 -20.742 88.919 1.00 23.27 305 SER B C 1
ATOM 5067 O O . SER B 1 307 ? 28.769 -21.891 88.955 1.00 23.26 305 SER B O 1
ATOM 5070 N N . GLY B 1 308 ? 29.079 -19.677 89.235 1.00 23.11 306 GLY B N 1
ATOM 5071 C CA . GLY B 1 308 ? 30.527 -19.733 89.375 1.00 22.98 306 GLY B CA 1
ATOM 5072 C C . GLY B 1 308 ? 31.189 -19.538 88.020 1.00 22.94 306 GLY B C 1
ATOM 5073 O O . GLY B 1 308 ? 30.523 -19.543 86.979 1.00 22.83 306 GLY B O 1
ATOM 5074 N N . GLY B 1 309 ? 32.499 -19.338 88.031 1.00 22.93 307 GLY B N 1
ATOM 5075 C CA . GLY B 1 309 ? 33.281 -19.397 86.800 1.00 22.92 307 GLY B CA 1
ATOM 5076 C C . GLY B 1 309 ? 33.571 -20.851 86.487 1.00 22.95 307 GLY B C 1
ATOM 5077 O O . GLY B 1 309 ? 33.676 -21.679 87.392 1.00 23.10 307 GLY B O 1
ATOM 5078 N N . GLY B 1 310 ? 33.683 -21.172 85.206 1.00 22.84 308 GLY B N 1
ATOM 5079 C CA . GLY B 1 310 ? 33.992 -22.529 84.794 1.00 22.87 308 GLY B CA 1
ATOM 5080 C C . GLY B 1 310 ? 34.883 -22.553 83.577 1.00 22.95 308 GLY B C 1
ATOM 5081 O O . GLY B 1 310 ? 35.981 -21.993 83.589 1.00 22.88 308 GLY B O 1
ATOM 5082 N N . ILE B 1 311 ? 34.398 -23.209 82.527 1.00 22.95 309 ILE B N 1
ATOM 5083 C CA . ILE B 1 311 ? 35.112 -23.305 81.259 1.00 23.06 309 ILE B CA 1
ATOM 5084 C C . ILE B 1 311 ? 35.207 -21.931 80.591 1.00 23.05 309 ILE B C 1
ATOM 5085 O O . ILE B 1 311 ? 34.195 -21.295 80.280 1.00 23.09 309 ILE B O 1
ATOM 5090 N N . THR B 1 312 ? 36.446 -21.490 80.400 1.00 22.94 310 THR B N 1
ATOM 5091 C CA . THR B 1 312 ? 36.755 -20.147 79.938 1.00 22.77 310 THR B CA 1
ATOM 5092 C C . THR B 1 312 ? 37.814 -20.273 78.855 1.00 22.73 310 THR B C 1
ATOM 5093 O O . THR B 1 312 ? 38.827 -20.951 79.048 1.00 22.56 310 THR B O 1
ATOM 5097 N N . ILE B 1 313 ? 37.574 -19.629 77.714 1.00 22.75 311 ILE B N 1
ATOM 5098 C CA . ILE B 1 313 ? 38.429 -19.830 76.538 1.00 22.89 311 ILE B CA 1
ATOM 5099 C C . ILE B 1 313 ? 39.066 -18.554 75.968 1.00 22.80 311 ILE B C 1
ATOM 5100 O O . ILE B 1 313 ? 38.434 -17.499 75.902 1.00 22.90 311 ILE B O 1
ATOM 5105 N N . SER B 1 314 ? 40.329 -18.686 75.566 1.00 22.63 312 SER B N 1
ATOM 5106 C CA . SER B 1 314 ? 41.112 -17.604 74.977 1.00 22.62 312 SER B CA 1
ATOM 5107 C C . SER B 1 314 ? 40.533 -17.089 73.658 1.00 22.73 312 SER B C 1
ATOM 5108 O O . SER B 1 314 ? 40.039 -17.866 72.837 1.00 22.42 312 SER B O 1
ATOM 5111 N N . SER B 1 315 ? 40.611 -15.771 73.478 1.00 22.91 313 SER B N 1
ATOM 5112 C CA . SER B 1 315 ? 40.206 -15.089 72.247 1.00 23.16 313 SER B CA 1
ATOM 5113 C C . SER B 1 315 ? 41.288 -15.123 71.171 1.00 23.30 313 SER B C 1
ATOM 5114 O O . SER B 1 315 ? 41.015 -14.856 69.995 1.00 23.30 313 SER B O 1
ATOM 5117 N N . LYS B 1 316 ? 42.511 -15.447 71.582 1.00 23.43 314 LYS B N 1
ATOM 5118 C CA . LYS B 1 316 ? 43.684 -15.286 70.732 1.00 23.53 314 LYS B CA 1
ATOM 5119 C C . LYS B 1 316 ? 44.218 -16.603 70.178 1.00 23.68 314 LYS B C 1
ATOM 5120 O O . LYS B 1 316 ? 45.404 -16.918 70.317 1.00 23.70 314 LYS B O 1
ATOM 5134 N N . SER B 1 318 ? 43.895 -19.736 66.815 1.00 23.77 316 SER B N 1
ATOM 5135 C CA . SER B 1 318 ? 43.496 -20.070 65.449 1.00 23.70 316 SER B CA 1
ATOM 5136 C C . SER B 1 318 ? 42.056 -20.594 65.413 1.00 23.63 316 SER B C 1
ATOM 5137 O O . SER B 1 318 ? 41.521 -21.041 66.433 1.00 23.79 316 SER B O 1
ATOM 5140 N N . GLU B 1 319 ? 41.442 -20.534 64.237 1.00 23.51 317 GLU B N 1
ATOM 5141 C CA . GLU B 1 319 ? 40.054 -20.947 64.050 1.00 23.48 317 GLU B CA 1
ATOM 5142 C C . GLU B 1 319 ? 39.809 -22.390 64.486 1.00 23.45 317 GLU B C 1
ATOM 5143 O O . GLU B 1 319 ? 38.784 -22.688 65.100 1.00 23.56 317 GLU B O 1
ATOM 5145 N N . ALA B 1 320 ? 40.760 -23.270 64.179 1.00 23.41 318 ALA B N 1
ATOM 5146 C CA . ALA B 1 320 ? 40.625 -24.704 64.433 1.00 23.39 318 ALA B CA 1
ATOM 5147 C C . ALA B 1 320 ? 40.612 -25.077 65.923 1.00 23.42 318 ALA B C 1
ATOM 5148 O O . ALA B 1 320 ? 39.848 -25.949 66.340 1.00 23.42 318 ALA B O 1
ATOM 5150 N N . LYS B 1 321 ? 41.458 -24.426 66.719 1.00 23.36 319 LYS B N 1
ATOM 5151 C CA . LYS B 1 321 ? 41.519 -24.721 68.151 1.00 23.39 319 LYS B CA 1
ATOM 5152 C C . LYS B 1 321 ? 40.486 -23.947 68.967 1.00 23.33 319 LYS B C 1
ATOM 5153 O O . LYS B 1 321 ? 40.134 -24.353 70.076 1.00 23.28 319 LYS B O 1
ATOM 5159 N N . GLN B 1 322 ? 39.997 -22.843 68.408 1.00 23.32 320 GLN B N 1
ATOM 5160 C CA . GLN B 1 322 ? 38.849 -22.141 68.979 1.00 23.20 320 GLN B CA 1
ATOM 5161 C C . GLN B 1 322 ? 37.571 -22.978 68.850 1.00 23.08 320 GLN B C 1
ATOM 5162 O O . GLN B 1 322 ? 36.770 -23.038 69.785 1.00 22.86 320 GLN B O 1
ATOM 5168 N N . LYS B 1 323 ? 37.386 -23.622 67.695 1.00 23.13 321 LYS B N 1
ATOM 5169 C CA . LYS B 1 323 ? 36.194 -24.445 67.483 1.00 23.18 321 LYS B CA 1
ATOM 5170 C C . LYS B 1 323 ? 36.238 -25.795 68.210 1.00 23.08 321 LYS B C 1
ATOM 5171 O O . LYS B 1 323 ? 35.189 -26.334 68.560 1.00 23.09 321 LYS B O 1
ATOM 5177 N N . LEU B 1 324 ? 37.440 -26.321 68.444 1.00 22.96 322 LEU B N 1
ATOM 5178 C CA . LEU B 1 324 ? 37.617 -27.508 69.283 1.00 22.90 322 LEU B CA 1
ATOM 5179 C C . LEU B 1 324 ? 37.349 -27.190 70.757 1.00 22.92 322 LEU B C 1
ATOM 5180 O O . LEU B 1 324 ? 36.825 -28.026 71.493 1.00 22.88 322 LEU B O 1
ATOM 5185 N N . ALA B 1 325 ? 37.716 -25.981 71.179 1.00 22.90 323 ALA B N 1
ATOM 5186 C CA . ALA B 1 325 ? 37.464 -25.525 72.547 1.00 22.83 323 ALA B CA 1
ATOM 5187 C C . ALA B 1 325 ? 35.966 -25.361 72.820 1.00 22.83 323 ALA B C 1
ATOM 5188 O O . ALA B 1 325 ? 35.486 -25.698 73.904 1.00 22.65 323 ALA B O 1
ATOM 5190 N N . LEU B 1 326 ? 35.241 -24.844 71.829 1.00 22.85 324 LEU B N 1
ATOM 5191 C CA . LEU B 1 326 ? 33.791 -24.710 71.906 1.00 22.92 324 LEU B CA 1
ATOM 5192 C C . LEU B 1 326 ? 33.120 -26.083 71.838 1.00 23.01 324 LEU B C 1
ATOM 5193 O O . LEU B 1 326 ? 32.082 -26.305 72.470 1.00 22.83 324 LEU B O 1
ATOM 5198 N N . GLU B 1 327 ? 33.728 -26.997 71.080 1.00 22.98 325 GLU B N 1
ATOM 5199 C CA . GLU B 1 327 ? 33.323 -28.405 71.075 1.00 23.15 325 GLU B CA 1
ATOM 5200 C C . GLU B 1 327 ? 33.485 -29.037 72.468 1.00 23.08 325 GLU B C 1
ATOM 5201 O O . GLU B 1 327 ? 32.680 -29.880 72.869 1.00 23.20 325 GLU B O 1
ATOM 5207 N N . PHE B 1 328 ? 34.520 -28.621 73.198 1.00 22.96 326 PHE B N 1
ATOM 5208 C CA . PHE B 1 328 ? 34.754 -29.099 74.564 1.00 22.88 326 PHE B CA 1
ATOM 5209 C C . PHE B 1 328 ? 33.716 -28.573 75.557 1.00 22.73 326 PHE B C 1
ATOM 5210 O O . PHE B 1 328 ? 33.288 -29.298 76.450 1.00 22.58 326 PHE B O 1
ATOM 5218 N N . LEU B 1 329 ? 33.328 -27.311 75.394 1.00 22.73 327 LEU B N 1
ATOM 5219 C CA . LEU B 1 329 ? 32.223 -26.721 76.140 1.00 22.91 327 LEU B CA 1
ATOM 5220 C C . LEU B 1 329 ? 30.922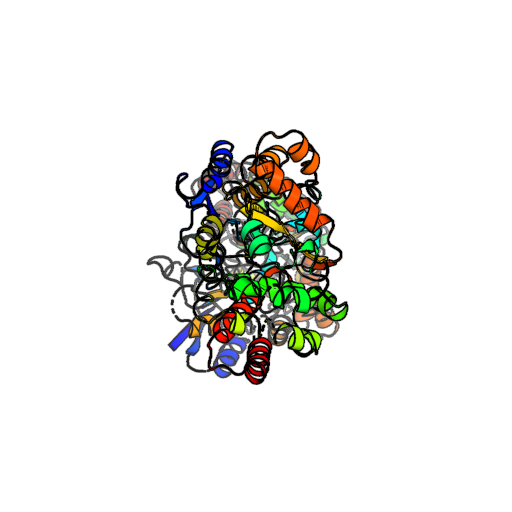 -27.498 75.893 1.00 23.04 327 LEU B C 1
ATOM 5221 O O . LEU B 1 329 ? 30.206 -27.834 76.838 1.00 22.94 327 LEU B O 1
ATOM 5226 N N . LYS B 1 330 ? 30.640 -27.768 74.617 1.00 23.09 328 LYS B N 1
ATOM 5227 C CA . LYS B 1 330 ? 29.508 -28.583 74.171 1.00 23.18 328 LYS B CA 1
ATOM 5228 C C . LYS B 1 330 ? 29.509 -29.976 74.815 1.00 23.17 328 LYS B C 1
ATOM 5229 O O . LYS B 1 330 ? 28.465 -30.467 75.266 1.00 23.24 328 LYS B O 1
ATOM 5235 N N . TYR B 1 331 ? 30.688 -30.594 74.849 1.00 22.99 329 TYR B N 1
ATOM 5236 C CA . TYR B 1 331 ? 30.887 -31.926 75.414 1.00 22.97 329 TYR B CA 1
ATOM 5237 C C . TYR B 1 331 ? 30.638 -31.968 76.929 1.00 23.03 329 TYR B C 1
ATOM 5238 O O . TYR B 1 331 ? 29.860 -32.793 77.410 1.00 22.88 329 TYR B O 1
ATOM 5255 N N . THR B 1 333 ? 28.967 -30.220 78.662 1.00 23.17 331 THR B N 1
ATOM 5256 C CA . THR B 1 333 ? 27.657 -29.663 78.947 1.00 23.11 331 THR B CA 1
ATOM 5257 C C . THR B 1 333 ? 26.553 -30.532 78.311 1.00 23.04 331 THR B C 1
ATOM 5258 O O . THR B 1 333 ? 25.361 -30.232 78.409 1.00 22.99 331 THR B O 1
ATOM 5262 N N . SER B 1 334 ? 26.971 -31.645 77.709 1.00 23.06 332 SER B N 1
ATOM 5263 C CA . SER B 1 334 ? 26.059 -32.582 77.055 1.00 23.12 332 SER B CA 1
ATOM 5264 C C . SER B 1 334 ? 25.293 -33.456 78.053 1.00 23.15 332 SER B C 1
ATOM 5265 O O . SER B 1 334 ? 25.719 -33.626 79.201 1.00 23.03 332 SER B O 1
ATOM 5268 N N . ASP B 1 335 ? 24.176 -34.017 77.589 1.00 23.07 333 ASP B N 1
ATOM 5269 C CA . ASP B 1 335 ? 23.292 -34.856 78.408 1.00 23.25 333 ASP B CA 1
ATOM 5270 C C . ASP B 1 335 ? 24.013 -36.007 79.107 1.00 23.20 333 ASP B C 1
ATOM 5271 O O . ASP B 1 335 ? 23.812 -36.232 80.301 1.00 23.21 333 ASP B O 1
ATOM 5276 N N . ASP B 1 336 ? 24.849 -36.721 78.357 1.00 23.23 334 ASP B N 1
ATOM 5277 C CA . ASP B 1 336 ? 25.542 -37.909 78.861 1.00 23.28 334 ASP B CA 1
ATOM 5278 C C . ASP B 1 336 ? 26.640 -37.593 79.881 1.00 23.12 334 ASP B C 1
ATOM 5279 O O . ASP B 1 336 ? 26.825 -38.331 80.848 1.00 23.00 334 ASP B O 1
ATOM 5284 N N . VAL B 1 337 ? 27.360 -36.496 79.661 1.00 23.19 335 VAL B N 1
ATOM 5285 C CA . VAL B 1 337 ? 28.431 -36.076 80.569 1.00 23.15 335 VAL B CA 1
ATOM 5286 C C . VAL B 1 337 ? 27.851 -35.514 81.868 1.00 23.12 335 VAL B C 1
ATOM 5287 O O . VAL B 1 337 ? 28.377 -35.776 82.953 1.00 23.07 335 VAL B O 1
ATOM 5291 N N . GLN B 1 338 ? 26.759 -34.764 81.750 1.00 23.07 336 GLN B N 1
ATOM 5292 C CA . GLN B 1 338 ? 26.067 -34.213 82.916 1.00 23.13 336 GLN B CA 1
ATOM 5293 C C . GLN B 1 338 ? 25.432 -35.245 83.836 1.00 23.00 336 GLN B C 1
ATOM 5294 O O . GLN B 1 338 ? 25.325 -35.010 85.040 1.00 22.97 336 GLN B O 1
ATOM 5300 N N . LYS B 1 339 ? 25.018 -36.378 83.267 1.00 23.01 337 LYS B N 1
ATOM 5301 C CA . LYS B 1 339 ? 24.547 -37.517 84.052 1.00 22.94 337 LYS B CA 1
ATOM 5302 C C . LYS B 1 339 ? 25.685 -38.077 84.909 1.00 22.88 337 LYS B C 1
ATOM 5303 O O . LYS B 1 339 ? 25.468 -38.462 86.058 1.00 22.83 337 LYS B O 1
ATOM 5309 N N . VAL B 1 340 ? 26.891 -38.107 84.341 1.00 22.86 338 VAL B N 1
ATOM 5310 C CA . VAL B 1 340 ? 28.104 -38.482 85.072 1.00 22.75 338 VAL B CA 1
ATOM 5311 C C . VAL B 1 340 ? 28.436 -37.417 86.125 1.00 22.79 338 VAL B C 1
ATOM 5312 O O . VAL B 1 340 ? 28.862 -37.746 87.236 1.00 22.79 338 VAL B O 1
ATOM 5316 N N . ILE B 1 341 ? 28.215 -36.149 85.777 1.00 22.73 339 ILE B N 1
ATOM 5317 C CA . ILE B 1 341 ? 28.411 -35.037 86.714 1.00 22.88 339 ILE B CA 1
ATOM 5318 C C . ILE B 1 341 ? 27.531 -35.175 87.964 1.00 22.76 339 ILE B C 1
ATOM 5319 O O . ILE B 1 341 ? 27.959 -34.829 89.055 1.00 22.76 339 ILE B O 1
ATOM 5324 N N . PHE B 1 342 ? 26.314 -35.684 87.803 1.00 22.81 340 PHE B N 1
ATOM 5325 C CA . PHE B 1 342 ? 25.433 -35.909 88.950 1.00 22.81 340 PHE B CA 1
ATOM 5326 C C . PHE B 1 342 ? 25.694 -37.229 89.682 1.00 22.84 340 PHE B C 1
ATOM 5327 O O . PHE B 1 342 ? 25.770 -37.247 90.909 1.00 22.74 340 PHE B O 1
ATOM 5335 N N . GLU B 1 343 ? 25.840 -38.319 88.930 1.00 23.05 341 GLU B N 1
ATOM 5336 C CA . GLU B 1 343 ? 25.912 -39.674 89.503 1.00 23.12 341 GLU B CA 1
ATOM 5337 C C . GLU B 1 343 ? 27.291 -40.100 90.029 1.00 23.27 341 GLU B C 1
ATOM 5338 O O . GLU B 1 343 ? 27.386 -40.688 91.109 1.00 23.30 341 GLU B O 1
ATOM 5344 N N . LYS B 1 344 ? 28.347 -39.824 89.261 1.00 23.34 342 LYS B N 1
ATOM 5345 C CA . LYS B 1 344 ? 29.712 -40.211 89.638 1.00 23.30 342 LYS B CA 1
ATOM 5346 C C . LYS B 1 344 ? 30.410 -39.091 90.406 1.00 23.30 342 LYS B C 1
ATOM 5347 O O . LYS B 1 344 ? 30.912 -39.294 91.515 1.00 23.18 342 LYS B O 1
ATOM 5353 N N . VAL B 1 345 ? 30.454 -37.916 89.789 1.00 23.31 343 VAL B N 1
ATOM 5354 C CA . VAL B 1 345 ? 30.800 -36.687 90.479 1.00 23.35 343 VAL B CA 1
ATOM 5355 C C . VAL B 1 345 ? 29.564 -36.369 91.309 1.00 23.58 343 VAL B C 1
ATOM 5356 O O . VAL B 1 345 ? 28.448 -36.414 90.800 1.00 23.84 343 VAL B O 1
ATOM 5360 N N . GLY B 1 346 ? 29.732 -36.082 92.591 1.00 23.56 344 GLY B N 1
ATOM 5361 C CA . GLY B 1 346 ? 28.559 -35.822 93.419 1.00 23.43 344 GLY B CA 1
ATOM 5362 C C . GLY B 1 346 ? 28.197 -34.352 93.395 1.00 23.33 344 GLY B C 1
ATOM 5363 O O . GLY B 1 346 ? 28.179 -33.706 94.437 1.00 23.42 344 GLY B O 1
ATOM 5364 N N . ALA B 1 347 ? 27.914 -33.821 92.207 1.00 23.18 345 ALA B N 1
ATOM 5365 C CA . ALA B 1 347 ? 27.668 -32.385 92.047 1.00 23.20 345 ALA B CA 1
ATOM 5366 C C . ALA B 1 347 ? 26.367 -32.076 91.312 1.00 23.10 345 ALA B C 1
ATOM 5367 O O . ALA B 1 347 ? 25.760 -32.963 90.702 1.00 23.03 345 ALA B O 1
ATOM 5369 N N . ASN B 1 348 ? 25.948 -30.812 91.390 1.00 23.06 346 ASN B N 1
ATOM 5370 C CA . ASN B 1 348 ? 24.746 -30.337 90.717 1.00 23.06 346 ASN B CA 1
ATOM 5371 C C . ASN B 1 348 ? 25.049 -29.949 89.269 1.00 23.11 346 ASN B C 1
ATOM 5372 O O . ASN B 1 348 ? 25.791 -28.991 89.027 1.00 22.98 346 ASN B O 1
ATOM 5377 N N . PRO B 1 349 ? 24.481 -30.701 88.303 1.00 23.14 347 PRO B N 1
ATOM 5378 C CA . PRO B 1 349 ? 24.730 -30.451 86.882 1.00 23.10 347 PRO B CA 1
ATOM 5379 C C . PRO B 1 349 ? 24.137 -29.126 86.410 1.00 23.10 347 PRO B C 1
ATOM 5380 O O . PRO B 1 349 ? 23.088 -28.707 86.906 1.00 23.10 3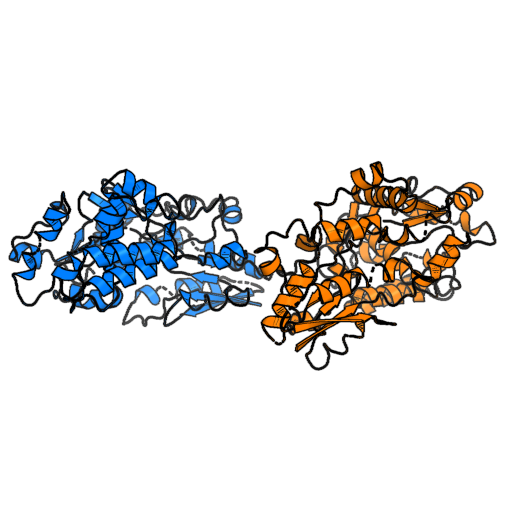47 PRO B O 1
ATOM 5384 N N . SER B 1 350 ? 24.810 -28.480 85.461 1.00 23.10 348 SER B N 1
ATOM 5385 C CA . SER B 1 350 ? 24.316 -27.242 84.860 1.00 22.99 348 SER B CA 1
ATOM 5386 C C . SER B 1 350 ? 23.190 -27.537 83.879 1.00 23.05 348 SER B C 1
ATOM 5387 O O . SER B 1 350 ? 22.312 -26.701 83.663 1.00 23.09 348 SER B O 1
ATOM 5390 N N . ASN B 1 351 ? 23.229 -28.734 83.295 1.00 23.22 349 ASN B N 1
ATOM 5391 C CA . ASN B 1 351 ? 22.251 -29.170 82.297 1.00 23.16 349 ASN B CA 1
ATOM 5392 C C . ASN B 1 351 ? 20.897 -29.466 82.934 1.00 23.24 349 ASN B C 1
ATOM 5393 O O . ASN B 1 351 ? 20.758 -30.387 83.743 1.00 23.16 349 ASN B O 1
ATOM 5398 N N . GLU B 1 352 ? 19.902 -28.671 82.551 1.00 23.36 350 GLU B N 1
ATOM 5399 C CA . GLU B 1 352 ? 18.551 -28.776 83.108 1.00 23.31 350 GLU B CA 1
ATOM 5400 C C . GLU B 1 352 ? 17.739 -29.935 82.528 1.00 23.30 350 GLU B C 1
ATOM 5401 O O . GLU B 1 352 ? 16.611 -30.183 82.961 1.00 23.60 350 GLU B O 1
ATOM 5407 N N . ASN B 1 353 ? 18.321 -30.642 81.560 1.00 23.29 351 ASN B N 1
ATOM 5408 C CA . ASN B 1 353 ? 17.733 -31.864 81.006 1.00 23.22 351 ASN B CA 1
ATOM 5409 C C . ASN B 1 353 ? 17.969 -33.075 81.907 1.00 23.23 351 ASN B C 1
ATOM 5410 O O . ASN B 1 353 ? 17.295 -34.096 81.773 1.00 23.27 351 ASN B O 1
ATOM 5415 N N . VAL B 1 354 ? 18.939 -32.959 82.812 1.00 23.31 352 VAL B N 1
ATOM 5416 C CA . VAL B 1 354 ? 19.234 -34.020 83.776 1.00 23.31 352 VAL B CA 1
ATOM 5417 C C . VAL B 1 354 ? 18.259 -33.935 84.950 1.00 23.35 352 VAL B C 1
ATOM 5418 O O . VAL B 1 354 ? 18.249 -32.947 85.689 1.00 23.31 352 VAL B O 1
ATOM 5422 N N . ASN B 1 355 ? 17.438 -34.973 85.102 1.00 23.42 353 ASN B N 1
ATOM 5423 C CA . ASN B 1 355 ? 16.439 -35.026 86.164 1.00 23.46 353 ASN B CA 1
ATOM 5424 C C . ASN B 1 355 ? 17.056 -35.456 87.494 1.00 23.45 353 ASN B C 1
ATOM 5425 O O . ASN B 1 355 ? 17.105 -36.648 87.815 1.00 23.51 353 ASN B O 1
ATOM 5430 N N . VAL B 1 356 ? 17.524 -34.464 88.251 1.00 23.46 354 VAL B N 1
ATOM 5431 C CA . VAL B 1 356 ? 18.200 -34.663 89.535 1.00 23.33 354 VAL B CA 1
ATOM 5432 C C . VAL B 1 356 ? 17.331 -35.397 90.559 1.00 23.41 354 VAL B C 1
ATOM 5433 O O . VAL B 1 356 ? 17.818 -36.297 91.251 1.00 23.38 354 VAL B O 1
ATOM 5437 N N . LYS B 1 357 ? 16.055 -35.014 90.646 1.00 23.43 355 LYS B N 1
ATOM 5438 C CA . LYS B 1 357 ? 15.119 -35.631 91.588 1.00 23.39 355 LYS B CA 1
ATOM 5439 C C . LYS B 1 357 ? 14.845 -37.089 91.247 1.00 23.42 355 LYS B C 1
ATOM 5440 O O . LYS B 1 357 ? 14.933 -37.954 92.119 1.00 23.50 355 LYS B O 1
ATOM 5446 N N . GLU B 1 358 ? 14.519 -37.348 89.980 1.00 23.40 356 GLU B N 1
ATOM 5447 C CA . GLU B 1 358 ? 14.241 -38.699 89.490 1.00 23.37 356 GLU B CA 1
ATOM 5448 C C . GLU B 1 358 ? 15.462 -39.603 89.605 1.00 23.35 356 GLU B C 1
ATOM 5449 O O . GLU B 1 358 ? 15.337 -40.784 89.925 1.00 23.47 356 GLU B O 1
ATOM 5455 N N . LEU B 1 359 ? 16.640 -39.041 89.346 1.00 23.34 357 LEU B N 1
ATOM 5456 C CA . LEU B 1 359 ? 17.893 -39.775 89.499 1.00 23.36 357 LEU B CA 1
ATOM 5457 C C . LEU B 1 359 ? 18.193 -40.077 90.968 1.00 23.35 357 LEU B C 1
ATOM 5458 O O . LEU B 1 359 ? 18.717 -41.144 91.284 1.00 23.43 357 LEU B O 1
ATOM 5463 N N . SER B 1 360 ? 17.851 -39.142 91.855 1.00 23.46 358 SER B N 1
ATOM 5464 C CA . SER B 1 360 ? 17.935 -39.368 93.300 1.00 23.53 358 SER B CA 1
ATOM 5465 C C . SER B 1 360 ? 16.907 -40.410 93.735 1.00 23.67 358 SER B C 1
ATOM 5466 O O . SER B 1 360 ? 17.207 -41.258 94.575 1.00 23.85 358 SER B O 1
ATOM 5469 N N . GLU B 1 361 ? 15.701 -40.331 93.160 1.00 23.70 359 GLU B N 1
ATOM 5470 C CA . GLU B 1 361 ? 14.632 -41.309 93.383 1.00 23.59 359 GLU B CA 1
ATOM 5471 C C . GLU B 1 361 ? 15.157 -42.725 93.186 1.00 23.61 359 GLU B C 1
ATOM 5472 O O . GLU B 1 361 ? 15.111 -43.555 94.094 1.00 23.69 359 GLU B O 1
ATOM 5478 N N . LYS B 1 362 ? 15.670 -42.974 91.984 1.00 23.63 360 LYS B N 1
ATOM 5479 C CA . LYS B 1 362 ? 15.986 -44.320 91.509 1.00 23.62 360 LYS B CA 1
ATOM 5480 C C . LYS B 1 362 ? 17.390 -44.817 91.875 1.00 23.63 360 LYS B C 1
ATOM 5481 O O . LYS B 1 362 ? 17.814 -45.879 91.410 1.00 23.66 360 LYS B O 1
ATOM 5487 N N . SER B 1 363 ? 18.103 -44.057 92.705 1.00 23.67 361 SER B N 1
ATOM 5488 C CA . SER B 1 363 ? 19.450 -44.437 93.137 1.00 23.62 361 SER B CA 1
ATOM 5489 C C . SER B 1 363 ? 19.466 -45.153 94.490 1.00 23.64 361 SER B C 1
ATOM 5490 O O . SER B 1 363 ? 18.666 -44.850 95.380 1.00 23.48 361 SER B O 1
ATOM 5493 N N . SER B 1 364 ? 20.390 -46.103 94.624 1.00 23.66 362 SER B N 1
ATOM 5494 C CA . SER B 1 364 ? 20.627 -46.801 95.887 1.00 23.68 362 SER B CA 1
ATOM 5495 C C . SER B 1 364 ? 21.839 -46.214 96.617 1.00 23.69 362 SER B C 1
ATOM 5496 O O . SER B 1 364 ? 22.173 -46.637 97.729 1.00 23.73 362 SER B O 1
ATOM 5499 N N . GLU B 1 365 ? 22.485 -45.233 95.984 1.00 23.64 363 GLU B N 1
ATOM 5500 C CA . GLU B 1 365 ? 23.681 -44.594 96.532 1.00 23.58 363 GLU B CA 1
ATOM 5501 C C . GLU B 1 365 ? 23.340 -43.565 97.603 1.00 23.52 363 GLU B C 1
ATOM 5502 O O . GLU B 1 365 ? 22.459 -42.720 97.409 1.00 23.52 363 GLU B O 1
ATOM 5508 N N . ALA B 1 366 ? 24.053 -43.645 98.727 1.00 23.39 364 ALA B N 1
ATOM 5509 C CA . ALA B 1 366 ? 23.882 -42.713 99.839 1.00 23.23 364 ALA B CA 1
ATOM 5510 C C . ALA B 1 366 ? 24.304 -41.305 99.442 1.00 23.20 364 ALA B C 1
ATOM 5511 O O . ALA B 1 366 ? 23.680 -40.330 99.854 1.00 23.22 364 ALA B O 1
ATOM 5513 N N . THR B 1 367 ? 25.361 -41.217 98.634 1.00 23.20 365 THR B N 1
ATOM 5514 C CA . THR B 1 367 ? 25.869 -39.946 98.114 1.00 23.10 365 THR B CA 1
ATOM 5515 C C . THR B 1 367 ? 24.818 -39.206 97.289 1.00 23.00 365 THR B C 1
ATOM 5516 O O . THR B 1 367 ? 24.568 -38.025 97.514 1.00 22.95 365 THR B O 1
ATOM 5520 N N . THR B 1 368 ? 24.208 -39.918 96.347 1.00 23.01 366 THR B N 1
ATOM 5521 C CA . THR B 1 368 ? 23.171 -39.369 95.473 1.00 23.03 366 THR B CA 1
ATOM 5522 C C . THR B 1 368 ? 21.905 -38.971 96.254 1.00 23.07 366 THR B C 1
ATOM 5523 O O . THR B 1 368 ? 21.216 -38.020 95.878 1.00 23.11 366 THR B O 1
ATOM 5527 N N . LYS B 1 369 ? 21.626 -39.688 97.345 1.00 23.05 367 LYS B N 1
ATOM 5528 C CA . LYS B 1 369 ? 20.477 -39.398 98.214 1.00 23.11 367 LYS B CA 1
ATOM 5529 C C . LYS B 1 369 ? 20.567 -38.039 98.906 1.00 22.96 367 LYS B C 1
ATOM 5530 O O . LYS B 1 369 ? 19.664 -37.217 98.747 1.00 22.79 367 LYS B O 1
ATOM 5536 N N . ILE B 1 370 ? 21.636 -37.800 99.672 1.00 23.04 368 ILE B N 1
ATOM 5537 C CA . ILE B 1 370 ? 21.785 -36.506 100.364 1.00 23.15 368 ILE B CA 1
ATOM 5538 C C . ILE B 1 370 ? 22.155 -35.369 99.409 1.00 22.93 368 ILE B C 1
ATOM 5539 O O . ILE B 1 370 ? 21.917 -34.206 99.716 1.00 22.97 368 ILE B O 1
ATOM 5544 N N . LEU B 1 371 ? 22.727 -35.715 98.258 1.00 22.95 369 LEU B N 1
ATOM 5545 C CA . LEU B 1 371 ? 22.983 -34.752 97.194 1.00 22.96 369 LEU B CA 1
ATOM 5546 C C . LEU B 1 371 ? 21.663 -34.150 96.729 1.00 22.95 369 LEU B C 1
ATOM 5547 O O . LEU B 1 371 ? 21.507 -32.926 96.712 1.00 23.17 369 LEU B O 1
ATOM 5552 N N . GLY B 1 372 ? 20.720 -35.018 96.368 1.00 22.89 370 GLY B N 1
ATOM 5553 C CA . GLY B 1 372 ? 19.380 -34.606 95.962 1.00 22.98 370 GLY B CA 1
ATOM 5554 C C . GLY B 1 372 ? 18.639 -33.861 97.057 1.00 23.10 370 GLY B C 1
ATOM 5555 O O . GLY B 1 372 ? 17.881 -32.930 96.775 1.00 23.25 370 GLY B O 1
ATOM 5556 N N . GLN B 1 373 ? 18.862 -34.274 98.304 1.00 23.10 371 GLN B N 1
ATOM 5557 C CA . GLN B 1 373 ? 18.280 -33.613 99.470 1.00 23.25 371 GLN B CA 1
ATOM 5558 C C . GLN B 1 373 ? 18.840 -32.199 99.639 1.00 23.23 371 GLN B C 1
ATOM 5559 O O . GLN B 1 373 ? 18.093 -31.254 99.904 1.00 23.33 371 GLN B O 1
ATOM 5565 N N . ALA B 1 374 ? 20.155 -32.067 99.474 1.00 23.22 372 ALA B N 1
ATOM 5566 C CA . ALA B 1 374 ? 20.842 -30.781 99.573 1.00 23.06 372 ALA B CA 1
ATOM 5567 C C . ALA B 1 374 ? 20.418 -29.820 98.469 1.00 23.04 372 ALA B C 1
ATOM 5568 O O . ALA B 1 374 ? 20.189 -28.639 98.731 1.00 23.21 372 ALA B O 1
ATOM 5570 N N . ILE B 1 375 ? 20.308 -30.327 97.241 1.00 23.11 373 ILE B N 1
ATOM 5571 C CA . ILE B 1 375 ? 19.855 -29.521 96.096 1.00 23.02 373 ILE B CA 1
ATOM 5572 C C . ILE B 1 375 ? 18.405 -29.033 96.264 1.00 22.94 373 ILE B C 1
ATOM 5573 O O . ILE B 1 375 ? 18.113 -27.853 96.033 1.00 22.88 373 ILE B O 1
ATOM 5578 N N . THR B 1 376 ? 17.515 -29.933 96.683 1.00 22.82 374 THR B N 1
ATOM 5579 C CA . THR B 1 376 ? 16.101 -29.598 96.921 1.00 23.02 374 THR B CA 1
ATOM 5580 C C . THR B 1 376 ? 15.917 -28.489 97.967 1.00 22.96 374 THR B C 1
ATOM 5581 O O . THR B 1 376 ? 15.035 -27.638 97.822 1.00 22.97 374 THR B O 1
ATOM 5585 N N . GLN B 1 377 ? 16.763 -28.492 98.998 1.00 22.94 375 GLN B N 1
ATOM 5586 C CA . GLN B 1 377 ? 16.745 -27.450 100.027 1.00 22.86 375 GLN B CA 1
ATOM 5587 C C . GLN B 1 377 ? 17.042 -26.060 99.471 1.00 22.81 375 GLN B C 1
ATOM 5588 O O . GLN B 1 377 ? 16.369 -25.094 99.834 1.00 22.76 375 GLN B O 1
ATOM 5594 N N . VAL B 1 378 ? 18.050 -25.972 98.602 1.00 22.78 376 VAL B N 1
ATOM 5595 C CA . VAL B 1 378 ? 18.450 -24.710 97.977 1.00 22.94 376 VAL B CA 1
ATOM 5596 C C . VAL B 1 378 ? 17.389 -24.251 96.974 1.00 23.12 376 VAL B C 1
ATOM 5597 O O . VAL B 1 378 ? 17.053 -23.065 96.918 1.00 23.27 376 VAL B O 1
ATOM 5601 N N . LYS B 1 379 ? 16.861 -25.202 96.202 1.00 23.22 377 LYS B N 1
ATOM 5602 C CA . LYS B 1 379 ? 15.788 -24.945 95.237 1.00 23.22 377 LYS B CA 1
ATOM 5603 C C . LYS B 1 379 ? 14.491 -24.465 95.890 1.00 23.21 377 LYS B C 1
ATOM 5604 O O . LYS B 1 379 ? 13.668 -23.819 95.234 1.00 23.24 377 LYS B O 1
ATOM 5610 N N . ASN B 1 380 ? 14.316 -24.785 97.172 1.00 23.11 378 ASN B N 1
ATOM 5611 C CA . ASN B 1 380 ? 13.110 -24.417 97.915 1.00 23.21 378 ASN B CA 1
ATOM 5612 C C . ASN B 1 380 ? 13.362 -23.408 99.043 1.00 23.22 378 ASN B C 1
ATOM 5613 O O . ASN B 1 380 ? 12.536 -23.252 99.945 1.00 23.38 378 ASN B O 1
ATOM 5618 N N . ALA B 1 381 ? 14.503 -22.727 98.979 1.00 23.22 379 ALA B N 1
ATOM 5619 C CA . ALA B 1 381 ? 14.833 -21.647 99.908 1.00 23.23 379 ALA B CA 1
ATOM 5620 C C . ALA B 1 381 ? 13.880 -20.470 99.730 1.00 23.28 379 ALA B C 1
ATOM 5621 O O . ALA B 1 381 ? 13.396 -20.218 98.621 1.00 23.26 379 ALA B O 1
ATOM 5623 N N . LYS B 1 382 ? 13.613 -19.761 100.826 1.00 23.27 380 LYS B N 1
ATOM 5624 C CA . LYS B 1 382 ? 12.761 -18.570 100.807 1.00 23.34 380 LYS B CA 1
ATOM 5625 C C . LYS B 1 382 ? 13.391 -17.465 99.968 1.00 23.29 380 LYS B C 1
ATOM 5626 O O . LYS B 1 382 ? 12.696 -16.731 99.274 1.00 23.28 380 LYS B O 1
ATOM 5632 N N . ALA B 1 383 ? 14.711 -17.351 100.056 1.00 23.38 381 ALA B N 1
ATOM 5633 C CA . ALA B 1 383 ? 15.475 -16.412 99.246 1.00 23.42 381 ALA B CA 1
ATOM 5634 C C . ALA B 1 383 ? 16.759 -17.084 98.783 1.00 23.45 381 ALA B C 1
ATOM 5635 O O . ALA B 1 383 ? 17.332 -17.914 99.496 1.00 23.42 381 ALA B O 1
ATOM 5637 N N . VAL B 1 384 ? 17.205 -16.725 97.586 1.00 23.48 382 VAL B N 1
ATOM 5638 C CA . VAL B 1 384 ? 18.435 -17.279 97.048 1.00 23.41 382 VAL B CA 1
ATOM 5639 C C . VAL B 1 384 ? 19.327 -16.158 96.491 1.00 23.39 382 VAL B C 1
ATOM 5640 O O . VAL B 1 384 ? 18.850 -15.261 95.786 1.00 23.47 382 VAL B O 1
ATOM 5644 N N . VAL B 1 385 ? 20.608 -16.194 96.859 1.00 23.13 383 VAL B N 1
ATOM 5645 C CA . VAL B 1 385 ? 21.573 -15.169 96.459 1.00 23.17 383 VAL B CA 1
ATOM 5646 C C . VAL B 1 385 ? 22.709 -15.754 95.609 1.00 23.15 383 VAL B C 1
ATOM 5647 O O . VAL B 1 385 ? 23.020 -16.938 95.735 1.00 23.07 383 VAL B O 1
ATOM 5651 N N . PRO B 1 386 ? 23.315 -14.928 94.728 1.00 23.18 384 PRO B N 1
ATOM 5652 C CA . PRO B 1 386 ? 24.536 -15.361 94.047 1.00 23.19 384 PRO B CA 1
ATOM 5653 C C . PRO B 1 386 ? 25.757 -15.148 94.943 1.00 23.16 384 PRO B C 1
ATOM 5654 O O . PRO B 1 386 ? 25.652 -14.470 95.973 1.00 23.29 384 PRO B O 1
ATOM 5658 N N . THR B 1 387 ? 26.896 -15.724 94.566 1.00 23.14 385 THR B N 1
ATOM 5659 C CA . THR B 1 387 ? 28.136 -15.507 95.313 1.00 23.22 385 THR B CA 1
ATOM 5660 C C . THR B 1 387 ? 28.690 -14.100 95.090 1.00 23.33 385 THR B C 1
ATOM 5661 O O . THR B 1 387 ? 28.578 -13.543 93.986 1.00 23.44 385 THR B O 1
ATOM 5665 N N . VAL B 1 388 ? 29.279 -13.539 96.148 1.00 23.27 386 VAL B N 1
ATOM 5666 C CA . VAL B 1 388 ? 30.017 -12.268 96.088 1.00 23.37 386 VAL B CA 1
ATOM 5667 C C . VAL B 1 388 ? 31.013 -12.284 94.926 1.00 23.32 386 VAL B C 1
ATOM 5668 O O . VAL B 1 388 ? 31.141 -11.303 94.197 1.00 23.40 386 VAL B O 1
ATOM 5672 N N . SER B 1 389 ? 31.686 -13.421 94.756 1.00 23.29 387 SER B N 1
ATOM 5673 C CA . SER B 1 389 ? 32.667 -13.626 93.691 1.00 23.33 387 SER B CA 1
ATOM 5674 C C . SER B 1 389 ? 32.094 -13.444 92.277 1.00 23.21 387 SER B C 1
ATOM 5675 O O . SER B 1 389 ? 32.741 -12.846 91.418 1.00 23.24 387 SER B O 1
ATOM 5678 N N . ASP B 1 390 ? 30.887 -13.957 92.044 1.00 23.24 388 ASP B N 1
ATOM 5679 C CA . ASP B 1 390 ? 30.249 -13.893 90.723 1.00 23.21 388 ASP B CA 1
ATOM 5680 C C . ASP B 1 390 ? 29.812 -12.485 90.346 1.00 23.14 388 ASP B C 1
ATOM 5681 O O . ASP B 1 390 ? 30.006 -12.044 89.208 1.00 23.03 388 ASP B O 1
ATOM 5686 N N . VAL B 1 391 ? 29.222 -11.794 91.314 1.00 23.12 389 VAL B N 1
ATOM 5687 C CA . VAL B 1 391 ? 28.593 -10.504 91.081 1.00 23.12 389 VAL B CA 1
ATOM 5688 C C . VAL B 1 391 ? 29.543 -9.319 91.333 1.00 23.07 389 VAL B C 1
ATOM 5689 O O . VAL B 1 391 ? 29.465 -8.307 90.634 1.00 23.03 389 VAL B O 1
ATOM 5693 N N . TRP B 1 392 ? 30.445 -9.454 92.306 1.00 23.09 390 TRP B N 1
ATOM 5694 C CA . TRP B 1 392 ? 31.370 -8.362 92.648 1.00 23.07 390 TRP B CA 1
ATOM 5695 C C . TRP B 1 392 ? 32.830 -8.614 92.242 1.00 23.14 390 TRP B C 1
ATOM 5696 O O . TRP B 1 392 ? 33.675 -7.720 92.359 1.00 23.19 390 TRP B O 1
ATOM 5707 N N . GLY B 1 393 ? 33.121 -9.824 91.770 1.00 23.19 391 GLY B N 1
ATOM 5708 C CA . GLY B 1 393 ? 34.459 -10.164 91.280 1.00 23.23 391 GLY B CA 1
ATOM 5709 C C . GLY B 1 393 ? 35.355 -10.823 92.314 1.00 23.21 391 GLY B C 1
ATOM 5710 O O . GLY B 1 393 ? 35.074 -10.778 93.514 1.00 23.20 391 GLY B O 1
ATOM 5711 N N . GLY B 1 394 ? 36.447 -11.421 91.838 1.00 23.25 392 GLY B N 1
ATOM 5712 C CA . GLY B 1 394 ? 37.395 -12.149 92.683 1.00 23.26 392 GLY B CA 1
ATOM 5713 C C . GLY B 1 394 ? 38.178 -11.324 93.696 1.00 23.24 392 GLY B C 1
ATOM 5714 O O . GLY B 1 394 ? 38.521 -11.825 94.768 1.00 23.24 392 GLY B O 1
ATOM 5715 N N . ASP B 1 395 ? 38.466 -10.068 93.355 1.00 23.19 393 ASP B N 1
ATOM 5716 C CA . ASP B 1 395 ? 39.209 -9.164 94.242 1.00 23.19 393 ASP B CA 1
ATOM 5717 C C . ASP B 1 395 ? 38.415 -8.774 95.488 1.00 23.20 393 ASP B C 1
ATOM 5718 O O . ASP B 1 395 ? 38.964 -8.727 96.590 1.00 23.26 393 ASP B O 1
ATOM 5723 N N . VAL B 1 396 ? 37.127 -8.493 95.303 1.00 23.28 394 VAL B N 1
ATOM 5724 C CA . VAL B 1 396 ? 36.224 -8.145 96.404 1.00 23.33 394 VAL B CA 1
ATOM 5725 C C . VAL B 1 396 ? 36.037 -9.355 97.322 1.00 23.35 394 VAL B C 1
ATOM 5726 O O . VAL B 1 396 ? 36.104 -9.231 98.548 1.00 23.44 394 VAL B O 1
ATOM 5730 N N . HIS B 1 397 ? 35.821 -10.515 96.703 1.00 23.37 395 HIS B N 1
ATOM 5731 C CA . HIS B 1 397 ? 35.770 -11.817 97.372 1.00 23.28 395 HIS B CA 1
ATOM 5732 C C . HIS B 1 397 ? 36.955 -12.020 98.339 1.00 23.28 395 HIS B C 1
ATOM 5733 O O . HIS B 1 397 ? 36.756 -12.199 99.543 1.00 23.29 395 HIS B O 1
ATOM 5740 N N . THR B 1 398 ? 38.176 -11.952 97.803 1.00 23.21 396 THR B N 1
ATOM 5741 C CA . THR B 1 398 ? 39.409 -12.146 98.571 1.00 23.12 396 THR B CA 1
ATOM 5742 C C . THR B 1 398 ? 39.584 -11.118 99.700 1.00 23.22 396 THR B C 1
ATOM 5743 O O . THR B 1 398 ? 39.956 -11.483 100.817 1.00 23.14 396 THR B O 1
ATOM 5747 N N . ALA B 1 399 ? 39.306 -9.847 99.401 1.00 23.14 397 ALA B N 1
ATOM 5748 C CA . ALA B 1 399 ? 39.394 -8.767 100.384 1.00 23.04 397 ALA B CA 1
ATOM 5749 C C . ALA B 1 399 ? 38.451 -8.979 101.569 1.00 23.05 397 ALA B C 1
ATOM 5750 O O . ALA B 1 399 ? 38.849 -8.809 102.723 1.00 23.11 397 ALA B O 1
ATOM 5752 N N . ILE B 1 400 ? 37.210 -9.361 101.276 1.00 23.13 398 ILE B N 1
ATOM 5753 C CA . ILE B 1 400 ? 36.217 -9.656 102.314 1.00 23.09 398 ILE B CA 1
ATOM 5754 C C . ILE B 1 400 ? 36.613 -10.878 103.161 1.00 23.11 398 ILE B C 1
ATOM 5755 O O . ILE B 1 400 ? 36.515 -10.836 104.388 1.00 23.28 398 ILE B O 1
ATOM 5760 N N . ILE B 1 401 ? 37.078 -11.944 102.506 1.00 23.11 399 ILE B N 1
ATOM 5761 C CA . ILE B 1 401 ? 37.588 -13.137 103.196 1.00 23.17 399 ILE B CA 1
ATOM 5762 C C . ILE B 1 401 ? 38.735 -12.804 104.162 1.00 23.24 399 ILE B C 1
ATOM 5763 O O . ILE B 1 401 ? 38.731 -13.259 105.311 1.00 23.20 399 ILE B O 1
ATOM 5768 N N . ASN B 1 402 ? 39.701 -12.008 103.695 1.00 23.30 400 ASN B N 1
ATOM 5769 C CA . ASN B 1 402 ? 40.824 -11.559 104.527 1.00 23.35 400 ASN B CA 1
ATOM 5770 C C . ASN B 1 402 ? 40.376 -10.745 105.741 1.00 23.28 400 ASN B C 1
ATOM 5771 O O . ASN B 1 402 ? 40.857 -10.964 106.854 1.00 23.35 400 ASN B O 1
ATOM 5776 N N . ALA B 1 403 ? 39.447 -9.817 105.522 1.00 23.33 401 ALA B N 1
ATOM 5777 C CA . ALA B 1 403 ? 38.915 -8.973 106.599 1.00 23.32 401 ALA B CA 1
ATOM 5778 C C . ALA B 1 403 ? 38.151 -9.777 107.658 1.00 23.30 401 ALA B C 1
ATOM 5779 O O . ALA B 1 403 ? 38.294 -9.530 108.856 1.00 23.24 401 ALA B O 1
ATOM 5781 N N . LEU B 1 404 ? 37.350 -10.741 107.208 1.00 23.42 402 LEU B N 1
ATOM 5782 C CA . LEU B 1 404 ? 36.617 -11.636 108.112 1.00 23.36 402 LEU B CA 1
ATOM 5783 C C . LEU B 1 404 ? 37.552 -12.563 108.898 1.00 23.34 402 LEU B C 1
ATOM 5784 O O . LEU B 1 404 ? 37.304 -12.854 110.068 1.00 23.47 402 LEU B O 1
ATOM 5789 N N . THR B 1 405 ? 38.629 -13.008 108.249 1.00 23.33 403 THR B N 1
ATOM 5790 C CA . THR B 1 405 ? 39.656 -13.840 108.884 1.00 23.20 403 THR B CA 1
ATOM 5791 C C . THR B 1 405 ? 40.420 -13.062 109.965 1.00 23.25 403 THR B C 1
ATOM 5792 O O . THR B 1 405 ? 40.620 -13.560 111.078 1.00 23.35 403 THR B O 1
ATOM 5796 N N . GLU B 1 406 ? 40.833 -11.842 109.627 1.00 23.23 404 GLU B N 1
ATOM 5797 C CA . GLU B 1 406 ? 41.545 -10.955 110.548 1.00 23.12 404 GLU B CA 1
ATOM 5798 C C . GLU B 1 406 ? 40.716 -10.602 111.788 1.00 23.07 404 GLU B C 1
ATOM 5799 O O . GLU B 1 406 ? 41.269 -10.398 112.873 1.00 22.97 404 GLU B O 1
ATOM 5805 N N . SER B 1 407 ? 39.394 -10.538 111.618 1.00 23.03 405 SER B N 1
ATOM 5806 C CA . SER B 1 407 ? 38.477 -10.159 112.699 1.00 22.87 405 SER B CA 1
ATOM 5807 C C . SER B 1 407 ? 38.346 -11.213 113.807 1.00 22.86 405 SER B C 1
ATOM 5808 O O . SER B 1 407 ? 37.808 -10.926 114.881 1.00 22.79 405 SER B O 1
ATOM 5811 N N . ALA B 1 408 ? 38.843 -12.422 113.541 1.00 22.84 406 ALA B N 1
ATOM 5812 C CA . ALA B 1 408 ? 38.824 -13.510 114.516 1.00 22.87 406 ALA B CA 1
ATOM 5813 C C . ALA B 1 408 ? 39.769 -13.252 115.678 1.00 22.92 406 ALA B C 1
ATOM 5814 O O . ALA B 1 408 ? 39.555 -13.771 116.774 1.00 23.02 406 ALA B O 1
ATOM 5816 N N . ALA B 1 409 ? 40.811 -12.457 115.429 1.00 22.99 407 ALA B N 1
ATOM 5817 C CA . ALA B 1 409 ? 41.776 -12.081 116.464 1.00 23.10 407 ALA B CA 1
ATOM 5818 C C . ALA B 1 409 ? 41.071 -11.437 117.653 1.00 23.06 407 ALA B C 1
ATOM 5819 O O . ALA B 1 409 ? 40.224 -10.558 117.489 1.00 23.01 407 ALA B O 1
ATOM 5821 N N . GLU B 1 410 ? 41.437 -11.892 118.846 1.00 23.15 408 GLU B N 1
ATOM 5822 C CA . GLU B 1 410 ? 40.747 -11.544 120.086 1.00 23.36 408 GLU B CA 1
ATOM 5823 C C . GLU B 1 410 ? 40.917 -10.069 120.490 1.00 23.35 408 GLU B C 1
ATOM 5824 O O . GLU B 1 410 ? 40.169 -9.558 121.328 1.00 23.32 408 GLU B O 1
ATOM 5830 N N . ASN B 1 411 ? 41.899 -9.400 119.886 1.00 23.39 409 ASN B N 1
ATOM 5831 C CA . ASN B 1 411 ? 42.244 -8.009 120.209 1.00 23.35 409 ASN B CA 1
ATOM 5832 C C . ASN B 1 411 ? 41.729 -6.984 119.192 1.00 23.32 409 ASN B C 1
ATOM 5833 O O . ASN B 1 411 ? 42.060 -5.801 119.267 1.00 23.36 409 ASN B O 1
ATOM 5838 N N . VAL B 1 412 ? 40.921 -7.443 118.243 1.00 23.26 410 VAL B N 1
ATOM 5839 C CA . VAL B 1 412 ? 40.373 -6.570 117.212 1.00 23.30 410 VAL B CA 1
ATOM 5840 C C . VAL B 1 412 ? 39.006 -6.040 117.651 1.00 23.32 410 VAL B C 1
ATOM 5841 O O . VAL B 1 412 ? 38.128 -6.811 118.049 1.00 23.32 410 VAL B O 1
ATOM 5845 N N . ASP B 1 413 ? 38.847 -4.721 117.601 1.00 23.27 411 ASP B N 1
ATOM 5846 C CA . ASP B 1 413 ? 37.557 -4.089 117.838 1.00 23.40 411 ASP B CA 1
ATOM 5847 C C . ASP B 1 413 ? 36.715 -4.214 116.571 1.00 23.36 411 ASP B C 1
ATOM 5848 O O . ASP B 1 413 ? 37.155 -3.808 115.493 1.00 23.36 411 ASP B O 1
ATOM 5853 N N . VAL B 1 414 ? 35.517 -4.782 116.707 1.00 23.32 412 VAL B N 1
ATOM 5854 C CA . VAL B 1 414 ? 34.636 -5.049 115.559 1.00 23.43 412 VAL B CA 1
ATOM 5855 C C . VAL B 1 414 ? 34.194 -3.765 114.842 1.00 23.39 412 VAL B C 1
ATOM 5856 O O . VAL B 1 414 ? 34.236 -3.694 113.613 1.00 23.40 412 VAL B O 1
ATOM 5860 N N . ASP B 1 415 ? 33.787 -2.761 115.616 1.00 23.37 413 ASP B N 1
ATOM 5861 C CA . ASP B 1 415 ? 33.297 -1.493 115.067 1.00 23.39 413 ASP B CA 1
ATOM 5862 C C . ASP B 1 415 ? 34.280 -0.822 114.109 1.00 23.32 413 ASP B C 1
ATOM 5863 O O . ASP B 1 415 ? 33.914 -0.470 112.986 1.00 23.23 413 ASP B O 1
ATOM 5868 N N . GLN B 1 416 ? 35.523 -0.653 114.548 1.00 23.29 414 GLN B N 1
ATOM 5869 C CA . GLN B 1 416 ? 36.529 0.004 113.719 1.00 23.31 414 GLN B CA 1
ATOM 5870 C C . GLN B 1 416 ? 37.098 -0.921 112.645 1.00 23.19 414 GLN B C 1
ATOM 5871 O O . GLN B 1 416 ? 37.642 -0.452 111.645 1.00 23.21 414 GLN B O 1
ATOM 5877 N N . LYS B 1 417 ? 36.963 -2.230 112.852 1.00 23.12 415 LYS B N 1
ATOM 5878 C CA . LYS B 1 417 ? 37.318 -3.207 111.825 1.00 22.94 415 LYS B CA 1
ATOM 5879 C C . LYS B 1 417 ? 36.332 -3.151 110.657 1.00 22.85 415 LYS B C 1
ATOM 5880 O O . LYS B 1 417 ? 36.738 -3.200 109.499 1.00 22.66 415 LYS B O 1
ATOM 5886 N N . VAL B 1 418 ? 35.041 -3.054 110.977 1.00 22.87 416 VAL B N 1
ATOM 5887 C CA . VAL B 1 418 ? 33.994 -2.844 109.978 1.00 23.01 416 VAL B CA 1
ATOM 5888 C C . VAL B 1 418 ? 34.306 -1.600 109.142 1.00 23.10 416 VAL B C 1
ATOM 5889 O O . VAL B 1 418 ? 34.304 -1.663 107.910 1.00 23.12 416 VAL B O 1
ATOM 5893 N N . LYS B 1 419 ? 34.603 -0.491 109.823 1.00 23.12 417 LYS B N 1
ATOM 5894 C CA . LYS B 1 419 ? 34.921 0.775 109.167 1.00 23.17 417 LYS B CA 1
ATOM 5895 C C . LYS B 1 419 ? 36.159 0.679 108.274 1.00 23.22 417 LYS B C 1
ATOM 5896 O O . LYS B 1 419 ? 36.156 1.201 107.160 1.00 23.24 417 LYS B O 1
ATOM 5902 N N . SER B 1 420 ? 37.209 0.019 108.764 1.00 23.20 418 SER B N 1
ATOM 5903 C CA . SER B 1 420 ? 38.455 -0.116 108.004 1.00 23.30 418 SER B CA 1
ATOM 5904 C C . SER B 1 420 ? 38.304 -1.109 106.846 1.00 23.35 418 SER B C 1
ATOM 5905 O O . SER B 1 420 ? 38.974 -0.980 105.818 1.00 23.29 418 SER B O 1
ATOM 5908 N N . THR B 1 421 ? 37.423 -2.095 107.025 1.00 23.36 419 THR B N 1
ATOM 5909 C CA . THR B 1 421 ? 37.073 -3.041 105.962 1.00 23.24 419 THR B CA 1
ATOM 5910 C C . THR B 1 421 ? 36.359 -2.320 104.818 1.00 23.33 419 THR B C 1
ATOM 5911 O O . THR B 1 421 ? 36.690 -2.524 103.647 1.00 23.34 419 THR B O 1
ATOM 5915 N N . GLN B 1 422 ? 35.394 -1.465 105.154 1.00 23.38 420 GLN B N 1
ATOM 5916 C CA . GLN B 1 422 ? 34.712 -0.676 104.124 1.00 23.44 420 GLN B CA 1
ATOM 5917 C C . GLN B 1 422 ? 35.616 0.389 103.492 1.00 23.40 420 GLN B C 1
ATOM 5918 O O . GLN B 1 422 ? 35.391 0.795 102.356 1.00 23.46 420 GLN B O 1
ATOM 5924 N N . ASP B 1 423 ? 36.651 0.810 104.219 1.00 23.61 421 ASP B N 1
ATOM 5925 C CA . ASP B 1 423 ? 37.691 1.686 103.668 1.00 23.64 421 ASP B CA 1
ATOM 5926 C C . ASP B 1 423 ? 38.517 0.960 102.602 1.00 23.64 421 ASP B C 1
ATOM 5927 O O . ASP B 1 423 ? 38.866 1.545 101.571 1.00 23.65 421 ASP B O 1
ATOM 5932 N N . VAL B 1 424 ? 38.816 -0.314 102.862 1.00 23.58 422 VAL B N 1
ATOM 5933 C CA . VAL B 1 424 ? 39.580 -1.166 101.942 1.00 23.49 422 VAL B CA 1
ATOM 5934 C C . VAL B 1 424 ? 38.800 -1.473 100.655 1.00 23.50 422 VAL B C 1
ATOM 5935 O O . VAL B 1 424 ? 39.374 -1.477 99.562 1.00 23.54 422 VAL B O 1
ATOM 5939 N N . LEU B 1 425 ? 37.497 -1.717 100.791 1.00 23.49 423 LEU B N 1
ATOM 5940 C CA . LEU B 1 425 ? 36.637 -2.039 99.650 1.00 23.43 423 LEU B CA 1
ATOM 5941 C C . LEU B 1 425 ? 36.452 -0.878 98.665 1.00 23.40 423 LEU B C 1
ATOM 5942 O O . LEU B 1 425 ? 36.403 -1.096 97.451 1.00 23.50 423 LEU B O 1
ATOM 5947 N N . LYS B 1 426 ? 36.341 0.340 99.193 1.00 23.29 424 LYS B N 1
ATOM 5948 C CA . LYS B 1 426 ? 36.185 1.551 98.379 1.00 23.31 424 LYS B CA 1
ATOM 5949 C C . LYS B 1 426 ? 37.401 1.825 97.492 1.00 23.37 424 LYS B C 1
ATOM 5950 O O . LYS B 1 426 ? 37.255 2.278 96.355 1.00 23.33 424 LYS B O 1
ATOM 5956 N N . SER B 1 427 ? 38.593 1.547 98.020 1.00 23.44 425 SER B N 1
ATOM 5957 C CA . SER B 1 427 ? 39.853 1.762 97.299 1.00 23.47 425 SER B CA 1
ATOM 5958 C C . SER B 1 427 ? 40.025 0.852 96.077 1.00 23.56 425 SER B C 1
ATOM 5959 O O . SER B 1 427 ? 40.683 1.232 95.108 1.00 23.51 425 SER B O 1
ATOM 5962 N N . LEU B 1 428 ? 39.438 -0.345 96.131 1.00 23.61 426 LEU B N 1
ATOM 5963 C CA . LEU B 1 428 ? 39.552 -1.310 95.035 1.00 23.66 426 LEU B CA 1
ATOM 5964 C C . LEU B 1 428 ? 38.370 -1.277 94.059 1.00 23.69 426 LEU B C 1
ATOM 5965 O O . LEU B 1 428 ? 37.296 -0.753 94.365 1.00 23.79 426 LEU B O 1
#

B-factor: mean 23.5, std 3.56, range [2.23, 139.4]